Protein 7ZIL (pdb70)

Foldseek 3Di:
DFFDDFDDDDVFKDKDWDKWFWQQQCPDPVARQKADFDDDDPDLLRAEDDLSQFTFKTKDKAFAPDFDLGKWKFWWKKDKFFPDPCVQVPQPDQAAAPDVPHTHDTFFFKKKKKKKKFQFFFKKFWAACRQSHDYDPQADAAPPGDPCSNPHDRSRIDTPPDGSHYTPRTIDGDPVDQPLMDMDMDIDGDQGHAQDGDDDPPDMDTQADPVRTHRTHVVRIMMMMIHTFRHWGQGNVRTIITGGTMMIMMIMIGMINGDD/DFFDDFDDDVFKDKDKDKWAWQQQCPDPVDRQKADFDDDDPDLLPAEDDLSRFTFKTKDKDFAPFWPVLTKWKFWWKKDKFFPDPCVQVPQADQAAAPDVPHTHDTFFFKKKKKKKKFQFFFKKFWAACRQNHHYDPQADAAPPGDPCSNPHDPSRIDTPPDGSHYTPRTIDGDPVDQPGMDMDMDIDGDQHHAQDGDDDPPDMDTQADPVRTHRTHVSNIMMMMIHTFRGWTGGNVRTIITGGTMMIMMTMIGMINGD/DAWDDFDDDVFKDKDKDKWAWQQQCPDPVARQKADFDDDDPDLLAAEDDLRRFTFKTKDKAFAPDWDPDDDDPKTKWKFWWKKDKFFPPPCVQVPQADQAAAPDVPHTHDTFFFKKKKKKKKFQFFFKKFWAACRQSHHYDPQADAAPPGDPCSNPHDRVRIDTPPDGSHYGPRTIDGDPVDQPGMDMDMDIDGDQHGAFDGDDDPPDMDTQADPVRTHRTHPSNIMMMMIHTFRHWTAGNVRTIITGGTMMIMMTMIGMIMRD/DFDDFDDDVQKDKDKDKWFWQQQCPDPVARQKADFDDDDPDLLAAEDDLRRFTFKTKDKAFAPFWDPDDDDPKTKFKFWWKKDKFFPDPCVQVPQADQAAAPDVPHTGDTFFFKKKKKKKKFQFFFKKFWAACRQSHHYDPQADAAPPGDPCSNPHDRSRIDTPPDGSHYGPRTIDGDPVDQPGMDMDMDIDHDQGHAFDGDDDPPDMDTQADPVRTHRTHVSRIMMMMIHTFRHWGAGNVRTIMTGGTMMIMMTMIGMIMDD/DFDDFDDDVFKDKDKDKWWWAQQCPDPVARQKADFDDDDPDLLRAEDDLSQFTFKTKDKAFAPDADLGKWKFWWKKDKFFPDPCVQVPQPPQAAAPDVPHTHQTFFFKKKKKKKKFQFFFKKFWAACRQNHDYDPQADAAPPGDPCSNPHDRVRIDTPPDPSYYTPRTIDGDPVDQPGMDMDMDIDGDQGHAFDGDDDPPDMDTQADPVRTHRTHVVNIMMMMIHTFRGWTQGNVRTIITGGTMMIMMIMIGMINDD

Solvent-accessible surface area: 46350 Å² total; per-residue (Å²): 105,109,50,43,72,46,60,123,53,137,113,7,113,31,90,12,74,29,69,12,30,5,10,1,25,47,32,70,138,49,29,34,0,0,0,81,42,6,80,52,18,100,47,11,103,50,2,70,8,90,110,40,8,3,11,8,0,4,20,25,130,39,92,17,70,118,32,102,122,55,46,17,5,0,0,24,29,1,44,35,14,13,7,1,0,1,0,5,6,7,4,6,1,22,4,50,43,42,55,128,98,4,2,2,21,7,4,8,2,2,10,0,36,0,35,2,0,2,0,42,14,2,24,1,2,0,2,2,3,0,41,58,12,79,21,22,139,42,13,65,62,6,105,110,36,62,27,78,0,0,0,16,23,76,100,5,60,21,117,0,88,122,55,73,0,8,0,1,9,0,7,4,1,1,11,50,116,3,163,26,2,16,0,38,7,39,0,32,3,4,44,96,16,59,9,79,10,122,5,36,28,65,59,72,47,94,1,57,49,135,164,30,22,2,0,17,1,117,69,18,29,0,43,0,1,3,4,3,0,0,0,15,6,1,32,132,66,1,19,7,13,8,0,0,2,0,13,8,0,49,0,63,2,51,41,25,74,0,39,130,145,106,50,55,89,47,32,123,78,110,6,133,34,95,14,68,30,71,17,28,5,12,1,6,32,37,64,127,53,30,36,0,1,0,79,36,10,73,44,19,84,54,20,102,49,2,72,7,84,94,37,6,4,10,5,0,3,18,22,149,41,104,16,71,106,16,77,126,112,79,51,21,4,0,0,23,21,1,42,33,13,13,6,1,0,0,0,4,7,5,6,4,1,24,4,54,46,45,61,125,99,4,2,3,23,6,3,12,3,1,9,0,34,0,35,1,0,1,0,41,14,2,25,1,2,0,1,2,3,0,43,67,12,76,22,24,140,39,12,48,57,7,117,110,34,62,28,79,0,0,0,17,24,78,101,5,62,22,116,0,91,118,62,64,1,8,0,1,9,0,5,5,1,1,15,59,112,4,97,25,2,18,1,38,7,38,0,28,2,5,44,111,15,50,7,79,10,121,5,38,26,64,58,68,47,94,1,56,48,135,167,30,24,2,0,18,1,111,69,19,18,0,36,0,1,4,4,3,0,1,0,13,6,1,26,120,70,0,23,11,17,7,0,0,2,0,12,8,0,51,0,78,2,53,39,25,84,4,67,116,57,53,65,88,47,35,123,78,111,7,126,31,85,12,73,20,71,9,30,5,10,2,18,39,37,72,139,52,30,34,0,1,0,79,37,9,76,37,16,119,69,31,99,47,3,63,7,76,103,39,7,4,10,6,0,6,24,24,142,39,105,16,70,94,15,56,133,115,182,68,121,65,40,74,47,23,3,0,0,24,28,1,41,34,14,11,6,0,0,1,0,6,7,4,5,5,2,25,4,51,42,41,52,125,99,3,1,2,20,8,3,20,1,2,10,0,35,0,35,2,0,1,1,42,12,2,24,1,2,0,2,2,2,0,42,64,14,148,10,21,141,31,12,62,62,7,103,112,36,62,29,79,0,0,0,17,23,74,102,5,64,19,117,0,89,121,63,63,1,10,0,2,9,0,7,5,1,1,14,60,112,3,98,25,2,17,1,39,7,39,0,28,2,5,50,107,15,49,7,78,11,121,6,37,27,65,58,68,48,92,1,56,49,123,164,28,24,2,0,23,1,117,68,19,32,0,41,0,1,3,4,4,0,1,0,15,6,10,26,118,70,0,21,17,17,6,0,0,2,0,12,7,0,47,0,61,3,50,42,24,78,5,54,93,58,64,91,48,98,110,85,148,9,123,30,89,12,70,25,65,9,32,5,16,1,25,45,37,74,137,52,29,33,0,0,0,78,38,9,77,36,18,118,70,33,72,54,2,66,8,83,108,37,6,5,9,7,0,4,14,27,144,40,105,10,69,128,22,58,114,116,182,69,122,57,40,73,34,25,3,0,0,24,30,1,43,33,14,12,5,0,0,1,0,6,6,6,6,8,2,34,6,45,41,35,60,124,96,5,1,3,33,8,4,17,2,3,10,0,39,0,35,1,0,2,0,40,12,2,26,1,1,0,1,2,2,0,42,66,13,141,6,20,140,32,12,62,55,6,77,110,35,62,30,80,0,0,0,16,24,75,102,6,61,18,115,0,88,117,61,77,0,8,0,1,9,0,7,4,1,1,11,55,113,3,118,19,2,17,1,39,7,37,0,33,2,4,48,103,16,51,9,79,10,120,5,37,28,62,59,67,47,92,1,56,50,134,164,28,22,2,0,24,1,118,67,20,34,0,38,0,1,3,4,4,0,1,0,13,7,4,24,182,66,0,22,15,15,6,0,0,2,0,12,7,0,49,0,62,3,52,28,25,81,15,90,142,62,50,77,45,60,124,78,108,8,121,30,88,13,76,27,66,10,35,5,17,2,21,35,34,72,137,54,29,31,0,0,0,81,46,8,74,47,26,114,62,8,131,57,2,75,7,72,99,46,7,5,10,8,0,6,16,21,126,40,94,16,70,122,30,103,134,80,44,25,4,0,0,24,28,2,43,34,14,12,4,0,0,1,0,6,6,6,7,6,1,29,4,56,43,44,53,127,98,4,1,2,23,8,4,6,3,3,12,0,36,0,34,1,0,1,0,42,14,2,22,0,2,0,2,2,4,1,42,69,14,79,14,24,139,42,13,66,66,8,104,109,37,64,29,81,0,0,0,15,23,75,101,5,78,16,113,0,89,108,66,100,1,8,0,1,10,0,6,5,1,0,10,49,69,2,159,19,2,18,0,37,6,38,0,34,2,2,43,106,19,48,9,79,12,120,5,37,27,63,60,68,48,94,2,54,49,133,165,30,24,2,0,24,1,114,70,20,18,0,41,0,1,3,4,4,0,1,0,12,8,0,29,92,64,0,21,10,14,7,0,0,2,0,13,6,0,50,0,61,2,53,42,24,71,13,72

Sequence (1303 aa):
VEVLLEVKTGVDSITEVECFLLTPEMGDPDEHLRGFSKKSSIISSISDDTTFFEESDSSSPNRDMLPCYSVARRIIPPLPNLNNILMWEAVVTLKTEEVIGVTSLMNVHSNGQATHDDNGAGKKPVQGTSFHFFSVGGEALELQGVLFNYRTKKYPDGTIFPKNATVQQSQVMMNTEEHKAYLDKNNKAYPVECCWVPDPTRRNEENTRYFGTLLTGGGENVVPPPVLHITNTATTVLLDEFGVGPLCKGDNLYYLSAVDVCGMMFTNRSGSSQQWRGLSRYFKVQQLRKRRVKNVEVLEVKTGDSITEVECCFFLLTPEMGDPDEHLRGFSKKSSIISSISDTFESDSSSPNRDMLPCYSVARRIIPPLPNLNENILMWEAVTLKTEEVIIGVTSLMNVHSNGQQQQATHDDNGAGKPVQGTSFHFFSVGGEALELQGVLFNYRTKYPDGTIFPKNATVQQSQVMMNTEEHKAYLDKNKKAYPVECCWVPDPTRRNENTRYFGTLLTGGENVPPPVLHITNTATTVLLDEFGVGPLCKGDNLYYLSAVDVCGMMFTNRSGSQQWRGLSRYFKVQQLRKRRVKVEVLEVKTGDSIITEEVEECFFLTPEMGDPDEHLRGFSKKSSIISSISDTFEESDSSSPNRDDMMLPCYSVARIPLPNNLNEDLTCGNILMWEAVTLKTEEVIIGVTSLMNVHSNGQATHDDNGAGKKPVQQGTSFHFFSVGGEALELQGVLFNYRTKKYPDGTIFPKNATVQQSQVMMNTEEHKAYLDKNKKAYPVECWVPDPTRRNENTRYFGTLLTGGGENVPPVLHITNTATTVLLDEFGVGPLCKGDNLYLSAVDVCGMMFTNRSGSQQWRGLSRYFKVQQLRKRRVKEVLEVKKTGDSITEVEECFLLTPEMGDPDEEHLRGFSKSSIISSSISDTFEESDSSSPNRDDMMLPCYSVARIPLPNNLNEDLTCGNILMWEAVTLKTEEVIGVTSLMNVHSNGQATHDNGAGKPVQGTSFHFFSVGGEALELQGVLFNYRTKYPDGTIFPKNATVQQSQVMMNTEEHKAYLDKNKKAYPVECWVPDPTRRNENTRYFGTLLTGGGENVPPVLHITNTATTVLLDEFGVGPLCKGDNLYLSAVDVCGMMFTNRSGSQQWRGLSRYFKVQQLRKRRVKEVLEVKTGDSIITEVECCFLLTPEMGDPDEHLRGFSKKKSSISISDTFESDSSSPNRDMLPCYSVARIIPPLPNLNNILMWEAVTLKTEEVIGVTSLMMNVHSNGQATHDDNGAGKKPVQQGTSFHFFSVGGEALELQGVLFNYRTKKYPDDGTIFPKNATVQQSQVMMNTEHKAYLDKNKAYPVECWVPDPTRRNENTRYFGTLLTGGGENVVPPPVLHITNTATTVLLDEFGVGPLCKGDNLYYLSAVDVCGMFTNNRSGSSSQQWRGLSRYFKKVQQLRKRRVK

B-factor: mean 19.03, std 11.17, range [5.95, 83.1]

Secondary structure (P-SEA, 3-state):
ccccccccccccbbbbbbbbbbbccccccccccccccbbbbccccccccccccbbbbbbbbbbccccccbbbbbbcbbbbbbcccccccccccccccccccccccccccbbbbbcccccccbbbbbbbccccccccccccccccccccccccccccccccccccccccccccccccccccbbbbbccccccbbbbbbbbbccbbbbccccccccbbbcccbbbbbbbbccbbbbccccbbbbbbbbbbbbbbbbbbbbcc/cccccccccccbbbbbbbbbbcccccccccccccccbbbbccccccccccccbbbbbbbbcccccccccbbbbbbcbbbbbbcccccccccccccccccccccccccccbbbbbcccccccbbbbbbbccccccccccccccccccccccccccccccccccccccccccccccccccccbbbbbcccccccbbbbbbbbccbbbbccccccccbbbcccbbbbbbccccbbbbccccbbbbbbbbbbbbbbbbbbbcc/cccccccccccbbbbbbbbbbcccccccccccccccbbbbccccccccccccbbbbbbbbbbcccccccccccbbbbbbbcbbbbbbcccccccccccccccccccccccccccbbbbbcccccccbbbbbbbccccccccccccccccccccccccccccccccccccccccccccccccccccbbbbbcccccccbbbbbbbbccbbbbccccccccccccccbbbbbbbbccbbbbccccbbbbbbbbbbbbbbbbbbbcc/ccccccccccbbbbbbbbbbcccccccccccccccbbbbccccccccccccbbbbbbbbbbcccccccccccbbbbbbbcbbbbbbccccccccccccbbbccccccccccccbbbbbcccccccbbbbbbbccccccccccccccccccccccccccccccccccccccccccccccccccccbbbbbccccccbbbbbbbbbccbbbbccccccccbbbcccbbbbbbbbccbbbbccccbbbbbbbbbbbbbbbbbbbcc/cbbbbbccccbbbbbbbbbbccccccccccccccbbbbcccccccccccccbbbbbbbbbbccccccbbbbbbcbbbbbbcccccccccccccccccccccccccccbbbbbcccccccbbbbbbbccccccccccccccccccccccccccccccccccccccccccccccccccccbbbbbbbbbccbbbbbbbbbccbbbbccccccccbbbcccbbbbbbbbccbbbbccccbbbbbbbbbbbbbbbbbbbcc

Nearest PDB structures (foldseek):
  7zil-assembly1_CCC  TM=1.004E+00  e=6.915E-57  JC polyomavirus
  4mj0-assembly1_B  TM=9.898E-01  e=5.058E-48  Betapolyomavirus hominis
  8ah1-assembly2_III  TM=9.799E-01  e=2.225E-47  Betapolyomavirus hominis
  8ah0-assembly1_DDD  TM=9.646E-01  e=1.285E-47  Betapolyomavirus hominis
  3bwr-assembly1_B  TM=9.887E-01  e=7.888E-45  Betapolyomavirus macacae

Radius of gyration: 31.83 Å; Cα contacts (8 Å, |Δi|>4): 4465; chains: 5; bounding box: 87×85×82 Å

Structure (mmCIF, N/CA/C/O backbone):
data_7ZIL
#
_entry.id   7ZIL
#
_cell.length_a   150.098
_cell.length_b   96.023
_cell.length_c   128.058
_cell.angle_alpha   90.000
_cell.angle_beta   110.555
_cell.angle_gamma   90.000
#
_symmetry.space_group_name_H-M   'C 1 2 1'
#
loop_
_entity.id
_entity.type
_entity.pdbx_description
1 polymer 'Major capsid protein VP1'
2 branched 'N-acetyl-alpha-neuraminic acid-(2-3)-beta-D-galactopyranose-(1-4)-beta-D-glucopyranose'
3 non-polymer 1,2-ETHANEDIOL
4 non-polymer 'CHLORIDE ION'
5 non-polymer 'SODIUM ION'
6 non-polymer DI(HYDROXYETHYL)ETHER
7 water water
#
loop_
_atom_site.group_PDB
_atom_site.id
_atom_site.type_symbol
_atom_site.label_atom_id
_atom_site.label_alt_id
_atom_site.label_comp_id
_atom_site.label_asym_id
_atom_site.label_entity_id
_atom_site.label_seq_id
_atom_site.pdbx_PDB_ins_code
_atom_site.Cartn_x
_atom_site.Cartn_y
_atom_site.Cartn_z
_atom_site.occupancy
_atom_site.B_iso_or_equiv
_atom_site.auth_seq_id
_atom_site.auth_comp_id
_atom_site.auth_asym_id
_atom_site.auth_atom_id
_atom_site.pdbx_PDB_model_num
ATOM 1 N N . VAL A 1 7 ? 78.443 -2.540 35.173 1.000 56.220 24 VAL AAA N 1
ATOM 2 C CA . VAL A 1 7 ? 78.334 -1.291 35.996 1.000 51.093 24 VAL AAA CA 1
ATOM 3 C C . VAL A 1 7 ? 77.871 -1.657 37.409 1.000 46.161 24 VAL AAA C 1
ATOM 4 O O . VAL A 1 7 ? 76.758 -2.180 37.536 1.000 52.727 24 VAL AAA O 1
ATOM 6 N N . GLU A 1 8 ? 78.689 -1.364 38.424 1.000 36.712 25 GLU AAA N 1
ATOM 7 C CA . GLU A 1 8 ? 78.261 -1.311 39.843 1.000 33.220 25 GLU AAA CA 1
ATOM 8 C C . GLU A 1 8 ? 77.719 0.095 40.103 1.000 27.648 25 GLU AAA C 1
ATOM 9 O O . GLU A 1 8 ? 78.448 1.076 39.916 1.000 28.614 25 GLU AAA O 1
ATOM 15 N N . VAL A 1 9 ? 76.462 0.179 40.506 1.000 24.108 26 VAL AAA N 1
ATOM 16 C CA . VAL A 1 9 ? 75.788 1.466 40.794 1.000 20.734 26 VAL AAA CA 1
ATOM 17 C C . VAL A 1 9 ? 75.967 1.744 42.282 1.000 21.608 26 VAL AAA C 1
ATOM 18 O O . VAL A 1 9 ? 75.571 0.918 43.108 1.000 25.603 26 VAL AAA O 1
ATOM 22 N N A LEU A 1 10 ? 76.556 2.891 42.591 0.500 19.334 27 LEU AAA N 1
ATOM 23 N N B LEU A 1 10 ? 76.587 2.875 42.610 0.500 20.434 27 LEU AAA N 1
ATOM 24 C CA A LEU A 1 10 ? 76.857 3.301 43.985 0.500 20.655 27 LEU AAA CA 1
ATOM 25 C CA B LEU A 1 10 ? 76.846 3.281 44.018 0.500 22.503 27 LEU AAA CA 1
ATOM 26 C C A LEU A 1 10 ? 75.917 4.453 44.365 0.500 19.760 27 LEU AAA C 1
ATOM 27 C C B LEU A 1 10 ? 75.911 4.444 44.376 0.500 20.308 27 LEU AAA C 1
ATOM 28 O O A LEU A 1 10 ? 74.745 4.402 43.956 0.500 22.450 27 LEU AAA O 1
ATOM 29 O O B LEU A 1 10 ? 74.740 4.396 43.961 0.500 23.248 27 LEU AAA O 1
ATOM 38 N N . GLU A 1 11 ? 76.359 5.418 45.167 1.000 20.166 28 GLU AAA N 1
ATOM 39 C CA . GLU A 1 11 ? 75.433 6.391 45.785 1.000 18.815 28 GLU AAA CA 1
ATOM 40 C C . GLU A 1 11 ? 75.042 7.488 44.788 1.000 16.681 28 GLU AAA C 1
ATOM 41 O O . GLU A 1 11 ? 75.823 7.855 43.894 1.000 16.349 28 GLU AAA O 1
ATOM 47 N N . VAL A 1 12 ? 73.867 8.033 45.039 1.000 18.018 29 VAL AAA N 1
ATOM 48 C CA . VAL A 1 12 ? 73.374 9.301 44.463 1.000 17.089 29 VAL AAA CA 1
ATOM 49 C C . VAL A 1 12 ? 74.091 10.466 45.141 1.000 17.097 29 VAL AAA C 1
ATOM 50 O O . VAL A 1 12 ? 74.188 10.499 46.387 1.000 19.184 29 VAL AAA O 1
ATOM 54 N N . LYS A 1 13 ? 74.566 11.415 44.359 1.000 16.599 30 LYS AAA N 1
ATOM 55 C CA . LYS A 1 13 ? 75.084 12.688 44.895 1.000 16.828 30 LYS AAA CA 1
ATOM 56 C C . LYS A 1 13 ? 73.896 13.532 45.340 1.000 17.452 30 LYS AAA C 1
ATOM 57 O O . LYS A 1 13 ? 72.827 13.534 44.666 1.000 21.350 30 LYS AAA O 1
ATOM 63 N N . THR A 1 14 ? 74.090 14.312 46.395 1.000 18.379 31 THR AAA N 1
ATOM 64 C CA . THR A 1 14 ? 73.072 15.277 46.856 1.000 20.489 31 THR AAA CA 1
ATOM 65 C C . THR A 1 14 ? 73.630 16.701 46.860 1.000 21.297 31 THR AAA C 1
ATOM 66 O O . THR A 1 14 ? 74.810 16.904 46.542 1.000 24.558 31 THR AAA O 1
ATOM 70 N N . GLY A 1 15 ? 72.747 17.650 47.139 1.000 23.179 32 GLY AAA N 1
ATOM 71 C CA . GLY A 1 15 ? 73.069 19.082 47.164 1.000 28.419 32 GLY AAA CA 1
ATOM 72 C C . GLY A 1 15 ? 72.660 19.762 45.872 1.000 30.069 32 GLY AAA C 1
ATOM 73 O O . GLY A 1 15 ? 72.268 19.079 44.895 1.000 26.908 32 GLY AAA O 1
ATOM 74 N N . VAL A 1 16 ? 72.773 21.082 45.844 1.000 34.017 33 VAL AAA N 1
ATOM 75 C CA . VAL A 1 16 ? 72.146 21.938 44.788 1.000 34.173 33 VAL AAA CA 1
ATOM 76 C C . VAL A 1 16 ? 72.709 21.581 43.405 1.000 29.890 33 VAL AAA C 1
ATOM 77 O O . VAL A 1 16 ? 71.949 21.677 42.421 1.000 37.926 33 VAL AAA O 1
ATOM 81 N N . ASP A 1 17 ? 73.976 21.159 43.338 1.000 26.403 34 ASP AAA N 1
ATOM 82 C CA . ASP A 1 17 ? 74.733 20.989 42.072 1.000 25.669 34 ASP AAA CA 1
ATOM 83 C C . ASP A 1 17 ? 74.519 19.567 41.528 1.000 22.311 34 ASP AAA C 1
ATOM 84 O O . ASP A 1 17 ? 75.066 19.224 40.480 1.000 22.716 34 ASP AAA O 1
ATOM 89 N N . SER A 1 18 ? 73.759 18.754 42.237 1.000 19.302 35 SER AAA N 1
ATOM 90 C CA . SER A 1 18 ? 73.624 17.305 41.957 1.000 18.113 35 SER AAA CA 1
ATOM 91 C C . SER A 1 18 ? 72.507 17.026 40.948 1.000 15.973 35 SER AAA C 1
ATOM 92 O O . SER A 1 18 ? 72.382 15.861 40.580 1.000 15.157 35 SER AAA O 1
ATOM 95 N N . ILE A 1 19 ? 71.711 18.027 40.566 1.000 15.470 36 ILE AAA N 1
ATOM 96 C CA . ILE A 1 19 ? 70.497 17.823 39.727 1.000 15.712 36 ILE AAA CA 1
ATOM 97 C C . ILE A 1 19 ? 70.578 18.695 38.473 1.000 16.194 36 ILE AAA C 1
ATOM 98 O O . ILE A 1 19 ? 71.187 19.788 38.483 1.000 18.850 36 ILE AAA O 1
ATOM 103 N N . THR A 1 20 ? 69.956 18.217 37.398 1.000 15.033 37 THR AAA N 1
ATOM 104 C CA . THR A 1 20 ? 69.751 19.031 36.182 1.000 15.241 37 THR AAA CA 1
ATOM 105 C C . THR A 1 20 ? 68.423 18.612 35.559 1.000 15.855 37 THR AAA C 1
ATOM 106 O O . THR A 1 20 ? 67.885 17.567 35.909 1.000 16.305 37 THR AAA O 1
ATOM 110 N N . GLU A 1 21 ? 67.911 19.446 34.680 1.000 16.699 38 GLU AAA N 1
ATOM 111 C CA . GLU A 1 21 ? 66.612 19.223 34.010 1.000 16.805 38 GLU AAA CA 1
ATOM 112 C C . GLU A 1 21 ? 66.848 19.361 32.506 1.000 16.605 38 GLU AAA C 1
ATOM 113 O O . GLU A 1 21 ? 67.607 20.236 32.084 1.000 19.755 38 GLU AAA O 1
ATOM 119 N N . VAL A 1 22 ? 66.147 18.545 31.743 1.000 14.239 39 VAL AAA N 1
ATOM 120 C CA . VAL A 1 22 ? 66.044 18.697 30.276 1.000 14.025 39 VAL AAA CA 1
ATOM 121 C C . VAL A 1 22 ? 64.575 18.971 29.979 1.000 13.681 39 VAL AAA C 1
ATOM 122 O O . VAL A 1 22 ? 63.720 18.229 30.427 1.000 14.883 39 VAL AAA O 1
ATOM 126 N N . GLU A 1 23 ? 64.336 19.987 29.174 1.000 13.852 40 GLU AAA N 1
ATOM 127 C CA . GLU A 1 23 ? 62.980 20.328 28.714 1.000 13.649 40 GLU AAA CA 1
ATOM 128 C C . GLU A 1 23 ? 63.070 20.574 27.221 1.000 16.131 40 GLU AAA C 1
ATOM 129 O O . GLU A 1 23 ? 63.874 21.428 26.791 1.000 18.810 40 GLU AAA O 1
ATOM 135 N N . CYS A 1 24 ? 62.223 19.904 26.460 1.000 14.244 41 CYS AAA N 1
ATOM 136 C CA . CYS A 1 24 ? 62.233 20.105 25.009 1.000 15.286 41 CYS AAA CA 1
ATOM 137 C C . CYS A 1 24 ? 60.978 19.513 24.401 1.000 14.325 41 CYS AAA C 1
ATOM 138 O O . CYS A 1 24 ? 60.143 18.952 25.092 1.000 16.223 41 CYS AAA O 1
ATOM 141 N N . PHE A 1 25 ? 60.857 19.705 23.104 1.000 14.073 42 PHE AAA N 1
ATOM 142 C CA . PHE A 1 25 ? 59.800 19.032 22.344 1.000 13.691 42 PHE AAA CA 1
ATOM 143 C C . PHE A 1 25 ? 60.407 18.335 21.143 1.000 12.315 42 PHE AAA C 1
ATOM 144 O O . PHE A 1 25 ? 61.414 18.780 20.573 1.000 14.741 42 PHE AAA O 1
ATOM 152 N N A LEU A 1 26 ? 59.772 17.229 20.776 0.500 11.820 43 LEU AAA N 1
ATOM 153 N N B LEU A 1 26 ? 59.765 17.227 20.778 0.500 12.154 43 LEU AAA N 1
ATOM 154 C CA A LEU A 1 26 ? 60.117 16.478 19.553 0.500 11.580 43 LEU AAA CA 1
ATOM 155 C CA B LEU A 1 26 ? 60.085 16.464 19.553 0.500 12.165 43 LEU AAA CA 1
ATOM 156 C C A LEU A 1 26 ? 58.964 16.670 18.571 0.500 11.186 43 LEU AAA C 1
ATOM 157 C C B LEU A 1 26 ? 58.946 16.684 18.568 0.500 11.286 43 LEU AAA C 1
ATOM 158 O O A LEU A 1 26 ? 57.816 16.381 18.909 0.500 12.686 43 LEU AAA O 1
ATOM 159 O O B LEU A 1 26 ? 57.796 16.382 18.888 0.500 12.736 43 LEU AAA O 1
ATOM 168 N N . THR A 1 27 ? 59.281 17.166 17.389 1.000 11.872 44 THR AAA N 1
ATOM 169 C CA . THR A 1 27 ? 58.295 17.299 16.303 1.000 11.633 44 THR AAA CA 1
ATOM 170 C C . THR A 1 27 ? 58.019 15.931 15.713 1.000 11.080 44 THR AAA C 1
ATOM 171 O O . THR A 1 27 ? 58.895 15.076 15.670 1.000 12.609 44 THR AAA O 1
ATOM 175 N N . PRO A 1 28 ? 56.800 15.725 15.193 1.000 11.383 45 PRO AAA N 1
ATOM 176 C CA . PRO A 1 28 ? 56.476 14.474 14.536 1.000 11.278 45 PRO AAA CA 1
ATOM 177 C C . PRO A 1 28 ? 57.081 14.443 13.127 1.000 11.109 45 PRO AAA C 1
ATOM 178 O O . PRO A 1 28 ? 57.308 15.506 12.553 1.000 12.409 45 PRO AAA O 1
ATOM 182 N N . GLU A 1 29 ? 57.331 13.241 12.637 1.000 11.020 46 GLU AAA N 1
ATOM 183 C CA . GLU A 1 29 ? 57.936 13.035 11.300 1.000 11.457 46 GLU AAA CA 1
ATOM 184 C C . GLU A 1 29 ? 57.009 12.137 10.493 1.000 10.512 46 GLU AAA C 1
ATOM 185 O O . GLU A 1 29 ? 57.245 10.923 10.400 1.000 11.949 46 GLU AAA O 1
ATOM 191 N N . MET A 1 30 ? 55.940 12.726 9.966 1.000 10.178 47 MET AAA N 1
ATOM 192 C CA . MET A 1 30 ? 54.860 11.956 9.307 1.000 10.796 47 MET AAA CA 1
ATOM 193 C C . MET A 1 30 ? 55.084 11.790 7.806 1.000 11.143 47 MET AAA C 1
ATOM 194 O O . MET A 1 30 ? 54.354 10.984 7.222 1.000 12.230 47 MET AAA O 1
ATOM 199 N N . GLY A 1 31 ? 56.013 12.541 7.207 1.000 11.325 48 GLY AAA N 1
ATOM 200 C CA . GLY A 1 31 ? 56.329 12.417 5.771 1.000 11.701 48 GLY AAA CA 1
ATOM 201 C C . GLY A 1 31 ? 56.439 13.759 5.076 1.000 12.257 48 GLY AAA C 1
ATOM 202 O O . GLY A 1 31 ? 57.256 13.891 4.162 1.000 13.962 48 GLY AAA O 1
ATOM 203 N N . ASP A 1 32 ? 55.603 14.713 5.458 1.000 11.944 49 ASP AAA N 1
ATOM 204 C CA . ASP A 1 32 ? 55.720 16.127 5.019 1.000 11.907 49 ASP AAA CA 1
ATOM 205 C C . ASP A 1 32 ? 55.777 16.205 3.494 1.000 12.046 49 ASP AAA C 1
ATOM 206 O O . ASP A 1 32 ? 56.803 16.589 2.905 1.000 13.899 49 ASP AAA O 1
ATOM 211 N N . PRO A 1 33 ? 54.669 15.843 2.814 1.000 11.733 50 PRO AAA N 1
ATOM 212 C CA . PRO A 1 33 ? 54.711 15.650 1.364 1.000 11.999 50 PRO AAA CA 1
ATOM 213 C C . PRO A 1 33 ? 54.831 16.921 0.521 1.000 12.362 50 PRO AAA C 1
ATOM 214 O O . PRO A 1 33 ? 55.201 16.817 -0.645 1.000 15.452 50 PRO AAA O 1
ATOM 218 N N . ASP A 1 34 ? 54.526 18.070 1.085 1.000 11.957 51 ASP AAA N 1
ATOM 219 C CA . ASP A 1 34 ? 54.761 19.347 0.383 1.000 11.986 51 ASP AAA CA 1
ATOM 220 C C . ASP A 1 34 ? 55.026 20.436 1.414 1.000 11.701 51 ASP AAA C 1
ATOM 221 O O . ASP A 1 34 ? 54.981 20.152 2.634 1.000 12.415 51 ASP AAA O 1
ATOM 226 N N . GLU A 1 35 ? 55.260 21.654 0.955 1.000 12.151 52 GLU AAA N 1
ATOM 227 C CA . GLU A 1 35 ? 55.675 22.785 1.801 1.000 13.317 52 GLU AAA CA 1
ATOM 228 C C . GLU A 1 35 ? 54.523 23.274 2.679 1.000 12.702 52 GLU AAA C 1
ATOM 229 O O . GLU A 1 35 ? 54.751 24.192 3.471 1.000 13.591 52 GLU AAA O 1
ATOM 235 N N . HIS A 1 36 ? 53.316 22.749 2.506 1.000 10.999 53 HIS AAA N 1
ATOM 236 C CA . HIS A 1 36 ? 52.140 23.183 3.292 1.000 11.183 53 HIS AAA CA 1
ATOM 237 C C . HIS A 1 36 ? 51.683 22.105 4.268 1.000 10.857 53 HIS AAA C 1
ATOM 238 O O . HIS A 1 36 ? 50.709 22.351 4.991 1.000 11.775 53 HIS AAA O 1
ATOM 245 N N . LEU A 1 37 ? 52.334 20.948 4.286 1.000 10.614 54 LEU AAA N 1
ATOM 246 C CA . LEU A 1 37 ? 51.752 19.742 4.935 1.000 10.983 54 LEU AAA CA 1
ATOM 247 C C . LEU A 1 37 ? 52.705 19.149 5.989 1.000 10.880 54 LEU AAA C 1
ATOM 248 O O . LEU A 1 37 ? 52.618 17.949 6.278 1.000 10.975 54 LEU AAA O 1
ATOM 253 N N . ARG A 1 38 ? 53.490 19.997 6.638 1.000 10.983 55 ARG AAA N 1
ATOM 254 C CA . ARG A 1 38 ? 54.237 19.562 7.839 1.000 11.022 55 ARG AAA CA 1
ATOM 255 C C . ARG A 1 38 ? 53.271 18.975 8.867 1.000 10.162 55 ARG AAA C 1
ATOM 256 O O . ARG A 1 38 ? 52.254 19.599 9.162 1.000 11.059 55 ARG AAA O 1
ATOM 264 N N . GLY A 1 39 ? 53.585 17.784 9.367 1.000 10.375 56 GLY AAA N 1
ATOM 265 C CA . GLY A 1 39 ? 52.734 17.105 10.351 1.000 10.175 56 GLY AAA CA 1
ATOM 266 C C . GLY A 1 39 ? 51.795 16.093 9.732 1.000 9.485 56 GLY AAA C 1
ATOM 267 O O . GLY A 1 39 ? 51.106 15.394 10.475 1.000 10.335 56 GLY AAA O 1
ATOM 268 N N . PHE A 1 40 ? 51.720 16.051 8.412 1.000 9.820 57 PHE AAA N 1
ATOM 269 C CA . PHE A 1 40 ? 50.881 15.103 7.662 1.000 9.870 57 PHE AAA CA 1
ATOM 270 C C . PHE A 1 40 ? 51.778 14.185 6.828 1.000 9.709 57 PHE AAA C 1
ATOM 271 O O . PHE A 1 40 ? 52.899 14.581 6.447 1.000 10.288 57 PHE AAA O 1
ATOM 279 N N . SER A 1 41 ? 51.276 13.000 6.512 1.000 10.385 58 SER AAA N 1
ATOM 280 C CA . SER A 1 41 ? 51.871 12.167 5.456 1.000 10.435 58 SER AAA CA 1
ATOM 281 C C . SER A 1 41 ? 51.295 12.525 4.093 1.000 10.520 58 SER AAA C 1
ATOM 282 O O . SER A 1 41 ? 50.273 13.187 3.997 1.000 10.772 58 SER AAA O 1
ATOM 285 N N A LYS A 1 42 ? 51.939 12.000 3.060 0.500 10.822 59 LYS AAA N 1
ATOM 286 N N B LYS A 1 42 ? 51.933 11.988 3.060 0.500 10.762 59 LYS AAA N 1
ATOM 287 C CA A LYS A 1 42 ? 51.313 11.871 1.731 0.500 11.830 59 LYS AAA CA 1
ATOM 288 C CA B LYS A 1 42 ? 51.304 11.852 1.733 0.500 11.957 59 LYS AAA CA 1
ATOM 289 C C A LYS A 1 42 ? 50.017 11.071 1.873 0.500 10.996 59 LYS AAA C 1
ATOM 290 C C B LYS A 1 42 ? 50.001 11.065 1.885 0.500 11.017 59 LYS AAA C 1
ATOM 291 O O A LYS A 1 42 ? 49.943 10.169 2.730 0.500 11.593 59 LYS AAA O 1
ATOM 292 O O B LYS A 1 42 ? 49.915 10.168 2.747 0.500 11.620 59 LYS AAA O 1
ATOM 303 N N . SER A 1 43 ? 49.033 11.322 1.011 1.000 12.078 60 SER AAA N 1
ATOM 304 C CA A SER A 1 43 ? 47.847 10.442 0.953 0.500 13.041 60 SER AAA CA 1
ATOM 305 C CA B SER A 1 43 ? 47.850 10.447 0.838 0.500 13.125 60 SER AAA CA 1
ATOM 306 C C . SER A 1 43 ? 48.294 8.983 0.775 1.000 11.680 60 SER AAA C 1
ATOM 307 O O . SER A 1 43 ? 49.282 8.679 0.096 1.000 12.880 60 SER AAA O 1
ATOM 312 N N A ILE A 1 44 ? 47.526 8.085 1.351 0.500 11.515 61 ILE AAA N 1
ATOM 313 N N B ILE A 1 44 ? 47.573 8.090 1.440 0.500 12.354 61 ILE AAA N 1
ATOM 314 C CA A ILE A 1 44 ? 47.906 6.659 1.431 0.500 12.283 61 ILE AAA CA 1
ATOM 315 C CA B ILE A 1 44 ? 47.835 6.631 1.339 0.500 12.730 61 ILE AAA CA 1
ATOM 316 C C A ILE A 1 44 ? 47.307 5.933 0.235 0.500 12.204 61 ILE AAA C 1
ATOM 317 C C B ILE A 1 44 ? 47.393 6.153 -0.035 0.500 11.565 61 ILE AAA C 1
ATOM 318 O O A ILE A 1 44 ? 46.087 5.921 0.059 0.500 15.210 61 ILE AAA O 1
ATOM 319 O O B ILE A 1 44 ? 46.257 6.434 -0.466 0.500 12.954 61 ILE AAA O 1
ATOM 328 N N A SER A 1 45 ? 48.173 5.349 -0.569 0.500 11.925 62 SER AAA N 1
ATOM 329 N N B SER A 1 45 ? 48.273 5.411 -0.677 0.500 12.988 62 SER AAA N 1
ATOM 330 C CA A SER A 1 45 ? 47.795 4.573 -1.763 0.500 12.044 62 SER AAA CA 1
ATOM 331 C CA B SER A 1 45 ? 47.937 4.570 -1.840 0.500 13.246 62 SER AAA CA 1
ATOM 332 C C A SER A 1 45 ? 48.134 3.103 -1.527 0.500 12.667 62 SER AAA C 1
ATOM 333 C C B SER A 1 45 ? 48.003 3.109 -1.388 0.500 13.660 62 SER AAA C 1
ATOM 334 O O A SER A 1 45 ? 49.175 2.816 -0.891 0.500 13.252 62 SER AAA O 1
ATOM 335 O O B SER A 1 45 ? 48.643 2.821 -0.363 0.500 13.552 62 SER AAA O 1
ATOM 340 N N . ILE A 1 46 ? 47.320 2.220 -2.089 1.000 12.675 63 ILE AAA N 1
ATOM 341 C CA . ILE A 1 46 ? 47.308 0.780 -1.764 1.000 12.965 63 ILE AAA CA 1
ATOM 342 C C . ILE A 1 46 ? 47.874 0.030 -2.960 1.000 13.365 63 ILE AAA C 1
ATOM 343 O O . ILE A 1 46 ? 47.401 0.231 -4.107 1.000 15.928 63 ILE AAA O 1
ATOM 348 N N . SER A 1 47 ? 48.841 -0.833 -2.710 1.000 13.717 64 SER AAA N 1
ATOM 349 C CA . SER A 1 47 ? 49.401 -1.699 -3.766 1.000 14.797 64 SER AAA CA 1
ATOM 350 C C . SER A 1 47 ? 48.340 -2.726 -4.196 1.000 17.760 64 SER AAA C 1
ATOM 351 O O . SER A 1 47 ? 47.502 -3.147 -3.393 1.000 18.389 64 SER AAA O 1
ATOM 354 N N A ASP A 1 48 ? 48.474 -3.292 -5.391 0.500 18.360 65 ASP AAA N 1
ATOM 355 N N B ASP A 1 48 ? 48.395 -3.072 -5.477 0.500 22.532 65 ASP AAA N 1
ATOM 356 C CA A ASP A 1 48 ? 47.489 -4.315 -5.853 0.500 20.087 65 ASP AAA CA 1
ATOM 357 C CA B ASP A 1 48 ? 47.382 -3.929 -6.150 0.500 26.169 65 ASP AAA CA 1
ATOM 358 C C A ASP A 1 48 ? 47.959 -5.731 -5.471 0.500 21.068 65 ASP AAA C 1
ATOM 359 C C B ASP A 1 48 ? 47.638 -5.391 -5.801 0.500 29.417 65 ASP AAA C 1
ATOM 360 O O A ASP A 1 48 ? 47.163 -6.663 -5.699 0.500 27.682 65 ASP AAA O 1
ATOM 361 O O B ASP A 1 48 ? 46.699 -6.198 -5.917 0.500 34.936 65 ASP AAA O 1
ATOM 370 N N A THR A 1 49 ? 49.169 -5.907 -4.933 0.500 15.833 66 THR AAA N 1
ATOM 371 N N B THR A 1 49 ? 48.877 -5.708 -5.410 0.500 23.898 66 THR AAA N 1
ATOM 372 C CA A THR A 1 49 ? 49.661 -7.214 -4.402 0.500 15.936 66 THR AAA CA 1
ATOM 373 C CA B THR A 1 49 ? 49.317 -7.081 -5.055 0.500 24.632 66 THR AAA CA 1
ATOM 374 C C A THR A 1 49 ? 50.689 -6.984 -3.291 0.500 14.449 66 THR AAA C 1
ATOM 375 C C B THR A 1 49 ? 50.198 -6.974 -3.807 0.500 23.811 66 THR AAA C 1
ATOM 376 O O A THR A 1 49 ? 51.255 -5.908 -3.266 0.500 13.783 66 THR AAA O 1
ATOM 377 O O B THR A 1 49 ? 50.568 -5.836 -3.457 0.500 23.440 66 THR AAA O 1
ATOM 384 N N A PHE A 1 50 ? 50.985 -7.989 -2.456 0.500 15.157 67 PHE AAA N 1
ATOM 385 N N B PHE A 1 50 ? 50.601 -8.037 -3.077 0.500 26.782 67 PHE AAA N 1
ATOM 386 C CA A PHE A 1 50 ? 52.107 -7.914 -1.487 0.500 15.510 67 PHE AAA CA 1
ATOM 387 C CA B PHE A 1 50 ? 51.552 -7.878 -1.926 0.500 28.253 67 PHE AAA CA 1
ATOM 388 C C A PHE A 1 50 ? 53.429 -7.735 -2.238 0.500 15.920 67 PHE AAA C 1
ATOM 389 C C B PHE A 1 50 ? 52.985 -7.705 -2.425 0.500 28.859 67 PHE AAA C 1
ATOM 390 O O A PHE A 1 50 ? 54.260 -6.937 -1.775 0.500 14.565 67 PHE AAA O 1
ATOM 391 O O B PHE A 1 50 ? 53.834 -7.041 -1.809 0.500 37.207 67 PHE AAA O 1
ATOM 406 N N A GLU A 1 51 ? 53.570 -8.372 -3.414 0.500 16.986 68 GLU AAA N 1
ATOM 407 N N B GLU A 1 51 ? 53.234 -8.267 -3.593 0.500 27.930 68 GLU AAA N 1
ATOM 408 C CA A GLU A 1 51 ? 54.787 -8.278 -4.268 0.500 20.950 68 GLU AAA CA 1
ATOM 409 C CA B GLU A 1 51 ? 54.635 -8.278 -4.101 0.500 30.430 68 GLU AAA CA 1
ATOM 410 C C A GLU A 1 51 ? 55.040 -6.812 -4.625 0.500 21.337 68 GLU AAA C 1
ATOM 411 C C B GLU A 1 51 ? 54.986 -6.902 -4.688 0.500 26.072 68 GLU AAA C 1
ATOM 412 O O A GLU A 1 51 ? 56.218 -6.401 -4.654 0.500 22.029 68 GLU AAA O 1
ATOM 413 O O B GLU A 1 51 ? 56.182 -6.650 -4.920 0.500 31.641 68 GLU AAA O 1
ATOM 424 N N . SER A 1 52 ? 53.981 -6.048 -4.921 1.000 17.715 69 SER AAA N 1
ATOM 425 C CA . SER A 1 52 ? 54.133 -4.696 -5.515 1.000 18.302 69 SER AAA CA 1
ATOM 426 C C . SER A 1 52 ? 54.084 -3.579 -4.473 1.000 16.949 69 SER AAA C 1
ATOM 427 O O . SER A 1 52 ? 54.098 -2.423 -4.864 1.000 19.923 69 SER AAA O 1
ATOM 430 N N . ASP A 1 53 ? 54.050 -3.893 -3.180 1.000 16.149 70 ASP AAA N 1
ATOM 431 C CA . ASP A 1 53 ? 54.022 -2.852 -2.123 1.000 15.686 70 ASP AAA CA 1
ATOM 432 C C . ASP A 1 53 ? 55.332 -2.061 -2.196 1.000 14.433 70 ASP AAA C 1
ATOM 433 O O . ASP A 1 53 ? 56.392 -2.634 -2.027 1.000 16.128 70 ASP AAA O 1
ATOM 438 N N A SER A 1 54 ? 55.252 -0.756 -2.462 0.300 15.933 71 SER AAA N 1
ATOM 439 N N B SER A 1 54 ? 55.241 -0.746 -2.389 0.350 14.918 71 SER AAA N 1
ATOM 440 N N C SER A 1 54 ? 55.228 -0.770 -2.520 0.350 17.486 71 SER AAA N 1
ATOM 441 C CA A SER A 1 54 ? 56.434 0.121 -2.679 0.300 15.586 71 SER AAA CA 1
ATOM 442 C CA B SER A 1 54 ? 56.415 0.116 -2.674 0.350 14.618 71 SER AAA CA 1
ATOM 443 C CA C SER A 1 54 ? 56.365 0.159 -2.750 0.350 17.326 71 SER AAA CA 1
ATOM 444 C C A SER A 1 54 ? 56.122 1.525 -2.185 0.300 15.852 71 SER AAA C 1
ATOM 445 C C B SER A 1 54 ? 56.153 1.529 -2.180 0.350 15.610 71 SER AAA C 1
ATOM 446 C C C SER A 1 54 ? 55.987 1.523 -2.197 0.350 15.831 71 SER AAA C 1
ATOM 447 O O A SER A 1 54 ? 56.068 2.466 -2.977 0.300 16.289 71 SER AAA O 1
ATOM 448 O O B SER A 1 54 ? 56.188 2.479 -2.963 0.350 15.939 71 SER AAA O 1
ATOM 449 O O C SER A 1 54 ? 55.693 2.436 -2.970 0.350 15.857 71 SER AAA O 1
ATOM 456 N N . PRO A 1 55 ? 55.935 1.710 -0.859 1.000 14.254 72 PRO AAA N 1
ATOM 457 C CA . PRO A 1 55 ? 55.531 3.010 -0.327 1.000 14.178 72 PRO AAA CA 1
ATOM 458 C C . PRO A 1 55 ? 56.599 4.080 -0.553 1.000 14.365 72 PRO AAA C 1
ATOM 459 O O . PRO A 1 55 ? 57.788 3.858 -0.348 1.000 15.478 72 PRO AAA O 1
ATOM 463 N N . ASN A 1 56 ? 56.140 5.262 -0.939 1.000 14.365 73 ASN AAA N 1
ATOM 464 C CA . ASN A 1 56 ? 57.053 6.402 -1.064 1.000 14.373 73 ASN AAA CA 1
ATOM 465 C C . ASN A 1 56 ? 57.425 6.898 0.331 1.000 12.841 73 ASN AAA C 1
ATOM 466 O O . ASN A 1 56 ? 56.666 6.755 1.320 1.000 12.962 73 ASN AAA O 1
ATOM 471 N N . ARG A 1 57 ? 58.607 7.484 0.405 1.000 12.846 74 ARG AAA N 1
ATOM 472 C CA . ARG A 1 57 ? 59.144 7.961 1.687 1.000 12.733 74 ARG AAA CA 1
ATOM 473 C C . ARG A 1 57 ? 58.172 8.929 2.357 1.000 12.133 74 ARG AAA C 1
ATOM 474 O O . ARG A 1 57 ? 57.987 8.874 3.591 1.000 12.788 74 ARG AAA O 1
ATOM 482 N N . ASP A 1 58 ? 57.540 9.821 1.610 1.000 12.107 75 ASP AAA N 1
ATOM 483 C CA . ASP A 1 58 ? 56.669 10.847 2.225 1.000 12.004 75 ASP AAA CA 1
ATOM 484 C C . ASP A 1 58 ? 55.330 10.263 2.700 1.000 10.646 75 ASP AAA C 1
ATOM 485 O O . ASP A 1 58 ? 54.571 11.010 3.323 1.000 12.430 75 ASP AAA O 1
ATOM 490 N N . MET A 1 59 ? 55.078 8.973 2.470 1.000 10.791 76 MET AAA N 1
ATOM 491 C CA . MET A 1 59 ? 53.873 8.266 2.936 1.000 10.909 76 MET AAA CA 1
ATOM 492 C C . MET A 1 59 ? 54.144 7.513 4.252 1.000 10.962 76 MET AAA C 1
ATOM 493 O O . MET A 1 59 ? 53.195 6.920 4.776 1.000 12.375 76 MET AAA O 1
ATOM 498 N N . LEU A 1 60 ? 55.383 7.493 4.719 1.000 10.551 77 LEU AAA N 1
ATOM 499 C CA . LEU A 1 60 ? 55.777 6.650 5.870 1.000 10.388 77 LEU AAA CA 1
ATOM 500 C C . LEU A 1 60 ? 56.147 7.493 7.074 1.000 10.401 77 LEU AAA C 1
ATOM 501 O O . LEU A 1 60 ? 57.243 8.077 7.151 1.000 12.091 77 LEU AAA O 1
ATOM 506 N N . PRO A 1 61 ? 55.297 7.507 8.119 1.000 10.030 78 PRO AAA N 1
ATOM 507 C CA . PRO A 1 61 ? 55.724 8.085 9.391 1.000 9.975 78 PRO AAA CA 1
ATOM 508 C C . PRO A 1 61 ? 56.999 7.387 9.893 1.000 9.391 78 PRO AAA C 1
ATOM 509 O O . PRO A 1 61 ? 57.144 6.180 9.742 1.000 10.085 78 PRO AAA O 1
ATOM 513 N N . CYS A 1 62 ? 57.848 8.169 10.545 1.000 9.685 79 CYS AAA N 1
ATOM 514 C CA . CYS A 1 62 ? 59.116 7.703 11.130 1.000 9.814 79 CYS AAA CA 1
ATOM 515 C C . CYS A 1 62 ? 59.149 8.024 12.622 1.000 9.643 79 CYS AAA C 1
ATOM 516 O O . CYS A 1 62 ? 58.483 8.950 13.091 1.000 11.251 79 CYS AAA O 1
ATOM 519 N N . TYR A 1 63 ? 59.998 7.287 13.314 1.000 9.251 80 TYR AAA N 1
ATOM 520 C CA . TYR A 1 63 ? 60.317 7.613 14.714 1.000 9.317 80 TYR AAA CA 1
ATOM 521 C C . TYR A 1 63 ? 61.015 8.979 14.799 1.000 9.754 80 TYR AAA C 1
ATOM 522 O O . TYR A 1 63 ? 61.886 9.310 13.989 1.000 11.315 80 TYR AAA O 1
ATOM 531 N N . SER A 1 64 ? 60.657 9.736 15.843 1.000 9.759 81 SER AAA N 1
ATOM 532 C CA . SER A 1 64 ? 61.380 10.961 16.240 1.000 9.849 81 SER AAA CA 1
ATOM 533 C C . SER A 1 64 ? 62.433 10.623 17.302 1.000 10.041 81 SER AAA C 1
ATOM 534 O O . SER A 1 64 ? 62.160 9.786 18.184 1.000 10.562 81 SER AAA O 1
ATOM 537 N N . VAL A 1 65 ? 63.560 11.302 17.259 1.000 10.775 82 VAL AAA N 1
ATOM 538 C CA . VAL A 1 65 ? 64.619 11.119 18.275 1.000 10.830 82 VAL AAA CA 1
ATOM 539 C C . VAL A 1 65 ? 65.367 12.426 18.447 1.000 11.099 82 VAL AAA C 1
ATOM 540 O O . VAL A 1 65 ? 65.601 13.150 17.481 1.000 13.475 82 VAL AAA O 1
ATOM 544 N N . ALA A 1 66 ? 65.758 12.676 19.686 1.000 11.407 83 ALA AAA N 1
ATOM 545 C CA . ALA A 1 66 ? 66.701 13.748 20.036 1.000 12.886 83 ALA AAA CA 1
ATOM 546 C C . ALA A 1 66 ? 67.762 13.185 20.966 1.000 12.130 83 ALA AAA C 1
ATOM 547 O O . ALA A 1 66 ? 67.422 12.490 21.924 1.000 13.399 83 ALA AAA O 1
ATOM 549 N N A ARG A 1 67 ? 69.013 13.509 20.677 0.500 12.954 84 ARG AAA N 1
ATOM 550 N N B ARG A 1 67 ? 69.016 13.488 20.666 0.500 13.102 84 ARG AAA N 1
ATOM 551 C CA A ARG A 1 67 ? 70.155 13.286 21.587 0.500 13.223 84 ARG AAA CA 1
ATOM 552 C CA B ARG A 1 67 ? 70.187 13.213 21.528 0.500 13.462 84 ARG AAA CA 1
ATOM 553 C C A ARG A 1 67 ? 70.469 14.626 22.245 0.500 13.481 84 ARG AAA C 1
ATOM 554 C C B ARG A 1 67 ? 70.548 14.541 22.180 0.500 13.681 84 ARG AAA C 1
ATOM 555 O O A ARG A 1 67 ? 70.836 15.582 21.526 0.500 16.568 84 ARG AAA O 1
ATOM 556 O O B ARG A 1 67 ? 70.848 15.508 21.447 0.500 17.034 84 ARG AAA O 1
ATOM 571 N N A ILE A 1 68 ? 70.298 14.698 23.558 0.500 13.015 85 ILE AAA N 1
ATOM 572 N N B ILE A 1 68 ? 70.461 14.612 23.499 0.500 13.636 85 ILE AAA N 1
ATOM 573 C CA A ILE A 1 68 ? 70.420 15.959 24.341 0.500 13.654 85 ILE AAA CA 1
ATOM 574 C CA B ILE A 1 68 ? 70.643 15.889 24.238 0.500 14.702 85 ILE AAA CA 1
ATOM 575 C C A ILE A 1 68 ? 71.704 15.903 25.152 0.500 12.686 85 ILE AAA C 1
ATOM 576 C C B ILE A 1 68 ? 71.896 15.782 25.079 0.500 14.157 85 ILE AAA C 1
ATOM 577 O O A ILE A 1 68 ? 71.754 15.205 26.158 0.500 11.825 85 ILE AAA O 1
ATOM 578 O O B ILE A 1 68 ? 72.011 14.903 25.931 0.500 12.536 85 ILE AAA O 1
ATOM 587 N N A PRO A 1 69 ? 72.778 16.623 24.769 0.500 14.186 86 PRO AAA N 1
ATOM 588 N N B PRO A 1 69 ? 72.875 16.673 24.837 0.500 16.157 86 PRO AAA N 1
ATOM 589 C CA A PRO A 1 69 ? 73.932 16.742 25.655 0.500 15.004 86 PRO AAA CA 1
ATOM 590 C CA B PRO A 1 69 ? 74.080 16.673 25.650 0.500 16.573 86 PRO AAA CA 1
ATOM 591 C C A PRO A 1 69 ? 73.575 17.229 27.064 0.500 14.325 86 PRO AAA C 1
ATOM 592 C C B PRO A 1 69 ? 73.770 17.307 27.009 0.500 14.789 86 PRO AAA C 1
ATOM 593 O O A PRO A 1 69 ? 72.719 18.100 27.227 0.500 15.773 86 PRO AAA O 1
ATOM 594 O O B PRO A 1 69 ? 73.143 18.352 27.067 0.500 18.297 86 PRO AAA O 1
ATOM 601 N N . LEU A 1 70 ? 74.234 16.634 28.053 1.000 13.636 87 LEU AAA N 1
ATOM 602 C CA . LEU A 1 70 ? 74.096 17.049 29.455 1.000 13.910 87 LEU AAA CA 1
ATOM 603 C C . LEU A 1 70 ? 75.415 17.650 29.906 1.000 14.020 87 LEU AAA C 1
ATOM 604 O O . LEU A 1 70 ? 76.457 17.491 29.265 1.000 15.131 87 LEU AAA O 1
ATOM 609 N N . PRO A 1 71 ? 75.430 18.294 31.086 1.000 14.096 88 PRO AAA N 1
ATOM 610 C CA . PRO A 1 71 ? 76.683 18.856 31.585 1.000 14.378 88 PRO AAA CA 1
ATOM 611 C C . PRO A 1 71 ? 77.748 17.766 31.724 1.000 14.741 88 PRO AAA C 1
ATOM 612 O O . PRO A 1 71 ? 77.497 16.696 32.270 1.000 14.944 88 PRO AAA O 1
ATOM 616 N N . ASN A 1 72 ? 78.949 18.067 31.239 1.000 15.562 89 ASN AAA N 1
ATOM 617 C CA . ASN A 1 72 ? 80.080 17.117 31.319 1.000 16.920 89 ASN AAA CA 1
ATOM 618 C C . ASN A 1 72 ? 80.399 16.782 32.782 1.000 16.528 89 ASN AAA C 1
ATOM 619 O O . ASN A 1 72 ? 80.491 17.695 33.595 1.000 19.826 89 ASN AAA O 1
ATOM 624 N N . LEU A 1 73 ? 80.578 15.502 33.058 1.000 16.284 90 LEU AAA N 1
ATOM 625 C CA . LEU A 1 73 ? 80.816 15.091 34.461 1.000 17.302 90 LEU AAA CA 1
ATOM 626 C C . LEU A 1 73 ? 82.253 14.648 34.705 1.000 22.797 90 LEU AAA C 1
ATOM 627 O O . LEU A 1 73 ? 82.721 14.795 35.823 1.000 29.196 90 LEU AAA O 1
ATOM 632 N N . ASN A 1 74 ? 82.891 14.034 33.739 1.000 24.677 91 ASN AAA N 1
ATOM 633 C CA . ASN A 1 74 ? 84.237 13.520 34.086 1.000 27.572 91 ASN AAA CA 1
ATOM 634 C C . ASN A 1 74 ? 85.265 14.191 33.183 1.000 32.767 91 ASN AAA C 1
ATOM 635 O O . ASN A 1 74 ? 84.946 14.564 32.070 1.000 38.505 91 ASN AAA O 1
ATOM 640 N N . ASN A 1 81 ? 85.749 4.523 38.276 1.000 43.310 98 ASN AAA N 1
ATOM 641 C CA . ASN A 1 81 ? 84.949 5.249 39.295 1.000 34.607 98 ASN AAA CA 1
ATOM 642 C C . ASN A 1 81 ? 84.545 6.591 38.675 1.000 32.472 98 ASN AAA C 1
ATOM 643 O O . ASN A 1 81 ? 85.407 7.471 38.572 1.000 38.676 98 ASN AAA O 1
ATOM 648 N N . ILE A 1 82 ? 83.304 6.722 38.192 1.000 26.248 99 ILE AAA N 1
ATOM 649 C CA . ILE A 1 82 ? 82.850 7.961 37.485 1.000 23.258 99 ILE AAA CA 1
ATOM 650 C C . ILE A 1 82 ? 81.464 8.378 37.961 1.000 18.263 99 ILE AAA C 1
ATOM 651 O O . ILE A 1 82 ? 80.786 7.597 38.610 1.000 19.842 99 ILE AAA O 1
ATOM 656 N N . LEU A 1 83 ? 81.057 9.581 37.587 1.000 17.647 100 LEU AAA N 1
ATOM 657 C CA . LEU A 1 83 ? 79.665 10.042 37.783 1.000 16.886 100 LEU AAA CA 1
ATOM 658 C C . LEU A 1 83 ? 78.940 9.888 36.451 1.000 15.283 100 LEU AAA C 1
ATOM 659 O O . LEU A 1 83 ? 79.529 10.158 35.385 1.000 16.615 100 LEU AAA O 1
ATOM 664 N N . MET A 1 84 ? 77.670 9.565 36.547 1.000 15.462 101 MET AAA N 1
ATOM 665 C CA . MET A 1 84 ? 76.769 9.551 35.387 1.000 14.599 101 MET AAA CA 1
ATOM 666 C C . MET A 1 84 ? 75.479 10.250 35.777 1.000 14.425 101 MET AAA C 1
ATOM 667 O O . MET A 1 84 ? 75.015 10.121 36.922 1.000 15.152 101 MET AAA O 1
ATOM 672 N N . TRP A 1 85 ? 74.887 10.921 34.816 1.000 12.388 102 TRP AAA N 1
ATOM 673 C CA . TRP A 1 85 ? 73.534 11.464 34.999 1.000 11.825 102 TRP AAA CA 1
ATOM 674 C C . TRP A 1 85 ? 72.536 10.313 34.935 1.000 11.630 102 TRP AAA C 1
ATOM 675 O O . TRP A 1 85 ? 72.568 9.506 34.001 1.000 12.591 102 TRP AAA O 1
ATOM 686 N N . GLU A 1 86 ? 71.636 10.297 35.893 1.000 11.409 103 GLU AAA N 1
ATOM 687 C CA . GLU A 1 86 ? 70.591 9.277 36.031 1.000 11.570 103 GLU AAA CA 1
ATOM 688 C C . GLU A 1 86 ? 69.242 9.955 35.825 1.000 10.807 103 GLU AAA C 1
ATOM 689 O O . GLU A 1 86 ? 68.914 10.906 36.549 1.000 12.046 103 GLU AAA O 1
ATOM 695 N N . ALA A 1 87 ? 68.476 9.491 34.847 1.000 11.033 104 ALA AAA N 1
ATOM 696 C CA . ALA A 1 87 ? 67.140 10.049 34.593 1.000 10.786 104 ALA AAA CA 1
ATOM 697 C C . ALA A 1 87 ? 66.162 9.449 35.608 1.000 10.896 104 ALA AAA C 1
ATOM 698 O O . ALA A 1 87 ? 66.066 8.217 35.710 1.000 12.330 104 ALA AAA O 1
ATOM 700 N N A VAL A 1 88 ? 65.446 10.312 36.310 0.650 10.972 105 VAL AAA N 1
ATOM 701 N N B VAL A 1 88 ? 65.407 10.274 36.321 0.350 11.354 105 VAL AAA N 1
ATOM 702 C CA A VAL A 1 88 ? 64.627 9.897 37.482 0.650 11.404 105 VAL AAA CA 1
ATOM 703 C CA B VAL A 1 88 ? 64.578 9.738 37.439 0.350 11.928 105 VAL AAA CA 1
ATOM 704 C C A VAL A 1 88 ? 63.138 10.035 37.178 0.650 11.449 105 VAL AAA C 1
ATOM 705 C C B VAL A 1 88 ? 63.093 10.061 37.267 0.350 11.596 105 VAL AAA C 1
ATOM 706 O O A VAL A 1 88 ? 62.386 9.105 37.480 0.650 11.988 105 VAL AAA O 1
ATOM 707 O O B VAL A 1 88 ? 62.277 9.260 37.747 0.350 12.502 105 VAL AAA O 1
ATOM 714 N N . THR A 1 89 ? 62.729 11.168 36.624 1.000 11.617 106 THR AAA N 1
ATOM 715 C CA . THR A 1 89 ? 61.307 11.447 36.372 1.000 12.817 106 THR AAA CA 1
ATOM 716 C C . THR A 1 89 ? 61.104 12.039 34.995 1.000 11.938 106 THR AAA C 1
ATOM 717 O O . THR A 1 89 ? 62.004 12.698 34.478 1.000 12.891 106 THR AAA O 1
ATOM 721 N N . LEU A 1 90 ? 59.901 11.811 34.483 1.000 12.059 107 LEU AAA N 1
ATOM 722 C CA . LEU A 1 90 ? 59.456 12.338 33.174 1.000 12.367 107 LEU AAA CA 1
ATOM 723 C C . LEU A 1 90 ? 58.084 12.979 33.346 1.000 12.036 107 LEU AAA C 1
ATOM 724 O O . LEU A 1 90 ? 57.190 12.337 33.914 1.000 12.809 107 LEU AAA O 1
ATOM 729 N N . LYS A 1 91 ? 57.922 14.167 32.773 1.000 11.583 108 LYS AAA N 1
ATOM 730 C CA . LYS A 1 91 ? 56.587 14.703 32.474 1.000 11.744 108 LYS AAA CA 1
ATOM 731 C C . LYS A 1 91 ? 56.522 14.797 30.949 1.000 10.854 108 LYS AAA C 1
ATOM 732 O O . LYS A 1 91 ? 57.490 15.268 30.309 1.000 12.602 108 LYS AAA O 1
ATOM 738 N N . THR A 1 92 ? 55.413 14.373 30.375 1.000 10.704 109 THR AAA N 1
ATOM 739 C CA . THR A 1 92 ? 55.283 14.374 28.911 1.000 11.386 109 THR AAA CA 1
ATOM 740 C C . THR A 1 92 ? 53.835 14.671 28.555 1.000 13.125 109 THR AAA C 1
ATOM 741 O O . THR A 1 92 ? 52.928 14.343 29.302 1.000 15.799 109 THR AAA O 1
ATOM 745 N N A GLU A 1 93 ? 53.617 15.266 27.403 0.500 14.725 110 GLU AAA N 1
ATOM 746 N N B GLU A 1 93 ? 53.685 15.238 27.359 0.500 12.383 110 GLU AAA N 1
ATOM 747 C CA A GLU A 1 93 ? 52.275 15.189 26.813 0.500 16.062 110 GLU AAA CA 1
ATOM 748 C CA B GLU A 1 93 ? 52.415 15.817 26.870 0.500 12.125 110 GLU AAA CA 1
ATOM 749 C C A GLU A 1 93 ? 52.380 15.645 25.376 0.500 13.554 110 GLU AAA C 1
ATOM 750 C C B GLU A 1 93 ? 52.396 15.811 25.336 0.500 11.986 110 GLU AAA C 1
ATOM 751 O O A GLU A 1 93 ? 53.393 16.214 24.957 0.500 14.275 110 GLU AAA O 1
ATOM 752 O O B GLU A 1 93 ? 53.393 16.252 24.745 0.500 11.846 110 GLU AAA O 1
ATOM 763 N N . VAL A 1 94 ? 51.288 15.388 24.710 1.000 12.644 111 VAL AAA N 1
ATOM 764 C CA . VAL A 1 94 ? 51.104 15.667 23.277 1.000 10.975 111 VAL AAA CA 1
ATOM 765 C C . VAL A 1 94 ? 50.694 17.136 23.158 1.000 10.946 111 VAL AAA C 1
ATOM 766 O O . VAL A 1 94 ? 49.797 17.578 23.860 1.000 11.415 111 VAL AAA O 1
ATOM 770 N N . ILE A 1 95 ? 51.349 17.869 22.265 1.000 10.757 112 ILE AAA N 1
ATOM 771 C CA . ILE A 1 95 ? 51.185 19.331 22.105 1.000 10.978 112 ILE AAA CA 1
ATOM 772 C C . ILE A 1 95 ? 50.270 19.623 20.933 1.000 10.088 112 ILE AAA C 1
ATOM 773 O O . ILE A 1 95 ? 50.599 19.258 19.813 1.000 11.422 112 ILE AAA O 1
ATOM 778 N N . GLY A 1 96 ? 49.180 20.314 21.191 1.000 10.512 113 GLY AAA N 1
ATOM 779 C CA . GLY A 1 96 ? 48.268 20.740 20.116 1.000 10.307 113 GLY AAA CA 1
ATOM 780 C C . GLY A 1 96 ? 47.063 19.857 19.957 1.000 9.443 113 GLY AAA C 1
ATOM 781 O O . GLY A 1 96 ? 46.503 19.814 18.850 1.000 10.449 113 GLY AAA O 1
ATOM 782 N N . VAL A 1 97 ? 46.595 19.196 21.015 1.000 10.112 114 VAL AAA N 1
ATOM 783 C CA . VAL A 1 97 ? 45.482 18.235 20.857 1.000 10.712 114 VAL AAA CA 1
ATOM 784 C C . VAL A 1 97 ? 44.235 18.926 20.303 1.000 10.199 114 VAL AAA C 1
ATOM 785 O O . VAL A 1 97 ? 43.450 18.256 19.580 1.000 10.938 114 VAL AAA O 1
ATOM 789 N N . THR A 1 98 ? 44.022 20.200 20.602 1.000 9.872 115 THR AAA N 1
ATOM 790 C CA . THR A 1 98 ? 42.793 20.881 20.163 1.000 9.649 115 THR AAA CA 1
ATOM 791 C C . THR A 1 98 ? 42.790 21.186 18.669 1.000 9.843 115 THR AAA C 1
ATOM 792 O O . THR A 1 98 ? 41.707 21.465 18.142 1.000 11.086 115 THR AAA O 1
ATOM 796 N N . SER A 1 99 ? 43.924 21.091 17.996 1.000 9.980 116 SER AAA N 1
ATOM 797 C CA . SER A 1 99 ? 43.960 21.331 16.541 1.000 10.764 116 SER AAA CA 1
ATOM 798 C C . SER A 1 99 ? 43.075 20.319 15.832 1.000 10.828 116 SER AAA C 1
ATOM 799 O O . SER A 1 99 ? 42.568 20.625 14.721 1.000 12.130 116 SER AAA O 1
ATOM 802 N N . LEU A 1 100 ? 42.828 19.165 16.421 1.000 11.043 117 LEU AAA N 1
ATOM 803 C CA . LEU A 1 100 ? 41.958 18.132 15.825 1.000 11.986 117 LEU AAA CA 1
ATOM 804 C C . LEU A 1 100 ? 40.486 18.560 15.852 1.000 11.388 117 LEU AAA C 1
ATOM 805 O O . LEU A 1 100 ? 39.643 17.862 15.263 1.000 15.239 117 LEU AAA O 1
ATOM 810 N N . MET A 1 101 ? 40.166 19.707 16.425 1.000 11.357 118 MET AAA N 1
ATOM 811 C CA . MET A 1 101 ? 38.791 20.248 16.335 1.000 12.767 118 MET AAA CA 1
ATOM 812 C C . MET A 1 101 ? 38.571 21.057 15.051 1.000 13.570 118 MET AAA C 1
ATOM 813 O O . MET A 1 101 ? 37.432 21.502 14.825 1.000 14.112 118 MET AAA O 1
ATOM 818 N N . ASN A 1 102 ? 39.571 21.194 14.198 1.000 12.030 119 ASN AAA N 1
ATOM 819 C CA . ASN A 1 102 ? 39.360 21.839 12.879 1.000 12.294 119 ASN AAA CA 1
ATOM 820 C C . ASN A 1 102 ? 38.697 20.827 11.924 1.000 12.044 119 ASN AAA C 1
ATOM 821 O O . ASN A 1 102 ? 39.413 20.032 11.292 1.000 13.920 119 ASN AAA O 1
ATOM 826 N N . VAL A 1 103 ? 37.363 20.863 11.904 1.000 11.170 120 VAL AAA N 1
ATOM 827 C CA . VAL A 1 103 ? 36.480 20.012 11.072 1.000 12.028 120 VAL AAA CA 1
ATOM 828 C C . VAL A 1 103 ? 35.906 20.846 9.916 1.000 11.125 120 VAL AAA C 1
ATOM 829 O O . VAL A 1 103 ? 34.854 20.492 9.388 1.000 12.278 120 VAL AAA O 1
ATOM 833 N N . HIS A 1 104 ? 36.585 21.914 9.549 1.000 10.675 121 HIS AAA N 1
ATOM 834 C CA . HIS A 1 104 ? 36.082 22.865 8.521 1.000 11.064 121 HIS AAA CA 1
ATOM 835 C C . HIS A 1 104 ? 37.085 23.115 7.396 1.000 10.836 121 HIS AAA C 1
ATOM 836 O O . HIS A 1 104 ? 36.839 24.030 6.610 1.000 12.075 121 HIS AAA O 1
ATOM 843 N N . SER A 1 105 ? 38.149 22.329 7.308 1.000 11.243 122 SER AAA N 1
ATOM 844 C CA . SER A 1 105 ? 39.284 22.609 6.401 1.000 11.109 122 SER AAA CA 1
ATOM 845 C C . SER A 1 105 ? 39.462 21.438 5.430 1.000 10.501 122 SER AAA C 1
ATOM 846 O O . SER A 1 105 ? 40.240 20.538 5.677 1.000 11.125 122 SER AAA O 1
ATOM 849 N N . ASN A 1 106 ? 38.712 21.493 4.330 1.000 11.672 123 ASN AAA N 1
ATOM 850 C CA . ASN A 1 106 ? 38.728 20.469 3.253 1.000 12.654 123 ASN AAA CA 1
ATOM 851 C C . ASN A 1 106 ? 38.582 19.047 3.785 1.000 11.307 123 ASN AAA C 1
ATOM 852 O O . ASN A 1 106 ? 39.127 18.120 3.207 1.000 12.907 123 ASN AAA O 1
ATOM 857 N N . GLY A 1 107 ? 37.773 18.869 4.813 1.000 13.017 124 GLY AAA N 1
ATOM 858 C CA . GLY A 1 107 ? 37.386 17.539 5.279 1.000 13.186 124 GLY AAA CA 1
ATOM 859 C C . GLY A 1 107 ? 36.220 16.986 4.471 1.000 14.160 124 GLY AAA C 1
ATOM 860 O O . GLY A 1 107 ? 35.690 17.636 3.509 1.000 17.647 124 GLY AAA O 1
ATOM 861 N N . GLN A 1 108 ? 35.991 15.720 4.670 1.000 13.367 125 GLN AAA N 1
ATOM 862 C CA . GLN A 1 108 ? 34.866 14.972 4.076 1.000 13.560 125 GLN AAA CA 1
ATOM 863 C C . GLN A 1 108 ? 33.675 15.102 5.019 1.000 12.796 125 GLN AAA C 1
ATOM 864 O O . GLN A 1 108 ? 33.760 14.652 6.158 1.000 14.936 125 GLN AAA O 1
ATOM 870 N N . ALA A 1 109 ? 32.585 15.666 4.567 1.000 13.562 126 ALA AAA N 1
ATOM 871 C CA . ALA A 1 109 ? 31.373 15.786 5.376 1.000 13.760 126 ALA AAA CA 1
ATOM 872 C C . ALA A 1 109 ? 30.968 14.390 5.801 1.000 14.065 126 ALA AAA C 1
ATOM 873 O O . ALA A 1 109 ? 30.938 13.457 4.967 1.000 16.481 126 ALA AAA O 1
ATOM 875 N N . THR A 1 110 ? 30.596 14.244 7.072 1.000 14.402 127 THR AAA N 1
ATOM 876 C CA . THR A 1 110 ? 30.267 12.888 7.571 1.000 15.741 127 THR AAA CA 1
ATOM 877 C C . THR A 1 110 ? 28.871 12.460 7.131 1.000 16.141 127 THR AAA C 1
ATOM 878 O O . THR A 1 110 ? 28.613 11.245 7.113 1.000 19.708 127 THR AAA O 1
ATOM 882 N N . HIS A 1 111 ? 28.042 13.413 6.731 1.000 16.402 128 HIS AAA N 1
ATOM 883 C CA . HIS A 1 111 ? 26.744 13.178 6.056 1.000 17.099 128 HIS AAA CA 1
ATOM 884 C C . HIS A 1 111 ? 26.366 14.467 5.324 1.000 15.497 128 HIS AAA C 1
ATOM 885 O O . HIS A 1 111 ? 27.032 15.483 5.507 1.000 15.128 128 HIS AAA O 1
ATOM 892 N N A ASP A 1 112 ? 25.310 14.442 4.509 0.300 16.136 129 ASP AAA N 1
ATOM 893 N N B ASP A 1 112 ? 25.292 14.441 4.541 0.700 16.605 129 ASP AAA N 1
ATOM 894 C CA A ASP A 1 112 ? 24.902 15.629 3.708 0.300 16.252 129 ASP AAA CA 1
ATOM 895 C CA B ASP A 1 112 ? 24.932 15.633 3.734 0.700 16.657 129 ASP AAA CA 1
ATOM 896 C C A ASP A 1 112 ? 24.684 16.826 4.648 0.300 14.144 129 ASP AAA C 1
ATOM 897 C C B ASP A 1 112 ? 24.705 16.828 4.675 0.700 13.952 129 ASP AAA C 1
ATOM 898 O O A ASP A 1 112 ? 23.861 16.717 5.572 0.300 14.473 129 ASP AAA O 1
ATOM 899 O O B ASP A 1 112 ? 23.889 16.733 5.606 0.700 14.436 129 ASP AAA O 1
ATOM 908 N N . ASN A 1 113 ? 25.400 17.926 4.397 1.000 13.636 130 ASN AAA N 1
ATOM 909 C CA . ASN A 1 113 ? 25.311 19.210 5.132 1.000 13.481 130 ASN AAA CA 1
ATOM 910 C C . ASN A 1 113 ? 26.063 19.161 6.465 1.000 12.294 130 ASN AAA C 1
ATOM 911 O O . ASN A 1 113 ? 26.011 20.158 7.167 1.000 12.636 130 ASN AAA O 1
ATOM 916 N N . GLY A 1 114 ? 26.718 18.052 6.780 1.000 11.909 131 GLY AAA N 1
ATOM 917 C CA . GLY A 1 114 ? 27.385 17.902 8.076 1.000 11.541 131 GLY AAA CA 1
ATOM 918 C C . GLY A 1 114 ? 28.787 18.483 8.105 1.000 11.354 131 GLY AAA C 1
ATOM 919 O O . GLY A 1 114 ? 29.351 18.943 7.101 1.000 12.941 131 GLY AAA O 1
ATOM 920 N N . ALA A 1 115 ? 29.381 18.433 9.284 1.000 11.472 132 ALA AAA N 1
ATOM 921 C CA . ALA A 1 115 ? 30.758 18.887 9.516 1.000 11.204 132 ALA AAA CA 1
ATOM 922 C C . ALA A 1 115 ? 31.747 17.870 8.941 1.000 11.317 132 ALA AAA C 1
ATOM 923 O O . ALA A 1 115 ? 31.392 16.720 8.635 1.000 11.751 132 ALA AAA O 1
ATOM 925 N N . GLY A 1 116 ? 33.009 18.281 8.872 1.000 11.559 133 GLY AAA N 1
ATOM 926 C CA . GLY A 1 116 ? 34.054 17.403 8.352 1.000 12.096 133 GLY AAA CA 1
ATOM 927 C C . GLY A 1 116 ? 34.376 16.270 9.303 1.000 11.825 133 GLY AAA C 1
ATOM 928 O O . GLY A 1 116 ? 34.343 16.445 10.533 1.000 13.654 133 GLY AAA O 1
ATOM 929 N N A LYS A 1 117 ? 34.788 15.129 8.760 0.500 13.402 134 LYS AAA N 1
ATOM 930 N N B LYS A 1 117 ? 34.769 15.128 8.749 0.500 12.888 134 LYS AAA N 1
ATOM 931 C CA A LYS A 1 117 ? 35.204 13.953 9.561 0.500 14.404 134 LYS AAA CA 1
ATOM 932 C CA B LYS A 1 117 ? 35.234 13.982 9.557 0.500 13.265 134 LYS AAA CA 1
ATOM 933 C C A LYS A 1 117 ? 36.476 14.301 10.327 0.500 13.612 134 LYS AAA C 1
ATOM 934 C C B LYS A 1 117 ? 36.456 14.421 10.350 0.500 13.383 134 LYS AAA C 1
ATOM 935 O O A LYS A 1 117 ? 37.492 14.635 9.728 0.500 15.612 134 LYS AAA O 1
ATOM 936 O O B LYS A 1 117 ? 37.397 14.986 9.805 0.500 15.310 134 LYS AAA O 1
ATOM 947 N N . PRO A 1 118 ? 36.477 14.176 11.671 1.000 13.117 135 PRO AAA N 1
ATOM 948 C CA . PRO A 1 118 ? 37.679 14.422 12.455 1.000 13.654 135 PRO AAA CA 1
ATOM 949 C C . PRO A 1 118 ? 38.753 13.367 12.183 1.000 12.523 135 PRO AAA C 1
ATOM 950 O O . PRO A 1 118 ? 38.467 12.257 11.765 1.000 12.952 135 PRO AAA O 1
ATOM 954 N N . VAL A 1 119 ? 39.981 13.720 12.540 1.000 12.620 136 VAL AAA N 1
ATOM 955 C CA . VAL A 1 119 ? 41.100 12.758 12.550 1.000 11.988 136 VAL AAA CA 1
ATOM 956 C C . VAL A 1 119 ? 40.703 11.583 13.436 1.000 12.007 136 VAL AAA C 1
ATOM 957 O O . VAL A 1 119 ? 40.233 11.785 14.565 1.000 13.804 136 VAL AAA O 1
ATOM 961 N N . GLN A 1 120 ? 40.909 10.380 12.943 1.000 12.217 137 GLN AAA N 1
ATOM 962 C CA . GLN A 1 120 ? 40.513 9.172 13.659 1.000 12.975 137 GLN AAA CA 1
ATOM 963 C C . GLN A 1 120 ? 41.168 7.982 12.997 1.000 12.523 137 GLN AAA C 1
ATOM 964 O O . GLN A 1 120 ? 41.812 8.138 11.940 1.000 14.099 137 GLN AAA O 1
ATOM 970 N N . GLY A 1 121 ? 41.001 6.815 13.595 1.000 12.946 138 GLY AAA N 1
ATOM 971 C CA . GLY A 1 121 ? 41.580 5.591 13.056 1.000 14.199 138 GLY AAA CA 1
ATOM 972 C C . GLY A 1 121 ? 42.909 5.276 13.716 1.000 13.323 138 GLY AAA C 1
ATOM 973 O O . GLY A 1 121 ? 43.218 5.813 14.763 1.000 18.865 138 GLY AAA O 1
ATOM 974 N N . THR A 1 122 ? 43.676 4.404 13.094 1.000 12.415 139 THR AAA N 1
ATOM 975 C CA . THR A 1 122 ? 44.854 3.802 13.729 1.000 12.949 139 THR AAA CA 1
ATOM 976 C C . THR A 1 122 ? 45.726 4.907 14.314 1.000 12.091 139 THR AAA C 1
ATOM 977 O O . THR A 1 122 ? 46.091 5.838 13.595 1.000 12.512 139 THR AAA O 1
ATOM 981 N N . SER A 1 123 ? 46.135 4.717 15.576 1.000 11.820 140 SER AAA N 1
ATOM 982 C CA . SER A 1 123 ? 47.078 5.617 16.248 1.000 11.078 140 SER AAA CA 1
ATOM 983 C C . SER A 1 123 ? 48.232 4.827 16.849 1.000 10.472 140 SER AAA C 1
ATOM 984 O O . SER A 1 123 ? 48.079 3.664 17.228 1.000 11.801 140 SER AAA O 1
ATOM 987 N N . PHE A 1 124 ? 49.365 5.485 16.968 1.000 9.651 141 PHE AAA N 1
ATOM 988 C CA . PHE A 1 124 ? 50.506 4.937 17.738 1.000 9.491 141 PHE AAA CA 1
ATOM 989 C C . PHE A 1 124 ? 51.088 6.093 18.518 1.000 9.741 141 PHE AAA C 1
ATOM 990 O O . PHE A 1 124 ? 51.551 7.063 17.932 1.000 10.099 141 PHE AAA O 1
ATOM 998 N N . HIS A 1 125 ? 51.026 5.955 19.843 1.000 9.493 142 HIS AAA N 1
ATOM 999 C CA . HIS A 1 125 ? 51.580 6.945 20.782 1.000 9.943 142 HIS AAA CA 1
ATOM 1000 C C . HIS A 1 125 ? 52.655 6.241 21.592 1.000 9.959 142 HIS AAA C 1
ATOM 1001 O O . HIS A 1 125 ? 52.345 5.251 22.261 1.000 11.865 142 HIS AAA O 1
ATOM 1008 N N . PHE A 1 126 ? 53.849 6.754 21.511 1.000 9.320 143 PHE AAA N 1
ATOM 1009 C CA . PHE A 1 126 ? 55.053 6.079 22.012 1.000 9.175 143 PHE AAA CA 1
ATOM 1010 C C . PHE A 1 126 ? 56.016 7.146 22.493 1.000 8.914 143 PHE AAA C 1
ATOM 1011 O O . PHE A 1 126 ? 56.218 8.178 21.858 1.000 9.659 143 PHE AAA O 1
ATOM 1019 N N . PHE A 1 127 ? 56.676 6.852 23.617 1.000 9.259 144 PHE AAA N 1
ATOM 1020 C CA . PHE A 1 127 ? 57.801 7.687 24.063 1.000 9.677 144 PHE AAA CA 1
ATOM 1021 C C . PHE A 1 127 ? 58.785 6.835 24.852 1.000 9.601 144 PHE AAA C 1
ATOM 1022 O O . PHE A 1 127 ? 58.430 5.815 25.448 1.000 10.301 144 PHE AAA O 1
ATOM 1030 N N . SER A 1 128 ? 60.027 7.284 24.841 1.000 9.777 145 SER AAA N 1
ATOM 1031 C CA . SER A 1 128 ? 61.084 6.612 25.603 1.000 9.970 145 SER AAA CA 1
ATOM 1032 C C . SER A 1 128 ? 62.111 7.620 26.073 1.000 9.422 145 SER AAA C 1
ATOM 1033 O O . SER A 1 128 ? 62.325 8.665 25.440 1.000 9.938 145 SER AAA O 1
ATOM 1036 N N . VAL A 1 129 ? 62.727 7.266 27.192 1.000 9.867 146 VAL AAA N 1
ATOM 1037 C CA . VAL A 1 129 ? 63.838 8.029 27.795 1.000 9.272 146 VAL AAA CA 1
ATOM 1038 C C . VAL A 1 129 ? 64.959 7.048 28.084 1.000 9.449 146 VAL AAA C 1
ATOM 1039 O O . VAL A 1 129 ? 64.702 6.035 28.771 1.000 10.449 146 VAL AAA O 1
ATOM 1043 N N . GLY A 1 130 ? 66.145 7.292 27.560 1.000 9.870 147 GLY AAA N 1
ATOM 1044 C CA . GLY A 1 130 ? 67.248 6.376 27.819 1.000 10.328 147 GLY AAA CA 1
ATOM 1045 C C . GLY A 1 130 ? 68.588 7.056 27.895 1.000 10.538 147 GLY AAA C 1
ATOM 1046 O O . GLY A 1 130 ? 68.730 8.220 27.516 1.000 11.001 147 GLY AAA O 1
ATOM 1047 N N . GLY A 1 131 ? 69.559 6.279 28.377 1.000 10.459 148 GLY AAA N 1
ATOM 1048 C CA . GLY A 1 131 ? 70.945 6.737 28.488 1.000 11.517 148 GLY AAA CA 1
ATOM 1049 C C . GLY A 1 131 ? 71.793 6.411 27.285 1.000 11.570 148 GLY AAA C 1
ATOM 1050 O O . GLY A 1 131 ? 73.000 6.539 27.358 1.000 13.194 148 GLY AAA O 1
ATOM 1051 N N . GLU A 1 132 ? 71.136 5.973 26.215 1.000 12.033 149 GLU AAA N 1
ATOM 1052 C CA . GLU A 1 132 ? 71.757 5.567 24.956 1.000 12.141 149 GLU AAA CA 1
ATOM 1053 C C . GLU A 1 132 ? 70.604 5.442 23.963 1.000 11.894 149 GLU AAA C 1
ATOM 1054 O O . GLU A 1 132 ? 69.436 5.458 24.370 1.000 11.480 149 GLU AAA O 1
ATOM 1060 N N . ALA A 1 133 ? 70.928 5.285 22.696 1.000 12.094 150 ALA AAA N 1
ATOM 1061 C CA . ALA A 1 133 ? 69.889 5.198 21.655 1.000 11.899 150 ALA AAA CA 1
ATOM 1062 C C . ALA A 1 133 ? 68.941 4.037 21.953 1.000 10.625 150 ALA AAA C 1
ATOM 1063 O O . ALA A 1 133 ? 69.361 2.951 22.411 1.000 11.475 150 ALA AAA O 1
ATOM 1065 N N . LEU A 1 134 ? 67.686 4.245 21.627 1.000 10.678 151 LEU AAA N 1
ATOM 1066 C CA . LEU A 1 134 ? 66.672 3.176 21.655 1.000 10.243 151 LEU AAA CA 1
ATOM 1067 C C . LEU A 1 134 ? 67.119 2.057 20.721 1.000 9.859 151 LEU AAA C 1
ATOM 1068 O O . LEU A 1 134 ? 67.491 2.313 19.554 1.000 11.625 151 LEU AAA O 1
ATOM 1073 N N . GLU A 1 135 ? 67.063 0.836 21.195 1.000 10.357 152 GLU AAA N 1
ATOM 1074 C CA . GLU A 1 135 ? 67.406 -0.350 20.393 1.000 11.143 152 GLU AAA CA 1
ATOM 1075 C C . GLU A 1 135 ? 66.130 -0.871 19.744 1.000 10.164 152 GLU AAA C 1
ATOM 1076 O O . GLU A 1 135 ? 65.102 -1.030 20.414 1.000 11.217 152 GLU AAA O 1
ATOM 1082 N N . LEU A 1 136 ? 66.238 -1.092 18.430 1.000 10.307 153 LEU AAA N 1
ATOM 1083 C CA . LEU A 1 136 ? 65.064 -1.490 17.620 1.000 11.138 153 LEU AAA CA 1
ATOM 1084 C C . LEU A 1 136 ? 65.174 -2.919 17.100 1.000 10.262 153 LEU AAA C 1
ATOM 1085 O O . LEU A 1 136 ? 66.284 -3.367 16.836 1.000 11.683 153 LEU AAA O 1
ATOM 1090 N N . GLN A 1 137 ? 64.016 -3.553 16.941 1.000 10.209 154 GLN AAA N 1
ATOM 1091 C CA . GLN A 1 137 ? 63.914 -4.876 16.307 1.000 10.296 154 GLN AAA CA 1
ATOM 1092 C C . GLN A 1 137 ? 62.957 -4.658 15.131 1.000 9.675 154 GLN AAA C 1
ATOM 1093 O O . GLN A 1 137 ? 61.924 -4.032 15.303 1.000 10.485 154 GLN AAA O 1
ATOM 1099 N N . GLY A 1 138 ? 63.356 -5.157 13.966 1.000 9.727 155 GLY AAA N 1
ATOM 1100 C CA . GLY A 1 138 ? 62.487 -5.029 12.786 1.000 10.370 155 GLY AAA CA 1
ATOM 1101 C C . GLY A 1 138 ? 61.443 -6.120 12.698 1.000 10.425 155 GLY AAA C 1
ATOM 1102 O O . GLY A 1 138 ? 61.779 -7.273 12.930 1.000 11.159 155 GLY AAA O 1
ATOM 1103 N N . VAL A 1 139 ? 60.214 -5.724 12.381 1.000 10.085 156 VAL AAA N 1
ATOM 1104 C CA . VAL A 1 139 ? 59.124 -6.699 12.097 1.000 9.983 156 VAL AAA CA 1
ATOM 1105 C C . VAL A 1 139 ? 58.341 -6.111 10.918 1.000 9.754 156 VAL AAA C 1
ATOM 1106 O O . VAL A 1 139 ? 57.926 -4.968 10.983 1.000 10.467 156 VAL AAA O 1
ATOM 1110 N N . LEU A 1 140 ? 58.170 -6.929 9.890 1.000 10.017 157 LEU AAA N 1
ATOM 1111 C CA . LEU A 1 140 ? 57.499 -6.440 8.658 1.000 9.754 157 LEU AAA CA 1
ATOM 1112 C C . LEU A 1 140 ? 56.109 -7.057 8.498 1.000 9.641 157 LEU AAA C 1
ATOM 1113 O O . LEU A 1 140 ? 55.947 -8.242 8.703 1.000 10.912 157 LEU AAA O 1
ATOM 1118 N N . PHE A 1 141 ? 55.146 -6.223 8.134 1.000 9.864 158 PHE AAA N 1
ATOM 1119 C CA . PHE A 1 141 ? 53.798 -6.766 7.832 1.000 9.756 158 PHE AAA CA 1
ATOM 1120 C C . PHE A 1 141 ? 53.903 -7.678 6.607 1.000 9.988 158 PHE AAA C 1
ATOM 1121 O O . PHE A 1 141 ? 53.299 -8.726 6.591 1.000 11.220 158 PHE AAA O 1
ATOM 1129 N N . ASN A 1 142 ? 54.704 -7.229 5.649 1.000 9.967 159 ASN AAA N 1
ATOM 1130 C CA . ASN A 1 142 ? 54.887 -7.932 4.358 1.000 10.775 159 ASN AAA CA 1
ATOM 1131 C C . ASN A 1 142 ? 56.379 -7.841 4.029 1.000 10.620 159 ASN AAA C 1
ATOM 1132 O O . ASN A 1 142 ? 56.861 -6.753 3.763 1.000 11.204 159 ASN AAA O 1
ATOM 1137 N N . TYR A 1 143 ? 57.059 -8.983 4.012 1.000 9.814 160 TYR AAA N 1
ATOM 1138 C CA . TYR A 1 143 ? 58.530 -8.963 3.808 1.000 10.714 160 TYR AAA CA 1
ATOM 1139 C C . TYR A 1 143 ? 58.930 -8.526 2.391 1.000 12.175 160 TYR AAA C 1
ATOM 1140 O O . TYR A 1 143 ? 60.076 -8.186 2.207 1.000 12.699 160 TYR AAA O 1
ATOM 1149 N N . ARG A 1 144 ? 57.980 -8.553 1.467 1.000 11.825 161 ARG AAA N 1
ATOM 1150 C CA . ARG A 1 144 ? 58.273 -8.175 0.051 1.000 12.617 161 ARG AAA CA 1
ATOM 1151 C C . ARG A 1 144 ? 58.049 -6.673 -0.163 1.000 13.115 161 ARG AAA C 1
ATOM 1152 O O . ARG A 1 144 ? 58.265 -6.196 -1.275 1.000 15.752 161 ARG AAA O 1
ATOM 1160 N N . THR A 1 145 ? 57.648 -5.943 0.874 1.000 12.273 162 THR AAA N 1
ATOM 1161 C CA . THR A 1 145 ? 57.539 -4.476 0.737 1.000 12.973 162 THR AAA CA 1
ATOM 1162 C C . THR A 1 145 ? 58.874 -3.854 0.346 1.000 13.994 162 THR AAA C 1
ATOM 1163 O O . THR A 1 145 ? 59.892 -4.240 0.900 1.000 14.883 162 THR AAA O 1
ATOM 1167 N N A LYS A 1 146 ? 58.870 -3.013 -0.692 0.500 14.275 163 LYS AAA N 1
ATOM 1168 N N B LYS A 1 146 ? 58.869 -3.015 -0.693 0.500 13.923 163 LYS AAA N 1
ATOM 1169 C CA A LYS A 1 146 ? 60.110 -2.309 -1.099 0.500 14.615 163 LYS AAA CA 1
ATOM 1170 C CA B LYS A 1 146 ? 60.108 -2.310 -1.100 0.500 14.167 163 LYS AAA CA 1
ATOM 1171 C C A LYS A 1 146 ? 60.139 -0.950 -0.400 0.500 13.083 163 LYS AAA C 1
ATOM 1172 C C B LYS A 1 146 ? 60.133 -0.952 -0.395 0.500 13.138 163 LYS AAA C 1
ATOM 1173 O O A LYS A 1 146 ? 59.232 -0.151 -0.644 0.500 15.631 163 LYS AAA O 1
ATOM 1174 O O B LYS A 1 146 ? 59.252 -0.132 -0.664 0.500 14.494 163 LYS AAA O 1
ATOM 1179 N N . TYR A 1 147 ? 60.992 -0.819 0.617 1.000 13.373 164 TYR AAA N 1
ATOM 1180 C CA . TYR A 1 147 ? 61.090 0.453 1.358 1.000 13.562 164 TYR AAA CA 1
ATOM 1181 C C . TYR A 1 147 ? 61.912 1.444 0.549 1.000 13.594 164 TYR AAA C 1
ATOM 1182 O O . TYR A 1 147 ? 62.822 1.047 -0.180 1.000 14.912 164 TYR AAA O 1
ATOM 1191 N N . PRO A 1 148 ? 61.611 2.737 0.678 1.000 13.291 165 PRO AAA N 1
ATOM 1192 C CA . PRO A 1 148 ? 62.224 3.724 -0.192 1.000 14.415 165 PRO AAA CA 1
ATOM 1193 C C . PRO A 1 148 ? 63.575 4.286 0.227 1.000 15.602 165 PRO AAA C 1
ATOM 1194 O O . PRO A 1 148 ? 63.921 4.251 1.380 1.000 15.468 165 PRO AAA O 1
ATOM 1198 N N . ASP A 1 149 ? 64.302 4.768 -0.777 1.000 16.820 166 ASP AAA N 1
ATOM 1199 C CA . ASP A 1 149 ? 65.586 5.449 -0.516 1.000 17.707 166 ASP AAA CA 1
ATOM 1200 C C . ASP A 1 149 ? 65.361 6.581 0.486 1.000 16.320 166 ASP AAA C 1
ATOM 1201 O O . ASP A 1 149 ? 64.364 7.270 0.393 1.000 18.176 166 ASP AAA O 1
ATOM 1206 N N . GLY A 1 150 ? 66.313 6.746 1.389 1.000 17.528 167 GLY AAA N 1
ATOM 1207 C CA . GLY A 1 150 ? 66.206 7.805 2.399 1.000 17.505 167 GLY AAA CA 1
ATOM 1208 C C . GLY A 1 150 ? 65.679 7.270 3.723 1.000 17.376 167 GLY AAA C 1
ATOM 1209 O O . GLY A 1 150 ? 65.702 8.002 4.704 1.000 22.479 167 GLY AAA O 1
ATOM 1210 N N . THR A 1 151 ? 65.182 6.044 3.714 1.000 13.775 168 THR AAA N 1
ATOM 1211 C CA . THR A 1 151 ? 64.726 5.421 4.982 1.000 13.223 168 THR AAA CA 1
ATOM 1212 C C . THR A 1 151 ? 65.700 4.320 5.371 1.000 13.241 168 THR AAA C 1
ATOM 1213 O O . THR A 1 151 ? 66.388 3.798 4.496 1.000 15.231 168 THR AAA O 1
ATOM 1217 N N . ILE A 1 152 ? 65.726 4.003 6.665 1.000 12.738 169 ILE AAA N 1
ATOM 1218 C CA . ILE A 1 152 ? 66.558 2.888 7.185 1.000 12.412 169 ILE AAA CA 1
ATOM 1219 C C . ILE A 1 152 ? 65.564 1.799 7.577 1.000 12.054 169 ILE AAA C 1
ATOM 1220 O O . ILE A 1 152 ? 64.755 2.035 8.470 1.000 13.091 169 ILE AAA O 1
ATOM 1225 N N . PHE A 1 153 ? 65.665 0.660 6.934 1.000 13.246 170 PHE AAA N 1
ATOM 1226 C CA . PHE A 1 153 ? 64.646 -0.387 7.120 1.000 13.831 170 PHE AAA CA 1
ATOM 1227 C C . PHE A 1 153 ? 65.315 -1.751 7.212 1.000 13.096 170 PHE AAA C 1
ATOM 1228 O O . PHE A 1 153 ? 66.485 -1.893 6.921 1.000 14.112 170 PHE AAA O 1
ATOM 1236 N N . PRO A 1 154 ? 64.566 -2.773 7.644 1.000 12.712 171 PRO AAA N 1
ATOM 1237 C CA . PRO A 1 154 ? 65.116 -4.119 7.745 1.000 13.257 171 PRO AAA CA 1
ATOM 1238 C C . PRO A 1 154 ? 65.671 -4.618 6.404 1.000 14.260 171 PRO AAA C 1
ATOM 1239 O O . PRO A 1 154 ? 64.944 -4.652 5.451 1.000 15.923 171 PRO AAA O 1
ATOM 1243 N N . LYS A 1 155 ? 66.932 -5.003 6.441 1.000 14.425 172 LYS AAA N 1
ATOM 1244 C CA . LYS A 1 155 ? 67.612 -5.457 5.213 1.000 16.663 172 LYS AAA CA 1
ATOM 1245 C C . LYS A 1 155 ? 67.674 -6.981 5.175 1.000 15.452 172 LYS AAA C 1
ATOM 1246 O O . LYS A 1 155 ? 67.608 -7.615 6.211 1.000 16.410 172 LYS AAA O 1
ATOM 1250 N N . ASN A 1 156 ? 67.847 -7.518 3.960 1.000 16.873 173 ASN AAA N 1
ATOM 1251 C CA . ASN A 1 156 ? 67.890 -8.991 3.772 1.000 17.792 173 ASN AAA CA 1
ATOM 1252 C C . ASN A 1 156 ? 66.608 -9.614 4.339 1.000 15.862 173 ASN AAA C 1
ATOM 1253 O O . ASN A 1 156 ? 66.681 -10.650 4.973 1.000 17.342 173 ASN AAA O 1
ATOM 1258 N N . ALA A 1 157 ? 65.492 -8.957 4.064 1.000 14.736 174 ALA AAA N 1
ATOM 1259 C CA . ALA A 1 157 ? 64.206 -9.445 4.593 1.000 14.402 174 ALA AAA CA 1
ATOM 1260 C C . ALA A 1 157 ? 63.873 -10.819 4.024 1.000 13.802 174 ALA AAA C 1
ATOM 1261 O O . ALA A 1 157 ? 64.176 -11.052 2.846 1.000 16.360 174 ALA AAA O 1
ATOM 1263 N N . THR A 1 158 ? 63.315 -11.689 4.850 1.000 12.786 175 THR AAA N 1
ATOM 1264 C CA . THR A 1 158 ? 62.851 -13.020 4.420 1.000 12.386 175 THR AAA CA 1
ATOM 1265 C C . THR A 1 158 ? 61.430 -13.160 4.964 1.000 11.091 175 THR AAA C 1
ATOM 1266 O O . THR A 1 158 ? 60.965 -12.287 5.647 1.000 11.372 175 THR AAA O 1
ATOM 1270 N N . VAL A 1 159 ? 60.769 -14.246 4.622 1.000 11.375 176 VAL AAA N 1
ATOM 1271 C CA . VAL A 1 159 ? 59.369 -14.425 5.093 1.000 11.667 176 VAL AAA CA 1
ATOM 1272 C C . VAL A 1 159 ? 59.374 -14.485 6.632 1.000 10.857 176 VAL AAA C 1
ATOM 1273 O O . VAL A 1 159 ? 58.415 -14.054 7.240 1.000 11.733 176 VAL AAA O 1
ATOM 1277 N N A GLN A 1 160 ? 60.486 -14.936 7.220 0.700 11.446 177 GLN AAA N 1
ATOM 1278 N N B GLN A 1 160 ? 60.487 -14.928 7.226 0.300 11.457 177 GLN AAA N 1
ATOM 1279 C CA A GLN A 1 160 ? 60.586 -14.994 8.714 0.700 11.786 177 GLN AAA CA 1
ATOM 1280 C CA B GLN A 1 160 ? 60.596 -14.993 8.716 0.300 11.878 177 GLN AAA CA 1
ATOM 1281 C C A GLN A 1 160 ? 60.518 -13.571 9.293 0.700 10.978 177 GLN AAA C 1
ATOM 1282 C C B GLN A 1 160 ? 60.516 -13.571 9.292 0.300 11.136 177 GLN AAA C 1
ATOM 1283 O O A GLN A 1 160 ? 60.105 -13.423 10.446 0.700 11.059 177 GLN AAA O 1
ATOM 1284 O O B GLN A 1 160 ? 60.087 -13.423 10.448 0.300 11.196 177 GLN AAA O 1
ATOM 1295 N N . SER A 1 161 ? 60.909 -12.564 8.506 1.000 10.738 178 SER AAA N 1
ATOM 1296 C CA . SER A 1 161 ? 60.833 -11.143 8.966 1.000 10.346 178 SER AAA CA 1
ATOM 1297 C C . SER A 1 161 ? 59.387 -10.730 9.304 1.000 9.780 178 SER AAA C 1
ATOM 1298 O O . SER A 1 161 ? 59.222 -9.747 9.998 1.000 11.178 178 SER AAA O 1
ATOM 1301 N N . GLN A 1 162 ? 58.384 -11.459 8.804 1.000 10.220 179 GLN AAA N 1
ATOM 1302 C CA . GLN A 1 162 ? 56.953 -11.178 9.109 1.000 10.106 179 GLN AAA CA 1
ATOM 1303 C C . GLN A 1 162 ? 56.578 -11.576 10.551 1.000 10.554 179 GLN AAA C 1
ATOM 1304 O O . GLN A 1 162 ? 55.521 -11.174 10.988 1.000 11.141 179 GLN AAA O 1
ATOM 1310 N N . VAL A 1 163 ? 57.445 -12.340 11.210 1.000 10.059 180 VAL AAA N 1
ATOM 1311 C CA . VAL A 1 163 ? 57.165 -12.758 12.620 1.000 10.762 180 VAL AAA CA 1
ATOM 1312 C C . VAL A 1 163 ? 58.347 -12.395 13.527 1.000 11.449 180 VAL AAA C 1
ATOM 1313 O O . VAL A 1 163 ? 58.099 -11.937 14.628 1.000 11.872 180 VAL AAA O 1
ATOM 1317 N N A MET A 1 164 ? 59.547 -12.863 13.179 0.500 11.641 181 MET AAA N 1
ATOM 1318 N N B MET A 1 164 ? 59.547 -12.866 13.180 0.500 11.744 181 MET AAA N 1
ATOM 1319 C CA A MET A 1 164 ? 60.752 -12.539 13.988 0.500 11.894 181 MET AAA CA 1
ATOM 1320 C CA B MET A 1 164 ? 60.751 -12.538 13.988 0.500 12.283 181 MET AAA CA 1
ATOM 1321 C C A MET A 1 164 ? 62.026 -12.968 13.265 0.500 12.115 181 MET AAA C 1
ATOM 1322 C C B MET A 1 164 ? 62.026 -12.967 13.264 0.500 12.659 181 MET AAA C 1
ATOM 1323 O O A MET A 1 164 ? 62.246 -14.173 13.105 0.500 16.942 181 MET AAA O 1
ATOM 1324 O O B MET A 1 164 ? 62.261 -14.170 13.134 0.500 17.178 181 MET AAA O 1
ATOM 1333 N N . ASN A 1 165 ? 62.805 -11.994 12.804 1.000 11.615 182 ASN AAA N 1
ATOM 1334 C CA . ASN A 1 165 ? 64.095 -12.303 12.153 1.000 11.744 182 ASN AAA CA 1
ATOM 1335 C C . ASN A 1 165 ? 65.103 -11.520 12.999 1.000 11.570 182 ASN AAA C 1
ATOM 1336 O O . ASN A 1 165 ? 65.100 -10.307 12.935 1.000 11.630 182 ASN AAA O 1
ATOM 1341 N N . THR A 1 166 ? 65.936 -12.241 13.744 1.000 12.680 183 THR AAA N 1
ATOM 1342 C CA . THR A 1 166 ? 66.868 -11.585 14.713 1.000 13.833 183 THR AAA CA 1
ATOM 1343 C C . THR A 1 166 ? 67.965 -10.763 14.029 1.000 12.733 183 THR AAA C 1
ATOM 1344 O O . THR A 1 166 ? 68.690 -10.079 14.705 1.000 14.452 183 THR AAA O 1
ATOM 1348 N N A GLU A 1 167 ? 68.096 -10.893 12.708 0.500 12.673 184 GLU AAA N 1
ATOM 1349 N N B GLU A 1 167 ? 68.094 -10.895 12.711 0.500 13.333 184 GLU AAA N 1
ATOM 1350 C CA A GLU A 1 167 ? 69.092 -10.072 11.966 0.500 12.720 184 GLU AAA CA 1
ATOM 1351 C CA B GLU A 1 167 ? 69.084 -10.079 11.967 0.500 13.678 184 GLU AAA CA 1
ATOM 1352 C C A GLU A 1 167 ? 68.689 -8.597 11.998 0.500 12.349 184 GLU AAA C 1
ATOM 1353 C C B GLU A 1 167 ? 68.688 -8.605 12.005 0.500 12.812 184 GLU AAA C 1
ATOM 1354 O O A GLU A 1 167 ? 69.576 -7.746 11.968 0.500 14.067 184 GLU AAA O 1
ATOM 1355 O O B GLU A 1 167 ? 69.579 -7.760 11.948 0.500 14.081 184 GLU AAA O 1
ATOM 1366 N N . HIS A 1 168 ? 67.394 -8.312 12.147 1.000 12.067 185 HIS AAA N 1
ATOM 1367 C CA . HIS A 1 168 ? 66.929 -6.898 12.078 1.000 11.212 185 HIS AAA CA 1
ATOM 1368 C C . HIS A 1 168 ? 67.103 -6.151 13.400 1.000 11.096 185 HIS AAA C 1
ATOM 1369 O O . HIS A 1 168 ? 66.098 -5.879 14.055 1.000 11.617 185 HIS AAA O 1
ATOM 1376 N N . LYS A 1 169 ? 68.347 -5.829 13.707 1.000 11.930 186 LYS AAA N 1
ATOM 1377 C CA . LYS A 1 169 ? 68.669 -5.035 14.920 1.000 12.981 186 LYS AAA CA 1
ATOM 1378 C C . LYS A 1 169 ? 69.197 -3.681 14.460 1.000 13.281 186 LYS AAA C 1
ATOM 1379 O O . LYS A 1 169 ? 70.007 -3.641 13.542 1.000 15.949 186 LYS AAA O 1
ATOM 1385 N N . ALA A 1 170 ? 68.734 -2.615 15.090 1.000 12.475 187 ALA AAA N 1
ATOM 1386 C CA . ALA A 1 170 ? 69.215 -1.270 14.743 1.000 12.212 187 ALA AAA CA 1
ATOM 1387 C C . ALA A 1 170 ? 69.134 -0.348 15.965 1.000 11.865 187 ALA AAA C 1
ATOM 1388 O O . ALA A 1 170 ? 68.571 -0.751 16.981 1.000 13.536 187 ALA AAA O 1
ATOM 1390 N N . TYR A 1 171 ? 69.752 0.810 15.858 1.000 12.044 188 TYR AAA N 1
ATOM 1391 C CA . TYR A 1 171 ? 69.639 1.849 16.898 1.000 11.143 188 TYR AAA CA 1
ATOM 1392 C C . TYR A 1 171 ? 68.834 3.009 16.316 1.000 11.551 188 TYR AAA C 1
ATOM 1393 O O . TYR A 1 171 ? 69.041 3.344 15.138 1.000 13.186 188 TYR AAA O 1
ATOM 1402 N N . LEU A 1 172 ? 67.961 3.613 17.108 1.000 11.343 189 LEU AAA N 1
ATOM 1403 C CA . LEU A 1 172 ? 67.231 4.821 16.637 1.000 11.901 189 LEU AAA CA 1
ATOM 1404 C C . LEU A 1 172 ? 68.237 5.962 16.782 1.000 11.854 189 LEU AAA C 1
ATOM 1405 O O . LEU A 1 172 ? 68.266 6.615 17.830 1.000 12.744 189 LEU AAA O 1
ATOM 1410 N N . ASP A 1 173 ? 69.006 6.176 15.718 1.000 14.012 190 ASP AAA N 1
ATOM 1411 C CA . ASP A 1 173 ? 70.156 7.111 15.802 1.000 15.668 190 ASP AAA CA 1
ATOM 1412 C C . ASP A 1 173 ? 70.065 8.197 14.727 1.000 15.249 190 ASP AAA C 1
ATOM 1413 O O . ASP A 1 173 ? 71.051 8.874 14.493 1.000 17.857 190 ASP AAA O 1
ATOM 1418 N N . LYS A 1 174 ? 68.898 8.319 14.110 1.000 14.610 191 LYS AAA N 1
ATOM 1419 C CA . LYS A 1 174 ? 68.713 9.320 13.044 1.000 14.689 191 LYS AAA CA 1
ATOM 1420 C C . LYS A 1 174 ? 67.241 9.694 13.043 1.000 14.275 191 LYS AAA C 1
ATOM 1421 O O . LYS A 1 174 ? 66.401 8.822 13.065 1.000 13.638 191 LYS AAA O 1
ATOM 1427 N N A ASN A 1 175 ? 66.968 10.985 12.949 0.700 19.834 192 ASN AAA N 1
ATOM 1428 N N B ASN A 1 175 ? 66.965 10.993 12.984 0.300 19.834 192 ASN AAA N 1
ATOM 1429 C CA A ASN A 1 175 ? 65.567 11.465 12.961 0.700 20.760 192 ASN AAA CA 1
ATOM 1430 C CA B ASN A 1 175 ? 65.556 11.453 12.952 0.300 20.760 192 ASN AAA CA 1
ATOM 1431 C C A ASN A 1 175 ? 65.026 11.390 11.527 0.700 22.047 192 ASN AAA C 1
ATOM 1432 C C B ASN A 1 175 ? 65.027 11.349 11.523 0.300 22.047 192 ASN AAA C 1
ATOM 1433 O O A ASN A 1 175 ? 65.822 11.308 10.595 0.700 22.634 192 ASN AAA O 1
ATOM 1434 O O B ASN A 1 175 ? 65.837 11.292 10.587 0.300 22.634 192 ASN AAA O 1
ATOM 1443 N N . LYS A 1 176 ? 63.714 11.172 11.394 1.000 23.269 193 LYS AAA N 1
ATOM 1444 C CA . LYS A 1 176 ? 63.083 11.120 10.037 1.000 25.961 193 LYS AAA CA 1
ATOM 1445 C C . LYS A 1 176 ? 63.664 10.021 9.131 1.000 22.271 193 LYS AAA C 1
ATOM 1446 O O . LYS A 1 176 ? 63.719 10.227 7.936 1.000 34.317 193 LYS AAA O 1
ATOM 1450 N N . ALA A 1 177 ? 64.002 8.856 9.685 1.000 16.118 194 ALA AAA N 1
ATOM 1451 C CA . ALA A 1 177 ? 64.688 7.823 8.877 1.000 13.802 194 ALA AAA CA 1
ATOM 1452 C C . ALA A 1 177 ? 64.119 6.419 9.108 1.000 12.001 194 ALA AAA C 1
ATOM 1453 O O . ALA A 1 177 ? 64.088 5.638 8.169 1.000 12.375 194 ALA AAA O 1
ATOM 1455 N N . TYR A 1 178 ? 63.748 6.110 10.354 1.000 11.180 195 TYR AAA N 1
ATOM 1456 C CA . TYR A 1 178 ? 63.296 4.740 10.719 1.000 10.859 195 TYR AAA CA 1
ATOM 1457 C C . TYR A 1 178 ? 61.770 4.675 10.646 1.000 10.335 195 TYR AAA C 1
ATOM 1458 O O . TYR A 1 178 ? 61.105 5.273 11.488 1.000 10.751 195 TYR AAA O 1
ATOM 1467 N N . PRO A 1 179 ? 61.187 4.004 9.634 1.000 10.457 196 PRO AAA N 1
ATOM 1468 C CA . PRO A 1 179 ? 59.733 3.998 9.542 1.000 9.817 196 PRO AAA CA 1
ATOM 1469 C C . PRO A 1 179 ? 59.100 3.306 10.751 1.000 9.788 196 PRO AAA C 1
ATOM 1470 O O . PRO A 1 179 ? 59.546 2.240 11.176 1.000 11.128 196 PRO AAA O 1
ATOM 1474 N N . VAL A 1 180 ? 58.012 3.894 11.203 1.000 8.919 197 VAL AAA N 1
ATOM 1475 C CA . VAL A 1 180 ? 57.275 3.340 12.353 1.000 9.485 197 VAL AAA CA 1
ATOM 1476 C C . VAL A 1 180 ? 56.855 1.907 12.047 1.000 9.212 197 VAL AAA C 1
ATOM 1477 O O . VAL A 1 180 ? 56.966 1.044 12.907 1.000 9.959 197 VAL AAA O 1
ATOM 1481 N N . GLU A 1 181 ? 56.339 1.667 10.834 1.000 9.572 198 GLU AAA N 1
ATOM 1482 C CA . GLU A 1 181 ? 55.698 0.367 10.554 1.000 10.038 198 GLU AAA CA 1
ATOM 1483 C C . GLU A 1 181 ? 56.681 -0.797 10.508 1.000 9.851 198 GLU AAA C 1
ATOM 1484 O O . GLU A 1 181 ? 56.231 -1.941 10.513 1.000 11.391 198 GLU AAA O 1
ATOM 1490 N N A CYS A 1 182 ? 57.983 -0.486 10.415 0.500 9.641 199 CYS AAA N 1
ATOM 1491 N N B CYS A 1 182 ? 57.987 -0.570 10.418 0.500 10.314 199 CYS AAA N 1
ATOM 1492 C CA A CYS A 1 182 ? 59.071 -1.478 10.229 0.500 10.109 199 CYS AAA CA 1
ATOM 1493 C CA B CYS A 1 182 ? 58.882 -1.743 10.307 0.500 11.407 199 CYS AAA CA 1
ATOM 1494 C C A CYS A 1 182 ? 59.698 -1.929 11.550 0.500 9.562 199 CYS AAA C 1
ATOM 1495 C C B CYS A 1 182 ? 59.823 -1.877 11.510 0.500 10.262 199 CYS AAA C 1
ATOM 1496 O O A CYS A 1 182 ? 60.280 -3.032 11.594 0.500 9.962 199 CYS AAA O 1
ATOM 1497 O O B CYS A 1 182 ? 60.690 -2.775 11.467 0.500 9.506 199 CYS AAA O 1
ATOM 1502 N N . TRP A 1 183 ? 59.651 -1.067 12.556 1.000 9.730 200 TRP AAA N 1
ATOM 1503 C CA . TRP A 1 183 ? 60.531 -1.161 13.738 1.000 9.641 200 TRP AAA CA 1
ATOM 1504 C C . TRP A 1 183 ? 59.718 -1.028 15.004 1.000 10.317 200 TRP AAA C 1
ATOM 1505 O O . TRP A 1 183 ? 58.818 -0.181 15.067 1.000 10.478 200 TRP AAA O 1
ATOM 1516 N N . VAL A 1 184 ? 60.126 -1.801 16.013 1.000 9.709 201 VAL AAA N 1
ATOM 1517 C CA . VAL A 1 184 ? 59.638 -1.644 17.397 1.000 10.035 201 VAL AAA CA 1
ATOM 1518 C C . VAL A 1 184 ? 60.828 -1.611 18.323 1.000 10.117 201 VAL AAA C 1
ATOM 1519 O O . VAL A 1 184 ? 61.910 -2.110 18.018 1.000 10.278 201 VAL AAA O 1
ATOM 1523 N N . PRO A 1 185 ? 60.627 -1.085 19.547 1.000 10.251 202 PRO AAA N 1
ATOM 1524 C CA . PRO A 1 185 ? 61.621 -1.291 20.586 1.000 11.446 202 PRO AAA CA 1
ATOM 1525 C C . PRO A 1 185 ? 61.929 -2.785 20.731 1.000 10.238 202 PRO AAA C 1
ATOM 1526 O O . PRO A 1 185 ? 60.996 -3.621 20.782 1.000 11.857 202 PRO AAA O 1
ATOM 1530 N N . ASP A 1 186 ? 63.218 -3.096 20.811 1.000 10.941 203 ASP AAA N 1
ATOM 1531 C CA . ASP A 1 186 ? 63.663 -4.493 20.980 1.000 11.878 203 ASP AAA CA 1
ATOM 1532 C C . ASP A 1 186 ? 63.516 -4.868 22.453 1.000 12.041 203 ASP AAA C 1
ATOM 1533 O O . ASP A 1 186 ? 64.298 -4.403 23.292 1.000 11.749 203 ASP AAA O 1
ATOM 1538 N N . PRO A 1 187 ? 62.571 -5.758 22.809 1.000 12.249 204 PRO AAA N 1
ATOM 1539 C CA . PRO A 1 187 ? 62.402 -6.101 24.220 1.000 12.730 204 PRO AAA CA 1
ATOM 1540 C C . PRO A 1 187 ? 63.546 -6.958 24.772 1.000 12.667 204 PRO AAA C 1
ATOM 1541 O O . PRO A 1 187 ? 63.635 -7.108 25.978 1.000 14.346 204 PRO AAA O 1
ATOM 1545 N N . THR A 1 188 ? 64.375 -7.508 23.891 1.000 13.812 205 THR AAA N 1
ATOM 1546 C CA . THR A 1 188 ? 65.542 -8.324 24.283 1.000 14.889 205 THR AAA CA 1
ATOM 1547 C C . THR A 1 188 ? 66.717 -7.446 24.686 1.000 13.904 205 THR AAA C 1
ATOM 1548 O O . THR A 1 188 ? 67.699 -7.988 25.204 1.000 17.371 205 THR AAA O 1
ATOM 1552 N N . ARG A 1 189 ? 66.618 -6.152 24.413 1.000 12.301 206 ARG AAA N 1
ATOM 1553 C CA A ARG A 1 189 ? 67.690 -5.196 24.813 0.500 12.420 206 ARG AAA CA 1
ATOM 1554 C CA B ARG A 1 189 ? 67.692 -5.196 24.810 0.500 12.473 206 ARG AAA CA 1
ATOM 1555 C C . ARG A 1 189 ? 67.040 -4.046 25.650 1.000 11.920 206 ARG AAA C 1
ATOM 1556 O O . ARG A 1 189 ? 66.107 -4.268 26.486 1.000 12.451 206 ARG AAA O 1
ATOM 1571 N N . ASN A 1 190 ? 67.529 -2.822 25.432 1.000 11.657 207 ASN AAA N 1
ATOM 1572 C CA . ASN A 1 190 ? 66.930 -1.639 26.095 1.000 11.320 207 ASN AAA CA 1
ATOM 1573 C C . ASN A 1 190 ? 66.957 -1.693 27.631 1.000 11.875 207 ASN AAA C 1
ATOM 1574 O O . ASN A 1 190 ? 66.113 -1.062 28.235 1.000 12.499 207 ASN AAA O 1
ATOM 1579 N N A GLU A 1 191 ? 67.967 -2.326 28.227 0.500 12.754 208 GLU AAA N 1
ATOM 1580 N N B GLU A 1 191 ? 67.978 -2.291 28.240 0.500 12.767 208 GLU AAA N 1
ATOM 1581 C CA A GLU A 1 191 ? 68.136 -2.328 29.699 0.500 14.362 208 GLU AAA CA 1
ATOM 1582 C CA B GLU A 1 191 ? 68.064 -2.327 29.719 0.500 14.441 208 GLU AAA CA 1
ATOM 1583 C C A GLU A 1 191 ? 68.188 -0.883 30.206 0.500 13.102 208 GLU AAA C 1
ATOM 1584 C C B GLU A 1 191 ? 68.347 -0.923 30.269 0.500 13.825 208 GLU AAA C 1
ATOM 1585 O O A GLU A 1 191 ? 67.632 -0.595 31.287 0.500 14.031 208 GLU AAA O 1
ATOM 1586 O O B GLU A 1 191 ? 68.154 -0.713 31.476 0.500 15.702 208 GLU AAA O 1
ATOM 1597 N N . ASN A 1 192 ? 68.822 0.001 29.439 1.000 11.851 209 ASN AAA N 1
ATOM 1598 C CA . ASN A 1 192 ? 69.194 1.366 29.892 1.000 11.459 209 ASN AAA CA 1
ATOM 1599 C C . ASN A 1 192 ? 68.243 2.420 29.309 1.000 10.770 209 ASN AAA C 1
ATOM 1600 O O . ASN A 1 192 ? 68.607 3.594 29.246 1.000 11.696 209 ASN AAA O 1
ATOM 1605 N N . THR A 1 193 ? 67.034 1.985 28.940 1.000 11.067 210 THR AAA N 1
ATOM 1606 C CA . THR A 1 193 ? 65.948 2.849 28.435 1.000 10.280 210 THR AAA CA 1
ATOM 1607 C C . THR A 1 193 ? 64.657 2.463 29.155 1.000 9.980 210 THR AAA C 1
ATOM 1608 O O . THR A 1 193 ? 64.500 1.284 29.534 1.000 12.007 210 THR AAA O 1
ATOM 1612 N N . ARG A 1 194 ? 63.744 3.406 29.289 1.000 10.164 211 ARG AAA N 1
ATOM 1613 C CA . ARG A 1 194 ? 62.349 3.122 29.670 1.000 9.780 211 ARG AAA CA 1
ATOM 1614 C C . ARG A 1 194 ? 61.473 3.529 28.497 1.000 9.625 211 ARG AAA C 1
ATOM 1615 O O . ARG A 1 194 ? 61.537 4.687 28.092 1.000 10.317 211 ARG AAA O 1
ATOM 1623 N N . TYR A 1 195 ? 60.679 2.587 27.993 1.000 9.633 212 TYR AAA N 1
ATOM 1624 C CA . TYR A 1 195 ? 59.820 2.889 26.833 1.000 10.199 212 TYR AAA CA 1
ATOM 1625 C C . TYR A 1 195 ? 58.377 2.521 27.134 1.000 9.809 212 TYR AAA C 1
ATOM 1626 O O . TYR A 1 195 ? 58.107 1.587 27.883 1.000 10.041 212 TYR AAA O 1
ATOM 1635 N N . PHE A 1 196 ? 57.480 3.192 26.414 1.000 10.041 213 PHE AAA N 1
ATOM 1636 C CA . PHE A 1 196 ? 56.023 3.084 26.613 1.000 9.985 213 PHE AAA CA 1
ATOM 1637 C C . PHE A 1 196 ? 55.327 3.355 25.288 1.000 9.943 213 PHE AAA C 1
ATOM 1638 O O . PHE A 1 196 ? 55.572 4.409 24.707 1.000 11.270 213 PHE AAA O 1
ATOM 1646 N N . GLY A 1 197 ? 54.451 2.456 24.866 1.000 10.367 214 GLY AAA N 1
ATOM 1647 C CA . GLY A 1 197 ? 53.715 2.722 23.639 1.000 11.517 214 GLY AAA CA 1
ATOM 1648 C C . GLY A 1 197 ? 52.392 2.005 23.596 1.000 10.930 214 GLY AAA C 1
ATOM 1649 O O . GLY A 1 197 ? 5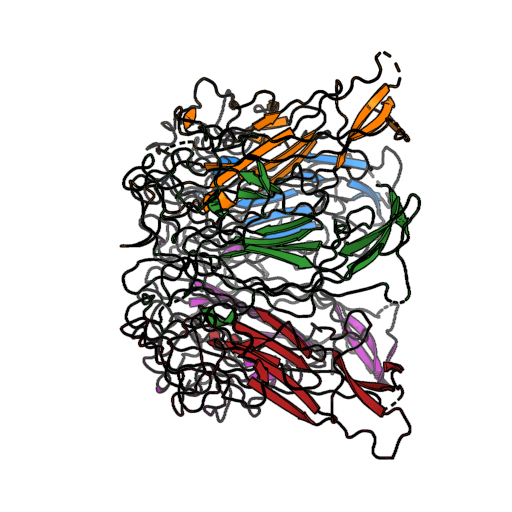2.215 0.970 24.226 1.000 11.375 214 GLY AAA O 1
ATOM 1650 N N . THR A 1 198 ? 51.470 2.557 22.828 1.000 10.599 215 THR AAA N 1
ATOM 1651 C CA . THR A 1 198 ? 50.160 1.950 22.591 1.000 11.117 215 THR AAA CA 1
ATOM 1652 C C . THR A 1 198 ? 49.794 2.105 21.117 1.000 10.538 215 THR AAA C 1
ATOM 1653 O O . THR A 1 198 ? 49.776 3.240 20.602 1.000 10.457 215 THR AAA O 1
ATOM 1657 N N . LEU A 1 199 ? 49.498 0.978 20.493 1.000 11.001 216 LEU AAA N 1
ATOM 1658 C CA A LEU A 1 199 ? 48.876 0.951 19.157 0.500 11.317 216 LEU AAA CA 1
ATOM 1659 C CA B LEU A 1 199 ? 48.897 0.895 19.148 0.500 11.412 216 LEU AAA CA 1
ATOM 1660 C C . LEU A 1 199 ? 47.387 0.715 19.355 1.000 12.054 216 LEU AAA C 1
ATOM 1661 O O . LEU A 1 199 ? 47.000 -0.276 19.983 1.000 13.723 216 LEU AAA O 1
ATOM 1670 N N . THR A 1 200 ? 46.588 1.624 18.841 1.000 13.660 217 THR AAA N 1
ATOM 1671 C CA . THR A 1 200 ? 45.139 1.417 18.801 1.000 16.231 217 THR AAA CA 1
ATOM 1672 C C . THR A 1 200 ? 44.757 1.347 17.314 1.000 16.186 217 THR AAA C 1
ATOM 1673 O O . THR A 1 200 ? 44.883 2.386 16.652 1.000 18.721 217 THR AAA O 1
ATOM 1677 N N A GLY A 1 201 ? 44.292 0.185 16.813 0.500 15.697 218 GLY AAA N 1
ATOM 1678 N N B GLY A 1 201 ? 44.318 0.176 16.832 0.500 14.668 218 GLY AAA N 1
ATOM 1679 C CA A GLY A 1 201 ? 44.054 -0.035 15.377 0.500 18.876 218 GLY AAA CA 1
ATOM 1680 C CA B GLY A 1 201 ? 43.959 -0.015 15.426 0.500 17.726 218 GLY AAA CA 1
ATOM 1681 C C A GLY A 1 201 ? 42.576 -0.067 14.984 0.500 19.108 218 GLY AAA C 1
ATOM 1682 C C B GLY A 1 201 ? 42.578 0.519 15.077 0.500 18.223 218 GLY AAA C 1
ATOM 1683 O O A GLY A 1 201 ? 41.762 -0.646 15.723 0.500 22.719 218 GLY AAA O 1
ATOM 1684 O O B GLY A 1 201 ? 41.928 1.195 15.945 0.500 20.158 218 GLY AAA O 1
ATOM 1685 N N . GLY A 1 202 ? 42.254 0.418 13.788 1.000 21.600 219 GLY AAA N 1
ATOM 1686 C CA . GLY A 1 202 ? 40.875 0.442 13.294 1.000 22.103 219 GLY AAA CA 1
ATOM 1687 C C . GLY A 1 202 ? 40.627 1.754 12.616 1.000 25.000 219 GLY AAA C 1
ATOM 1688 O O . GLY A 1 202 ? 41.117 2.738 13.137 1.000 28.896 219 GLY AAA O 1
ATOM 1689 N N . GLU A 1 203 ? 39.820 1.784 11.559 1.000 23.292 220 GLU AAA N 1
ATOM 1690 C CA . GLU A 1 203 ? 39.697 3.017 10.736 1.000 27.490 220 GLU AAA CA 1
ATOM 1691 C C . GLU A 1 203 ? 38.841 4.055 11.453 1.000 22.205 220 GLU AAA C 1
ATOM 1692 O O . GLU A 1 203 ? 38.905 5.231 11.051 1.000 28.082 220 GLU AAA O 1
ATOM 1698 N N . ASN A 1 204 ? 38.068 3.668 12.471 1.000 21.345 221 ASN AAA N 1
ATOM 1699 C CA . ASN A 1 204 ? 37.097 4.611 13.085 1.000 24.306 221 ASN AAA CA 1
ATOM 1700 C C . ASN A 1 204 ? 37.455 4.890 14.533 1.000 22.411 221 ASN AAA C 1
ATOM 1701 O O . ASN A 1 204 ? 36.653 5.548 15.199 1.000 27.177 221 ASN AAA O 1
ATOM 1706 N N A VAL A 1 205 ? 38.556 4.357 15.070 0.500 17.768 222 VAL AAA N 1
ATOM 1707 N N B VAL A 1 205 ? 38.620 4.401 14.982 0.500 17.084 222 VAL AAA N 1
ATOM 1708 C CA A VAL A 1 205 ? 38.797 4.493 16.547 0.500 17.084 222 VAL AAA CA 1
ATOM 1709 C CA B VAL A 1 205 ? 39.135 4.638 16.369 0.500 18.242 222 VAL AAA CA 1
ATOM 1710 C C A VAL A 1 205 ? 38.962 5.976 16.854 0.500 18.192 222 VAL AAA C 1
ATOM 1711 C C B VAL A 1 205 ? 39.101 6.135 16.624 0.500 17.497 222 VAL AAA C 1
ATOM 1712 O O A VAL A 1 205 ? 39.586 6.683 16.082 0.500 19.252 222 VAL AAA O 1
ATOM 1713 O O B VAL A 1 205 ? 39.800 6.895 15.962 0.500 18.326 222 VAL AAA O 1
ATOM 1720 N N A PRO A 1 206 ? 38.414 6.490 17.980 0.700 19.294 223 PRO AAA N 1
ATOM 1721 N N B PRO A 1 206 ? 38.325 6.590 17.635 0.300 17.073 223 PRO AAA N 1
ATOM 1722 C CA A PRO A 1 206 ? 38.454 7.921 18.277 0.700 20.789 223 PRO AAA CA 1
ATOM 1723 C CA B PRO A 1 206 ? 38.452 7.944 18.181 0.300 18.668 223 PRO AAA CA 1
ATOM 1724 C C A PRO A 1 206 ? 39.761 8.281 18.962 0.700 18.886 223 PRO AAA C 1
ATOM 1725 C C B PRO A 1 206 ? 39.798 8.218 18.851 0.300 19.055 223 PRO AAA C 1
ATOM 1726 O O A PRO A 1 206 ? 40.144 7.596 19.908 0.700 22.434 223 PRO AAA O 1
ATOM 1727 O O B PRO A 1 206 ? 40.259 7.397 19.638 0.300 21.110 223 PRO AAA O 1
ATOM 1734 N N . PRO A 1 207 ? 40.483 9.358 18.587 1.000 17.386 224 PRO AAA N 1
ATOM 1735 C CA . PRO A 1 207 ? 41.586 9.775 19.437 1.000 16.141 224 PRO AAA CA 1
ATOM 1736 C C . PRO A 1 207 ? 41.012 10.047 20.851 1.000 15.107 224 PRO AAA C 1
ATOM 1737 O O . PRO A 1 207 ? 39.948 10.649 21.009 1.000 15.423 224 PRO AAA O 1
ATOM 1741 N N . VAL A 1 208 ? 41.757 9.646 21.874 1.000 13.181 225 VAL AAA N 1
ATOM 1742 C CA . VAL A 1 208 ? 41.513 10.057 23.278 1.000 12.059 225 VAL AAA CA 1
ATOM 1743 C C . VAL A 1 208 ? 42.835 10.610 23.795 1.000 12.296 225 VAL AAA C 1
ATOM 1744 O O . VAL A 1 208 ? 43.763 9.830 24.038 1.000 14.675 225 VAL AAA O 1
ATOM 1748 N N . LEU A 1 209 ? 42.912 11.928 23.907 1.000 11.370 226 LEU AAA N 1
ATOM 1749 C CA . LEU A 1 209 ? 44.182 12.608 24.208 1.000 12.538 226 LEU AAA CA 1
ATOM 1750 C C . LEU A 1 209 ? 43.967 13.411 25.480 1.000 11.459 226 LEU AAA C 1
ATOM 1751 O O . LEU A 1 209 ? 43.175 14.366 25.491 1.000 13.146 226 LEU AAA O 1
ATOM 1756 N N . HIS A 1 210 ? 44.729 13.040 26.499 1.000 12.670 227 HIS AAA N 1
ATOM 1757 C CA . HIS A 1 210 ? 44.662 13.694 27.811 1.000 11.715 227 HIS AAA CA 1
ATOM 1758 C C . HIS A 1 210 ? 45.849 14.641 27.948 1.000 12.688 227 HIS AAA C 1
ATOM 1759 O O . HIS A 1 210 ? 46.976 14.271 27.577 1.000 15.623 227 HIS AAA O 1
ATOM 1766 N N . ILE A 1 211 ? 45.594 15.804 28.526 1.000 12.046 228 ILE AAA N 1
ATOM 1767 C CA . ILE A 1 211 ? 46.689 16.757 28.849 1.000 12.096 228 ILE AAA CA 1
ATOM 1768 C C . ILE A 1 211 ? 46.563 17.153 30.316 1.000 11.644 228 ILE AAA C 1
ATOM 1769 O O . ILE A 1 211 ? 45.443 17.294 30.821 1.000 12.625 228 ILE AAA O 1
ATOM 1774 N N . THR A 1 212 ? 47.701 17.324 30.966 1.000 11.104 229 THR AAA N 1
ATOM 1775 C CA . THR A 1 212 ? 47.752 17.841 32.341 1.000 11.472 229 THR AAA CA 1
ATOM 1776 C C . THR A 1 212 ? 49.206 18.101 32.688 1.000 12.773 229 THR AAA C 1
ATOM 1777 O O . THR A 1 212 ? 50.073 17.379 32.218 1.000 19.110 229 THR AAA O 1
ATOM 1781 N N . ASN A 1 213 ? 49.429 19.078 33.541 1.000 11.312 230 ASN AAA N 1
ATOM 1782 C CA . ASN A 1 213 ? 50.780 19.345 34.066 1.000 11.867 230 ASN AAA CA 1
ATOM 1783 C C . ASN A 1 213 ? 50.954 18.767 35.473 1.000 11.812 230 ASN AAA C 1
ATOM 1784 O O . ASN A 1 213 ? 51.916 19.155 36.131 1.000 13.962 230 ASN AAA O 1
ATOM 1789 N N . THR A 1 214 ? 50.111 17.823 35.871 1.000 11.536 231 THR AAA N 1
ATOM 1790 C CA . THR A 1 214 ? 50.122 17.287 37.241 1.000 11.959 231 THR AAA CA 1
ATOM 1791 C C . THR A 1 214 ? 50.614 15.848 37.302 1.000 13.102 231 THR AAA C 1
ATOM 1792 O O . THR A 1 214 ? 50.612 15.279 38.397 1.000 17.436 231 THR AAA O 1
ATOM 1796 N N . ALA A 1 215 ? 50.974 15.247 36.171 1.000 13.112 232 ALA AAA N 1
ATOM 1797 C CA . ALA A 1 215 ? 51.304 13.813 36.079 1.000 14.907 232 ALA AAA CA 1
ATOM 1798 C C . ALA A 1 215 ? 52.798 13.626 35.842 1.000 14.568 232 ALA AAA C 1
ATOM 1799 O O . ALA A 1 215 ? 53.361 14.242 34.933 1.000 16.715 232 ALA AAA O 1
ATOM 1801 N N . THR A 1 216 ? 53.405 12.752 36.628 1.000 14.583 233 THR AAA N 1
ATOM 1802 C CA . THR A 1 216 ? 54.836 12.428 36.536 1.000 15.060 233 THR AAA CA 1
ATOM 1803 C C . THR A 1 216 ? 54.986 10.910 36.408 1.000 16.144 233 THR AAA C 1
ATOM 1804 O O . THR A 1 216 ? 54.304 10.178 37.146 1.000 22.205 233 THR AAA O 1
ATOM 1808 N N . THR A 1 217 ? 55.891 10.463 35.551 1.000 14.091 234 THR AAA N 1
ATOM 1809 C CA . THR A 1 217 ? 56.306 9.058 35.440 1.000 15.389 234 THR AAA CA 1
ATOM 1810 C C . THR A 1 217 ? 57.672 8.905 36.101 1.000 13.794 234 THR AAA C 1
ATOM 1811 O O . THR A 1 217 ? 58.601 9.652 35.763 1.000 14.662 234 THR AAA O 1
ATOM 1815 N N . VAL A 1 218 ? 57.771 7.959 37.019 1.000 14.507 235 VAL AAA N 1
ATOM 1816 C CA . VAL A 1 218 ? 59.076 7.626 37.643 1.000 14.381 235 VAL AAA CA 1
ATOM 1817 C C . VAL A 1 218 ? 59.812 6.641 36.732 1.000 13.333 235 VAL AAA C 1
ATOM 1818 O O . VAL A 1 218 ? 59.198 5.667 36.285 1.000 16.110 235 VAL AAA O 1
ATOM 1822 N N . LEU A 1 219 ? 61.087 6.902 36.468 1.000 12.678 236 LEU AAA N 1
ATOM 1823 C CA . LEU A 1 219 ? 61.900 6.126 35.490 1.000 11.875 236 LEU AAA CA 1
ATOM 1824 C C . LEU A 1 219 ? 62.799 5.104 36.175 1.000 12.580 236 LEU AAA C 1
ATOM 1825 O O . LEU A 1 219 ? 63.546 4.400 35.508 1.000 13.086 236 LEU AAA O 1
ATOM 1830 N N . LEU A 1 220 ? 62.762 5.043 37.494 1.000 13.736 237 LEU AAA N 1
ATOM 1831 C CA . LEU A 1 220 ? 63.585 4.072 38.240 1.000 14.747 237 LEU AAA CA 1
ATOM 1832 C C . LEU A 1 220 ? 63.061 2.656 37.993 1.000 15.010 237 LEU AAA C 1
ATOM 1833 O O . LEU A 1 220 ? 61.837 2.439 37.951 1.000 17.107 237 LEU AAA O 1
ATOM 1838 N N . ASP A 1 221 ? 63.980 1.716 37.866 1.000 14.275 238 ASP AAA N 1
ATOM 1839 C CA . ASP A 1 221 ? 63.640 0.282 37.771 1.000 16.470 238 ASP AAA CA 1
ATOM 1840 C C . ASP A 1 221 ? 63.396 -0.280 39.180 1.000 17.628 238 ASP AAA C 1
ATOM 1841 O O . ASP A 1 221 ? 63.334 0.483 40.157 1.000 18.444 238 ASP AAA O 1
ATOM 1846 N N . GLU A 1 222 ? 63.231 -1.590 39.275 1.000 21.758 239 GLU AAA N 1
ATOM 1847 C CA . GLU A 1 222 ? 62.870 -2.254 40.544 1.000 23.911 239 GLU AAA CA 1
ATOM 1848 C C . GLU A 1 222 ? 64.044 -2.207 41.544 1.000 24.071 239 GLU AAA C 1
ATOM 1849 O O . GLU A 1 222 ? 63.830 -2.529 42.731 1.000 31.254 239 GLU AAA O 1
ATOM 1855 N N . PHE A 1 223 ? 65.240 -1.818 41.108 1.000 22.103 240 PHE AAA N 1
ATOM 1856 C CA . PHE A 1 223 ? 66.437 -1.658 41.971 1.000 23.103 240 PHE AAA CA 1
ATOM 1857 C C . PHE A 1 223 ? 66.625 -0.187 42.344 1.000 20.110 240 PHE AAA C 1
ATOM 1858 O O . PHE A 1 223 ? 67.627 0.135 42.997 1.000 23.711 240 PHE AAA O 1
ATOM 1866 N N . GLY A 1 224 ? 65.709 0.688 41.934 1.000 17.884 241 GLY AAA N 1
ATOM 1867 C CA . GLY A 1 224 ? 65.811 2.125 42.230 1.000 18.050 241 GLY AAA CA 1
ATOM 1868 C C . GLY A 1 224 ? 66.784 2.844 41.306 1.000 15.218 241 GLY AAA C 1
ATOM 1869 O O . GLY A 1 224 ? 67.231 3.939 41.660 1.000 17.334 241 GLY AAA O 1
ATOM 1870 N N . VAL A 1 225 ? 67.053 2.304 40.120 1.000 14.386 242 VAL AAA N 1
ATOM 1871 C CA . VAL A 1 225 ? 68.046 2.890 39.185 1.000 14.989 242 VAL AAA CA 1
ATOM 1872 C C . VAL A 1 225 ? 67.350 3.340 37.904 1.000 14.002 242 VAL AAA C 1
ATOM 1873 O O . VAL A 1 225 ? 66.627 2.542 37.270 1.000 13.849 242 VAL AAA O 1
ATOM 1877 N N . GLY A 1 226 ? 67.578 4.584 37.522 1.000 13.007 243 GLY AAA N 1
ATOM 1878 C CA . GLY A 1 226 ? 67.050 5.099 36.251 1.000 12.604 243 GLY AAA CA 1
ATOM 1879 C C . GLY A 1 226 ? 68.054 4.890 35.132 1.000 12.396 243 GLY AAA C 1
ATOM 1880 O O . GLY A 1 226 ? 69.189 4.452 35.336 1.000 13.441 243 GLY AAA O 1
ATOM 1881 N N . PRO A 1 227 ? 67.677 5.276 33.897 1.000 11.478 244 PRO AAA N 1
ATOM 1882 C CA . PRO A 1 227 ? 68.631 5.285 32.797 1.000 11.530 244 PRO AAA CA 1
ATOM 1883 C C . PRO A 1 227 ? 69.884 6.086 33.169 1.000 11.615 244 PRO AAA C 1
ATOM 1884 O O . PRO A 1 227 ? 69.755 7.170 33.749 1.000 12.394 244 PRO AAA O 1
ATOM 1888 N N . LEU A 1 228 ? 71.046 5.545 32.828 1.000 11.604 245 LEU AAA N 1
ATOM 1889 C CA . LEU A 1 228 ? 72.357 6.165 33.121 1.000 12.544 245 LEU AAA CA 1
ATOM 1890 C C . LEU A 1 228 ? 72.937 6.656 31.793 1.000 11.841 245 LEU AAA C 1
ATOM 1891 O O . LEU A 1 228 ? 73.073 5.880 30.844 1.000 12.207 245 LEU AAA O 1
ATOM 1896 N N . CYS A 1 229 ? 73.256 7.927 31.734 1.000 11.938 246 CYS AAA N 1
ATOM 1897 C CA . CYS A 1 229 ? 73.510 8.599 30.442 1.000 12.196 246 CYS AAA CA 1
ATOM 1898 C C . CYS A 1 229 ? 74.966 8.425 30.008 1.000 12.628 246 CYS AAA C 1
ATOM 1899 O O . CYS A 1 229 ? 75.862 9.146 30.475 1.000 14.310 246 CYS AAA O 1
ATOM 1902 N N . LYS A 1 230 ? 75.184 7.511 29.069 1.000 13.188 247 LYS AAA N 1
ATOM 1903 C CA . LYS A 1 230 ? 76.536 7.234 28.572 1.000 14.562 247 LYS AAA CA 1
ATOM 1904 C C . LYS A 1 230 ? 77.053 8.461 27.815 1.000 14.744 247 LYS AAA C 1
ATOM 1905 O O . LYS A 1 230 ? 76.347 9.039 26.995 1.000 16.086 247 LYS AAA O 1
ATOM 1911 N N . GLY A 1 231 ? 78.274 8.862 28.108 1.000 15.994 248 GLY AAA N 1
ATOM 1912 C CA . GLY A 1 231 ? 78.883 10.025 27.451 1.000 17.502 248 GLY AAA CA 1
ATOM 1913 C C . GLY A 1 231 ? 78.149 11.312 27.783 1.000 16.326 248 GLY AAA C 1
ATOM 1914 O O . GLY A 1 231 ? 78.329 12.291 27.079 1.000 18.631 248 GLY AAA O 1
ATOM 1915 N N . ASP A 1 232 ? 77.349 11.323 28.834 1.000 14.831 249 ASP AAA N 1
ATOM 1916 C CA . ASP A 1 232 ? 76.588 12.527 29.243 1.000 15.181 249 ASP AAA CA 1
ATOM 1917 C C . ASP A 1 232 ? 75.610 12.925 28.122 1.000 15.018 249 ASP AAA C 1
ATOM 1918 O O . ASP A 1 232 ? 75.431 14.119 27.885 1.000 16.607 249 ASP AAA O 1
ATOM 1923 N N . ASN A 1 233 ? 74.946 11.941 27.535 1.000 13.681 250 ASN AAA N 1
ATOM 1924 C CA . ASN A 1 233 ? 73.892 12.174 26.526 1.000 13.770 250 ASN AAA CA 1
ATOM 1925 C C . ASN A 1 233 ? 72.588 11.515 26.968 1.000 13.281 250 ASN AAA C 1
ATOM 1926 O O . ASN A 1 233 ? 72.612 10.352 27.371 1.000 13.594 250 ASN AAA O 1
ATOM 1931 N N . LEU A 1 234 ? 71.493 12.255 26.839 1.000 12.423 251 LEU AAA N 1
ATOM 1932 C CA . LEU A 1 234 ? 70.130 11.738 27.089 1.000 11.644 251 LEU AAA CA 1
ATOM 1933 C C . LEU A 1 234 ? 69.439 11.528 25.751 1.000 11.386 251 LEU AAA C 1
ATOM 1934 O O . LEU A 1 234 ? 69.476 12.406 24.899 1.000 13.146 251 LEU AAA O 1
ATOM 1939 N N A TYR A 1 235 ? 68.825 10.370 25.574 0.500 10.096 252 TYR AAA N 1
ATOM 1940 N N B TYR A 1 235 ? 68.761 10.396 25.604 0.500 10.801 252 TYR AAA N 1
ATOM 1941 C CA A TYR A 1 235 ? 68.065 10.082 24.343 0.500 9.962 252 TYR AAA CA 1
ATOM 1942 C CA B TYR A 1 235 ? 68.072 10.026 24.350 0.500 11.399 252 TYR AAA CA 1
ATOM 1943 C C A TYR A 1 235 ? 66.575 10.114 24.654 0.500 9.885 252 TYR AAA C 1
ATOM 1944 C C B TYR A 1 235 ? 66.564 10.023 24.582 0.500 10.567 252 TYR AAA C 1
ATOM 1945 O O A TYR A 1 235 ? 66.092 9.424 25.556 0.500 10.341 252 TYR AAA O 1
ATOM 1946 O O B TYR A 1 235 ? 66.059 9.197 25.357 0.500 9.709 252 TYR AAA O 1
ATOM 1963 N N . LEU A 1 236 ? 65.861 10.884 23.852 1.000 10.083 253 LEU AAA N 1
ATOM 1964 C CA . LEU A 1 236 ? 64.399 10.993 23.901 1.000 10.680 253 LEU AAA CA 1
ATOM 1965 C C . LEU A 1 236 ? 63.866 10.541 22.558 1.000 10.296 253 LEU AAA C 1
ATOM 1966 O O . LEU A 1 236 ? 64.386 10.978 21.526 1.000 11.707 253 LEU AAA O 1
ATOM 1971 N N . SER A 1 237 ? 62.873 9.670 22.570 1.000 9.254 254 SER AAA N 1
ATOM 1972 C CA . SER A 1 237 ? 62.281 9.181 21.320 1.000 9.422 254 SER AAA CA 1
ATOM 1973 C C . SER A 1 237 ? 60.767 9.256 21.426 1.000 9.048 254 SER AAA C 1
ATOM 1974 O O . SER A 1 237 ? 60.219 9.144 22.538 1.000 9.814 254 SER AAA O 1
ATOM 1977 N N . ALA A 1 238 ? 60.095 9.405 20.295 1.000 9.535 255 ALA AAA N 1
ATOM 1978 C CA . ALA A 1 238 ? 58.634 9.532 20.294 1.000 9.541 255 ALA AAA CA 1
ATOM 1979 C C . ALA A 1 238 ? 58.029 9.130 18.954 1.000 9.070 255 ALA AAA C 1
ATOM 1980 O O . ALA A 1 238 ? 58.669 9.306 17.899 1.000 10.609 255 ALA AAA O 1
ATOM 1982 N N . VAL A 1 239 ? 56.787 8.697 19.031 1.000 9.167 256 VAL AAA N 1
ATOM 1983 C CA . VAL A 1 239 ? 55.875 8.660 17.872 1.000 9.567 256 VAL AAA CA 1
ATOM 1984 C C . VAL A 1 239 ? 54.514 9.105 18.377 1.000 9.741 256 VAL AAA C 1
ATOM 1985 O O . VAL A 1 239 ? 54.050 8.552 19.378 1.000 10.414 256 VAL AAA O 1
ATOM 1989 N N . ASP A 1 240 ? 53.848 10.003 17.665 1.000 9.901 257 ASP AAA N 1
ATOM 1990 C CA . ASP A 1 240 ? 52.469 10.408 17.998 1.000 9.601 257 ASP AAA CA 1
ATOM 1991 C C . ASP A 1 240 ? 51.683 10.527 16.699 1.000 9.635 257 ASP AAA C 1
ATOM 1992 O O . ASP A 1 240 ? 51.307 11.628 16.308 1.000 10.828 257 ASP AAA O 1
ATOM 1997 N N . VAL A 1 241 ? 51.454 9.373 16.094 1.000 9.343 258 VAL AAA N 1
ATOM 1998 C CA . VAL A 1 241 ? 50.514 9.251 14.951 1.000 9.596 258 VAL AAA CA 1
ATOM 1999 C C . VAL A 1 241 ? 49.118 9.275 15.576 1.000 9.477 258 VAL AAA C 1
ATOM 2000 O O . VAL A 1 241 ? 48.752 8.325 16.294 1.000 10.725 258 VAL AAA O 1
ATOM 2004 N N . CYS A 1 242 ? 48.373 10.342 15.367 1.000 9.520 259 CYS AAA N 1
ATOM 2005 C CA . CYS A 1 242 ? 47.094 10.530 16.062 1.000 9.767 259 CYS AAA CA 1
ATOM 2006 C C . CYS A 1 242 ? 45.933 9.821 15.380 1.000 10.633 259 CYS AAA C 1
ATOM 2007 O O . CYS A 1 242 ? 44.896 9.598 16.018 1.000 11.730 259 CYS AAA O 1
ATOM 2010 N N . GLY A 1 243 ? 46.095 9.509 14.096 1.000 10.412 260 GLY AAA N 1
ATOM 2011 C CA . GLY A 1 243 ? 45.059 8.910 13.249 1.000 10.278 260 GLY AAA CA 1
ATOM 2012 C C . GLY A 1 243 ? 45.255 9.414 11.839 1.000 10.414 260 GLY AAA C 1
ATOM 2013 O O . GLY A 1 243 ? 46.335 9.908 11.506 1.000 10.735 260 GLY AAA O 1
ATOM 2014 N N . MET A 1 244 ? 44.190 9.298 11.070 1.000 10.575 261 MET AAA N 1
ATOM 2015 C CA A MET A 1 244 ? 44.209 9.767 9.677 0.700 10.359 261 MET AAA CA 1
ATOM 2016 C CA B MET A 1 244 ? 44.139 9.699 9.647 0.300 11.191 261 MET AAA CA 1
ATOM 2017 C C . MET A 1 244 ? 43.214 10.908 9.498 1.000 10.288 261 MET AAA C 1
ATOM 2018 O O . MET A 1 244 ? 42.117 10.880 10.074 1.000 10.954 261 MET AAA O 1
ATOM 2027 N N . PHE A 1 245 ? 43.628 11.857 8.690 1.000 10.554 262 PHE AAA N 1
ATOM 2028 C CA . PHE A 1 245 ? 42.764 12.937 8.181 1.000 10.607 262 PHE AAA CA 1
ATOM 2029 C C . PHE A 1 245 ? 42.220 12.494 6.826 1.000 9.606 262 PHE AAA C 1
ATOM 2030 O O . PHE A 1 245 ? 43.005 12.152 5.941 1.000 11.193 262 PHE AAA O 1
ATOM 2038 N N . THR A 1 246 ? 40.903 12.527 6.691 1.000 9.788 263 THR AAA N 1
ATOM 2039 C CA . THR A 1 246 ? 40.197 12.216 5.446 1.000 10.154 263 THR AAA CA 1
ATOM 2040 C C . THR A 1 246 ? 39.831 13.534 4.780 1.000 10.788 263 THR AAA C 1
ATOM 2041 O O . THR A 1 246 ? 39.081 14.308 5.356 1.000 12.491 263 THR AAA O 1
ATOM 2045 N N . ASN A 1 247 ? 40.318 13.780 3.575 1.000 11.201 264 ASN AAA N 1
ATOM 2046 C CA . ASN A 1 247 ? 39.937 15.028 2.906 1.000 12.373 264 ASN AAA CA 1
ATOM 2047 C C . ASN A 1 247 ? 38.652 14.816 2.091 1.000 11.833 264 ASN AAA C 1
ATOM 2048 O O . ASN A 1 247 ? 38.085 13.712 2.043 1.000 11.857 264 ASN AAA O 1
ATOM 2053 N N . ARG A 1 248 ? 38.191 15.903 1.483 1.000 12.188 265 ARG AAA N 1
ATOM 2054 C CA . ARG A 1 248 ? 36.914 15.937 0.737 1.000 12.041 265 ARG AAA CA 1
ATOM 2055 C C . ARG A 1 248 ? 36.856 14.822 -0.314 1.000 12.520 265 ARG AAA C 1
ATOM 2056 O O . ARG A 1 248 ? 35.769 14.326 -0.568 1.000 15.389 265 ARG AAA O 1
ATOM 2064 N N . SER A 1 249 ? 37.986 14.439 -0.892 1.000 12.580 266 SER AAA N 1
ATOM 2065 C CA . SER A 1 249 ? 38.037 13.405 -1.957 1.000 13.807 266 SER AAA CA 1
ATOM 2066 C C . SER A 1 249 ? 37.869 12.003 -1.393 1.000 12.857 266 SER AAA C 1
ATOM 2067 O O . SER A 1 249 ? 37.719 11.066 -2.177 1.000 15.936 266 SER AAA O 1
ATOM 2070 N N . GLY A 1 250 ? 38.087 11.847 -0.091 1.000 12.125 267 GLY AAA N 1
ATOM 2071 C CA . GLY A 1 250 ? 38.156 10.521 0.534 1.000 12.533 267 GLY AAA CA 1
ATOM 2072 C C . GLY A 1 250 ? 39.575 10.045 0.786 1.000 11.978 267 GLY AAA C 1
ATOM 2073 O O . GLY A 1 250 ? 39.768 9.068 1.516 1.000 12.915 267 GLY AAA O 1
ATOM 2074 N N A SER A 1 251 ? 40.579 10.706 0.225 0.350 11.938 268 SER AAA N 1
ATOM 2075 N N B SER A 1 251 ? 40.566 10.716 0.207 0.650 11.538 268 SER AAA N 1
ATOM 2076 C CA A SER A 1 251 ? 41.986 10.292 0.445 0.350 11.478 268 SER AAA CA 1
ATOM 2077 C CA B SER A 1 251 ? 42.000 10.408 0.446 0.650 11.143 268 SER AAA CA 1
ATOM 2078 C C A SER A 1 251 ? 42.375 10.591 1.895 0.350 11.059 268 SER AAA C 1
ATOM 2079 C C B SER A 1 251 ? 42.274 10.521 1.951 0.650 10.683 268 SER AAA C 1
ATOM 2080 O O A SER A 1 251 ? 41.956 11.624 2.471 0.350 11.309 268 SER AAA O 1
ATOM 2081 O O B SER A 1 251 ? 41.646 11.360 2.634 0.650 10.836 268 SER AAA O 1
ATOM 2086 N N . GLN A 1 252 ? 43.204 9.715 2.436 1.000 11.117 269 GLN AAA N 1
ATOM 2087 C CA . GLN A 1 252 ? 43.565 9.725 3.858 1.000 10.996 269 GLN AAA CA 1
ATOM 2088 C C . GLN A 1 252 ? 45.061 9.911 4.016 1.000 11.528 269 GLN AAA C 1
ATOM 2089 O O . GLN A 1 252 ? 45.853 9.339 3.267 1.000 13.791 269 GLN AAA O 1
ATOM 2095 N N . GLN A 1 253 ? 45.405 10.697 5.014 1.000 11.033 270 GLN AAA N 1
ATOM 2096 C CA . GLN A 1 253 ? 46.790 11.042 5.351 1.000 12.301 270 GLN AAA CA 1
ATOM 2097 C C . GLN A 1 253 ? 46.972 10.843 6.857 1.000 10.735 270 GLN AAA C 1
ATOM 2098 O O . GLN A 1 253 ? 46.105 11.276 7.619 1.000 11.041 270 GLN AAA O 1
ATOM 2104 N N . TRP A 1 254 ? 48.113 10.328 7.281 1.000 9.512 271 TRP AAA N 1
ATOM 2105 C CA . TRP A 1 254 ? 48.425 10.338 8.725 1.000 9.317 271 TRP AAA CA 1
ATOM 2106 C C . TRP A 1 254 ? 48.560 11.786 9.187 1.000 9.409 271 TRP AAA C 1
ATOM 2107 O O . TRP A 1 254 ? 49.115 12.624 8.473 1.000 10.893 271 TRP AAA O 1
ATOM 2118 N N . ARG A 1 255 ? 48.179 12.045 10.433 1.000 9.675 272 ARG AAA N 1
ATOM 2119 C CA . ARG A 1 255 ? 48.399 13.339 11.108 1.000 9.959 272 ARG AAA CA 1
ATOM 2120 C C . ARG A 1 255 ? 49.088 13.059 12.440 1.000 9.320 272 ARG AAA C 1
ATOM 2121 O O . ARG A 1 255 ? 48.579 12.235 13.213 1.000 10.551 272 ARG AAA O 1
ATOM 2129 N N . GLY A 1 256 ? 50.194 13.740 12.686 1.000 9.641 273 GLY AAA N 1
ATOM 2130 C CA . GLY A 1 256 ? 50.946 13.633 13.939 1.000 9.906 273 GLY AAA CA 1
ATOM 2131 C C . GLY A 1 256 ? 50.984 14.944 14.678 1.000 10.499 273 GLY AAA C 1
ATOM 2132 O O . GLY A 1 256 ? 50.725 16.007 14.095 1.000 11.059 273 GLY AAA O 1
ATOM 2133 N N . LEU A 1 257 ? 51.387 14.861 15.952 1.000 10.001 274 LEU AAA N 1
ATOM 2134 C CA . LEU A 1 257 ? 51.591 16.034 16.829 1.000 9.972 274 LEU AAA CA 1
ATOM 2135 C C . LEU A 1 257 ? 52.936 15.890 17.548 1.000 9.277 274 LEU AAA C 1
ATOM 2136 O O . LEU A 1 257 ? 53.447 14.769 17.703 1.000 10.664 274 LEU AAA O 1
ATOM 2141 N N . SER A 1 258 ? 53.470 17.021 17.948 1.000 9.559 275 SER AAA N 1
ATOM 2142 C CA . SER A 1 258 ? 54.705 17.086 18.760 1.000 9.596 275 SER AAA CA 1
ATOM 2143 C C . SER A 1 258 ? 54.474 16.567 20.182 1.000 9.867 275 SER AAA C 1
ATOM 2144 O O . SER A 1 258 ? 53.336 16.565 20.671 1.000 10.999 275 SER AAA O 1
ATOM 2147 N N . ARG A 1 259 ? 55.573 16.167 20.809 1.000 9.704 276 ARG AAA N 1
ATOM 2148 C CA . ARG A 1 259 ? 55.554 15.684 22.195 1.000 9.725 276 ARG AAA CA 1
ATOM 2149 C C . ARG A 1 259 ? 56.540 16.498 23.021 1.000 10.001 276 ARG AAA C 1
ATOM 2150 O O . ARG A 1 259 ? 57.698 16.622 22.673 1.000 11.104 276 ARG AAA O 1
ATOM 2158 N N . TYR A 1 260 ? 56.027 17.000 24.136 1.000 10.833 277 TYR AAA N 1
ATOM 2159 C CA . TYR A 1 260 ? 56.813 17.674 25.183 1.000 11.496 277 TYR AAA CA 1
ATOM 2160 C C . TYR A 1 260 ? 57.451 16.649 26.106 1.000 10.183 277 TYR AAA C 1
ATOM 2161 O O . TYR A 1 260 ? 56.773 15.698 26.503 1.000 10.412 277 TYR AAA O 1
ATOM 2170 N N . PHE A 1 261 ? 58.694 16.906 26.486 1.000 10.507 278 PHE AAA N 1
ATOM 2171 C CA . PHE A 1 261 ? 59.411 16.119 27.512 1.000 10.993 278 PHE AAA CA 1
ATOM 2172 C C . PHE A 1 261 ? 60.036 17.070 28.522 1.000 11.201 278 PHE AAA C 1
ATOM 2173 O O . PHE A 1 261 ? 60.683 18.037 28.147 1.000 12.312 278 PHE AAA O 1
ATOM 2181 N N . LYS A 1 262 ? 59.885 16.742 29.799 1.000 10.946 279 LYS AAA N 1
ATOM 2182 C CA . LYS A 1 262 ? 60.678 17.329 30.900 1.000 12.365 279 LYS AAA CA 1
ATOM 2183 C C . LYS A 1 262 ? 61.214 16.177 31.747 1.000 11.178 279 LYS AAA C 1
ATOM 2184 O O . LYS A 1 262 ? 60.418 15.395 32.281 1.000 12.586 279 LYS AAA O 1
ATOM 2190 N N . VAL A 1 263 ? 62.526 16.071 31.788 1.000 11.688 280 VAL AAA N 1
ATOM 2191 C CA . VAL A 1 263 ? 63.214 14.980 32.510 1.000 11.280 280 VAL AAA CA 1
ATOM 2192 C C . VAL A 1 263 ? 64.077 15.603 33.607 1.000 11.654 280 VAL AAA C 1
ATOM 2193 O O . VAL A 1 263 ? 64.830 16.531 33.353 1.000 12.546 280 VAL AAA O 1
ATOM 2197 N N . GLN A 1 264 ? 63.916 15.079 34.823 1.000 11.865 281 GLN AAA N 1
ATOM 2198 C CA A GLN A 1 264 ? 64.779 15.421 35.977 0.500 12.830 281 GLN AAA CA 1
ATOM 2199 C CA B GLN A 1 264 ? 64.785 15.432 35.969 0.500 13.009 281 GLN AAA CA 1
ATOM 2200 C C . GLN A 1 264 ? 65.875 14.358 36.085 1.000 11.701 281 GLN AAA C 1
ATOM 2201 O O . GLN A 1 264 ? 65.553 13.163 36.048 1.000 12.317 281 GLN AAA O 1
ATOM 2212 N N . LEU A 1 265 ? 67.116 14.798 36.202 1.000 12.301 282 LEU AAA N 1
ATOM 2213 C CA . LEU A 1 265 ? 68.273 13.902 36.343 1.000 12.438 282 LEU AAA CA 1
ATOM 2214 C C . LEU A 1 265 ? 69.066 14.260 37.587 1.000 12.773 282 LEU AAA C 1
ATOM 2215 O O . LEU A 1 265 ? 69.053 15.409 38.024 1.000 14.154 282 LEU AAA O 1
ATOM 2220 N N . ARG A 1 266 ? 69.764 13.260 38.079 1.000 12.299 283 ARG AAA N 1
ATOM 2221 C CA . ARG A 1 266 ? 70.639 13.429 39.257 1.000 12.757 283 ARG AAA CA 1
ATOM 2222 C C . ARG A 1 266 ? 71.965 12.730 39.001 1.000 12.499 283 ARG AAA C 1
ATOM 2223 O O . ARG A 1 266 ? 72.024 11.774 38.221 1.000 13.381 283 ARG AAA O 1
ATOM 2231 N N . LYS A 1 267 ? 73.014 13.173 39.666 1.000 13.096 284 LYS AAA N 1
ATOM 2232 C CA . LYS A 1 267 ? 74.334 12.534 39.531 1.000 13.570 284 LYS AAA CA 1
ATOM 2233 C C . LYS A 1 267 ? 74.369 11.259 40.362 1.000 13.323 284 LYS AAA C 1
ATOM 2234 O O . LYS A 1 267 ? 73.987 11.289 41.544 1.000 14.628 284 LYS AAA O 1
ATOM 2240 N N . ARG A 1 268 ? 74.891 10.211 39.745 1.000 13.833 285 ARG AAA N 1
ATOM 2241 C CA . ARG A 1 268 ? 75.018 8.882 40.384 1.000 14.410 285 ARG AAA CA 1
ATOM 2242 C C . ARG A 1 268 ? 76.454 8.384 40.176 1.000 14.668 285 ARG AAA C 1
ATOM 2243 O O . ARG A 1 268 ? 76.941 8.433 39.062 1.000 16.152 285 ARG AAA O 1
ATOM 2251 N N . ARG A 1 269 ? 77.112 7.941 41.258 1.000 15.602 286 ARG AAA N 1
ATOM 2252 C CA . ARG A 1 269 ? 78.465 7.362 41.133 1.000 17.118 286 ARG AAA CA 1
ATOM 2253 C C . ARG A 1 269 ? 78.319 5.911 40.684 1.000 16.831 286 ARG AAA C 1
ATOM 2254 O O . ARG A 1 269 ? 77.441 5.187 41.187 1.000 17.965 286 ARG AAA O 1
ATOM 2262 N N . VAL A 1 270 ? 79.182 5.515 39.764 1.000 18.136 287 VAL AAA N 1
ATOM 2263 C CA . VAL A 1 270 ? 79.241 4.112 39.301 1.000 20.166 287 VAL AAA CA 1
ATOM 2264 C C . VAL A 1 270 ? 80.698 3.659 39.268 1.000 23.148 287 VAL AAA C 1
ATOM 2265 O O . VAL A 1 270 ? 81.610 4.503 39.226 1.000 25.900 287 VAL AAA O 1
ATOM 2269 N N . LYS A 1 271 ? 80.879 2.350 39.260 1.000 25.142 288 LYS AAA N 1
ATOM 2270 C CA . LYS A 1 271 ? 82.171 1.705 38.948 1.000 29.790 288 LYS AAA CA 1
ATOM 2271 C C . LYS A 1 271 ? 81.967 0.893 37.669 1.000 34.525 288 LYS AAA C 1
ATOM 2272 O O . LYS A 1 271 ? 81.137 -0.036 37.700 1.000 39.528 288 LYS AAA O 1
ATOM 2275 N N . ASN A 1 272 ? 82.639 1.268 36.575 1.000 42.524 289 ASN AAA N 1
ATOM 2276 C CA . ASN A 1 272 ? 82.604 0.504 35.295 1.000 48.456 289 ASN AAA CA 1
ATOM 2277 C C . ASN A 1 272 ? 84.033 0.364 34.759 1.000 53.583 289 ASN AAA C 1
ATOM 2278 O O . ASN A 1 272 ? 84.945 0.292 35.576 1.000 56.770 289 ASN AAA O 1
ATOM 2283 N N . VAL B 1 7 ? 60.659 33.349 44.471 1.000 49.759 24 VAL BBB N 1
ATOM 2284 C CA . VAL B 1 7 ? 59.643 33.374 45.575 1.000 47.319 24 VAL BBB CA 1
ATOM 2285 C C . VAL B 1 7 ? 59.966 32.258 46.580 1.000 45.084 24 VAL BBB C 1
ATOM 2286 O O . VAL B 1 7 ? 59.952 31.091 46.163 1.000 53.985 24 VAL BBB O 1
ATOM 2290 N N . GLU B 1 8 ? 60.220 32.607 47.845 1.000 39.468 25 GLU BBB N 1
ATOM 2291 C CA . GLU B 1 8 ? 60.415 31.642 48.962 1.000 38.036 25 GLU BBB CA 1
ATOM 2292 C C . GLU B 1 8 ? 59.052 31.380 49.613 1.000 31.038 25 GLU BBB C 1
ATOM 2293 O O . GLU B 1 8 ? 58.429 32.342 50.048 1.000 31.454 25 GLU BBB O 1
ATOM 2299 N N . VAL B 1 9 ? 58.605 30.126 49.663 1.000 27.203 26 VAL BBB N 1
ATOM 2300 C CA . VAL B 1 9 ? 57.267 29.753 50.199 1.000 25.829 26 VAL BBB CA 1
ATOM 2301 C C . VAL B 1 9 ? 57.501 29.305 51.640 1.000 26.972 26 VAL BBB C 1
ATOM 2302 O O . VAL B 1 9 ? 58.263 28.350 51.850 1.000 29.167 26 VAL BBB O 1
ATOM 2306 N N . LEU B 1 10 ? 56.864 29.982 52.588 1.000 24.234 27 LEU BBB N 1
ATOM 2307 C CA . LEU B 1 10 ? 57.052 29.714 54.033 1.000 26.277 27 LEU BBB CA 1
ATOM 2308 C C . LEU B 1 10 ? 55.748 29.126 54.580 1.000 23.334 27 LEU BBB C 1
ATOM 2309 O O . LEU B 1 10 ? 55.120 28.347 53.859 1.000 25.993 27 LEU BBB O 1
ATOM 2314 N N . GLU B 1 11 ? 55.393 29.439 55.810 1.000 24.034 28 GLU BBB N 1
ATOM 2315 C CA . GLU B 1 11 ? 54.277 28.728 56.448 1.000 25.706 28 GLU BBB CA 1
ATOM 2316 C C . GLU B 1 11 ? 52.864 29.095 56.007 1.000 22.887 28 GLU BBB C 1
ATOM 2317 O O . GLU B 1 11 ? 52.622 30.220 55.596 1.000 21.789 28 GLU BBB O 1
ATOM 2323 N N . VAL B 1 12 ? 52.012 28.103 56.152 1.000 22.669 29 VAL BBB N 1
ATOM 2324 C CA . VAL B 1 12 ? 50.549 28.323 56.012 1.000 22.884 29 VAL BBB CA 1
ATOM 2325 C C . VAL B 1 12 ? 50.053 29.041 57.271 1.000 23.287 29 VAL BBB C 1
ATOM 2326 O O . VAL B 1 12 ? 50.392 28.616 58.424 1.000 25.106 29 VAL BBB O 1
ATOM 2330 N N . LYS B 1 13 ? 49.246 30.081 57.095 1.000 25.132 30 LYS BBB N 1
ATOM 2331 C CA . LYS B 1 13 ? 48.538 30.723 58.230 1.000 25.085 30 LYS BBB CA 1
ATOM 2332 C C . LYS B 1 13 ? 47.388 29.809 58.676 1.000 27.119 30 LYS BBB C 1
ATOM 2333 O O . LYS B 1 13 ? 46.723 29.197 57.811 1.000 31.983 30 LYS BBB O 1
ATOM 2336 N N . THR B 1 14 ? 47.112 29.754 59.975 1.000 25.279 31 THR BBB N 1
ATOM 2337 C CA . THR B 1 14 ? 45.973 28.982 60.524 1.000 27.956 31 THR BBB CA 1
ATOM 2338 C C . THR B 1 14 ? 45.022 29.949 61.229 1.000 31.949 31 THR BBB C 1
ATOM 2339 O O . THR B 1 14 ? 45.283 31.173 61.226 1.000 32.106 31 THR BBB O 1
ATOM 2343 N N . GLY B 1 15 ? 43.921 29.418 61.746 1.000 35.138 32 GLY BBB N 1
ATOM 2344 C CA . GLY B 1 15 ? 42.834 30.224 62.322 1.000 38.286 32 GLY BBB CA 1
ATOM 2345 C C . GLY B 1 15 ? 41.700 30.389 61.324 1.000 40.815 32 GLY BBB C 1
ATOM 2346 O O . GLY B 1 15 ? 41.928 30.222 60.105 1.000 42.195 32 GLY BBB O 1
ATOM 2347 N N . ASP B 1 17 ? 40.212 32.894 60.071 1.000 39.307 34 ASP BBB N 1
ATOM 2348 C CA . ASP B 1 17 ? 40.402 34.019 59.114 1.000 37.657 34 ASP BBB CA 1
ATOM 2349 C C . ASP B 1 17 ? 41.322 33.606 57.957 1.000 34.167 34 ASP BBB C 1
ATOM 2350 O O . ASP B 1 17 ? 41.455 34.388 57.004 1.000 37.265 34 ASP BBB O 1
ATOM 2352 N N . SER B 1 18 ? 41.933 32.425 58.030 1.000 27.406 35 SER BBB N 1
ATOM 2353 C CA . SER B 1 18 ? 43.063 32.026 57.159 1.000 25.832 35 SER BBB CA 1
ATOM 2354 C C . SER B 1 18 ? 42.541 31.344 55.896 1.000 23.819 35 SER BBB C 1
ATOM 2355 O O . SER B 1 18 ? 43.383 31.012 55.050 1.000 22.534 35 SER BBB O 1
ATOM 2358 N N . ILE B 1 19 ? 41.230 31.095 55.779 1.000 22.979 36 ILE BBB N 1
ATOM 2359 C CA . ILE B 1 19 ? 40.677 30.309 54.647 1.000 21.184 36 ILE BBB CA 1
ATOM 2360 C C . ILE B 1 19 ? 39.569 31.101 53.955 1.000 20.666 36 ILE BBB C 1
ATOM 2361 O O . ILE B 1 19 ? 38.895 31.922 54.582 1.000 25.124 36 ILE BBB O 1
ATOM 2366 N N . THR B 1 20 ? 39.437 30.884 52.656 1.000 20.323 37 THR BBB N 1
ATOM 2367 C CA . THR B 1 20 ? 38.313 31.429 51.869 1.000 21.121 37 THR BBB CA 1
ATOM 2368 C C . THR B 1 20 ? 37.923 30.416 50.790 1.000 19.844 37 THR BBB C 1
ATOM 2369 O O . THR B 1 20 ? 38.703 29.499 50.500 1.000 20.289 37 THR BBB O 1
ATOM 2373 N N . GLU B 1 21 ? 36.730 30.580 50.240 1.000 20.713 38 GLU BBB N 1
ATOM 2374 C CA . GLU B 1 21 ? 36.194 29.684 49.194 1.000 20.934 38 GLU BBB CA 1
ATOM 2375 C C . GLU B 1 21 ? 35.757 30.569 48.030 1.000 21.008 38 GLU BBB C 1
ATOM 2376 O O . GLU B 1 21 ? 35.212 31.667 48.263 1.000 24.071 38 GLU BBB O 1
ATOM 2382 N N . VAL B 1 22 ? 36.016 30.107 46.821 1.000 18.607 39 VAL BBB N 1
ATOM 2383 C CA . VAL B 1 22 ? 35.459 30.717 45.582 1.000 18.294 39 VAL BBB CA 1
ATOM 2384 C C . VAL B 1 22 ? 34.513 29.674 44.991 1.000 16.018 39 VAL BBB C 1
ATOM 2385 O O . VAL B 1 22 ? 34.910 28.514 44.824 1.000 18.342 39 VAL BBB O 1
ATOM 2389 N N . GLU B 1 23 ? 33.312 30.100 44.641 1.000 16.963 40 GLU BBB N 1
ATOM 2390 C CA . GLU B 1 23 ? 32.324 29.241 43.992 1.000 17.836 40 GLU BBB CA 1
ATOM 2391 C C . GLU B 1 23 ? 31.778 30.040 42.821 1.000 21.371 40 GLU BBB C 1
ATOM 2392 O O . GLU B 1 23 ? 31.315 31.172 43.030 1.000 25.677 40 GLU BBB O 1
ATOM 2398 N N . CYS B 1 24 ? 31.796 29.455 41.634 1.000 18.731 41 CYS BBB N 1
ATOM 2399 C CA A CYS B 1 24 ? 31.154 30.131 40.494 0.500 17.994 41 CYS BBB CA 1
ATOM 2400 C CA B CYS B 1 24 ? 31.595 30.156 40.324 0.500 20.350 41 CYS BBB CA 1
ATOM 2401 C C . CYS B 1 24 ? 30.949 29.150 39.355 1.000 16.873 41 CYS BBB C 1
ATOM 2402 O O . CYS B 1 24 ? 31.284 27.980 39.443 1.000 19.992 41 CYS BBB O 1
ATOM 2407 N N A PHE B 1 25 ? 30.295 29.637 38.332 0.500 16.297 42 PHE BBB N 1
ATOM 2408 N N B PHE B 1 25 ? 30.122 29.625 38.422 0.500 17.973 42 PHE BBB N 1
ATOM 2409 C CA A PHE B 1 25 ? 30.176 28.884 37.084 0.500 15.497 42 PHE BBB CA 1
ATOM 2410 C CA B PHE B 1 25 ? 29.807 28.959 37.131 0.500 16.926 42 PHE BBB CA 1
ATOM 2411 C C A PHE B 1 25 ? 30.779 29.748 35.994 0.500 15.699 42 PHE BBB C 1
ATOM 2412 C C B PHE B 1 25 ? 30.550 29.739 36.026 0.500 17.342 42 PHE BBB C 1
ATOM 2413 O O A PHE B 1 25 ? 30.766 31.001 36.028 0.500 17.165 42 PHE BBB O 1
ATOM 2414 O O B PHE B 1 25 ? 30.437 30.988 35.985 0.500 21.071 42 PHE BBB O 1
ATOM 2429 N N A LEU B 1 26 ? 31.324 29.027 35.040 0.500 14.675 43 LEU BBB N 1
ATOM 2430 N N B LEU B 1 26 ? 31.308 29.052 35.159 0.500 13.610 43 LEU BBB N 1
ATOM 2431 C CA A LEU B 1 26 ? 31.902 29.591 33.819 0.500 15.665 43 LEU BBB CA 1
ATOM 2432 C CA B LEU B 1 26 ? 31.830 29.637 33.891 0.500 13.707 43 LEU BBB CA 1
ATOM 2433 C C A LEU B 1 26 ? 30.994 29.153 32.674 0.500 13.462 43 LEU BBB C 1
ATOM 2434 C C B LEU B 1 26 ? 30.932 29.166 32.743 0.500 12.554 43 LEU BBB C 1
ATOM 2435 O O A LEU B 1 26 ? 30.868 27.952 32.457 0.500 14.083 43 LEU BBB O 1
ATOM 2436 O O B LEU B 1 26 ? 30.829 27.961 32.527 0.500 12.707 43 LEU BBB O 1
ATOM 2445 N N . THR B 1 27 ? 30.349 30.096 32.007 1.000 13.441 44 THR BBB N 1
ATOM 2446 C CA . THR B 1 27 ? 29.506 29.776 30.858 1.000 12.870 44 THR BBB CA 1
ATOM 2447 C C . THR B 1 27 ? 30.387 29.440 29.667 1.000 12.696 44 THR BBB C 1
ATOM 2448 O O . THR B 1 27 ? 31.505 29.948 29.519 1.000 13.954 44 THR BBB O 1
ATOM 2452 N N . PRO B 1 28 ? 29.878 28.577 28.773 1.000 12.112 45 PRO BBB N 1
ATOM 2453 C CA . PRO B 1 28 ? 30.631 28.210 27.590 1.000 11.565 45 PRO BBB CA 1
ATOM 2454 C C . PRO B 1 28 ? 30.569 29.321 26.543 1.000 12.099 45 PRO BBB C 1
ATOM 2455 O O . PRO B 1 28 ? 29.605 30.086 26.495 1.000 13.644 45 PRO BBB O 1
ATOM 2459 N N . GLU B 1 29 ? 31.573 29.334 25.683 1.000 12.136 46 GLU BBB N 1
ATOM 2460 C CA . GLU B 1 29 ? 31.673 30.312 24.577 1.000 11.954 46 GLU BBB CA 1
ATOM 2461 C C . GLU B 1 29 ? 31.792 29.551 23.262 1.000 11.215 46 GLU BBB C 1
ATOM 2462 O O . GLU B 1 29 ? 32.900 29.385 22.745 1.000 12.928 46 GLU BBB O 1
ATOM 2468 N N . MET B 1 30 ? 30.646 29.099 22.750 1.000 11.086 47 MET BBB N 1
ATOM 2469 C CA . MET B 1 30 ? 30.608 28.231 21.553 1.000 11.328 47 MET BBB CA 1
ATOM 2470 C C . MET B 1 30 ? 30.482 29.029 20.254 1.000 11.744 47 MET BBB C 1
ATOM 2471 O O . MET B 1 30 ? 30.659 28.412 19.196 1.000 12.817 47 MET BBB O 1
ATOM 2476 N N . GLY B 1 31 ? 30.126 30.308 20.330 1.000 11.941 48 GLY BBB N 1
ATOM 2477 C CA . GLY B 1 31 ? 30.010 31.159 19.135 1.000 13.031 48 GLY BBB CA 1
ATOM 2478 C C . GLY B 1 31 ? 28.757 32.007 19.143 1.000 12.738 48 GLY BBB C 1
ATOM 2479 O O . GLY B 1 31 ? 28.810 33.153 18.674 1.000 15.418 48 GLY BBB O 1
ATOM 2480 N N . ASP B 1 32 ? 27.652 31.481 19.658 1.000 13.249 49 ASP BBB N 1
ATOM 2481 C CA . ASP B 1 32 ? 26.404 32.251 19.924 1.000 14.747 49 ASP BBB CA 1
ATOM 2482 C C . ASP B 1 32 ? 25.961 33.010 18.674 1.000 15.378 49 ASP BBB C 1
ATOM 2483 O O . ASP B 1 32 ? 25.966 34.247 18.637 1.000 18.973 49 ASP BBB O 1
ATOM 2488 N N . PRO B 1 33 ? 25.572 32.278 17.616 1.000 15.028 50 PRO BBB N 1
ATOM 2489 C CA . PRO B 1 33 ? 25.348 32.904 16.310 1.000 16.644 50 PRO BBB CA 1
ATOM 2490 C C . PRO B 1 33 ? 24.123 33.817 16.199 1.000 18.921 50 PRO BBB C 1
ATOM 2491 O O . PRO B 1 33 ? 24.072 34.640 15.273 1.000 23.958 50 PRO BBB O 1
ATOM 2495 N N . ASP B 1 34 ? 23.184 33.693 17.117 1.000 16.428 51 ASP BBB N 1
ATOM 2496 C CA . ASP B 1 34 ? 22.106 34.695 17.204 1.000 17.207 51 ASP BBB CA 1
ATOM 2497 C C . ASP B 1 34 ? 21.566 34.738 18.631 1.000 15.773 51 ASP BBB C 1
ATOM 2498 O O . ASP B 1 34 ? 22.076 34.021 19.504 1.000 15.407 51 ASP BBB O 1
ATOM 2503 N N . GLU B 1 35 ? 20.544 35.563 18.833 1.000 16.052 52 GLU BBB N 1
ATOM 2504 C CA . GLU B 1 35 ? 20.019 35.878 20.179 1.000 16.878 52 GLU BBB CA 1
ATOM 2505 C C . GLU B 1 35 ? 19.279 34.690 20.785 1.000 14.997 52 GLU BBB C 1
ATOM 2506 O O . GLU B 1 35 ? 18.850 34.801 21.931 1.000 17.955 52 GLU BBB O 1
ATOM 2512 N N . HIS B 1 36 ? 19.109 33.599 20.058 1.000 13.428 53 HIS BBB N 1
ATOM 2513 C CA . HIS B 1 36 ? 18.378 32.420 20.562 1.000 13.852 53 HIS BBB CA 1
ATOM 2514 C C . HIS B 1 36 ? 19.338 31.250 20.810 1.000 12.730 53 HIS BBB C 1
ATOM 2515 O O . HIS B 1 36 ? 18.864 30.205 21.249 1.000 13.638 53 HIS BBB O 1
ATOM 2522 N N . LEU B 1 37 ? 20.636 31.410 20.521 1.000 12.583 54 LEU BBB N 1
ATOM 2523 C CA . LEU B 1 37 ? 21.524 30.242 20.362 1.000 12.923 54 LEU BBB CA 1
ATOM 2524 C C . LEU B 1 37 ? 22.753 30.326 21.262 1.000 12.225 54 LEU BBB C 1
ATOM 2525 O O . LEU B 1 37 ? 23.782 29.689 20.974 1.000 12.509 54 LEU BBB O 1
ATOM 2530 N N . ARG B 1 38 ? 22.580 30.918 22.439 1.000 12.394 55 ARG BBB N 1
ATOM 2531 C CA . ARG B 1 38 ? 23.606 30.814 23.485 1.000 12.494 55 ARG BBB CA 1
ATOM 2532 C C . ARG B 1 38 ? 23.904 29.338 23.762 1.000 11.220 55 ARG BBB C 1
ATOM 2533 O O . ARG B 1 38 ? 22.963 28.574 23.988 1.000 12.020 55 ARG BBB O 1
ATOM 2541 N N . GLY B 1 39 ? 25.185 28.990 23.818 1.000 11.309 56 GLY BBB N 1
ATOM 2542 C CA . GLY B 1 39 ? 25.611 27.605 24.046 1.000 11.293 56 GLY BBB CA 1
ATOM 2543 C C . GLY B 1 39 ? 25.829 26.795 22.794 1.000 10.607 56 GLY BBB C 1
ATOM 2544 O O . GLY B 1 39 ? 26.305 25.649 22.893 1.000 10.886 56 GLY BBB O 1
ATOM 2545 N N . PHE B 1 40 ? 25.492 27.355 21.640 1.000 10.485 57 PHE BBB N 1
ATOM 2546 C CA . PHE B 1 40 ? 25.683 26.692 20.333 1.000 10.388 57 PHE BBB CA 1
ATOM 2547 C C . PHE B 1 40 ? 26.647 27.511 19.489 1.000 10.193 57 PHE BBB C 1
ATOM 2548 O O . PHE B 1 40 ? 26.732 28.731 19.645 1.000 11.720 57 PHE BBB O 1
ATOM 2556 N N . SER B 1 41 ? 27.300 26.841 18.549 1.000 10.657 58 SER BBB N 1
ATOM 2557 C CA . SER B 1 41 ? 28.001 27.552 17.461 1.000 10.738 58 SER BBB CA 1
ATOM 2558 C C . SER B 1 41 ? 27.061 27.754 16.263 1.000 10.188 58 SER BBB C 1
ATOM 2559 O O . SER B 1 41 ? 25.997 27.143 16.153 1.000 11.633 58 SER BBB O 1
ATOM 2562 N N B LYS B 1 42 ? 27.508 28.584 15.322 0.380 11.117 59 LYS BBB N 1
ATOM 2563 N N C LYS B 1 42 ? 27.533 28.566 15.324 0.620 11.078 59 LYS BBB N 1
ATOM 2564 C CA B LYS B 1 42 ? 26.980 28.590 13.934 0.380 11.346 59 LYS BBB CA 1
ATOM 2565 C CA C LYS B 1 42 ? 27.012 28.552 13.943 0.620 11.038 59 LYS BBB CA 1
ATOM 2566 C C B LYS B 1 42 ? 27.146 27.182 13.353 0.380 11.199 59 LYS BBB C 1
ATOM 2567 C C C LYS B 1 42 ? 27.135 27.133 13.384 0.620 10.617 59 LYS BBB C 1
ATOM 2568 O O B LYS B 1 42 ? 28.104 26.499 13.711 0.380 11.522 59 LYS BBB O 1
ATOM 2569 O O C LYS B 1 42 ? 28.079 26.426 13.732 0.620 11.649 59 LYS BBB O 1
ATOM 2580 N N . SER B 1 43 ? 26.256 26.761 12.458 1.000 11.275 60 SER BBB N 1
ATOM 2581 C CA A SER B 1 43 ? 26.482 25.459 11.811 0.600 11.436 60 SER BBB CA 1
ATOM 2582 C CA B SER B 1 43 ? 26.433 25.491 11.721 0.400 12.802 60 SER BBB CA 1
ATOM 2583 C C . SER B 1 43 ? 27.797 25.480 11.021 1.000 11.557 60 SER BBB C 1
ATOM 2584 O O . SER B 1 43 ? 28.284 26.539 10.583 1.000 12.815 60 SER BBB O 1
ATOM 2589 N N A ILE B 1 44 ? 28.392 24.296 10.959 0.500 11.559 61 ILE BBB N 1
ATOM 2590 N N B ILE B 1 44 ? 28.384 24.305 10.888 0.500 11.101 61 ILE BBB N 1
ATOM 2591 C CA A ILE B 1 44 ? 29.724 24.074 10.359 0.500 12.159 61 ILE BBB CA 1
ATOM 2592 C CA B ILE B 1 44 ? 29.786 24.185 10.430 0.500 11.183 61 ILE BBB CA 1
ATOM 2593 C C A ILE B 1 44 ? 29.580 24.098 8.845 0.500 11.738 61 ILE BBB C 1
ATOM 2594 C C B ILE B 1 44 ? 29.817 23.994 8.911 0.500 11.786 61 ILE BBB C 1
ATOM 2595 O O A ILE B 1 44 ? 28.665 23.465 8.297 0.500 12.107 61 ILE BBB O 1
ATOM 2596 O O B ILE B 1 44 ? 29.166 23.078 8.394 0.500 12.717 61 ILE BBB O 1
ATOM 2605 N N A SER B 1 45 ? 30.479 24.826 8.209 0.500 11.286 62 SER BBB N 1
ATOM 2606 N N B SER B 1 45 ? 30.549 24.876 8.234 0.500 11.983 62 SER BBB N 1
ATOM 2607 C CA A SER B 1 45 ? 30.741 24.701 6.766 0.500 11.446 62 SER BBB CA 1
ATOM 2608 C CA B SER B 1 45 ? 30.791 24.858 6.772 0.500 13.162 62 SER BBB CA 1
ATOM 2609 C C A SER B 1 45 ? 32.196 24.255 6.600 0.500 11.043 62 SER BBB C 1
ATOM 2610 C C B SER B 1 45 ? 32.248 24.451 6.522 0.500 11.407 62 SER BBB C 1
ATOM 2611 O O A SER B 1 45 ? 33.005 24.368 7.545 0.500 11.944 62 SER BBB O 1
ATOM 2612 O O B SER B 1 45 ? 33.129 24.884 7.292 0.500 11.841 62 SER BBB O 1
ATOM 2617 N N . ILE B 1 46 ? 32.488 23.722 5.436 1.000 11.088 63 ILE BBB N 1
ATOM 2618 C CA . ILE B 1 46 ? 33.802 23.108 5.162 1.000 10.446 63 ILE BBB CA 1
ATOM 2619 C C . ILE B 1 46 ? 34.404 23.783 3.936 1.000 10.943 63 ILE BBB C 1
ATOM 2620 O O . ILE B 1 46 ? 33.726 23.835 2.868 1.000 12.183 63 ILE BBB O 1
ATOM 2625 N N . SER B 1 47 ? 35.634 24.264 4.030 1.000 10.699 64 SER BBB N 1
ATOM 2626 C CA . SER B 1 47 ? 36.315 24.817 2.843 1.000 10.749 64 SER BBB CA 1
ATOM 2627 C C . SER B 1 47 ? 36.654 23.705 1.844 1.000 11.396 64 SER BBB C 1
ATOM 2628 O O . SER B 1 47 ? 36.782 22.528 2.225 1.000 11.965 64 SER BBB O 1
ATOM 2631 N N . ASP B 1 48 ? 36.866 24.088 0.578 1.000 10.688 65 ASP BBB N 1
ATOM 2632 C CA . ASP B 1 48 ? 37.234 23.127 -0.501 1.000 11.407 65 ASP BBB CA 1
ATOM 2633 C C . ASP B 1 48 ? 38.742 22.962 -0.619 1.000 11.512 65 ASP BBB C 1
ATOM 2634 O O . ASP B 1 48 ? 39.174 22.088 -1.378 1.000 12.917 65 ASP BBB O 1
ATOM 2639 N N . THR B 1 49 ? 39.516 23.805 0.067 1.000 11.259 66 THR BBB N 1
ATOM 2640 C CA . THR B 1 49 ? 40.983 23.716 0.078 1.000 10.920 66 THR BBB CA 1
ATOM 2641 C C . THR B 1 49 ? 41.485 24.133 1.450 1.000 10.667 66 THR BBB C 1
ATOM 2642 O O . THR B 1 49 ? 40.784 24.862 2.152 1.000 10.830 66 THR BBB O 1
ATOM 2646 N N . PHE B 1 50 ? 42.707 23.768 1.783 1.000 10.428 67 PHE BBB N 1
ATOM 2647 C CA . PHE B 1 50 ? 43.307 24.328 3.012 1.000 10.799 67 PHE BBB CA 1
ATOM 2648 C C . PHE B 1 50 ? 43.497 25.837 2.872 1.000 11.183 67 PHE BBB C 1
ATOM 2649 O O . PHE B 1 50 ? 43.268 26.570 3.856 1.000 11.957 67 PHE BBB O 1
ATOM 2657 N N . GLU B 1 51 ? 43.868 26.331 1.691 1.000 11.449 68 GLU BBB N 1
ATOM 2658 C CA . GLU B 1 51 ? 44.174 27.777 1.561 1.000 12.575 68 GLU BBB CA 1
ATOM 2659 C C . GLU B 1 51 ? 42.916 28.629 1.719 1.000 12.902 68 GLU BBB C 1
ATOM 2660 O O . GLU B 1 51 ? 43.067 29.821 2.025 1.000 17.444 68 GLU BBB O 1
ATOM 2666 N N . SER B 1 52 ? 41.723 28.068 1.527 1.000 11.604 69 SER BBB N 1
ATOM 2667 C CA . SER B 1 52 ? 40.464 28.837 1.621 1.000 11.628 69 SER BBB CA 1
ATOM 2668 C C . SER B 1 52 ? 39.754 28.614 2.960 1.000 12.130 69 SER BBB C 1
ATOM 2669 O O . SER B 1 52 ? 38.640 29.079 3.097 1.000 13.965 69 SER BBB O 1
ATOM 2672 N N . ASP B 1 53 ? 40.373 27.934 3.925 1.000 11.665 70 ASP BBB N 1
ATOM 2673 C CA . ASP B 1 53 ? 39.749 27.759 5.252 1.000 11.872 70 ASP BBB CA 1
ATOM 2674 C C . ASP B 1 53 ? 39.640 29.128 5.929 1.000 11.912 70 ASP BBB C 1
ATOM 2675 O O . ASP B 1 53 ? 40.643 29.762 6.188 1.000 14.110 70 ASP BBB O 1
ATOM 2680 N N A SER B 1 54 ? 38.411 29.572 6.189 0.350 13.288 71 SER BBB N 1
ATOM 2681 N N B SER B 1 54 ? 38.417 29.544 6.240 0.350 12.399 71 SER BBB N 1
ATOM 2682 N N C SER B 1 54 ? 38.406 29.593 6.128 0.300 13.296 71 SER BBB N 1
ATOM 2683 C CA A SER B 1 54 ? 38.109 30.932 6.701 0.350 13.975 71 SER BBB CA 1
ATOM 2684 C CA B SER B 1 54 ? 38.141 30.916 6.722 0.350 12.694 71 SER BBB CA 1
ATOM 2685 C CA C SER B 1 54 ? 38.075 30.933 6.677 0.300 13.873 71 SER BBB CA 1
ATOM 2686 C C A SER B 1 54 ? 36.924 30.860 7.655 0.350 13.989 71 SER BBB C 1
ATOM 2687 C C B SER B 1 54 ? 36.957 30.911 7.679 0.350 13.149 71 SER BBB C 1
ATOM 2688 C C C SER B 1 54 ? 36.891 30.790 7.625 0.300 13.744 71 SER BBB C 1
ATOM 2689 O O A SER B 1 54 ? 35.842 31.347 7.331 0.350 15.068 71 SER BBB O 1
ATOM 2690 O O B SER B 1 54 ? 35.934 31.532 7.399 0.350 14.457 71 SER BBB O 1
ATOM 2691 O O C SER B 1 54 ? 35.765 31.125 7.259 0.300 13.704 71 SER BBB O 1
ATOM 2698 N N . PRO B 1 55 ? 37.082 30.232 8.843 1.000 12.880 72 PRO BBB N 1
ATOM 2699 C CA . PRO B 1 55 ? 35.952 30.048 9.750 1.000 13.123 72 PRO BBB CA 1
ATOM 2700 C C . PRO B 1 55 ? 35.433 31.388 10.271 1.000 12.530 72 PRO BBB C 1
ATOM 2701 O O . PRO B 1 55 ? 36.200 32.244 10.699 1.000 14.615 72 PRO BBB O 1
ATOM 2705 N N . ASN B 1 56 ? 34.120 31.518 10.285 1.000 13.331 73 ASN BBB N 1
ATOM 2706 C CA . ASN B 1 56 ? 33.472 32.695 10.892 1.000 14.768 73 ASN BBB CA 1
ATOM 2707 C C . ASN B 1 56 ? 33.658 32.649 12.405 1.000 12.738 73 ASN BBB C 1
ATOM 2708 O O . ASN B 1 56 ? 33.682 31.559 13.002 1.000 12.909 73 ASN BBB O 1
ATOM 2713 N N . ARG B 1 57 ? 33.692 33.817 13.016 1.000 13.138 74 ARG BBB N 1
ATOM 2714 C CA . ARG B 1 57 ? 33.891 33.930 14.476 1.000 13.181 74 ARG BBB CA 1
ATOM 2715 C C . ARG B 1 57 ? 32.830 33.123 15.233 1.000 11.936 74 ARG BBB C 1
ATOM 2716 O O . ARG B 1 57 ? 33.186 32.410 16.200 1.000 12.965 74 ARG BBB O 1
ATOM 2724 N N . ASP B 1 58 ? 31.576 33.183 14.801 1.000 12.201 75 ASP BBB N 1
ATOM 2725 C CA . ASP B 1 58 ? 30.482 32.517 15.532 1.000 12.596 75 ASP BBB CA 1
ATOM 2726 C C . ASP B 1 58 ? 30.489 31.004 15.307 1.000 12.038 75 ASP BBB C 1
ATOM 2727 O O . ASP B 1 58 ? 29.668 30.317 15.931 1.000 12.762 75 ASP BBB O 1
ATOM 2732 N N . MET B 1 59 ? 31.404 30.484 14.477 1.000 11.372 76 MET BBB N 1
ATOM 2733 C CA . MET B 1 59 ? 31.554 29.044 14.236 1.000 11.286 76 MET BBB CA 1
ATOM 2734 C C . MET B 1 59 ? 32.678 28.463 15.098 1.000 11.399 76 MET BBB C 1
ATOM 2735 O O . MET B 1 59 ? 32.870 27.241 15.045 1.000 12.783 76 MET BBB O 1
ATOM 2740 N N . LEU B 1 60 ? 33.384 29.297 15.865 1.000 10.986 77 LEU BBB N 1
ATOM 2741 C CA . LEU B 1 60 ? 34.584 28.862 16.602 1.000 11.265 77 LEU BBB CA 1
ATOM 2742 C C . LEU B 1 60 ? 34.373 28.904 18.109 1.000 10.754 77 LEU BBB C 1
ATOM 2743 O O . LEU B 1 60 ? 34.358 29.971 18.726 1.000 11.828 77 LEU BBB O 1
ATOM 2748 N N . PRO B 1 61 ? 34.300 27.738 18.766 1.000 10.488 78 PRO BBB N 1
ATOM 2749 C CA . PRO B 1 61 ? 34.338 27.735 20.224 1.000 10.204 78 PRO BBB CA 1
ATOM 2750 C C . PRO B 1 61 ? 35.641 28.374 20.700 1.000 10.246 78 PRO BBB C 1
ATOM 2751 O O . PRO B 1 61 ? 36.699 28.203 20.095 1.000 10.899 78 PRO BBB O 1
ATOM 2755 N N . CYS B 1 62 ? 35.534 29.068 21.825 1.000 10.599 79 CYS BBB N 1
ATOM 2756 C CA . CYS B 1 62 ? 36.673 29.740 22.463 1.000 10.709 79 CYS BBB CA 1
ATOM 2757 C C . CYS B 1 62 ? 36.834 29.264 23.904 1.000 10.612 79 CYS BBB C 1
ATOM 2758 O O . CYS B 1 62 ? 35.882 28.761 24.515 1.000 11.983 79 CYS BBB O 1
ATOM 2761 N N . TYR B 1 63 ? 38.026 29.441 24.449 1.000 10.275 80 TYR BBB N 1
ATOM 2762 C CA . TYR B 1 63 ? 38.266 29.214 25.882 1.000 10.488 80 TYR BBB CA 1
ATOM 2763 C C . TYR B 1 63 ? 37.423 30.188 26.710 1.000 10.551 80 TYR BBB C 1
ATOM 2764 O O . TYR B 1 63 ? 37.340 31.372 26.386 1.000 11.928 80 TYR BBB O 1
ATOM 2773 N N . SER B 1 64 ? 36.890 29.695 27.823 1.000 11.164 81 SER BBB N 1
ATOM 2774 C CA . SER B 1 64 ? 36.280 30.541 28.868 1.000 11.075 81 SER BBB CA 1
ATOM 2775 C C . SER B 1 64 ? 37.330 30.863 29.932 1.000 10.917 81 SER BBB C 1
ATOM 2776 O O . SER B 1 64 ? 38.139 29.992 30.281 1.000 11.865 81 SER BBB O 1
ATOM 2779 N N . VAL B 1 65 ? 37.242 32.069 30.484 1.000 12.149 82 VAL BBB N 1
ATOM 2780 C CA . VAL B 1 65 ? 38.125 32.472 31.598 1.000 12.420 82 VAL BBB CA 1
ATOM 2781 C C . VAL B 1 65 ? 37.354 33.413 32.503 1.000 12.186 82 VAL BBB C 1
ATOM 2782 O O . VAL B 1 65 ? 36.588 34.269 32.012 1.000 14.404 82 VAL BBB O 1
ATOM 2786 N N . ALA B 1 66 ? 37.618 33.282 33.794 1.000 12.791 83 ALA BBB N 1
ATOM 2787 C CA . ALA B 1 66 ? 37.187 34.266 34.799 1.000 14.115 83 ALA BBB CA 1
ATOM 2788 C C . ALA B 1 66 ? 38.389 34.580 35.688 1.000 14.312 83 ALA BBB C 1
ATOM 2789 O O . ALA B 1 66 ? 39.100 33.657 36.146 1.000 15.436 83 ALA BBB O 1
ATOM 2791 N N A ARG B 1 67 ? 38.621 35.869 35.904 0.500 15.218 84 ARG BBB N 1
ATOM 2792 N N B ARG B 1 67 ? 38.535 35.861 36.001 0.500 14.794 84 ARG BBB N 1
ATOM 2793 C CA A ARG B 1 67 ? 39.647 36.418 36.822 0.500 15.204 84 ARG BBB CA 1
ATOM 2794 C CA B ARG B 1 67 ? 39.427 36.387 37.060 0.500 15.162 84 ARG BBB CA 1
ATOM 2795 C C A ARG B 1 67 ? 38.903 36.909 38.060 0.500 14.883 84 ARG BBB C 1
ATOM 2796 C C B ARG B 1 67 ? 38.533 36.741 38.247 0.500 16.541 84 ARG BBB C 1
ATOM 2797 O O A ARG B 1 67 ? 38.142 37.879 37.943 0.500 15.897 84 ARG BBB O 1
ATOM 2798 O O B ARG B 1 67 ? 37.603 37.547 38.076 0.500 16.639 84 ARG BBB O 1
ATOM 2813 N N A ILE B 1 68 ? 39.071 36.206 39.176 0.500 14.702 85 ILE BBB N 1
ATOM 2814 N N B ILE B 1 68 ? 38.756 36.085 39.380 0.500 16.084 85 ILE BBB N 1
ATOM 2815 C CA A ILE B 1 68 ? 38.258 36.394 40.399 0.500 15.186 85 ILE BBB CA 1
ATOM 2816 C CA B ILE B 1 68 ? 37.930 36.250 40.599 0.500 17.665 85 ILE BBB CA 1
ATOM 2817 C C A ILE B 1 68 ? 39.097 37.134 41.429 0.500 14.849 85 ILE BBB C 1
ATOM 2818 C C B ILE B 1 68 ? 38.769 36.942 41.652 0.500 16.723 85 ILE BBB C 1
ATOM 2819 O O A ILE B 1 68 ? 40.113 36.619 41.899 0.500 14.136 85 ILE BBB O 1
ATOM 2820 O O B ILE B 1 68 ? 39.682 36.337 42.212 0.500 15.718 85 ILE BBB O 1
ATOM 2829 N N A PRO B 1 69 ? 38.715 38.374 41.804 0.500 17.373 86 PRO BBB N 1
ATOM 2830 N N B PRO B 1 69 ? 38.465 38.219 41.963 0.500 19.434 86 PRO BBB N 1
ATOM 2831 C CA A PRO B 1 69 ? 39.291 39.007 42.988 0.500 19.292 86 PRO BBB CA 1
ATOM 2832 C CA B PRO B 1 69 ? 39.250 38.946 42.951 0.500 21.016 86 PRO BBB CA 1
ATOM 2833 C C A PRO B 1 69 ? 38.985 38.208 44.267 0.500 19.071 86 PRO BBB C 1
ATOM 2834 C C B PRO B 1 69 ? 38.955 38.328 44.324 0.500 20.352 86 PRO BBB C 1
ATOM 2835 O O A PRO B 1 69 ? 37.876 37.668 44.423 0.500 21.334 86 PRO BBB O 1
ATOM 283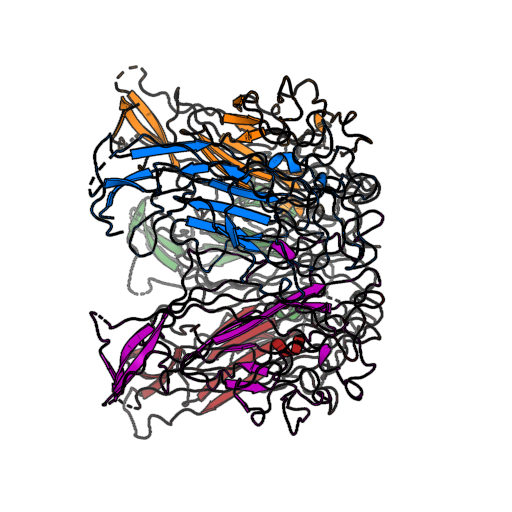6 O O B PRO B 1 69 ? 37.787 38.064 44.603 0.500 26.761 86 PRO BBB O 1
ATOM 2843 N N . LEU B 1 70 ? 40.027 38.108 45.102 1.000 19.652 87 LEU BBB N 1
ATOM 2844 C CA . LEU B 1 70 ? 39.969 37.489 46.448 1.000 19.476 87 LEU BBB CA 1
ATOM 2845 C C . LEU B 1 70 ? 40.091 38.592 47.485 1.000 20.116 87 LEU BBB C 1
ATOM 2846 O O . LEU B 1 70 ? 40.450 39.716 47.145 1.000 22.500 87 LEU BBB O 1
ATOM 2851 N N . PRO B 1 71 ? 39.847 38.297 48.785 1.000 22.829 88 PRO BBB N 1
ATOM 2852 C CA . PRO B 1 71 ? 39.987 39.310 49.817 1.000 24.906 88 PRO BBB CA 1
ATOM 2853 C C . PRO B 1 71 ? 41.403 39.908 49.795 1.000 24.703 88 PRO BBB C 1
ATOM 2854 O O . PRO B 1 71 ? 42.379 39.168 49.750 1.000 23.961 88 PRO BBB O 1
ATOM 2858 N N . ASN B 1 72 ? 41.494 41.235 49.820 1.000 26.024 89 ASN BBB N 1
ATOM 2859 C CA . ASN B 1 72 ? 42.787 41.939 49.666 1.000 27.293 89 ASN BBB CA 1
ATOM 2860 C C . ASN B 1 72 ? 43.683 41.578 50.852 1.000 26.261 89 ASN BBB C 1
ATOM 2861 O O . ASN B 1 72 ? 43.238 41.723 52.006 1.000 29.998 89 ASN BBB O 1
ATOM 2866 N N . LEU B 1 73 ? 44.923 41.187 50.584 1.000 25.114 90 LEU BBB N 1
ATOM 2867 C CA . LEU B 1 73 ? 45.923 40.864 51.631 1.000 25.085 90 LEU BBB CA 1
ATOM 2868 C C . LEU B 1 73 ? 46.984 41.978 51.673 1.000 30.327 90 LEU BBB C 1
ATOM 2869 O O . LEU B 1 73 ? 47.200 42.666 50.650 1.000 32.299 90 LEU BBB O 1
ATOM 2874 N N . ASN B 1 74 ? 47.676 42.106 52.803 1.000 34.138 91 ASN BBB N 1
ATOM 2875 C CA . ASN B 1 74 ? 48.847 43.024 52.888 1.000 35.991 91 ASN BBB CA 1
ATOM 2876 C C . ASN B 1 74 ? 48.482 44.503 52.729 1.000 41.023 91 ASN BBB C 1
ATOM 2877 O O . ASN B 1 74 ? 49.368 45.254 52.364 1.000 40.976 91 ASN BBB O 1
ATOM 2882 N N . GLU B 1 75 ? 47.245 44.885 53.023 1.000 39.786 92 GLU BBB N 1
ATOM 2883 C CA . GLU B 1 75 ? 46.813 46.291 52.797 1.000 49.632 92 GLU BBB CA 1
ATOM 2884 C C . GLU B 1 75 ? 47.258 46.748 51.403 1.000 49.719 92 GLU BBB C 1
ATOM 2885 O O . GLU B 1 75 ? 46.700 46.241 50.432 1.000 57.323 92 GLU BBB O 1
ATOM 2887 N N . ASN B 1 81 ? 57.899 40.360 52.395 1.000 48.461 98 ASN BBB N 1
ATOM 2888 C CA . ASN B 1 81 ? 57.403 39.303 53.307 1.000 41.318 98 ASN BBB CA 1
ATOM 2889 C C . ASN B 1 81 ? 55.887 39.490 53.332 1.000 39.376 98 ASN BBB C 1
ATOM 2890 O O . ASN B 1 81 ? 55.398 40.296 54.134 1.000 42.221 98 ASN BBB O 1
ATOM 2892 N N . ILE B 1 82 ? 55.172 38.783 52.454 1.000 35.757 99 ILE BBB N 1
ATOM 2893 C CA . ILE B 1 82 ? 53.716 39.044 52.320 1.000 29.867 99 ILE BBB CA 1
ATOM 2894 C C . ILE B 1 82 ? 52.905 37.757 52.402 1.000 24.916 99 ILE BBB C 1
ATOM 2895 O O . ILE B 1 82 ? 53.496 36.694 52.423 1.000 25.153 99 ILE BBB O 1
ATOM 2900 N N . LEU B 1 83 ? 51.595 37.920 52.495 1.000 25.106 100 LEU BBB N 1
ATOM 2901 C CA . LEU B 1 83 ? 50.685 36.756 52.399 1.000 22.255 100 LEU BBB CA 1
ATOM 2902 C C . LEU B 1 83 ? 50.140 36.677 50.970 1.000 20.955 100 LEU BBB C 1
ATOM 2903 O O . LEU B 1 83 ? 49.894 37.714 50.329 1.000 22.247 100 LEU BBB O 1
ATOM 2908 N N . MET B 1 84 ? 49.948 35.457 50.508 1.000 19.389 101 MET BBB N 1
ATOM 2909 C CA . MET B 1 84 ? 49.241 35.178 49.251 1.000 17.684 101 MET BBB CA 1
ATOM 2910 C C . MET B 1 84 ? 48.191 34.107 49.510 1.000 17.568 101 MET BBB C 1
ATOM 2911 O O . MET B 1 84 ? 48.432 33.173 50.309 1.000 18.900 101 MET BBB O 1
ATOM 2916 N N . TRP B 1 85 ? 47.088 34.185 48.780 1.000 16.447 102 TRP BBB N 1
ATOM 2917 C CA . TRP B 1 85 ? 46.104 33.094 48.736 1.000 15.936 102 TRP BBB CA 1
ATOM 2918 C C . TRP B 1 85 ? 46.676 31.940 47.921 1.000 14.904 102 TRP BBB C 1
ATOM 2919 O O . TRP B 1 85 ? 47.154 32.155 46.788 1.000 16.102 102 TRP BBB O 1
ATOM 2930 N N . GLU B 1 86 ? 46.565 30.750 48.480 1.000 14.775 103 GLU BBB N 1
ATOM 2931 C CA . GLU B 1 86 ? 47.047 29.489 47.899 1.000 14.725 103 GLU BBB CA 1
ATOM 2932 C C . GLU B 1 86 ? 45.836 28.614 47.611 1.000 13.896 103 GLU BBB C 1
ATOM 2933 O O . GLU B 1 86 ? 45.078 28.316 48.522 1.000 15.631 103 GLU BBB O 1
ATOM 2939 N N . ALA B 1 87 ? 45.636 28.248 46.353 1.000 13.678 104 ALA BB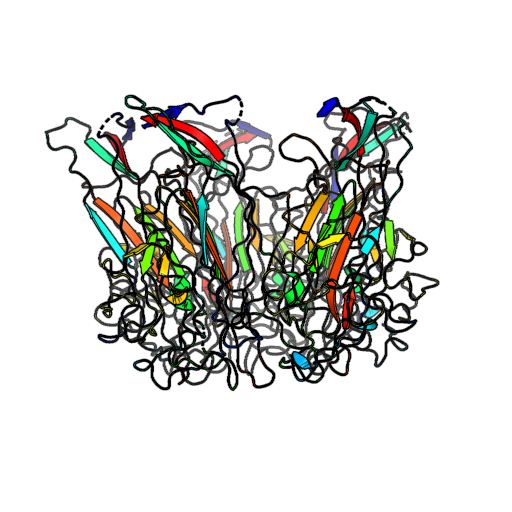B N 1
ATOM 2940 C CA . ALA B 1 87 ? 44.532 27.347 45.959 1.000 14.057 104 ALA BBB CA 1
ATOM 2941 C C . ALA B 1 87 ? 44.911 25.910 46.307 1.000 13.054 104 ALA BBB C 1
ATOM 2942 O O . ALA B 1 87 ? 45.976 25.425 45.875 1.000 14.762 104 ALA BBB O 1
ATOM 2944 N N . VAL B 1 88 ? 44.077 25.251 47.108 1.000 14.007 105 VAL BBB N 1
ATOM 2945 C CA . VAL B 1 88 ? 44.413 23.921 47.689 1.000 14.525 105 VAL BBB CA 1
ATOM 2946 C C . VAL B 1 88 ? 43.556 22.815 47.081 1.000 13.417 105 VAL BBB C 1
ATOM 2947 O O . VAL B 1 88 ? 44.092 21.727 46.836 1.000 14.975 105 VAL BBB O 1
ATOM 2951 N N . THR B 1 89 ? 42.255 23.039 46.927 1.000 14.486 106 THR BBB N 1
ATOM 2952 C CA . THR B 1 89 ? 41.344 21.991 46.426 1.000 14.878 106 THR BBB CA 1
ATOM 2953 C C . THR B 1 89 ? 40.373 22.580 45.408 1.000 13.904 106 THR BBB C 1
ATOM 2954 O O . THR B 1 89 ? 40.056 23.772 45.475 1.000 14.812 106 THR BBB O 1
ATOM 2958 N N . LEU B 1 90 ? 39.900 21.694 44.546 1.000 13.775 107 LEU BBB N 1
ATOM 2959 C CA . LEU B 1 90 ? 38.893 21.986 43.518 1.000 13.354 107 LEU BBB CA 1
ATOM 2960 C C . LEU B 1 90 ? 37.807 20.921 43.550 1.000 12.965 107 LEU BBB C 1
ATOM 2961 O O . LEU B 1 90 ? 38.133 19.726 43.498 1.000 13.873 107 LEU BBB O 1
ATOM 2966 N N . LYS B 1 91 ? 36.561 21.368 43.479 1.000 12.878 108 LYS BBB N 1
ATOM 2967 C CA . LYS B 1 91 ? 35.423 20.537 43.037 1.000 13.662 108 LYS BBB CA 1
ATOM 2968 C C . LYS B 1 91 ? 34.928 21.153 41.736 1.000 12.628 108 LYS BBB C 1
ATOM 2969 O O . LYS B 1 91 ? 34.795 22.382 41.658 1.000 14.044 108 LYS BBB O 1
ATOM 2975 N N . THR B 1 92 ? 34.622 20.325 40.759 1.000 12.807 109 THR BBB N 1
ATOM 2976 C CA . THR B 1 92 ? 34.154 20.831 39.462 1.000 13.567 109 THR BBB CA 1
ATOM 2977 C C . THR B 1 92 ? 33.228 19.819 38.820 1.000 14.591 109 THR BBB C 1
ATOM 2978 O O . THR B 1 92 ? 33.371 18.601 39.021 1.000 17.639 109 THR BBB O 1
ATOM 2982 N N A GLU B 1 93 ? 32.256 20.289 38.063 0.500 15.291 110 GLU BBB N 1
ATOM 2983 N N B GLU B 1 93 ? 32.352 20.373 37.978 0.500 14.994 110 GLU BBB N 1
ATOM 2984 C CA A GLU B 1 93 ? 31.584 19.387 37.107 0.500 15.670 110 GLU BBB CA 1
ATOM 2985 C CA B GLU B 1 93 ? 31.152 19.685 37.460 0.500 14.857 110 GLU BBB CA 1
ATOM 2986 C C A GLU B 1 93 ? 30.883 20.259 36.090 0.500 14.754 110 GLU BBB C 1
ATOM 2987 C C B GLU B 1 93 ? 30.687 20.343 36.153 0.500 13.820 110 GLU BBB C 1
ATOM 2988 O O A GLU B 1 93 ? 30.793 21.473 36.233 0.500 13.246 110 GLU BBB O 1
ATOM 2989 O O B GLU B 1 93 ? 30.561 21.573 36.146 0.500 13.144 110 GLU BBB O 1
ATOM 3000 N N . VAL B 1 94 ? 30.415 19.562 35.096 1.000 12.986 111 VAL BBB N 1
ATOM 3001 C CA . VAL B 1 94 ? 29.669 20.131 33.963 1.000 11.828 111 VAL BBB CA 1
ATOM 3002 C C . VAL B 1 94 ? 28.207 20.270 34.390 1.000 11.062 111 VAL BBB C 1
ATOM 3003 O O . VAL B 1 94 ? 27.634 19.327 34.931 1.000 11.557 111 VAL BBB O 1
ATOM 3007 N N A ILE B 1 95 ? 27.639 21.461 34.187 0.500 10.841 112 ILE BBB N 1
ATOM 3008 N N B ILE B 1 95 ? 27.603 21.409 34.087 0.500 11.230 112 ILE BBB N 1
ATOM 3009 C CA A ILE B 1 95 ? 26.257 21.801 34.619 0.500 11.217 112 ILE BBB CA 1
ATOM 3010 C CA B ILE B 1 95 ? 26.266 21.768 34.613 0.500 11.720 112 ILE BBB CA 1
ATOM 3011 C C A ILE B 1 95 ? 25.295 21.635 33.444 0.500 10.067 112 ILE BBB C 1
ATOM 3012 C C B ILE B 1 95 ? 25.234 21.723 33.488 0.500 10.354 112 ILE BBB C 1
ATOM 3013 O O A ILE B 1 95 ? 25.509 22.233 32.382 0.500 11.215 112 ILE BBB O 1
ATOM 3014 O O B ILE B 1 95 ? 25.347 22.481 32.509 0.500 11.433 112 ILE BBB O 1
ATOM 3023 N N . GLY B 1 96 ? 24.244 20.855 33.652 1.000 10.428 113 GLY BBB N 1
ATOM 3024 C CA . GLY B 1 96 ? 23.175 20.706 32.663 1.000 10.580 113 GLY BBB CA 1
ATOM 3025 C C . GLY B 1 96 ? 23.360 19.494 31.781 1.000 10.267 113 GLY BBB C 1
ATOM 3026 O O . GLY B 1 96 ? 22.827 19.478 30.656 1.000 10.796 113 GLY BBB O 1
ATOM 3027 N N . VAL B 1 97 ? 23.990 18.434 32.253 1.000 9.804 114 VAL BBB N 1
ATOM 3028 C CA . VAL B 1 97 ? 24.276 17.261 31.392 1.000 10.201 114 VAL BBB CA 1
ATOM 3029 C C . VAL B 1 97 ? 22.973 16.673 30.863 1.000 9.796 114 VAL BBB C 1
ATOM 3030 O O . VAL B 1 97 ? 22.986 16.109 29.750 1.000 10.749 114 VAL BBB O 1
ATOM 3034 N N . THR B 1 98 ? 21.901 16.710 31.631 1.000 9.956 115 THR BBB N 1
ATOM 3035 C CA . THR B 1 98 ? 20.649 16.065 31.209 1.000 9.620 115 THR BBB CA 1
ATOM 3036 C C . THR B 1 98 ? 19.983 16.807 30.043 1.000 10.028 115 THR BBB C 1
ATOM 3037 O O . THR B 1 98 ? 19.093 16.224 29.407 1.000 10.609 115 THR BBB O 1
ATOM 3041 N N . SER B 1 99 ? 20.369 18.040 29.770 1.000 9.688 116 SER BBB N 1
ATOM 3042 C CA . SER B 1 99 ? 19.764 18.778 28.636 1.000 10.159 116 SER BBB CA 1
ATOM 3043 C C . SER B 1 99 ? 20.024 18.039 27.329 1.000 10.901 116 SER BBB C 1
ATOM 3044 O O . SER B 1 99 ? 19.224 18.179 26.391 1.000 11.783 116 SER BBB O 1
ATOM 3047 N N . LEU B 1 100 ? 21.074 17.242 27.286 1.000 10.764 117 LEU BBB N 1
ATOM 3048 C CA . LEU B 1 100 ? 21.437 16.481 26.081 1.000 12.273 117 LEU BBB CA 1
ATOM 3049 C C . LEU B 1 100 ? 20.449 15.335 25.840 1.000 13.352 117 LEU BBB C 1
ATOM 3050 O O . LEU B 1 100 ? 20.541 14.689 24.776 1.000 17.921 117 LEU BBB O 1
ATOM 3055 N N . MET B 1 101 ? 19.485 15.115 26.716 1.000 11.996 118 MET BBB N 1
ATOM 3056 C CA . MET B 1 101 ? 18.416 14.126 26.491 1.000 13.794 118 MET BBB CA 1
ATOM 3057 C C . MET B 1 101 ? 17.262 14.725 25.671 1.000 14.410 118 MET BBB C 1
ATOM 3058 O O . MET B 1 101 ? 16.290 14.006 25.396 1.000 16.199 118 MET BBB O 1
ATOM 3063 N N . ASN B 1 102 ? 17.333 16.000 25.313 1.000 12.841 119 ASN BBB N 1
ATOM 3064 C CA . ASN B 1 102 ? 16.307 16.568 24.411 1.000 12.307 119 ASN BBB CA 1
ATOM 3065 C C . ASN B 1 102 ? 16.574 16.067 22.983 1.000 12.562 119 ASN BBB C 1
ATOM 3066 O O . ASN B 1 102 ? 17.416 16.638 22.297 1.000 14.286 119 ASN BBB O 1
ATOM 3071 N N . VAL B 1 103 ? 15.846 15.025 22.589 1.000 11.617 120 VAL BBB N 1
ATOM 3072 C CA . VAL B 1 103 ? 15.950 14.374 21.258 1.000 12.509 120 VAL BBB CA 1
ATOM 3073 C C . VAL B 1 103 ? 14.687 14.645 20.441 1.000 11.644 120 VAL BBB C 1
ATOM 3074 O O . VAL B 1 103 ? 14.416 13.910 19.463 1.000 12.978 120 VAL BBB O 1
ATOM 3078 N N . HIS B 1 104 ? 13.970 15.714 20.764 1.000 10.846 121 HIS BBB N 1
ATOM 3079 C CA . HIS B 1 104 ? 12.680 16.029 20.137 1.000 10.722 121 HIS BBB CA 1
ATOM 3080 C C . HIS B 1 104 ? 12.639 17.425 19.496 1.000 11.009 121 HIS BBB C 1
ATOM 3081 O O . HIS B 1 104 ? 11.587 17.761 18.954 1.000 12.596 121 HIS BBB O 1
ATOM 3088 N N . SER B 1 105 ? 13.707 18.203 19.543 1.000 11.528 122 SER BBB N 1
ATOM 3089 C CA . SER B 1 105 ? 13.689 19.620 19.098 1.000 11.549 122 SER BBB CA 1
ATOM 3090 C C . SER B 1 105 ? 14.255 19.764 17.671 1.000 11.904 122 SER BBB C 1
ATOM 3091 O O . SER B 1 105 ? 15.362 20.275 17.487 1.000 12.878 122 SER BBB O 1
ATOM 3094 N N . ASN B 1 106 ? 13.490 19.306 16.674 1.000 12.054 123 ASN BBB N 1
ATOM 3095 C CA . ASN B 1 106 ? 13.812 19.479 15.227 1.000 12.733 123 ASN BBB CA 1
ATOM 3096 C C . ASN B 1 106 ? 15.221 18.996 14.914 1.000 12.378 123 ASN BBB C 1
ATOM 3097 O O . ASN B 1 106 ? 15.926 19.601 14.101 1.000 12.283 123 ASN BBB O 1
ATOM 3102 N N . GLY B 1 107 ? 15.583 17.855 15.476 1.000 12.044 124 GLY BBB N 1
ATOM 3103 C CA . GLY B 1 107 ? 16.796 17.152 15.080 1.000 12.509 124 GLY BBB CA 1
ATOM 3104 C C . GLY B 1 107 ? 16.562 16.247 13.888 1.000 12.641 124 GLY BBB C 1
ATOM 3105 O O . GLY B 1 107 ? 15.516 16.320 13.197 1.000 14.341 124 GLY BBB O 1
ATOM 3106 N N A GLN B 1 108 ? 17.561 15.419 13.616 0.500 12.567 125 GLN BBB N 1
ATOM 3107 N N D GLN B 1 108 ? 17.552 15.413 13.617 0.500 12.359 125 GLN BBB N 1
ATOM 3108 C CA A GLN B 1 108 ? 17.579 14.481 12.463 0.080 13.099 125 GLN BBB CA 1
ATOM 3109 C CA B GLN B 1 108 ? 17.859 14.308 12.707 0.080 18.194 125 GLN BBB CA 1
ATOM 3110 C CA C GLN B 1 108 ? 17.543 14.563 12.496 0.330 12.978 125 GLN BBB CA 1
ATOM 3111 C CA D GLN B 1 108 ? 17.603 14.488 12.453 0.500 12.523 125 GLN BBB CA 1
ATOM 3112 C C A GLN B 1 108 ? 17.225 13.082 12.968 0.500 13.102 125 GLN BBB C 1
ATOM 3113 C C D GLN B 1 108 ? 17.227 13.092 12.962 0.500 12.933 125 GLN BBB C 1
ATOM 3114 O O A GLN B 1 108 ? 18.003 12.507 13.745 0.500 15.328 125 GLN BBB O 1
ATOM 3115 O O D GLN B 1 108 ? 17.978 12.549 13.783 0.500 15.054 125 GLN BBB O 1
ATOM 3136 N N . ALA B 1 109 ? 16.077 12.559 12.546 1.000 14.094 126 ALA BBB N 1
ATOM 3137 C CA . ALA B 1 109 ? 15.630 11.220 12.957 1.000 14.333 126 ALA BBB CA 1
ATOM 3138 C C . ALA B 1 109 ? 16.739 10.236 12.647 1.000 15.052 126 ALA BBB C 1
ATOM 3139 O O . ALA B 1 109 ? 17.285 10.267 11.530 1.000 18.723 126 ALA BBB O 1
ATOM 3141 N N . THR B 1 110 ? 17.030 9.335 13.569 1.000 16.915 127 THR BBB N 1
ATOM 3142 C CA . THR B 1 110 ? 18.139 8.389 13.325 1.000 19.839 127 THR BBB CA 1
ATOM 3143 C C . THR B 1 110 ? 17.718 7.334 12.295 1.000 19.152 127 THR BBB C 1
ATOM 3144 O O . THR B 1 110 ? 18.597 6.728 11.722 1.000 23.566 127 THR BBB O 1
ATOM 3148 N N . HIS B 1 111 ? 16.414 7.117 12.124 1.000 17.900 128 HIS BBB N 1
ATOM 3149 C CA . HIS B 1 111 ? 15.809 6.219 11.108 1.000 18.321 128 HIS BBB CA 1
ATOM 3150 C C . HIS B 1 111 ? 14.340 6.621 11.004 1.000 16.620 128 HIS BBB C 1
ATOM 3151 O O . HIS B 1 111 ? 13.859 7.421 11.823 1.000 16.323 128 HIS BBB O 1
ATOM 3158 N N A ASP B 1 112 ? 13.615 6.065 10.045 0.500 19.092 129 ASP BBB N 1
ATOM 3159 N N B ASP B 1 112 ? 13.615 6.070 10.038 0.500 19.342 129 ASP BBB N 1
ATOM 3160 C CA A ASP B 1 112 ? 12.202 6.453 9.832 0.500 18.765 129 ASP BBB CA 1
ATOM 3161 C CA B ASP B 1 112 ? 12.194 6.434 9.820 0.500 19.550 129 ASP BBB CA 1
ATOM 3162 C C A ASP B 1 112 ? 11.415 6.224 11.124 0.500 16.505 129 ASP BBB C 1
ATOM 3163 C C B ASP B 1 112 ? 11.413 6.222 11.119 0.500 17.010 129 ASP BBB C 1
ATOM 3164 O O A ASP B 1 112 ? 11.481 5.120 11.714 0.500 16.041 129 ASP BBB O 1
ATOM 3165 O O B ASP B 1 112 ? 11.482 5.121 11.715 0.500 16.286 129 ASP BBB O 1
ATOM 3174 N N . ASN B 1 113 ? 10.721 7.268 11.550 1.000 15.044 130 ASN BBB N 1
ATOM 3175 C CA . ASN B 1 113 ? 9.839 7.263 12.730 1.000 14.912 130 ASN BBB CA 1
ATOM 3176 C C . ASN B 1 113 ? 10.648 7.300 14.023 1.000 13.046 130 ASN BBB C 1
ATOM 3177 O O . ASN B 1 113 ? 10.017 7.302 15.073 1.000 13.788 130 ASN BBB O 1
ATOM 3182 N N . GLY B 1 114 ? 11.969 7.388 13.969 1.000 12.946 131 GLY BBB N 1
ATOM 3183 C CA . GLY B 1 114 ? 12.781 7.378 15.188 1.000 12.136 131 GLY BBB CA 1
ATOM 3184 C C . GLY B 1 114 ? 12.909 8.736 15.855 1.000 12.633 131 GLY BBB C 1
ATOM 3185 O O . GLY B 1 114 ? 12.511 9.779 15.320 1.000 13.667 131 GLY BBB O 1
ATOM 3186 N N . ALA B 1 115 ? 13.539 8.706 17.018 1.000 11.980 132 ALA BBB N 1
ATOM 3187 C CA . ALA B 1 115 ? 13.904 9.922 17.762 1.000 12.009 132 ALA BBB CA 1
ATOM 3188 C C . ALA B 1 115 ? 15.055 10.648 17.087 1.000 12.130 132 ALA BBB C 1
ATOM 3189 O O . ALA B 1 115 ? 15.739 10.101 16.211 1.000 12.754 132 ALA BBB O 1
ATOM 3191 N N . GLY B 1 116 ? 15.293 11.889 17.489 1.000 12.796 133 GLY BBB N 1
ATOM 3192 C CA . GLY B 1 116 ? 16.391 12.679 16.941 1.000 13.323 133 GLY BBB CA 1
ATOM 3193 C C . GLY B 1 116 ? 17.751 12.161 17.385 1.000 13.491 133 GLY BBB C 1
ATOM 3194 O O . GLY B 1 116 ? 17.894 11.714 18.533 1.000 14.478 133 GLY BBB O 1
ATOM 3195 N N . LYS B 1 117 ? 18.736 12.310 16.530 1.000 14.139 134 LYS BBB N 1
ATOM 3196 C CA . LYS B 1 117 ? 20.142 11.975 16.868 1.000 14.607 134 LYS BBB CA 1
ATOM 3197 C C . LYS B 1 117 ? 20.550 12.847 18.060 1.000 14.662 134 LYS BBB C 1
ATOM 3198 O O . LYS B 1 117 ? 20.421 14.073 18.029 1.000 16.147 134 LYS BBB O 1
ATOM 3202 N N . PRO B 1 118 ? 21.070 12.267 19.157 1.000 15.160 135 PRO BBB N 1
ATOM 3203 C CA . PRO B 1 118 ? 21.507 13.072 20.289 1.000 16.099 135 PRO BBB CA 1
ATOM 3204 C C . PRO B 1 118 ? 22.819 13.778 19.977 1.000 14.004 135 PRO BBB C 1
ATOM 3205 O O . PRO B 1 118 ? 23.554 13.380 19.057 1.000 14.431 135 PRO BBB O 1
ATOM 3209 N N . VAL B 1 119 ? 23.100 14.795 20.762 1.000 14.470 136 VAL BBB N 1
ATOM 3210 C CA . VAL B 1 119 ? 24.421 15.456 20.732 1.000 13.388 136 VAL BBB CA 1
ATOM 3211 C C . VAL B 1 119 ? 25.508 14.395 20.876 1.000 12.820 136 VAL BBB C 1
ATOM 3212 O O . VAL B 1 119 ? 25.441 13.537 21.778 1.000 14.986 136 VAL BBB O 1
ATOM 3216 N N . GLN B 1 120 ? 26.483 14.439 19.986 1.000 12.170 137 GLN BBB N 1
ATOM 3217 C CA . GLN B 1 120 ? 27.577 13.456 19.960 1.000 12.949 137 GLN BBB CA 1
ATOM 3218 C C . GLN B 1 120 ? 28.686 13.983 19.059 1.000 11.812 137 GLN BBB C 1
ATOM 3219 O O . GLN B 1 120 ? 28.501 15.016 18.391 1.000 13.336 137 GLN BBB O 1
ATOM 3225 N N . GLY B 1 121 ? 29.802 13.296 19.049 1.000 12.959 138 GLY BBB N 1
ATOM 3226 C CA . GLY B 1 121 ? 30.934 13.727 18.234 1.000 13.741 138 GLY BBB CA 1
ATOM 3227 C C . GLY B 1 121 ? 32.036 14.345 19.062 1.000 12.446 138 GLY BBB C 1
ATOM 3228 O O . GLY B 1 121 ? 32.042 14.229 20.272 1.000 14.968 138 GLY BBB O 1
ATOM 3229 N N . THR B 1 122 ? 32.989 14.950 18.405 1.000 11.565 139 THR BBB N 1
ATOM 3230 C CA . THR B 1 122 ? 34.219 15.431 19.039 1.000 11.288 139 THR BBB CA 1
ATOM 3231 C C . THR B 1 122 ? 33.876 16.269 20.264 1.000 11.501 139 THR BBB C 1
ATOM 3232 O O . THR B 1 122 ? 33.044 17.186 20.189 1.000 11.780 139 THR BBB O 1
ATOM 3236 N N . SER B 1 123 ? 34.604 16.000 21.346 1.000 11.288 140 SER BBB N 1
ATOM 3237 C CA . SER B 1 123 ? 34.441 16.762 22.593 1.000 10.783 140 SER BBB CA 1
ATOM 3238 C C . SER B 1 123 ? 35.799 17.224 23.100 1.000 10.846 140 SER BBB C 1
ATOM 3239 O O . SER B 1 123 ? 36.824 16.575 22.879 1.000 11.322 140 SER BBB O 1
ATOM 3242 N N . PHE B 1 124 ? 35.768 18.340 23.818 1.000 10.317 141 PHE BBB N 1
ATOM 3243 C CA . PHE B 1 124 ? 36.958 18.798 24.570 1.000 10.117 141 PHE BBB CA 1
ATOM 3244 C C . PHE B 1 124 ? 36.459 19.309 25.905 1.000 10.599 141 PHE BBB C 1
ATOM 3245 O O . PHE B 1 124 ? 35.648 20.230 25.943 1.000 10.725 141 PHE BBB O 1
ATOM 3253 N N . HIS B 1 125 ? 36.916 18.636 26.966 1.000 9.949 142 HIS BBB N 1
ATOM 3254 C CA . HIS B 1 125 ? 36.557 18.976 28.350 1.000 9.914 142 HIS BBB CA 1
ATOM 3255 C C . HIS B 1 125 ? 37.860 19.325 29.063 1.000 9.864 142 HIS BBB C 1
ATOM 3256 O O . HIS B 1 125 ? 38.755 18.483 29.147 1.000 12.251 142 HIS BBB O 1
ATOM 3263 N N . PHE B 1 126 ? 37.920 20.565 29.521 1.000 9.696 143 PHE BBB N 1
ATOM 3264 C CA . PHE B 1 126 ? 39.164 21.167 30.027 1.000 10.301 143 PHE BBB CA 1
ATOM 3265 C C . PHE B 1 126 ? 38.842 22.096 31.173 1.000 9.477 143 PHE BBB C 1
ATOM 3266 O O . PHE B 1 126 ? 37.855 22.845 31.101 1.000 10.414 143 PHE BBB O 1
ATOM 3274 N N . PHE B 1 127 ? 39.704 22.093 32.182 1.000 10.062 144 PHE BBB N 1
ATOM 3275 C CA . PHE B 1 127 ? 39.590 23.104 33.242 1.000 10.472 144 PHE BBB CA 1
ATOM 3276 C C . PHE B 1 127 ? 40.969 23.352 33.833 1.000 10.464 144 PHE BBB C 1
ATOM 3277 O O . PHE B 1 127 ? 41.858 22.494 33.809 1.000 11.020 144 PHE BBB O 1
ATOM 3285 N N . SER B 1 128 ? 41.126 24.559 34.360 1.000 10.667 145 SER BBB N 1
ATOM 3286 C CA . SER B 1 128 ? 42.387 24.924 35.027 1.000 11.146 145 SER BBB CA 1
ATOM 3287 C C . SER B 1 128 ? 42.093 25.906 36.154 1.000 11.062 145 SER BBB C 1
ATOM 3288 O O . SER B 1 128 ? 41.118 26.675 36.098 1.000 11.175 145 SER BBB O 1
ATOM 3291 N N . VAL B 1 129 ? 42.977 25.857 37.134 1.000 11.338 146 VAL BBB N 1
ATOM 3292 C CA . VAL B 1 129 ? 42.970 26.788 38.282 1.000 11.443 146 VAL BBB CA 1
ATOM 3293 C C . VAL B 1 129 ? 44.381 27.320 38.450 1.000 11.170 146 VAL BBB C 1
ATOM 3294 O O . VAL B 1 129 ? 45.315 26.500 38.546 1.000 12.451 146 VAL BBB O 1
ATOM 3298 N N . GLY B 1 130 ? 44.538 28.639 38.465 1.000 11.449 147 GLY BBB N 1
ATOM 3299 C CA . GLY B 1 130 ? 45.887 29.202 38.611 1.000 12.588 147 GLY BBB CA 1
ATOM 3300 C C . GLY B 1 130 ? 45.876 30.515 39.345 1.000 12.315 147 GLY BBB C 1
ATOM 3301 O O . GLY B 1 130 ? 44.824 31.143 39.525 1.000 12.486 147 GLY BBB O 1
ATOM 3302 N N . GLY B 1 131 ? 47.077 30.924 39.706 1.000 12.794 148 GLY BBB N 1
ATOM 3303 C CA . GLY B 1 131 ? 47.290 32.207 40.389 1.000 14.107 148 GLY BBB CA 1
ATOM 3304 C C . GLY B 1 131 ? 47.648 33.336 39.442 1.000 14.339 148 GLY BBB C 1
ATOM 3305 O O . GLY B 1 131 ? 48.072 34.399 39.895 1.000 15.849 148 GLY BBB O 1
ATOM 3306 N N . GLU B 1 132 ? 47.440 33.107 38.148 1.000 14.383 149 GLU BBB N 1
ATOM 3307 C CA . GLU B 1 132 ? 47.729 34.032 37.039 1.000 14.125 149 GLU BBB CA 1
ATOM 3308 C C . GLU B 1 132 ? 47.083 33.424 35.796 1.000 13.525 149 GLU BBB C 1
ATOM 3309 O O . GLU B 1 132 ? 46.656 32.251 35.827 1.000 13.391 149 GLU BBB O 1
ATOM 3315 N N . ALA B 1 133 ? 47.035 34.171 34.713 1.000 14.089 150 ALA BBB N 1
ATOM 3316 C CA . ALA B 1 133 ? 46.393 33.673 33.479 1.000 13.549 150 ALA BBB CA 1
ATOM 3317 C C . ALA B 1 133 ? 47.059 32.382 33.003 1.000 12.978 150 ALA BBB C 1
ATOM 3318 O O . ALA B 1 133 ? 48.286 32.221 33.072 1.000 12.844 150 ALA BBB O 1
ATOM 3320 N N . LEU B 1 134 ? 46.235 31.503 32.464 1.000 12.367 151 LEU BBB N 1
ATOM 3321 C CA . LEU B 1 134 ? 46.734 30.296 31.800 1.000 11.799 151 LEU BBB CA 1
ATOM 3322 C C . LEU B 1 134 ? 47.642 30.715 30.638 1.000 11.617 151 LEU BBB C 1
ATOM 3323 O O . LEU B 1 134 ? 47.287 31.619 29.847 1.000 12.786 151 LEU BBB O 1
ATOM 3328 N N . GLU B 1 135 ? 48.791 30.079 30.531 1.000 11.467 152 GLU BBB N 1
ATOM 3329 C CA . GLU B 1 135 ? 49.750 30.344 29.441 1.000 12.022 152 GLU BBB CA 1
ATOM 3330 C C . GLU B 1 135 ? 49.446 29.379 28.299 1.000 11.280 152 GLU BBB C 1
ATOM 3331 O O . GLU B 1 135 ? 49.325 28.164 28.531 1.000 12.194 152 GLU BBB O 1
ATOM 3337 N N . LEU B 1 136 ? 49.348 29.928 27.090 1.000 11.649 153 LEU BBB N 1
ATOM 3338 C CA . LEU B 1 136 ? 48.950 29.185 25.877 1.000 11.844 153 LEU BBB CA 1
ATOM 3339 C C . LEU B 1 136 ? 50.112 29.079 24.902 1.000 11.036 153 LEU BBB C 1
ATOM 3340 O O . LEU B 1 136 ? 50.946 29.991 24.789 1.000 12.807 153 LEU BBB O 1
ATOM 3345 N N . GLN B 1 137 ? 50.111 27.954 24.191 1.000 11.393 154 GLN BBB N 1
ATOM 3346 C CA . GLN B 1 137 ? 50.957 27.690 23.016 1.000 11.043 154 GLN BBB CA 1
ATOM 3347 C C . GLN B 1 137 ? 50.014 27.449 21.832 1.000 10.025 154 GLN BBB C 1
ATOM 3348 O O . GLN B 1 137 ? 49.064 26.663 21.944 1.000 11.399 154 GLN BBB O 1
ATOM 3354 N N . GLY B 1 138 ? 50.294 28.097 20.722 1.000 10.325 155 GLY BBB N 1
ATOM 3355 C CA . GLY B 1 138 ? 49.490 27.904 19.504 1.000 10.635 155 GLY BBB CA 1
ATOM 3356 C C . GLY B 1 138 ? 49.964 26.706 18.704 1.000 11.033 155 GLY BBB C 1
ATOM 3357 O O . GLY B 1 138 ? 51.159 26.551 18.522 1.000 11.822 155 GLY BBB O 1
ATOM 3358 N N . VAL B 1 139 ? 49.012 25.922 18.215 1.000 10.164 156 VAL BBB N 1
ATOM 3359 C CA . VAL B 1 139 ? 49.269 24.821 17.274 1.000 9.964 156 VAL BBB CA 1
ATOM 3360 C C . VAL B 1 139 ? 48.082 24.837 16.317 1.000 10.162 156 VAL BBB C 1
ATOM 3361 O O . VAL B 1 139 ? 46.943 24.845 16.756 1.000 11.028 156 VAL BBB O 1
ATOM 3365 N N . LEU B 1 140 ? 48.383 24.844 15.009 1.000 10.183 157 LEU BBB N 1
ATOM 3366 C CA . LEU B 1 140 ? 47.341 24.960 13.975 1.000 10.317 157 LEU BBB CA 1
ATOM 3367 C C . LEU B 1 140 ? 47.177 23.635 13.236 1.000 9.772 157 LEU BBB C 1
ATOM 3368 O O . LEU B 1 140 ? 48.166 23.018 12.825 1.000 10.654 157 LEU BBB O 1
ATOM 3373 N N . PHE B 1 141 ? 45.925 23.247 13.002 1.000 9.706 158 PHE BBB N 1
ATOM 3374 C CA . PHE B 1 141 ? 45.674 22.101 12.111 1.000 10.078 158 PHE BBB CA 1
ATOM 3375 C C . PHE B 1 141 ? 46.235 22.401 10.712 1.000 9.296 158 PHE BBB C 1
ATOM 3376 O O . PHE B 1 141 ? 46.880 21.543 10.096 1.000 9.862 158 PHE BBB O 1
ATOM 3384 N N . ASN B 1 142 ? 45.966 23.624 10.256 1.000 9.567 159 ASN BBB N 1
ATOM 3385 C CA . ASN B 1 142 ? 46.261 24.116 8.902 1.000 9.298 159 ASN BBB CA 1
ATOM 3386 C C . ASN B 1 142 ? 46.782 25.550 9.070 1.000 9.743 159 ASN BBB C 1
ATOM 3387 O O . ASN B 1 142 ? 45.997 26.428 9.472 1.000 10.388 159 ASN BBB O 1
ATOM 3392 N N . TYR B 1 143 ? 48.047 25.793 8.759 1.000 9.922 160 TYR BBB N 1
ATOM 3393 C CA . TYR B 1 143 ? 48.644 27.107 9.033 1.000 10.628 160 TYR BBB CA 1
ATOM 3394 C C . TYR B 1 143 ? 48.032 28.188 8.156 1.000 10.738 160 TYR BBB C 1
ATOM 3395 O O . TYR B 1 143 ? 48.229 29.352 8.475 1.000 11.965 160 TYR BBB O 1
ATOM 3404 N N . ARG B 1 144 ? 47.336 27.813 7.087 1.000 10.925 161 ARG BBB N 1
ATOM 3405 C CA . ARG B 1 144 ? 46.756 28.808 6.151 1.000 11.220 161 ARG BBB CA 1
ATOM 3406 C C . ARG B 1 144 ? 45.310 29.137 6.530 1.000 11.759 161 ARG BBB C 1
ATOM 3407 O O . ARG B 1 144 ? 44.693 29.971 5.862 1.000 13.562 161 ARG BBB O 1
ATOM 3415 N N . THR B 1 145 ? 44.784 28.577 7.619 1.000 11.180 162 THR BBB N 1
ATOM 3416 C CA . THR B 1 145 ? 43.467 29.012 8.113 1.000 10.859 162 THR BBB CA 1
ATOM 3417 C C . THR B 1 145 ? 43.483 30.526 8.363 1.000 12.109 162 THR BBB C 1
ATOM 3418 O O . THR B 1 145 ? 44.387 31.022 9.030 1.000 13.696 162 THR BBB O 1
ATOM 3422 N N . LYS B 1 146 ? 42.468 31.221 7.879 1.000 12.554 163 LYS BBB N 1
ATOM 3423 C CA . LYS B 1 146 ? 42.289 32.666 8.131 1.000 13.431 163 LYS BBB CA 1
ATOM 3424 C C . LYS B 1 146 ? 41.350 32.794 9.309 1.000 13.131 163 LYS BBB C 1
ATOM 3425 O O . LYS B 1 146 ? 40.169 32.512 9.155 1.000 14.589 163 LYS BBB O 1
ATOM 3428 N N . TYR B 1 147 ? 41.895 33.127 10.460 1.000 13.707 164 TYR BBB N 1
ATOM 3429 C CA . TYR B 1 147 ? 41.075 33.313 11.675 1.000 13.446 164 TYR BBB CA 1
ATOM 3430 C C . TYR B 1 147 ? 40.446 34.693 11.632 1.000 13.567 164 TYR BBB C 1
ATOM 3431 O O . TYR B 1 147 ? 41.017 35.658 11.107 1.000 14.689 164 TYR BBB O 1
ATOM 3440 N N . PRO B 1 148 ? 39.212 34.782 12.166 1.000 13.315 165 PRO BBB N 1
ATOM 3441 C CA . PRO B 1 148 ? 38.410 35.980 11.979 1.000 13.123 165 PRO BBB CA 1
ATOM 3442 C C . PRO B 1 148 ? 38.688 37.136 12.937 1.000 14.633 165 PRO BBB C 1
ATOM 3443 O O . PRO B 1 148 ? 39.166 36.950 14.056 1.000 14.691 165 PRO BBB O 1
ATOM 3447 N N . ASP B 1 149 ? 38.336 38.332 12.477 1.000 15.554 166 ASP BBB N 1
ATOM 3448 C CA . ASP B 1 149 ? 38.368 39.542 13.324 1.000 17.834 166 ASP BBB CA 1
ATOM 3449 C C . ASP B 1 149 ? 37.578 39.263 14.601 1.000 16.676 166 ASP BBB C 1
ATOM 3450 O O . ASP B 1 149 ? 36.507 38.664 14.532 1.000 17.618 166 ASP BBB O 1
ATOM 3455 N N . GLY B 1 150 ? 38.106 39.741 15.734 1.000 17.255 167 GLY BBB N 1
ATOM 3456 C CA . GLY B 1 150 ? 37.514 39.574 17.065 1.000 17.115 167 GLY BBB CA 1
ATOM 3457 C C . GLY B 1 150 ? 38.043 38.350 17.782 1.000 16.652 167 GLY BBB C 1
ATOM 3458 O O . GLY B 1 150 ? 37.723 38.187 18.969 1.000 20.595 167 GLY BBB O 1
ATOM 3459 N N . THR B 1 151 ? 38.820 37.512 17.125 1.000 14.281 168 THR BBB N 1
ATOM 3460 C CA . THR B 1 151 ? 39.535 36.411 17.799 1.000 13.457 168 THR BBB CA 1
ATOM 3461 C C . THR B 1 151 ? 41.006 36.783 17.947 1.000 12.917 168 THR BBB C 1
ATOM 3462 O O . THR B 1 151 ? 41.535 37.613 17.174 1.000 15.047 168 THR BBB O 1
ATOM 3466 N N . ILE B 1 152 ? 41.656 36.104 18.871 1.000 12.654 169 ILE BBB N 1
ATOM 3467 C CA . ILE B 1 152 ? 43.109 36.233 19.106 1.000 12.475 169 ILE BBB CA 1
ATOM 3468 C C . ILE B 1 152 ? 43.715 34.881 18.773 1.000 12.654 169 ILE BBB C 1
ATOM 3469 O O . ILE B 1 152 ? 43.340 33.872 19.375 1.000 13.009 169 ILE BBB O 1
ATOM 3474 N N . PHE B 1 153 ? 44.599 34.868 17.794 1.000 13.028 170 PHE BBB N 1
ATOM 3475 C CA . PHE B 1 153 ? 45.041 33.625 17.150 1.000 13.338 170 PHE BBB CA 1
ATOM 3476 C C . PHE B 1 153 ? 46.531 33.720 16.892 1.000 13.523 170 PHE BBB C 1
ATOM 3477 O O . PHE B 1 153 ? 47.116 34.802 16.916 1.000 14.239 170 PHE BBB O 1
ATOM 3485 N N . PRO B 1 154 ? 47.169 32.580 16.569 1.000 12.909 171 PRO BBB N 1
ATOM 3486 C CA . PRO B 1 154 ? 48.596 32.585 16.279 1.000 13.428 171 PRO BBB CA 1
ATOM 3487 C C . PRO B 1 154 ? 48.886 33.450 15.041 1.000 13.881 171 PRO BBB C 1
ATOM 3488 O O . PRO B 1 154 ? 48.293 33.253 13.979 1.000 15.976 171 PRO BBB O 1
ATOM 3492 N N . LYS B 1 155 ? 49.791 34.401 15.227 1.000 14.868 172 LYS BBB N 1
ATOM 3493 C CA . LYS B 1 155 ? 50.191 35.382 14.201 1.000 16.631 172 LYS BBB CA 1
ATOM 3494 C C . LYS B 1 155 ? 51.493 34.954 13.529 1.000 16.068 172 LYS BBB C 1
ATOM 3495 O O . LYS B 1 155 ? 52.300 34.247 14.140 1.000 16.136 172 LYS BBB O 1
ATOM 3501 N N . ASN B 1 156 ? 51.705 35.438 12.300 1.000 17.534 173 ASN BBB N 1
ATOM 3502 C CA . ASN B 1 156 ? 52.921 35.110 11.517 1.000 19.010 173 ASN BBB CA 1
ATOM 3503 C C . ASN B 1 156 ? 53.012 33.588 11.403 1.000 15.762 173 ASN BBB C 1
ATOM 3504 O O . ASN B 1 156 ? 54.102 33.026 11.526 1.000 17.092 173 ASN BBB O 1
ATOM 3509 N N . ALA B 1 157 ? 51.885 32.921 11.198 1.000 14.570 174 ALA BBB N 1
ATOM 3510 C CA . ALA B 1 157 ? 51.917 31.456 11.101 1.000 13.723 174 ALA BBB CA 1
ATOM 3511 C C . ALA B 1 157 ? 52.775 31.039 9.904 1.000 13.989 174 ALA BBB C 1
ATOM 3512 O O . ALA B 1 157 ? 52.772 31.708 8.821 1.000 16.886 174 ALA BBB O 1
ATOM 3514 N N . THR B 1 158 ? 53.444 29.915 10.060 1.000 12.486 175 THR BBB N 1
ATOM 3515 C CA . THR B 1 158 ? 54.238 29.258 9.009 1.000 12.028 175 THR BBB CA 1
ATOM 3516 C C . THR B 1 158 ? 53.826 27.800 8.980 1.000 11.033 175 THR BBB C 1
ATOM 3517 O O . THR B 1 158 ? 53.100 27.339 9.874 1.000 11.457 175 THR BBB O 1
ATOM 3521 N N . VAL B 1 159 ? 54.340 27.030 8.044 1.000 11.580 176 VAL BBB N 1
ATOM 3522 C CA . VAL B 1 159 ? 53.989 25.595 8.013 1.000 10.957 176 VAL BBB CA 1
ATOM 3523 C C . VAL B 1 159 ? 54.452 24.926 9.310 1.000 10.514 176 VAL BBB C 1
ATOM 3524 O O . VAL B 1 159 ? 53.822 23.975 9.746 1.000 11.341 176 VAL BBB O 1
ATOM 3528 N N A GLN B 1 160 ? 55.527 25.405 9.917 0.500 10.886 177 GLN BBB N 1
ATOM 3529 N N B GLN B 1 160 ? 55.539 25.417 9.897 0.500 11.346 177 GLN BBB N 1
ATOM 3530 C CA A GLN B 1 160 ? 55.995 24.778 11.179 0.500 11.449 177 GLN BBB CA 1
ATOM 3531 C CA B GLN B 1 160 ? 56.057 24.878 11.184 0.500 13.460 177 GLN BBB CA 1
ATOM 3532 C C A GLN B 1 160 ? 54.961 24.973 12.291 0.500 11.262 177 GLN BBB C 1
ATOM 3533 C C B GLN B 1 160 ? 54.998 25.004 12.288 0.500 11.730 177 GLN BBB C 1
ATOM 3534 O O A GLN B 1 160 ? 54.935 24.173 13.242 0.500 11.457 177 GLN BBB O 1
ATOM 3535 O O B GLN B 1 160 ? 55.009 24.200 13.237 0.500 11.975 177 GLN BBB O 1
ATOM 3546 N N . SER B 1 161 ? 54.073 25.947 12.168 1.000 10.796 178 SER BBB N 1
ATOM 3547 C CA . SER B 1 161 ? 52.976 26.147 13.139 1.000 10.599 178 SER BBB CA 1
ATOM 3548 C C . SER B 1 161 ? 52.048 24.936 13.205 1.000 10.341 178 SER BBB C 1
ATOM 3549 O O . SER B 1 161 ? 51.291 24.822 14.176 1.000 11.212 178 SER BBB O 1
ATOM 3552 N N . GLN B 1 162 ? 52.046 24.091 12.178 1.000 9.854 179 GLN BBB N 1
ATOM 3553 C CA . GLN B 1 162 ? 51.236 22.849 12.193 1.000 10.101 179 GLN BBB CA 1
ATOM 3554 C C . GLN B 1 162 ? 51.802 21.810 13.171 1.000 10.617 179 GLN BBB C 1
ATOM 3555 O O . GLN B 1 162 ? 51.088 20.830 13.438 1.000 11.046 179 GLN BBB O 1
ATOM 3561 N N . VAL B 1 163 ? 53.040 21.982 13.635 1.000 10.457 180 VAL BBB N 1
ATOM 3562 C CA . VAL B 1 163 ? 53.617 21.023 14.607 1.000 10.896 180 VAL BBB CA 1
ATOM 3563 C C . VAL B 1 163 ? 54.167 21.724 15.865 1.000 10.954 180 VAL BBB C 1
ATOM 3564 O O . VAL B 1 163 ? 53.899 21.267 16.964 1.000 11.530 180 VAL BBB O 1
ATOM 3568 N N A MET B 1 164 ? 54.948 22.776 15.718 0.800 11.970 181 MET BBB N 1
ATOM 3569 N N B MET B 1 164 ? 54.963 22.774 15.715 0.200 11.488 181 MET BBB N 1
ATOM 3570 C CA A MET B 1 164 ? 55.413 23.565 16.883 0.800 11.475 181 MET BBB CA 1
ATOM 3571 C CA B MET B 1 164 ? 55.455 23.552 16.879 0.200 11.820 181 MET BBB CA 1
ATOM 3572 C C A MET B 1 164 ? 56.168 24.788 16.368 0.800 12.265 181 MET BBB C 1
ATOM 3573 C C B MET B 1 164 ? 56.185 24.784 16.363 0.200 12.388 181 MET BBB C 1
ATOM 3574 O O A MET B 1 164 ? 57.233 24.640 15.766 0.800 17.097 181 MET BBB O 1
ATOM 3575 O O B MET B 1 164 ? 57.236 24.631 15.714 0.200 14.723 181 MET BBB O 1
ATOM 3584 N N . ASN B 1 165 ? 55.628 25.952 16.650 1.000 12.328 182 ASN BBB N 1
ATOM 3585 C CA . ASN B 1 165 ? 56.279 27.239 16.365 1.000 12.294 182 ASN BBB CA 1
ATOM 3586 C C . ASN B 1 165 ? 56.290 27.992 17.692 1.000 12.301 182 ASN BBB C 1
ATOM 3587 O O . ASN B 1 165 ? 55.230 28.403 18.152 1.000 12.952 182 ASN BBB O 1
ATOM 3592 N N . THR B 1 166 ? 57.468 28.140 18.278 1.000 13.373 183 THR BBB N 1
ATOM 3593 C CA . THR B 1 166 ? 57.601 28.751 19.615 1.000 13.560 183 THR BBB CA 1
ATOM 3594 C C . THR B 1 166 ? 57.255 30.237 19.632 1.000 13.212 183 THR BBB C 1
ATOM 3595 O O . THR B 1 166 ? 57.146 30.788 20.742 1.000 15.189 183 THR BBB O 1
ATOM 3599 N N A GLU B 1 167 ? 57.037 30.879 18.484 0.500 12.799 184 GLU BBB N 1
ATOM 3600 N N B GLU B 1 167 ? 57.038 30.883 18.484 0.500 13.228 184 GLU BBB N 1
ATOM 3601 C CA A GLU B 1 167 ? 56.569 32.283 18.480 0.500 13.462 184 GLU BBB CA 1
ATOM 3602 C CA B GLU B 1 167 ? 56.553 32.284 18.472 0.500 14.633 184 GLU BBB CA 1
ATOM 3603 C C A GLU B 1 167 ? 55.158 32.377 19.073 0.500 12.765 184 GLU BBB C 1
ATOM 3604 C C B GLU B 1 167 ? 55.159 32.372 19.096 0.500 13.075 184 GLU BBB C 1
ATOM 3605 O O A GLU B 1 167 ? 54.829 33.442 19.601 0.500 14.657 184 GLU BBB O 1
ATOM 3606 O O B GLU B 1 167 ? 54.844 33.422 19.661 0.500 15.075 184 GLU BBB O 1
ATOM 3617 N N . HIS B 1 168 ? 54.342 31.322 18.987 1.000 12.186 185 HIS BBB N 1
ATOM 3618 C CA . HIS B 1 168 ? 52.898 31.431 19.330 1.000 12.099 185 HIS BBB CA 1
ATOM 3619 C C . HIS B 1 168 ? 52.684 31.215 20.829 1.000 11.844 185 HIS BBB C 1
ATOM 3620 O O . HIS B 1 168 ? 52.172 30.167 21.257 1.000 13.070 185 HIS BBB O 1
ATOM 3627 N N . LYS B 1 169 ? 53.040 32.238 21.595 1.000 13.165 186 LYS BBB N 1
ATOM 3628 C CA . LYS B 1 169 ? 52.848 32.277 23.049 1.000 13.388 186 LYS BBB CA 1
ATOM 3629 C C . LYS B 1 169 ? 51.811 33.336 23.373 1.000 13.738 186 LYS BBB C 1
ATOM 3630 O O . LYS B 1 169 ? 51.902 34.450 22.841 1.000 17.468 186 LYS BBB O 1
ATOM 3636 N N . ALA B 1 170 ? 50.881 33.009 24.252 1.000 13.633 187 ALA BBB N 1
ATOM 3637 C CA . ALA B 1 170 ? 49.862 33.984 24.670 1.000 13.573 187 ALA BBB CA 1
ATOM 3638 C C . ALA B 1 170 ? 49.405 33.670 26.085 1.000 13.278 187 ALA BBB C 1
ATOM 3639 O O . ALA B 1 170 ? 49.736 32.600 26.634 1.000 14.836 187 ALA BBB O 1
ATOM 3641 N N . TYR B 1 171 ? 48.624 34.583 26.618 1.000 13.746 188 TYR BBB N 1
ATOM 3642 C CA . TYR B 1 171 ? 47.943 34.429 27.916 1.000 13.049 188 TYR BBB CA 1
ATOM 3643 C C . TYR B 1 171 ? 46.449 34.327 27.648 1.000 12.936 188 TYR BBB C 1
ATOM 3644 O O . TYR B 1 171 ? 45.923 35.115 26.846 1.000 14.299 188 TYR BBB O 1
ATOM 3653 N N . LEU B 1 172 ? 45.752 33.449 28.357 1.000 12.515 189 LEU BBB N 1
ATOM 3654 C CA . LEU B 1 172 ? 44.275 33.405 28.275 1.000 12.299 189 LEU BBB CA 1
ATOM 3655 C C . LEU B 1 172 ? 43.759 34.528 29.156 1.000 13.078 189 LEU BBB C 1
ATOM 3656 O O . LEU B 1 172 ? 43.504 34.324 30.360 1.000 13.620 189 LEU BBB O 1
ATOM 3661 N N . ASP B 1 173 ? 43.655 35.716 28.567 1.000 14.957 190 ASP BBB N 1
ATOM 3662 C CA . ASP B 1 173 ? 43.475 36.995 29.295 1.000 16.112 190 ASP BBB CA 1
ATOM 3663 C C . ASP B 1 173 ? 42.213 37.719 28.817 1.000 16.607 190 ASP BBB C 1
ATOM 3664 O O . ASP B 1 173 ? 42.019 38.883 29.194 1.000 19.215 190 ASP BBB O 1
ATOM 3669 N N . LYS B 1 174 ? 41.35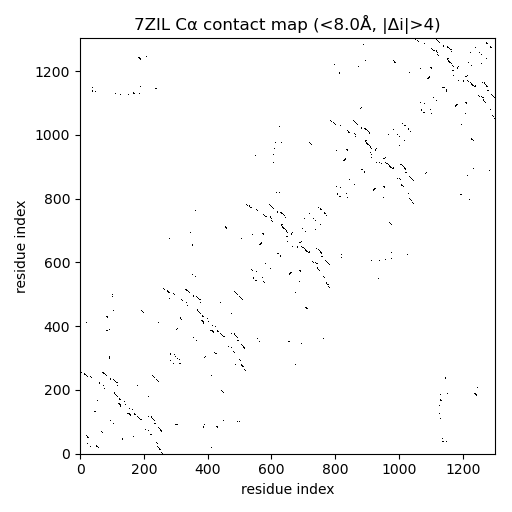6 37.040 28.057 1.000 15.265 191 LYS BBB N 1
ATOM 3670 C CA . LYS B 1 174 ? 40.137 37.625 27.482 1.000 15.794 191 LYS BBB CA 1
ATOM 3671 C C . LYS B 1 174 ? 39.159 36.495 27.209 1.000 15.383 191 LYS BBB C 1
ATOM 3672 O O . LYS B 1 174 ? 39.553 35.495 26.639 1.000 14.549 191 LYS BBB O 1
ATOM 3678 N N . ASN B 1 175 ? 37.918 36.688 27.611 1.000 18.629 192 ASN BBB N 1
ATOM 3679 C CA . ASN B 1 175 ? 36.853 35.699 27.377 1.000 19.944 192 ASN BBB CA 1
ATOM 3680 C C . ASN B 1 175 ? 36.383 35.848 25.921 1.000 22.179 192 ASN BBB C 1
ATOM 3681 O O . ASN B 1 175 ? 36.493 36.935 25.342 1.000 21.184 192 ASN BBB O 1
ATOM 3686 N N A LYS B 1 176 ? 35.932 34.746 25.335 0.500 20.874 193 LYS BBB N 1
ATOM 3687 N N B LYS B 1 176 ? 35.893 34.739 25.363 0.500 22.390 193 LYS BBB N 1
ATOM 3688 C CA A LYS B 1 176 ? 35.273 34.712 24.006 0.500 20.953 193 LYS BBB CA 1
ATOM 3689 C CA B LYS B 1 176 ? 35.293 34.600 24.008 0.500 24.319 193 LYS BBB CA 1
ATOM 3690 C C A LYS B 1 176 ? 36.224 35.253 22.923 0.500 18.576 193 LYS BBB C 1
ATOM 3691 C C B LYS B 1 176 ? 36.215 35.261 22.966 0.500 19.929 193 LYS BBB C 1
ATOM 3692 O O A LYS B 1 176 ? 35.782 35.899 21.977 0.500 20.824 193 LYS BBB O 1
ATOM 3693 O O B LYS B 1 176 ? 35.742 35.989 22.092 0.500 23.261 193 LYS BBB O 1
ATOM 3704 N N . ALA B 1 177 ? 37.501 34.945 23.040 1.000 15.181 194 ALA BBB N 1
ATOM 3705 C CA . ALA B 1 177 ? 38.531 35.520 22.158 1.000 14.339 194 ALA BBB CA 1
ATOM 3706 C C . ALA B 1 177 ? 39.498 34.460 21.613 1.000 12.567 194 ALA BBB C 1
ATOM 3707 O O . ALA B 1 177 ? 39.908 34.585 20.458 1.000 13.304 194 ALA BBB O 1
ATOM 3709 N N . TYR B 1 178 ? 39.920 33.494 22.418 1.000 11.762 195 TYR BBB N 1
ATOM 3710 C CA . TYR B 1 178 ? 40.986 32.542 22.059 1.000 11.341 195 TYR BBB CA 1
ATOM 3711 C C . TYR B 1 178 ? 40.332 31.276 21.547 1.000 11.138 195 TYR BBB C 1
ATOM 3712 O O . TYR B 1 178 ? 39.744 30.523 22.336 1.000 11.428 195 TYR BBB O 1
ATOM 3721 N N . PRO B 1 179 ? 40.372 30.982 20.229 1.000 11.125 196 PRO BBB N 1
ATOM 3722 C CA . PRO B 1 179 ? 39.659 29.807 19.744 1.000 10.730 196 PRO BBB CA 1
ATOM 3723 C C . PRO B 1 179 ? 40.290 28.537 20.316 1.000 10.507 196 PRO BBB C 1
ATOM 3724 O O . PRO B 1 179 ? 41.518 28.398 20.365 1.000 11.433 196 PRO BBB O 1
ATOM 3728 N N . VAL B 1 180 ? 39.423 27.587 20.664 1.000 9.814 197 VAL BBB N 1
ATOM 3729 C CA . VAL B 1 180 ? 39.894 26.299 21.209 1.000 10.201 197 VAL BBB CA 1
ATOM 3730 C C . VAL B 1 180 ? 40.851 25.629 20.225 1.000 9.859 197 VAL BBB C 1
ATOM 3731 O O . VAL B 1 180 ? 41.873 25.087 20.641 1.000 10.601 197 VAL BBB O 1
ATOM 3735 N N . GLU B 1 181 ? 40.513 25.667 18.933 1.000 10.033 198 GLU BBB N 1
ATOM 3736 C CA . GLU B 1 181 ? 41.243 24.817 17.961 1.000 10.170 198 GLU BBB CA 1
ATOM 3737 C C . GLU B 1 181 ? 42.674 25.287 17.703 1.000 10.343 198 GLU BBB C 1
ATOM 3738 O O . GLU B 1 181 ? 43.426 24.524 17.112 1.000 12.154 198 GLU BBB O 1
ATOM 3744 N N A CYS B 1 182 ? 43.067 26.497 18.078 0.500 10.454 199 CYS BBB N 1
ATOM 3745 N N B CYS B 1 182 ? 42.995 26.524 18.113 0.500 10.730 199 CYS BBB N 1
ATOM 3746 C CA A CYS B 1 182 ? 44.436 26.941 17.741 0.500 10.620 199 CYS BBB CA 1
ATOM 3747 C CA B CYS B 1 182 ? 44.278 27.234 17.863 0.500 10.767 199 CYS BBB CA 1
ATOM 3748 C C A CYS B 1 182 ? 45.275 27.187 18.999 0.500 10.064 199 CYS BBB C 1
ATOM 3749 C C B CYS B 1 182 ? 45.284 27.049 18.991 0.500 10.180 199 CYS BBB C 1
ATOM 3750 O O A CYS B 1 182 ? 46.414 27.648 18.818 0.500 10.370 199 CYS BBB O 1
ATOM 3751 O O B CYS B 1 182 ? 46.492 27.201 18.740 0.500 10.180 199 CYS BBB O 1
ATOM 3756 N N . TRP B 1 183 ? 44.786 26.858 20.204 1.000 10.278 200 TRP BBB N 1
ATOM 3757 C CA . TRP B 1 183 ? 45.580 27.070 21.428 1.000 10.380 200 TRP BBB CA 1
ATOM 3758 C C . TRP B 1 183 ? 45.462 25.874 22.351 1.000 9.806 200 TRP BBB C 1
ATOM 3759 O O . TRP B 1 183 ? 44.358 25.341 22.511 1.000 11.001 200 TRP BBB O 1
ATOM 3770 N N . VAL B 1 184 ? 46.578 25.584 23.007 1.000 10.278 201 VAL BBB N 1
ATOM 3771 C CA . VAL B 1 184 ? 46.579 24.614 24.132 1.000 10.370 201 VAL BBB CA 1
ATOM 3772 C C . VAL B 1 184 ? 47.355 25.225 25.280 1.000 11.288 201 VAL BBB C 1
ATOM 3773 O O . VAL B 1 184 ? 48.177 26.125 25.102 1.000 11.033 201 VAL BBB O 1
ATOM 3777 N N . PRO B 1 185 ? 47.181 24.692 26.508 1.000 10.907 202 PRO BBB N 1
ATOM 3778 C CA . PRO B 1 185 ? 48.093 25.043 27.583 1.000 11.694 202 PRO BBB CA 1
ATOM 3779 C C . PRO B 1 185 ? 49.543 24.800 27.163 1.000 11.449 202 PRO BBB C 1
ATOM 3780 O O . PRO B 1 185 ? 49.859 23.752 26.587 1.000 12.917 202 PRO BBB O 1
ATOM 3784 N N . ASP B 1 186 ? 50.395 25.764 27.480 1.000 12.273 203 ASP BBB N 1
ATOM 3785 C CA . ASP B 1 186 ? 51.836 25.669 27.189 1.000 12.707 203 ASP BBB CA 1
ATOM 3786 C C . ASP B 1 186 ? 52.501 24.811 28.255 1.000 12.875 203 ASP BBB C 1
ATOM 3787 O O . ASP B 1 186 ? 52.634 25.249 29.407 1.000 12.938 203 ASP BBB O 1
ATOM 3792 N N . PRO B 1 187 ? 52.959 23.584 27.939 1.000 13.423 204 PRO BBB N 1
ATOM 3793 C CA . PRO B 1 187 ? 53.569 22.739 28.979 1.000 13.844 204 PRO BBB CA 1
ATOM 3794 C C . PRO B 1 187 ? 54.953 23.222 29.436 1.000 14.378 204 PRO BBB C 1
ATOM 3795 O O . PRO B 1 187 ? 55.448 22.742 30.440 1.000 15.054 204 PRO BBB O 1
ATOM 3799 N N . THR B 1 188 ? 55.556 24.174 28.719 1.000 15.036 205 THR BBB N 1
ATOM 3800 C CA . THR B 1 188 ? 56.870 24.745 29.111 1.000 15.944 205 THR BBB CA 1
ATOM 3801 C C . THR B 1 188 ? 56.688 25.858 30.145 1.000 15.028 205 THR BBB C 1
ATOM 3802 O O . THR B 1 188 ? 57.701 26.340 30.697 1.000 18.610 205 THR BBB O 1
ATOM 3806 N N . ARG B 1 189 ? 55.447 26.275 30.357 1.000 14.067 206 ARG BBB N 1
ATOM 3807 C CA A ARG B 1 189 ? 55.139 27.321 31.375 0.500 14.623 206 ARG BBB CA 1
ATOM 3808 C CA B ARG B 1 189 ? 55.149 27.344 31.373 0.500 14.681 206 ARG BBB CA 1
ATOM 3809 C C . ARG B 1 189 ? 54.096 26.757 32.395 1.000 12.554 206 ARG BBB C 1
ATOM 3810 O O . ARG B 1 189 ? 54.096 25.550 32.785 1.000 13.810 206 ARG BBB O 1
ATOM 3825 N N . ASN B 1 190 ? 53.191 27.632 32.828 1.000 13.475 207 ASN BBB N 1
ATOM 3826 C CA . ASN B 1 190 ? 52.110 27.185 33.740 1.000 12.970 207 ASN BBB CA 1
ATOM 3827 C C . ASN B 1 190 ? 52.639 26.573 35.050 1.000 13.612 207 ASN BBB C 1
ATOM 3828 O O . ASN B 1 190 ? 51.942 25.727 35.605 1.000 14.483 207 ASN BBB O 1
ATOM 3833 N N . GLU B 1 191 ? 53.771 27.045 35.576 1.000 13.960 208 GLU BBB N 1
ATOM 3834 C CA . GLU B 1 191 ? 54.258 26.591 36.906 1.000 15.481 208 GLU BBB CA 1
ATOM 3835 C C . GLU B 1 191 ? 53.227 26.890 37.997 1.000 15.233 208 GLU BBB C 1
ATOM 3836 O O . GLU B 1 191 ? 53.185 26.179 39.015 1.000 18.786 208 GLU BBB O 1
ATOM 3838 N N . ASN B 1 192 ? 52.438 27.943 37.816 1.000 13.209 209 ASN BBB N 1
ATOM 3839 C CA . ASN B 1 192 ? 51.544 28.486 38.865 1.000 13.870 209 ASN BBB CA 1
ATOM 3840 C C . ASN B 1 192 ? 50.073 28.208 38.536 1.000 12.878 209 ASN BBB C 1
ATOM 3841 O O . ASN B 1 192 ? 49.184 28.899 39.051 1.000 13.854 209 ASN BBB O 1
ATOM 3846 N N . THR B 1 193 ? 49.835 27.210 37.682 1.000 12.552 210 THR BBB N 1
ATOM 3847 C CA . THR B 1 193 ? 48.492 26.754 37.286 1.000 11.862 210 THR BBB CA 1
ATOM 3848 C C . THR B 1 193 ? 48.460 25.227 37.344 1.000 11.130 210 THR BBB C 1
ATOM 3849 O O . THR B 1 193 ? 49.498 24.590 37.099 1.000 14.239 210 THR BBB O 1
ATOM 3853 N N . ARG B 1 194 ? 47.296 24.669 37.622 1.000 11.346 211 ARG BBB N 1
ATOM 3854 C CA . ARG B 1 194 ? 47.036 23.233 37.442 1.000 10.893 211 ARG BBB CA 1
ATOM 3855 C C . ARG B 1 194 ? 45.985 23.094 36.349 1.000 10.904 211 ARG BBB C 1
ATOM 3856 O O . ARG B 1 194 ? 44.922 23.709 36.464 1.000 11.783 211 ARG BBB O 1
ATOM 3864 N N . TYR B 1 195 ? 46.283 22.333 35.299 1.000 10.780 212 TYR BBB N 1
ATOM 3865 C CA . TYR B 1 195 ? 45.322 22.178 34.182 1.000 10.851 212 TYR BBB CA 1
ATOM 3866 C C . TYR B 1 195 ? 45.106 20.706 33.881 1.000 10.583 212 TYR BBB C 1
ATOM 3867 O O . TYR B 1 195 ? 45.982 19.878 34.072 1.000 11.346 212 TYR BBB O 1
ATOM 3876 N N . PHE B 1 196 ? 43.929 20.449 33.308 1.000 10.657 213 PHE BBB N 1
ATOM 3877 C CA . PHE B 1 196 ? 43.443 19.083 33.016 1.000 10.593 213 PHE BBB CA 1
ATOM 3878 C C . PHE B 1 196 ? 42.535 19.150 31.792 1.000 10.393 213 PHE BBB C 1
ATOM 3879 O O . PHE B 1 196 ? 41.600 19.945 31.790 1.000 11.559 213 PHE BBB O 1
ATOM 3887 N N . GLY B 1 197 ? 42.776 18.310 30.799 1.000 11.183 214 GLY BBB N 1
ATOM 3888 C CA . GLY B 1 197 ? 41.850 18.258 29.667 1.000 11.904 214 GLY BBB CA 1
ATOM 3889 C C . GLY B 1 197 ? 41.886 16.937 28.944 1.000 10.646 214 GLY BBB C 1
ATOM 3890 O O . GLY B 1 197 ? 42.873 16.237 28.979 1.000 11.730 214 GLY BBB O 1
ATOM 3891 N N . THR B 1 198 ? 40.780 16.687 28.237 1.000 11.001 215 THR BBB N 1
ATOM 3892 C CA . THR B 1 198 ? 40.644 15.493 27.399 1.000 10.943 215 THR BBB CA 1
ATOM 3893 C C . THR B 1 198 ? 39.956 15.867 26.101 1.000 10.670 215 THR BBB C 1
ATOM 3894 O O . THR B 1 198 ? 38.834 16.403 26.137 1.000 11.325 215 THR BBB O 1
ATOM 3898 N N A LEU B 1 199 ? 40.620 15.500 25.001 0.500 11.186 216 LEU BBB N 1
ATOM 3899 N N B LEU B 1 199 ? 40.599 15.513 24.990 0.500 10.996 216 LEU BBB N 1
ATOM 3900 C CA A LEU B 1 199 ? 40.007 15.610 23.662 0.500 11.667 216 LEU BBB CA 1
ATOM 3901 C CA B LEU B 1 199 ? 40.074 15.601 23.606 0.500 11.386 216 LEU BBB CA 1
ATOM 3902 C C A LEU B 1 199 ? 39.606 14.197 23.237 0.500 11.401 216 LEU BBB C 1
ATOM 3903 C C B LEU B 1 199 ? 39.634 14.197 23.196 0.500 11.309 216 LEU BBB C 1
ATOM 3904 O O A LEU B 1 199 ? 40.435 13.300 23.360 0.500 11.749 216 LEU BBB O 1
ATOM 3905 O O B LEU B 1 199 ? 40.512 13.333 23.120 0.500 11.064 216 LEU BBB O 1
ATOM 3914 N N . THR B 1 200 ? 38.342 14.009 22.903 1.000 11.986 217 THR BBB N 1
ATOM 3915 C CA . THR B 1 200 ? 37.833 12.733 22.375 1.000 13.262 217 THR BBB CA 1
ATOM 3916 C C . THR B 1 200 ? 37.322 13.019 20.969 1.000 12.478 217 THR BBB C 1
ATOM 3917 O O . THR B 1 200 ? 36.360 13.791 20.851 1.000 15.012 217 THR BBB O 1
ATOM 3921 N N . GLY B 1 201 ? 37.968 12.446 19.949 1.000 12.930 218 GLY BBB N 1
ATOM 3922 C CA . GLY B 1 201 ? 37.673 12.810 18.547 1.000 13.923 218 GLY BBB CA 1
ATOM 3923 C C . GLY B 1 201 ? 36.869 11.776 17.769 1.000 15.383 218 GLY BBB C 1
ATOM 3924 O O . GLY B 1 201 ? 37.155 10.600 17.814 1.000 18.084 218 GLY BBB O 1
ATOM 3925 N N . GLY B 1 202 ? 35.922 12.214 16.966 1.000 15.091 219 GLY BBB N 1
ATOM 3926 C CA . GLY B 1 202 ? 35.146 11.309 16.108 1.000 15.554 219 GLY BBB CA 1
ATOM 3927 C C . GLY B 1 202 ? 33.714 11.750 16.054 1.000 15.560 219 GLY BBB C 1
ATOM 3928 O O . GLY B 1 202 ? 33.198 12.116 17.104 1.000 17.707 219 GLY BBB O 1
ATOM 3929 N N . GLU B 1 203 ? 33.065 11.615 14.889 1.000 14.607 220 GLU BBB N 1
ATOM 3930 C CA . GLU B 1 203 ? 31.699 12.150 14.698 1.000 16.981 220 GLU BBB CA 1
ATOM 3931 C C . GLU B 1 203 ? 30.683 11.335 15.478 1.000 16.468 220 GLU BBB C 1
ATOM 3932 O O . GLU B 1 203 ? 29.584 11.873 15.699 1.000 20.068 220 GLU BBB O 1
ATOM 3938 N N . ASN B 1 204 ? 31.007 10.100 15.876 1.000 15.652 221 ASN BBB N 1
ATOM 3939 C CA . ASN B 1 204 ? 30.011 9.251 16.570 1.000 17.665 221 ASN BBB CA 1
ATOM 3940 C C . ASN B 1 204 ? 30.357 9.061 18.046 1.000 16.994 221 ASN BBB C 1
ATOM 3941 O O . ASN B 1 204 ? 29.714 8.249 18.698 1.000 20.318 221 ASN BBB O 1
ATOM 3946 N N . VAL B 1 205 ? 31.349 9.768 18.568 1.000 14.196 222 VAL BBB N 1
ATOM 3947 C CA . VAL B 1 205 ? 31.751 9.641 19.996 1.000 14.689 222 VAL BBB CA 1
ATOM 3948 C C . VAL B 1 205 ? 30.559 9.978 20.878 1.000 14.718 222 VAL BBB C 1
ATOM 3949 O O . VAL B 1 205 ? 29.983 11.049 20.754 1.000 14.733 222 VAL BBB O 1
ATOM 3953 N N A PRO B 1 206 ? 30.219 9.120 21.857 0.500 14.646 223 PRO BBB N 1
ATOM 3954 N N B PRO B 1 206 ? 30.118 9.065 21.772 0.500 16.673 223 PRO BBB N 1
ATOM 3955 C CA A PRO B 1 206 ? 29.109 9.407 22.753 0.500 14.573 223 PRO BBB CA 1
ATOM 3956 C CA B PRO B 1 206 ? 29.103 9.409 22.761 0.500 16.886 223 PRO BBB CA 1
ATOM 3957 C C A PRO B 1 206 ? 29.576 10.272 23.915 0.500 13.502 223 PRO BBB C 1
ATOM 3958 C C B PRO B 1 206 ? 29.615 10.314 23.875 0.500 14.554 223 PRO BBB C 1
ATOM 3959 O O A PRO B 1 206 ? 30.602 9.973 24.536 0.500 15.847 223 PRO BBB O 1
ATOM 3960 O O B PRO B 1 206 ? 30.697 10.081 24.426 0.500 16.857 223 PRO BBB O 1
ATOM 3967 N N . PRO B 1 207 ? 28.862 11.356 24.285 1.000 13.215 224 PRO BBB N 1
ATOM 3968 C CA . PRO B 1 207 ? 29.196 12.053 25.520 1.000 13.649 224 PRO BBB CA 1
ATOM 3969 C C . PRO B 1 207 ? 29.108 11.067 26.695 1.000 12.967 224 PRO BBB C 1
ATOM 3970 O O . PRO B 1 207 ? 28.164 10.298 26.795 1.000 14.707 224 PRO BBB O 1
ATOM 3974 N N . VAL B 1 208 ? 30.103 11.127 27.566 1.000 11.996 225 VAL BBB N 1
ATOM 3975 C CA . VAL B 1 208 ? 30.110 10.403 28.866 1.000 12.101 225 VAL BBB CA 1
ATOM 3976 C C . VAL B 1 208 ? 30.425 11.417 29.946 1.000 12.117 225 VAL BBB C 1
ATOM 3977 O O . VAL B 1 208 ? 31.574 11.860 30.058 1.000 14.425 225 VAL BBB O 1
ATOM 3981 N N . LEU B 1 209 ? 29.388 11.833 30.650 1.000 11.883 226 LEU BBB N 1
ATOM 3982 C CA . LEU B 1 209 ? 29.473 12.988 31.571 1.000 12.983 226 LEU BBB CA 1
ATOM 3983 C C . LEU B 1 209 ? 29.057 12.494 32.955 1.000 11.346 226 LEU BBB C 1
ATOM 3984 O O . LEU B 1 209 ? 27.899 12.096 33.148 1.000 13.075 226 LEU BBB O 1
ATOM 3989 N N . HIS B 1 210 ? 29.986 12.588 33.888 1.000 11.817 227 HIS BBB N 1
ATOM 3990 C CA . HIS B 1 210 ? 29.774 12.165 35.286 1.000 11.143 227 HIS BBB CA 1
ATOM 3991 C C . HIS B 1 210 ? 29.552 13.403 36.148 1.000 11.601 227 HIS BBB C 1
ATOM 3992 O O . HIS B 1 210 ? 30.282 14.399 36.005 1.000 15.049 227 HIS BBB O 1
ATOM 3999 N N . ILE B 1 211 ? 28.614 13.297 37.085 1.000 11.143 228 ILE BBB N 1
ATOM 4000 C CA . ILE B 1 211 ? 28.347 14.359 38.074 1.000 11.820 228 ILE BBB CA 1
ATOM 4001 C C . ILE B 1 211 ? 28.370 13.737 39.462 1.000 11.515 228 ILE BBB C 1
ATOM 4002 O O . ILE B 1 211 ? 27.896 12.602 39.641 1.000 12.288 228 ILE BBB O 1
ATOM 4007 N N . THR B 1 212 ? 28.950 14.462 40.400 1.000 11.296 229 THR BBB N 1
ATOM 4008 C CA . THR B 1 212 ? 28.905 14.067 41.814 1.000 11.175 229 THR BBB CA 1
ATOM 4009 C C . THR B 1 212 ? 29.420 15.247 42.626 1.000 12.736 229 THR BBB C 1
ATOM 4010 O O . THR B 1 212 ? 30.349 15.925 42.211 1.000 16.918 229 THR BBB O 1
ATOM 4014 N N . ASN B 1 213 ? 28.908 15.374 43.833 1.000 11.122 230 ASN BBB N 1
ATOM 4015 C CA . ASN B 1 213 ? 29.417 16.366 44.809 1.000 11.828 230 ASN BBB CA 1
ATOM 4016 C C . ASN B 1 213 ? 30.377 15.733 45.820 1.000 11.709 230 ASN BBB C 1
ATOM 4017 O O . ASN B 1 213 ? 30.673 16.376 46.825 1.000 13.494 230 ASN BBB O 1
ATOM 4022 N N . THR B 1 214 ? 30.901 14.560 45.518 1.000 11.462 231 THR BBB N 1
ATOM 4023 C CA . THR B 1 214 ? 31.736 13.796 46.468 1.000 12.294 231 THR BBB CA 1
ATOM 4024 C C . THR B 1 214 ? 33.204 13.739 46.048 1.000 13.625 231 THR BBB C 1
ATOM 4025 O O . THR B 1 214 ? 33.991 13.101 46.748 1.000 16.873 231 THR BBB O 1
ATOM 4029 N N . ALA B 1 215 ? 33.578 14.360 44.928 1.000 14.204 232 ALA BBB N 1
ATOM 4030 C CA . ALA B 1 215 ? 34.921 14.249 44.323 1.000 15.018 232 ALA BBB CA 1
ATOM 4031 C C . ALA B 1 215 ? 35.668 15.565 44.460 1.000 15.299 232 ALA BBB C 1
ATOM 4032 O O . ALA B 1 215 ? 35.157 16.622 44.068 1.000 16.615 232 ALA BBB O 1
ATOM 4034 N N . THR B 1 216 ? 36.884 15.486 44.957 1.000 16.047 233 THR BBB N 1
ATOM 4035 C CA . THR B 1 216 ? 37.754 16.655 45.156 1.000 15.952 233 THR BBB CA 1
ATOM 4036 C C . THR B 1 216 ? 39.103 16.379 44.487 1.000 17.120 233 THR BBB C 1
ATOM 4037 O O . THR B 1 216 ? 39.660 15.284 44.670 1.000 21.839 233 THR BBB O 1
ATOM 4041 N N . THR B 1 217 ? 39.612 17.368 43.774 1.000 15.797 234 THR BBB N 1
ATOM 4042 C CA . THR B 1 217 ? 40.980 17.361 43.214 1.000 17.378 234 THR BBB CA 1
ATOM 4043 C C . THR B 1 217 ? 41.881 18.213 44.105 1.000 15.483 234 THR BBB C 1
ATOM 4044 O O . THR B 1 217 ? 41.559 19.375 44.359 1.000 16.141 234 THR BBB O 1
ATOM 4048 N N . VAL B 1 218 ? 43.016 17.659 44.514 1.000 16.623 235 VAL BBB N 1
ATOM 4049 C CA . VAL B 1 218 ? 44.005 18.431 45.306 1.000 15.968 235 VAL BBB CA 1
ATOM 4050 C C . VAL B 1 218 ? 44.910 19.163 44.313 1.000 15.636 235 VAL BBB C 1
ATOM 4051 O O . VAL B 1 218 ? 45.370 18.534 43.364 1.000 18.042 235 VAL BBB O 1
ATOM 4055 N N . LEU B 1 219 ? 45.159 20.444 44.543 1.000 14.565 236 LEU BBB N 1
ATOM 4056 C CA . LEU B 1 219 ? 45.912 21.325 43.618 1.000 14.368 236 LEU BBB CA 1
ATOM 4057 C C . LEU B 1 219 ? 47.362 21.522 44.054 1.000 14.902 236 LEU BBB C 1
ATOM 4058 O O . LEU B 1 219 ? 48.092 22.239 43.368 1.000 15.744 236 LEU BBB O 1
ATOM 4063 N N . LEU B 1 220 ? 47.765 20.903 45.149 1.000 16.184 237 LEU BBB N 1
ATOM 4064 C CA . LEU B 1 220 ? 49.165 21.025 45.609 1.000 16.623 237 LEU BBB CA 1
ATOM 4065 C C . LEU B 1 220 ? 50.068 20.266 44.633 1.000 18.273 237 LEU BBB C 1
ATOM 4066 O O . LEU B 1 220 ? 49.707 19.172 44.177 1.000 19.858 237 LEU BBB O 1
ATOM 4071 N N . ASP B 1 221 ? 51.247 20.811 44.400 1.000 17.797 238 ASP BBB N 1
ATOM 4072 C CA . ASP B 1 221 ? 52.305 20.154 43.607 1.000 20.924 238 ASP BBB CA 1
ATOM 4073 C C . ASP B 1 221 ? 53.065 19.174 44.517 1.000 22.174 238 ASP BBB C 1
ATOM 4074 O O . ASP B 1 221 ? 52.663 18.976 45.691 1.000 22.690 238 ASP BBB O 1
ATOM 4079 N N . GLU B 1 222 ? 54.132 18.565 43.997 1.000 26.585 239 GLU BBB N 1
ATOM 4080 C CA . GLU B 1 222 ? 54.897 17.505 44.706 1.000 29.869 239 GLU BBB CA 1
ATOM 4081 C C . GLU B 1 222 ? 55.614 18.105 45.933 1.000 27.403 239 GLU BBB C 1
ATOM 4082 O O . GLU B 1 222 ? 56.111 17.328 46.765 1.000 35.499 239 GLU BBB O 1
ATOM 4088 N N . PHE B 1 223 ? 55.659 19.432 46.051 1.000 27.748 240 PHE BBB N 1
ATOM 4089 C CA . PHE B 1 223 ? 56.306 20.122 47.193 1.000 26.479 240 PHE BBB CA 1
ATOM 4090 C C . PHE B 1 223 ? 55.256 20.601 48.199 1.000 26.332 240 PHE BBB C 1
ATOM 4091 O O . PHE B 1 223 ? 55.627 21.260 49.178 1.000 28.898 240 PHE BBB O 1
ATOM 4099 N N . GLY B 1 224 ? 53.984 20.294 47.957 1.000 22.671 241 GLY BBB N 1
ATOM 4100 C CA . GLY B 1 224 ? 52.881 20.658 48.862 1.000 22.390 241 GLY BBB CA 1
ATOM 4101 C C . GLY B 1 224 ? 52.425 22.088 48.644 1.000 21.829 241 GLY BBB C 1
ATOM 4102 O O . GLY B 1 224 ? 51.798 22.645 49.546 1.000 21.724 241 GLY BBB O 1
ATOM 4103 N N . VAL B 1 225 ? 52.681 22.668 47.465 1.000 18.892 242 VAL BBB N 1
ATOM 4104 C CA . VAL B 1 225 ? 52.359 24.102 47.208 1.000 18.360 242 VAL BBB CA 1
ATOM 4105 C C . VAL B 1 225 ? 51.317 24.180 46.092 1.000 17.339 242 VAL BBB C 1
ATOM 4106 O O . VAL B 1 225 ? 51.497 23.574 45.026 1.000 17.107 242 VAL BBB O 1
ATOM 4110 N N . GLY B 1 226 ? 50.238 24.895 46.345 1.000 15.657 243 GLY BBB N 1
ATOM 4111 C CA . GLY B 1 226 ? 49.203 25.136 45.332 1.000 14.865 243 GLY BBB CA 1
ATOM 4112 C C . GLY B 1 226 ? 49.506 26.396 44.547 1.000 14.728 243 GLY BBB C 1
ATOM 4113 O O . GLY B 1 226 ? 50.420 27.148 44.865 1.000 16.149 243 GLY BBB O 1
ATOM 4114 N N . PRO B 1 227 ? 48.688 26.697 43.520 1.000 13.857 244 PRO BBB N 1
ATOM 4115 C CA . PRO B 1 227 ? 48.769 27.996 42.853 1.000 13.778 244 PRO BBB CA 1
ATOM 4116 C C . PRO B 1 227 ? 48.701 29.150 43.866 1.000 13.973 244 PRO BBB C 1
ATOM 4117 O O . PRO B 1 227 ? 47.873 29.117 44.777 1.000 15.075 244 PRO BBB O 1
ATOM 4121 N N . LEU B 1 228 ? 49.557 30.145 43.684 1.000 14.328 245 LEU BBB N 1
ATOM 4122 C CA . LEU B 1 228 ? 49.651 31.339 44.554 1.000 14.815 245 LEU BBB CA 1
ATOM 4123 C C . LEU B 1 228 ? 49.113 32.544 43.784 1.000 14.265 245 LEU BBB C 1
ATOM 4124 O O . LEU B 1 228 ? 49.579 32.816 42.659 1.000 14.773 245 LEU BBB O 1
ATOM 4129 N N . CYS B 1 229 ? 48.130 33.228 44.338 1.000 14.744 246 CYS BBB N 1
ATOM 4130 C CA . CYS B 1 229 ? 47.290 34.165 43.574 1.000 15.168 246 CYS BBB CA 1
ATOM 4131 C C . CYS B 1 229 ? 47.957 35.538 43.522 1.000 16.286 246 CYS BBB C 1
ATOM 4132 O O . CYS B 1 229 ? 47.871 36.319 44.472 1.000 18.581 246 CYS BBB O 1
ATOM 4135 N N . LYS B 1 230 ? 48.590 35.844 42.399 1.000 16.615 247 LYS BBB N 1
ATOM 4136 C CA . LYS B 1 230 ? 49.256 37.153 42.217 1.000 18.379 247 LYS BBB CA 1
ATOM 4137 C C . LYS B 1 230 ? 48.214 38.275 42.201 1.000 20.129 247 LYS BBB C 1
ATOM 4138 O O . LYS B 1 230 ? 47.173 38.147 41.556 1.000 19.921 247 LYS BBB O 1
ATOM 4144 N N . GLY B 1 231 ? 48.470 39.337 42.950 1.000 22.058 248 GLY BBB N 1
ATOM 4145 C CA . GLY B 1 231 ? 47.530 40.461 43.048 1.000 22.426 248 GLY BBB CA 1
ATOM 4146 C C . GLY B 1 231 ? 46.221 40.054 43.701 1.000 20.747 248 GLY BBB C 1
ATOM 4147 O O . GLY B 1 231 ? 45.242 40.792 43.517 1.000 23.237 248 GLY BBB O 1
ATOM 4148 N N . ASP B 1 232 ? 46.177 38.909 44.401 1.000 20.297 249 ASP BBB N 1
ATOM 4149 C CA . ASP B 1 232 ? 44.947 38.393 45.055 1.000 19.550 249 ASP BBB CA 1
ATOM 4150 C C . ASP B 1 232 ? 43.878 38.128 43.993 1.000 17.552 249 ASP BBB C 1
ATOM 4151 O O . ASP B 1 232 ? 42.693 38.416 44.236 1.000 20.373 249 ASP BBB O 1
ATOM 4156 N N . ASN B 1 233 ? 44.290 37.584 42.848 1.000 17.444 250 ASN BBB N 1
ATOM 4157 C CA . ASN B 1 233 ? 43.367 37.162 41.771 1.000 17.126 250 ASN BBB CA 1
ATOM 4158 C C . ASN B 1 233 ? 43.499 35.661 41.542 1.000 15.968 250 ASN BBB C 1
ATOM 4159 O O . ASN B 1 233 ? 44.636 35.155 41.435 1.000 16.534 250 ASN BBB O 1
ATOM 4164 N N . LEU B 1 234 ? 42.359 34.991 41.451 1.000 15.302 251 LEU BBB N 1
ATOM 4165 C CA . LEU B 1 234 ? 42.289 33.562 41.067 1.000 13.860 251 LEU BBB CA 1
ATOM 4166 C C . LEU B 1 234 ? 41.802 33.468 39.617 1.000 13.673 251 LEU BBB C 1
ATOM 4167 O O . LEU B 1 234 ? 40.807 34.110 39.264 1.000 15.623 251 LEU BBB O 1
ATOM 4172 N N A TYR B 1 235 ? 42.482 32.670 38.797 0.500 12.238 252 TYR BBB N 1
ATOM 4173 N N B TYR B 1 235 ? 42.458 32.633 38.815 0.500 12.981 252 TYR BBB N 1
ATOM 4174 C CA A TYR B 1 235 ? 42.113 32.483 37.376 0.500 11.783 252 TYR BBB CA 1
ATOM 4175 C CA B TYR B 1 235 ? 42.128 32.466 37.382 0.500 13.031 252 TYR BBB CA 1
ATOM 4176 C C A TYR B 1 235 ? 41.521 31.086 37.196 0.500 11.815 252 TYR BBB C 1
ATOM 4177 C C B TYR B 1 235 ? 41.530 31.076 37.176 0.500 12.449 252 TYR BBB C 1
ATOM 4178 O O A TYR B 1 235 ? 42.173 30.068 37.505 0.500 12.251 252 TYR BBB O 1
ATOM 4179 O O B TYR B 1 235 ? 42.185 30.050 37.461 0.500 12.809 252 TYR BBB O 1
ATOM 4196 N N . LEU B 1 236 ? 40.290 31.056 36.701 1.000 11.915 253 LEU BBB N 1
ATOM 4197 C CA . LEU B 1 236 ? 39.582 29.810 36.348 1.000 11.849 253 LEU BBB CA 1
ATOM 4198 C C . LEU B 1 236 ? 39.404 29.802 34.847 1.000 11.733 253 LEU BBB C 1
ATOM 4199 O O . LEU B 1 236 ? 38.938 30.809 34.298 1.000 13.138 253 LEU BBB O 1
ATOM 4204 N N . SER B 1 237 ? 39.718 28.678 34.218 1.000 10.914 254 SER BBB N 1
ATOM 4205 C CA . SER B 1 237 ? 39.569 28.556 32.754 1.000 10.867 254 SER BBB CA 1
ATOM 4206 C C . SER B 1 237 ? 38.863 27.245 32.453 1.000 10.754 254 SER BBB C 1
ATOM 4207 O O . SER B 1 237 ? 39.018 26.275 33.191 1.000 10.743 254 SER BBB O 1
ATOM 4210 N N . ALA B 1 238 ? 38.128 27.206 31.345 1.000 10.493 255 ALA BBB N 1
ATOM 4211 C CA . ALA B 1 238 ? 37.373 25.991 30.995 1.000 11.072 255 ALA BBB CA 1
ATOM 4212 C C . ALA B 1 238 ? 37.055 25.939 29.507 1.000 10.849 255 ALA BBB C 1
ATOM 4213 O O . ALA B 1 238 ? 36.922 26.976 28.848 1.000 11.275 255 ALA BBB O 1
ATOM 4215 N N . VAL B 1 239 ? 36.897 24.714 29.038 1.000 10.430 256 VAL BBB N 1
ATOM 4216 C CA . VAL B 1 239 ? 36.211 24.420 27.760 1.000 10.275 256 VAL BBB CA 1
ATOM 4217 C C . VAL B 1 239 ? 35.370 23.169 27.996 1.000 10.517 256 VAL BBB C 1
ATOM 4218 O O . VAL B 1 239 ? 35.895 22.188 28.525 1.000 11.059 256 VAL BBB O 1
ATOM 4222 N N . ASP B 1 240 ? 34.109 23.202 27.570 1.000 9.730 257 ASP BBB N 1
ATOM 4223 C CA . ASP B 1 240 ? 33.250 22.010 27.641 1.000 10.241 257 ASP BBB CA 1
ATOM 4224 C C . ASP B 1 240 ? 32.430 21.950 26.365 1.000 10.135 257 ASP BBB C 1
ATOM 4225 O O . ASP B 1 240 ? 31.214 22.130 26.391 1.000 11.286 257 ASP BBB O 1
ATOM 4230 N N . VAL B 1 241 ? 33.132 21.663 25.275 1.000 10.199 258 VAL BBB N 1
ATOM 4231 C CA . VAL B 1 241 ? 32.507 21.325 23.982 1.000 10.159 258 VAL BBB CA 1
ATOM 4232 C C . VAL B 1 241 ? 32.033 19.885 24.141 1.000 9.822 258 VAL BBB C 1
ATOM 4233 O O . VAL B 1 241 ? 32.869 18.999 24.248 1.000 11.025 258 VAL BBB O 1
ATOM 4237 N N . CYS B 1 242 ? 30.728 19.681 24.146 1.000 9.938 259 CYS BBB N 1
ATOM 4238 C CA . CYS B 1 242 ? 30.169 18.357 24.484 1.000 10.301 259 CYS BBB CA 1
ATOM 4239 C C . CYS B 1 242 ? 30.046 17.463 23.259 1.000 11.038 259 CYS BBB C 1
ATOM 4240 O O . CYS B 1 242 ? 29.941 16.237 23.422 1.000 12.073 259 CYS BBB O 1
ATOM 4243 N N . GLY B 1 243 ? 30.063 18.064 22.081 1.000 11.265 260 GLY BBB N 1
ATOM 4244 C CA . GLY B 1 243 ? 29.819 17.384 20.815 1.000 10.964 260 GLY BBB CA 1
ATOM 4245 C C . GLY B 1 243 ? 29.067 18.336 19.920 1.000 10.206 260 GLY BBB C 1
ATOM 4246 O O . GLY B 1 243 ? 29.109 19.552 20.121 1.000 10.425 260 GLY BBB O 1
ATOM 4247 N N A MET B 1 244 ? 28.390 17.777 18.926 0.500 10.251 261 MET BBB N 1
ATOM 4248 N N B MET B 1 244 ? 28.370 17.762 18.947 0.500 11.267 261 MET BBB N 1
ATOM 4249 C CA A MET B 1 244 ? 27.601 18.547 17.950 0.500 9.899 261 MET BBB CA 1
ATOM 4250 C CA B MET B 1 244 ? 27.602 18.497 17.927 0.500 12.178 261 MET BBB CA 1
ATOM 4251 C C A MET B 1 244 ? 26.142 18.123 18.017 0.500 9.709 261 MET BBB C 1
ATOM 4252 C C B MET B 1 244 ? 26.133 18.116 18.026 0.500 10.409 261 MET BBB C 1
ATOM 4253 O O A MET B 1 244 ? 25.856 16.930 18.189 0.500 10.988 261 MET BBB O 1
ATOM 4254 O O B MET B 1 244 ? 25.832 16.928 18.187 0.500 11.159 261 MET BBB O 1
ATOM 4263 N N . PHE B 1 245 ? 25.270 19.103 17.857 1.000 10.562 262 PHE BBB N 1
ATOM 4264 C CA . PHE B 1 245 ? 23.841 18.880 17.594 1.000 10.170 262 PHE BBB CA 1
ATOM 4265 C C . PHE B 1 245 ? 23.655 18.842 16.084 1.000 10.509 262 PHE BBB C 1
ATOM 4266 O O . PHE B 1 245 ? 24.134 19.752 15.364 1.000 11.133 262 PHE BBB O 1
ATOM 4274 N N . THR B 1 246 ? 22.925 17.830 15.620 1.000 10.325 263 THR BBB N 1
ATOM 4275 C CA . THR B 1 246 ? 22.555 17.700 14.191 1.000 10.351 263 THR BBB CA 1
ATOM 4276 C C . THR B 1 246 ? 21.114 18.137 13.996 1.000 10.125 263 THR BBB C 1
ATOM 4277 O O . THR B 1 246 ? 20.209 17.558 14.586 1.000 11.641 263 THR BBB O 1
ATOM 4281 N N . ASN B 1 247 ? 20.933 19.163 13.189 1.000 10.385 264 ASN BBB N 1
ATOM 4282 C CA . ASN B 1 247 ? 19.595 19.636 12.803 1.000 11.101 264 ASN BBB CA 1
ATOM 4283 C C . ASN B 1 247 ? 18.942 18.663 11.816 1.000 10.883 264 ASN BBB C 1
ATOM 4284 O O . ASN B 1 247 ? 19.634 17.868 11.177 1.000 11.317 264 ASN BBB O 1
ATOM 4289 N N . ARG B 1 248 ? 17.628 18.763 11.685 1.000 11.246 265 ARG BBB N 1
ATOM 4290 C CA . ARG B 1 248 ? 16.888 17.988 10.654 1.000 11.999 265 ARG BBB CA 1
ATOM 4291 C C . ARG B 1 248 ? 17.586 18.019 9.289 1.000 12.396 265 ARG BBB C 1
ATOM 4292 O O . ARG B 1 248 ? 17.687 16.961 8.642 1.000 13.465 265 ARG BBB O 1
ATOM 4300 N N . SER B 1 249 ? 18.067 19.182 8.878 1.000 12.022 266 SER BBB N 1
ATOM 4301 C CA . SER B 1 249 ? 18.723 19.377 7.573 1.000 12.233 266 SER BBB CA 1
ATOM 4302 C C . SER B 1 249 ? 20.021 18.588 7.436 1.000 12.552 266 SER BBB C 1
ATOM 4303 O O . SER B 1 249 ? 20.520 18.462 6.306 1.000 14.423 266 SER BBB O 1
ATOM 4306 N N . GLY B 1 250 ? 20.626 18.168 8.546 1.000 11.799 267 GLY BBB N 1
ATOM 4307 C CA . GLY B 1 250 ? 21.968 17.578 8.549 1.000 11.393 267 GLY BBB CA 1
ATOM 4308 C C . GLY B 1 250 ? 23.022 18.555 9.030 1.000 11.312 267 GLY BBB C 1
ATOM 4309 O O . GLY B 1 250 ? 24.142 18.115 9.345 1.000 12.183 267 GLY BBB O 1
ATOM 4310 N N . SER B 1 251 ? 22.741 19.851 9.055 1.000 11.225 268 SER BBB N 1
ATOM 4311 C CA . SER B 1 251 ? 23.747 20.827 9.516 1.000 10.809 268 SER BBB CA 1
ATOM 4312 C C . SER B 1 251 ? 24.063 20.551 10.991 1.000 10.638 268 SER BBB C 1
ATOM 4313 O O . SER B 1 251 ? 23.199 20.063 11.747 1.000 11.362 268 SER BBB O 1
ATOM 4316 N N . GLN B 1 252 ? 25.286 20.875 11.374 1.000 10.125 269 GLN BBB N 1
ATOM 4317 C CA . GLN B 1 252 ? 25.774 20.542 12.717 1.000 10.391 269 GLN BBB CA 1
ATOM 4318 C C . GLN B 1 252 ? 26.344 21.768 13.401 1.000 10.059 269 GLN BBB C 1
ATOM 4319 O O . GLN B 1 252 ? 27.047 22.558 12.784 1.000 11.401 269 GLN BBB O 1
ATOM 4325 N N . GLN B 1 253 ? 26.023 21.880 14.685 1.000 9.854 270 GLN BBB N 1
ATOM 4326 C CA . GLN B 1 253 ? 26.474 22.984 15.562 1.000 10.133 270 GLN BBB CA 1
ATOM 4327 C C . GLN B 1 253 ? 27.160 22.406 16.795 1.000 10.075 270 GLN BBB C 1
ATOM 4328 O O . GLN B 1 253 ? 26.628 21.483 17.413 1.000 10.809 270 GLN BBB O 1
ATOM 4334 N N . TRP B 1 254 ? 28.292 22.971 17.182 1.000 9.867 271 TRP BBB N 1
ATOM 4335 C CA . TRP B 1 254 ? 28.864 22.631 18.498 1.000 9.941 271 TRP BBB CA 1
ATOM 4336 C C . TRP B 1 254 ? 27.862 22.992 19.585 1.000 9.978 271 TRP BBB C 1
ATOM 4337 O O . TRP B 1 254 ? 27.215 24.047 19.487 1.000 10.630 271 TRP BBB O 1
ATOM 4348 N N . ARG B 1 255 ? 27.795 22.167 20.628 1.000 9.996 272 ARG BBB N 1
ATOM 4349 C CA . ARG B 1 255 ? 27.001 22.470 21.835 1.000 9.985 272 ARG BBB CA 1
ATOM 4350 C C . ARG B 1 255 ? 27.930 22.383 23.049 1.000 9.780 272 ARG BBB C 1
ATOM 4351 O O . ARG B 1 255 ? 28.629 21.368 23.206 1.000 11.143 272 ARG BBB O 1
ATOM 4359 N N . GLY B 1 256 ? 27.887 23.426 23.864 1.000 9.920 273 GLY BBB N 1
ATOM 4360 C CA . GLY B 1 256 ? 28.676 23.505 25.105 1.000 10.559 273 GLY BBB CA 1
ATOM 4361 C C . GLY B 1 256 ? 27.794 23.640 26.320 1.000 10.238 273 GLY BBB C 1
ATOM 4362 O O . GLY B 1 256 ? 26.616 23.976 26.207 1.000 11.309 273 GLY BBB O 1
ATOM 4363 N N . LEU B 1 257 ? 28.395 23.375 27.480 1.000 9.872 274 LEU BBB N 1
ATOM 4364 C CA . LEU B 1 257 ? 27.732 23.530 28.780 1.000 9.843 274 LEU BBB CA 1
ATOM 4365 C C . LEU B 1 257 ? 28.647 24.287 29.727 1.000 10.151 274 LEU BBB C 1
ATOM 4366 O O . LEU B 1 257 ? 29.873 24.301 29.555 1.000 10.901 274 LEU BBB O 1
ATOM 4371 N N . SER B 1 258 ? 28.024 24.910 30.723 1.000 10.204 275 SER BBB N 1
ATOM 4372 C CA . SER B 1 258 ? 28.754 25.603 31.803 1.000 10.256 275 SER BBB CA 1
ATOM 4373 C C . SER B 1 258 ? 29.519 24.633 32.700 1.000 10.212 275 SER BBB C 1
ATOM 4374 O O . SER B 1 258 ? 29.143 23.465 32.800 1.000 10.896 275 SER BBB O 1
ATOM 4377 N N . ARG B 1 259 ? 30.518 25.177 33.378 1.000 11.136 276 ARG BBB N 1
ATOM 4378 C CA . ARG B 1 259 ? 31.302 24.407 34.346 1.000 11.167 276 ARG BBB CA 1
ATOM 4379 C C . ARG B 1 259 ? 31.261 25.103 35.704 1.000 10.949 276 ARG BBB C 1
ATOM 4380 O O . ARG B 1 259 ? 31.536 26.297 35.797 1.000 12.662 276 ARG BBB O 1
ATOM 4388 N N . TYR B 1 260 ? 30.924 24.321 36.722 1.000 11.622 277 TYR BBB N 1
ATOM 4389 C CA . TYR B 1 260 ? 30.976 24.715 38.145 1.000 12.036 277 TYR BBB CA 1
ATOM 4390 C C . TYR B 1 260 ? 32.384 24.560 38.683 1.000 11.417 277 TYR BBB C 1
ATOM 4391 O O . TYR B 1 260 ? 33.020 23.555 38.404 1.000 12.420 277 TYR BBB O 1
ATOM 4400 N N . PHE B 1 261 ? 32.820 25.547 39.456 1.000 12.833 278 PHE BBB N 1
ATOM 4401 C CA . PHE B 1 261 ? 34.099 25.505 40.206 1.000 12.915 278 PHE BBB CA 1
ATOM 4402 C C . PHE B 1 261 ? 33.817 25.827 41.665 1.000 12.238 278 PHE BBB C 1
ATOM 4403 O O . PHE B 1 261 ? 33.173 26.838 41.923 1.000 13.760 278 PHE BBB O 1
ATOM 4411 N N . LYS B 1 262 ? 34.400 25.046 42.564 1.000 12.941 279 LYS BBB N 1
ATOM 4412 C CA . LYS B 1 262 ? 34.526 25.436 43.978 1.000 13.486 279 LYS BBB CA 1
ATOM 4413 C C . LYS B 1 262 ? 35.980 25.239 44.378 1.000 13.538 279 LYS BBB C 1
ATOM 4414 O O . LYS B 1 262 ? 36.475 24.101 44.290 1.000 14.315 279 LYS BBB O 1
ATOM 4420 N N . VAL B 1 263 ? 36.628 26.335 44.732 1.000 13.831 280 VAL BBB N 1
ATOM 4421 C CA . VAL B 1 263 ? 38.058 26.305 45.109 1.000 13.228 280 VAL BBB CA 1
ATOM 4422 C C . VAL B 1 263 ? 38.195 26.731 46.567 1.000 13.975 280 VAL BBB C 1
ATOM 4423 O O . VAL B 1 263 ? 37.674 27.783 46.941 1.000 15.086 280 VAL BBB O 1
ATOM 4427 N N A GLN B 1 264 ? 38.914 25.924 47.348 0.500 13.960 281 GLN BBB N 1
ATOM 4428 N N B GLN B 1 264 ? 38.910 25.916 47.342 0.500 14.031 281 GLN BBB N 1
ATOM 4429 C CA A GLN B 1 264 ? 39.276 26.262 48.743 0.500 14.507 281 GLN BBB CA 1
ATOM 4430 C CA B GLN B 1 264 ? 39.301 26.255 48.727 0.500 14.712 281 GLN BBB CA 1
ATOM 4431 C C A GLN B 1 264 ? 40.689 26.849 48.734 0.500 14.773 281 GLN BBB C 1
ATOM 4432 C C B GLN B 1 264 ? 40.693 26.880 48.681 0.500 14.797 281 GLN BBB C 1
ATOM 4433 O O A GLN B 1 264 ? 41.590 26.204 48.153 0.500 15.236 281 GLN BBB O 1
ATOM 4434 O O B GLN B 1 264 ? 41.579 26.305 48.014 0.500 14.839 281 GLN BBB O 1
ATOM 4445 N N . LEU B 1 265 ? 40.861 28.026 49.336 1.000 15.718 282 LEU BBB N 1
ATOM 4446 C CA . LEU B 1 265 ? 42.162 28.721 49.420 1.000 15.612 282 LEU BBB CA 1
ATOM 4447 C C . LEU B 1 265 ? 42.544 28.953 50.878 1.000 16.594 282 LEU BBB C 1
ATOM 4448 O O . LEU B 1 265 ? 41.690 29.071 51.760 1.000 17.997 282 LEU BBB O 1
ATOM 4453 N N . ARG B 1 266 ? 43.838 29.050 51.092 1.000 16.799 283 ARG BBB N 1
ATOM 4454 C CA . ARG B 1 266 ? 44.395 29.346 52.424 1.000 16.799 283 ARG BBB CA 1
ATOM 4455 C C . ARG B 1 266 ? 45.486 30.403 52.285 1.000 16.789 283 ARG BBB C 1
ATOM 4456 O O . ARG B 1 266 ? 46.095 30.504 51.227 1.000 18.339 283 ARG BBB O 1
ATOM 4464 N N . LYS B 1 267 ? 45.734 31.152 53.352 1.000 17.963 284 LYS BBB N 1
ATOM 4465 C CA . LYS B 1 267 ? 46.797 32.178 53.319 1.000 17.731 284 LYS BBB CA 1
ATOM 4466 C C . LYS B 1 267 ? 48.152 31.500 53.527 1.000 18.447 284 LYS BBB C 1
ATOM 4467 O O . LYS B 1 267 ? 48.295 30.696 54.464 1.000 20.389 284 LYS BBB O 1
ATOM 4473 N N . ARG B 1 268 ? 49.116 31.863 52.693 1.000 18.973 285 ARG BBB N 1
ATOM 4474 C CA . ARG B 1 268 ? 50.495 31.344 52.725 1.000 19.244 285 ARG BBB CA 1
ATOM 4475 C C . ARG B 1 268 ? 51.448 32.533 52.794 1.000 18.823 285 ARG BBB C 1
ATOM 4476 O O . ARG B 1 268 ? 51.294 33.460 52.007 1.000 20.373 285 ARG BBB O 1
ATOM 4484 N N . ARG B 1 269 ? 52.417 32.450 53.714 1.000 21.037 286 ARG BBB N 1
ATOM 4485 C CA . ARG B 1 269 ? 53.448 33.502 53.775 1.000 22.240 286 ARG BBB CA 1
ATOM 4486 C C . ARG B 1 269 ? 54.522 33.213 52.735 1.000 21.255 286 ARG BBB C 1
ATOM 4487 O O . ARG B 1 269 ? 54.910 32.065 52.578 1.000 21.397 286 ARG BBB O 1
ATOM 4495 N N . VAL B 1 270 ? 54.924 34.264 52.041 1.000 22.550 287 VAL BBB N 1
ATOM 4496 C CA . VAL B 1 270 ? 55.994 34.114 51.037 1.000 25.748 287 VAL BBB CA 1
ATOM 4497 C C . VAL B 1 270 ? 56.991 35.260 51.181 1.000 27.995 287 VAL BBB C 1
ATOM 4498 O O . VAL B 1 270 ? 56.660 36.265 51.794 1.000 30.596 287 VAL BBB O 1
ATOM 4502 N N . LYS B 1 271 ? 58.177 35.071 50.628 1.000 29.996 288 LYS BBB N 1
ATOM 4503 C CA . LYS B 1 271 ? 59.153 36.181 50.531 1.000 29.996 288 LYS BBB CA 1
ATOM 4504 C C . LYS B 1 271 ? 59.294 36.444 49.028 1.000 29.996 288 LYS BBB C 1
ATOM 4505 O O . LYS B 1 271 ? 59.863 35.588 48.343 1.000 29.996 288 LYS BBB O 1
ATOM 4507 N N . VAL C 1 7 ? 24.506 23.846 62.795 1.000 59.297 24 VAL CCC N 1
ATOM 4508 C CA . VAL C 1 7 ? 24.647 22.938 63.971 1.000 51.040 24 VAL CCC CA 1
ATOM 4509 C C . VAL C 1 7 ? 26.094 22.439 64.058 1.000 47.479 24 VAL CCC C 1
ATOM 4510 O O . VAL C 1 7 ? 26.713 22.232 62.996 1.000 51.496 24 VAL CCC O 1
ATOM 4512 N N . GLU C 1 8 ? 26.600 22.255 65.283 1.000 36.452 25 GLU CCC N 1
ATOM 4513 C CA . GLU C 1 8 ? 27.884 21.568 65.556 1.000 31.570 25 GLU CCC CA 1
ATOM 4514 C C . GLU C 1 8 ? 27.574 20.071 65.629 1.000 25.427 25 GLU CCC C 1
ATOM 4515 O O . GLU C 1 8 ? 26.656 19.680 66.370 1.000 26.803 25 GLU CCC O 1
ATOM 4517 N N . VAL C 1 9 ? 28.313 19.256 64.894 1.000 22.450 26 VAL CCC N 1
ATOM 4518 C CA . VAL C 1 9 ? 28.159 17.783 64.955 1.000 19.560 26 VAL CCC CA 1
ATOM 4519 C C . VAL C 1 9 ? 29.023 17.259 66.099 1.000 20.145 26 VAL CCC C 1
ATOM 4520 O O . VAL C 1 9 ? 30.229 17.567 66.121 1.000 23.105 26 VAL CCC O 1
ATOM 4524 N N . LEU C 1 10 ? 28.397 16.525 67.018 1.000 17.947 27 LEU CCC N 1
ATOM 4525 C CA . LEU C 1 10 ? 29.079 15.950 68.192 1.000 18.307 27 LEU CCC CA 1
ATOM 4526 C C . LEU C 1 10 ? 29.190 14.447 68.000 1.000 17.734 27 LEU CCC C 1
ATOM 4527 O O . LEU C 1 10 ? 29.407 14.009 66.878 1.000 19.737 27 LEU CCC O 1
ATOM 4532 N N . GLU C 1 11 ? 29.072 13.666 69.053 1.000 17.757 28 GLU CCC N 1
ATOM 4533 C CA . GLU C 1 11 ? 29.441 12.243 68.985 1.000 17.852 28 GLU CCC CA 1
ATOM 4534 C C . GLU C 1 11 ? 28.310 11.408 68.391 1.000 16.960 28 GLU CCC C 1
ATOM 4535 O O . GLU C 1 11 ? 27.133 11.788 68.451 1.000 16.231 28 GLU CCC O 1
ATOM 4541 N N . VAL C 1 12 ? 28.707 10.272 67.843 1.000 18.160 29 VAL CCC N 1
ATOM 4542 C CA . VAL C 1 12 ? 27.795 9.174 67.467 1.000 18.171 29 VAL CCC CA 1
ATOM 4543 C C . VAL C 1 12 ? 27.329 8.433 68.721 1.000 17.997 29 VAL CCC C 1
ATOM 4544 O O . VAL C 1 12 ? 28.155 8.116 69.614 1.000 19.823 29 VAL CCC O 1
ATOM 4548 N N . LYS C 1 13 ? 26.038 8.140 68.792 1.000 17.384 30 LYS CCC N 1
ATOM 4549 C CA . LYS C 1 13 ? 25.490 7.295 69.881 1.000 19.418 30 LYS CCC CA 1
ATOM 4550 C C . LYS C 1 13 ? 25.806 5.837 69.546 1.000 23.211 30 LYS CCC C 1
ATOM 4551 O O . LYS C 1 13 ? 25.786 5.504 68.360 1.000 30.575 30 LYS CCC O 1
ATOM 4554 N N . THR C 1 14 ? 26.077 5.005 70.544 1.000 23.648 31 THR CCC N 1
ATOM 4555 C CA . THR C 1 14 ? 26.366 3.566 70.340 1.000 25.906 31 THR CCC CA 1
ATOM 4556 C C . THR C 1 14 ? 25.321 2.743 71.100 1.000 30.454 31 THR CCC C 1
ATOM 4557 O O . THR C 1 14 ? 24.384 3.332 71.679 1.000 27.469 31 THR CCC O 1
ATOM 4561 N N . GLY C 1 15 ? 25.450 1.417 71.024 1.000 35.817 32 GLY CCC N 1
ATOM 4562 C CA . GLY C 1 15 ? 24.448 0.464 71.527 1.000 41.047 32 GLY CCC CA 1
ATOM 4563 C C . GLY C 1 15 ? 23.560 0.008 70.389 1.000 44.232 32 GLY CCC C 1
ATOM 4564 O O . GLY C 1 15 ? 23.514 0.715 69.381 1.000 39.347 32 GLY CCC O 1
ATOM 4565 N N . ASP C 1 17 ? 20.474 0.004 69.749 1.000 41.055 34 ASP CCC N 1
ATOM 4566 C CA . ASP C 1 17 ? 19.313 0.890 69.453 1.000 35.581 34 ASP CCC CA 1
ATOM 4567 C C . ASP C 1 17 ? 19.746 2.089 68.585 1.000 26.640 34 ASP CCC C 1
ATOM 4568 O O . ASP C 1 17 ? 18.892 2.861 68.118 1.000 30.343 34 ASP CCC O 1
ATOM 4570 N N . SER C 1 18 ? 21.040 2.237 68.370 1.000 22.105 35 SER CCC N 1
ATOM 4571 C CA . SER C 1 18 ? 21.672 3.449 67.810 1.000 20.555 35 SER CCC CA 1
ATOM 4572 C C . SER C 1 18 ? 21.768 3.391 66.286 1.000 16.441 35 SER CCC C 1
ATOM 4573 O O . SER C 1 18 ? 22.233 4.367 65.717 1.000 16.457 35 SER CCC O 1
ATOM 4576 N N A ILE C 1 19 ? 21.395 2.276 65.668 0.500 15.181 36 ILE CCC N 1
ATOM 4577 N N B ILE C 1 19 ? 21.361 2.270 65.668 0.500 16.094 36 ILE CCC N 1
ATOM 4578 C CA A ILE C 1 19 ? 21.504 2.138 64.198 0.500 14.499 36 ILE CCC CA 1
ATOM 4579 C CA B ILE C 1 19 ? 21.537 1.978 64.216 0.500 16.828 36 ILE CCC CA 1
ATOM 4580 C C A ILE C 1 19 ? 20.124 1.755 63.677 0.500 15.926 36 ILE CCC C 1
ATOM 4581 C C B ILE C 1 19 ? 20.189 1.579 63.620 0.500 15.902 36 ILE CCC C 1
ATOM 4582 O O A ILE C 1 19 ? 19.267 1.313 64.472 0.500 17.921 36 ILE CCC O 1
ATOM 4583 O O B ILE C 1 19 ? 19.477 0.769 64.248 0.500 16.102 36 ILE CCC O 1
ATOM 4592 N N . THR C 1 20 ? 19.899 2.028 62.400 1.000 14.852 37 THR CCC N 1
ATOM 4593 C CA . THR C 1 20 ? 18.706 1.582 61.670 1.000 15.326 37 THR CCC CA 1
ATOM 4594 C C . THR C 1 20 ? 19.093 1.455 60.202 1.000 14.352 37 THR CCC C 1
ATOM 4595 O O . THR C 1 20 ? 20.121 1.959 59.780 1.000 15.299 37 THR CCC O 1
ATOM 4599 N N A GLU C 1 21 ? 18.210 0.821 59.454 0.500 14.512 38 GLU CCC N 1
ATOM 4600 N N B GLU C 1 21 ? 18.284 0.716 59.458 0.500 14.897 38 GLU CCC N 1
ATOM 4601 C CA A GLU C 1 21 ? 18.406 0.505 58.032 0.500 15.194 38 GLU CCC CA 1
ATOM 4602 C CA B GLU C 1 21 ? 18.448 0.554 58.001 0.500 15.412 38 GLU CCC CA 1
ATOM 4603 C C A GLU C 1 21 ? 17.134 0.875 57.280 0.500 15.070 38 GLU CCC C 1
ATOM 4604 C C B GLU C 1 21 ? 17.148 0.910 57.297 0.500 15.144 38 GLU CCC C 1
ATOM 4605 O O A GLU C 1 21 ? 16.033 0.578 57.770 0.500 18.107 38 GLU CCC O 1
ATOM 4606 O O B GLU C 1 21 ? 16.060 0.615 57.818 0.500 18.592 38 GLU CCC O 1
ATOM 4617 N N . VAL C 1 22 ? 17.302 1.505 56.123 1.000 13.549 39 VAL CCC N 1
ATOM 4618 C CA . VAL C 1 22 ? 16.209 1.735 55.155 1.000 14.760 39 VAL CCC CA 1
ATOM 4619 C C . VAL C 1 22 ? 16.505 0.890 53.928 1.000 12.973 39 VAL CCC C 1
ATOM 4620 O O . VAL C 1 22 ? 17.613 0.928 53.417 1.000 14.589 39 VAL CCC O 1
ATOM 4624 N N A GLU C 1 23 ? 15.509 0.135 53.488 0.500 14.568 40 GLU CCC N 1
ATOM 4625 N N B GLU C 1 23 ? 15.508 0.134 53.484 0.500 14.686 40 GLU CCC N 1
ATOM 4626 C CA A GLU C 1 23 ? 15.576 -0.662 52.249 0.500 16.228 40 GLU CCC CA 1
ATOM 4627 C CA B GLU C 1 23 ? 15.589 -0.662 52.246 0.500 16.128 40 GLU CCC CA 1
ATOM 4628 C C A GLU C 1 23 ? 14.314 -0.269 51.480 0.500 18.947 40 GLU CCC C 1
ATOM 4629 C C B GLU C 1 23 ? 14.317 -0.329 51.463 0.500 19.010 40 GLU CCC C 1
ATOM 4630 O O A GLU C 1 23 ? 13.245 -0.300 52.076 0.500 24.858 40 GLU CCC O 1
ATOM 4631 O O B GLU C 1 23 ? 13.239 -0.548 52.010 0.500 25.571 40 GLU CCC O 1
ATOM 4642 N N . CYS C 1 24 ? 14.493 0.152 50.228 1.000 17.992 41 CYS CCC N 1
ATOM 4643 C CA . CYS C 1 24 ? 13.466 0.892 49.401 1.000 22.629 41 CYS CCC CA 1
ATOM 4644 C C . CYS C 1 24 ? 13.752 0.419 47.950 1.000 16.741 41 CYS CCC C 1
ATOM 4645 O O . CYS C 1 24 ? 14.915 0.168 47.567 1.000 17.584 41 CYS CCC O 1
ATOM 4648 N N . PHE C 1 25 ? 12.722 0.305 47.126 1.000 15.168 42 PHE CCC N 1
ATOM 4649 C CA A PHE C 1 25 ? 12.916 0.438 45.666 0.900 15.515 42 PHE CCC CA 1
ATOM 4650 C CA B PHE C 1 25 ? 12.778 0.33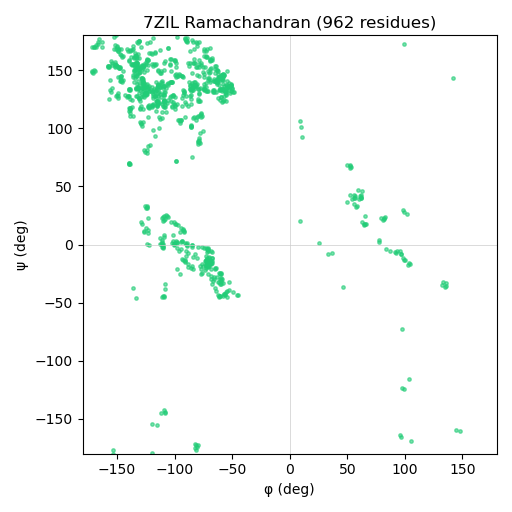3 45.636 0.100 12.538 42 PHE CCC CA 1
ATOM 4651 C C . PHE C 1 25 ? 12.165 1.681 45.212 1.000 15.826 42 PHE CCC C 1
ATOM 4652 O O . PHE C 1 25 ? 11.087 2.063 45.759 1.000 18.460 42 PHE CCC O 1
ATOM 4667 N N . LEU C 1 26 ? 12.803 2.381 44.289 1.000 12.783 43 LEU CCC N 1
ATOM 4668 C CA . LEU C 1 26 ? 12.187 3.552 43.636 1.000 12.546 43 LEU CCC CA 1
ATOM 4669 C C . LEU C 1 26 ? 11.855 3.137 42.209 1.000 11.199 43 LEU CCC C 1
ATOM 4670 O O . LEU C 1 26 ? 12.746 2.751 41.457 1.000 12.967 43 LEU CCC O 1
ATOM 4675 N N . THR C 1 27 ? 10.595 3.239 41.835 1.000 12.201 44 THR CCC N 1
ATOM 4676 C CA . THR C 1 27 ? 10.176 2.912 40.463 1.000 11.901 44 THR CCC CA 1
ATOM 4677 C C . THR C 1 27 ? 10.509 4.075 39.549 1.000 11.841 44 THR CCC C 1
ATOM 4678 O O . THR C 1 27 ? 10.507 5.237 39.937 1.000 13.107 44 THR CCC O 1
ATOM 4682 N N . PRO C 1 28 ? 10.740 3.782 38.256 1.000 11.570 45 PRO CCC N 1
ATOM 4683 C CA . PRO C 1 28 ? 11.060 4.837 37.311 1.000 11.062 45 PRO CCC CA 1
ATOM 4684 C C . PRO C 1 28 ? 9.800 5.577 36.883 1.000 11.370 45 PRO CCC C 1
ATOM 4685 O O . PRO C 1 28 ? 8.716 4.995 36.926 1.000 13.017 45 PRO CCC O 1
ATOM 4689 N N . GLU C 1 29 ? 10.007 6.796 36.402 1.000 11.380 46 GLU CCC N 1
ATOM 4690 C CA . GLU C 1 29 ? 8.896 7.651 35.924 1.000 12.588 46 GLU CCC CA 1
ATOM 4691 C C . GLU C 1 29 ? 9.207 8.099 34.500 1.000 11.172 46 GLU CCC C 1
ATOM 4692 O O . GLU C 1 29 ? 9.702 9.217 34.286 1.000 12.594 46 GLU CCC O 1
ATOM 4698 N N . MET C 1 30 ? 8.962 7.205 33.547 1.000 11.107 47 MET CCC N 1
ATOM 4699 C CA . MET C 1 30 ? 9.358 7.443 32.146 1.000 10.751 47 MET CCC CA 1
ATOM 4700 C C . MET C 1 30 ? 8.256 8.132 31.342 1.000 11.549 47 MET CCC C 1
ATOM 4701 O O . MET C 1 30 ? 8.564 8.566 30.220 1.000 12.702 47 MET CCC O 1
ATOM 4706 N N . GLY C 1 31 ? 7.033 8.176 31.844 1.000 12.436 48 GLY CCC N 1
ATOM 4707 C CA . GLY C 1 31 ? 5.926 8.895 31.187 1.000 12.533 48 GLY CCC CA 1
ATOM 4708 C C . GLY C 1 31 ? 4.635 8.097 31.176 1.000 12.662 48 GLY CCC C 1
ATOM 4709 O O . GLY C 1 31 ? 3.563 8.698 31.280 1.000 15.636 48 GLY CCC O 1
ATOM 4710 N N . ASP C 1 32 ? 4.735 6.773 31.078 1.000 12.946 49 ASP CCC N 1
ATOM 4711 C CA . ASP C 1 32 ? 3.601 5.836 31.286 1.000 14.602 49 ASP CCC CA 1
ATOM 4712 C C . ASP C 1 32 ? 2.412 6.241 30.426 1.000 15.936 49 ASP CCC C 1
ATOM 4713 O O . ASP C 1 32 ? 1.371 6.643 30.933 1.000 18.329 49 ASP CCC O 1
ATOM 4718 N N . PRO C 1 33 ? 2.529 6.126 29.090 1.000 14.889 50 PRO CCC N 1
ATOM 4719 C CA . PRO C 1 33 ? 1.530 6.699 28.175 1.000 16.320 50 PRO CCC CA 1
ATOM 4720 C C . PRO C 1 33 ? 0.176 5.996 28.141 1.000 18.918 50 PRO CCC C 1
ATOM 4721 O O . PRO C 1 33 ? -0.784 6.579 27.678 1.000 24.166 50 PRO CCC O 1
ATOM 4725 N N . ASP C 1 34 ? 0.121 4.768 28.624 1.000 16.478 51 ASP CCC N 1
ATOM 4726 C CA . ASP C 1 34 ? -1.180 4.089 28.794 1.000 16.823 51 ASP CCC CA 1
ATOM 4727 C C . ASP C 1 34 ? -1.071 3.047 29.898 1.000 14.918 51 ASP CCC C 1
ATOM 4728 O O . ASP C 1 34 ? 0.005 2.913 30.500 1.000 15.881 51 ASP CCC O 1
ATOM 4733 N N . GLU C 1 35 ? -2.187 2.359 30.148 1.000 15.633 52 GLU CCC N 1
ATOM 4734 C CA . GLU C 1 35 ? -2.358 1.416 31.276 1.000 16.447 52 GLU CCC CA 1
ATOM 4735 C C . GLU C 1 35 ? -1.483 0.175 31.109 1.000 14.704 52 GLU CCC C 1
ATOM 4736 O O . GLU C 1 35 ? -1.433 -0.616 32.036 1.000 17.565 52 GLU CCC O 1
ATOM 4742 N N . HIS C 1 36 ? -0.810 0.013 29.973 1.000 13.899 53 HIS CCC N 1
ATOM 4743 C CA . HIS C 1 36 ? 0.029 -1.174 29.700 1.000 14.165 53 HIS CCC CA 1
ATOM 4744 C C . HIS C 1 36 ? 1.517 -0.835 29.699 1.000 12.738 53 HIS CCC C 1
ATOM 4745 O O . HIS C 1 36 ? 2.303 -1.772 29.489 1.000 14.023 53 HIS CCC O 1
ATOM 4752 N N . LEU C 1 37 ? 1.870 0.431 29.869 1.000 12.454 54 LEU CCC N 1
ATOM 4753 C CA . LEU C 1 37 ? 3.221 0.903 29.471 1.000 12.973 54 LEU CCC CA 1
ATOM 4754 C C . LEU C 1 37 ? 3.977 1.564 30.622 1.000 11.986 54 LEU CCC C 1
ATOM 4755 O O . LEU C 1 37 ? 4.882 2.357 30.383 1.000 12.573 54 LEU CCC O 1
ATOM 4760 N N . ARG C 1 38 ? 3.714 1.100 31.843 1.000 12.646 55 ARG CCC N 1
ATOM 4761 C CA . ARG C 1 38 ? 4.561 1.483 32.986 1.000 12.357 55 ARG CCC CA 1
ATOM 4762 C C . ARG C 1 38 ? 6.023 1.142 32.682 1.000 10.572 55 ARG CCC C 1
ATOM 4763 O O . ARG C 1 38 ? 6.308 0.017 32.272 1.000 11.278 55 ARG CCC O 1
ATOM 4771 N N . GLY C 1 39 ? 6.925 2.095 32.898 1.000 10.925 56 GLY CCC N 1
ATOM 4772 C CA . GLY C 1 39 ? 8.352 1.926 32.621 1.000 10.330 56 GLY CCC CA 1
ATOM 4773 C C . GLY C 1 39 ? 8.785 2.402 31.250 1.000 9.864 56 GLY CCC C 1
ATOM 4774 O O . GLY C 1 39 ? 9.981 2.417 30.999 1.000 10.551 56 GLY CCC O 1
ATOM 4775 N N . PHE C 1 40 ? 7.837 2.804 30.411 1.000 10.364 57 PHE CCC N 1
ATOM 4776 C CA . PHE C 1 40 ? 8.113 3.319 29.063 1.000 10.038 57 PHE CCC CA 1
ATOM 4777 C C . PHE C 1 40 ? 7.593 4.745 28.964 1.000 10.180 57 PHE CCC C 1
ATOM 4778 O O . PHE C 1 40 ? 6.627 5.124 29.651 1.000 11.438 57 PHE CCC O 1
ATOM 4786 N N . SER C 1 41 ? 8.172 5.512 28.059 1.000 10.359 58 SER CCC N 1
ATOM 4787 C CA . SER C 1 41 ? 7.601 6.804 27.635 1.000 10.970 58 SER CCC CA 1
ATOM 4788 C C . SER C 1 41 ? 6.665 6.609 26.439 1.000 10.688 58 SER CCC C 1
ATOM 4789 O O . SER C 1 41 ? 6.672 5.556 25.783 1.000 11.551 58 SER CCC O 1
ATOM 4792 N N A LYS C 1 42 ? 5.882 7.639 26.136 0.500 11.030 59 LYS CCC N 1
ATOM 4793 N N B LYS C 1 42 ? 5.910 7.652 26.133 0.500 10.475 59 LYS CCC N 1
ATOM 4794 C CA A LYS C 1 42 ? 5.247 7.763 24.811 0.500 12.265 59 LYS CCC CA 1
ATOM 4795 C CA B LYS C 1 42 ? 5.296 7.801 24.806 0.500 11.070 59 LYS CCC CA 1
ATOM 4796 C C A LYS C 1 42 ? 6.348 7.728 23.749 0.500 11.654 59 LYS CCC C 1
ATOM 4797 C C B LYS C 1 42 ? 6.393 7.697 23.743 0.500 10.867 59 LYS CCC C 1
ATOM 4798 O O A LYS C 1 42 ? 7.460 8.203 24.014 0.500 12.541 59 LYS CCC O 1
ATOM 4799 O O B LYS C 1 42 ? 7.548 8.082 23.989 0.500 10.907 59 LYS CCC O 1
ATOM 4810 N N . SER C 1 43 ? 6.049 7.240 22.554 1.000 11.736 60 SER CCC N 1
ATOM 4811 C CA A SER C 1 43 ? 7.041 7.295 21.464 0.500 11.967 60 SER CCC CA 1
ATOM 4812 C CA B SER C 1 43 ? 7.004 7.298 21.433 0.500 12.704 60 SER CCC CA 1
ATOM 4813 C C . SER C 1 43 ? 7.419 8.756 21.202 1.000 11.199 60 SER CCC C 1
ATOM 4814 O O . SER C 1 43 ? 6.611 9.678 21.392 1.000 13.170 60 SER CCC O 1
ATOM 4819 N N A ILE C 1 44 ? 8.674 8.947 20.833 0.500 11.975 61 ILE CCC N 1
ATOM 4820 N N B ILE C 1 44 ? 8.678 8.943 20.870 0.500 12.083 61 ILE CCC N 1
ATOM 4821 C CA A ILE C 1 44 ? 9.247 10.294 20.593 0.500 12.438 61 ILE CCC CA 1
ATOM 4822 C CA B ILE C 1 44 ? 9.273 10.295 20.782 0.500 12.794 61 ILE CCC CA 1
ATOM 4823 C C A ILE C 1 44 ? 8.703 10.843 19.277 0.500 11.712 61 ILE CCC C 1
ATOM 4824 C C B ILE C 1 44 ? 9.003 10.864 19.392 0.500 12.823 61 ILE CCC C 1
ATOM 4825 O O A ILE C 1 44 ? 8.696 10.129 18.257 0.500 11.778 61 ILE CCC O 1
ATOM 4826 O O B ILE C 1 44 ? 9.402 10.271 18.377 0.500 14.489 61 ILE CCC O 1
ATOM 4835 N N A SER C 1 45 ? 8.299 12.104 19.331 0.500 12.238 62 SER CCC N 1
ATOM 4836 N N B SER C 1 45 ? 8.340 12.009 19.358 0.500 12.265 62 SER CCC N 1
ATOM 4837 C CA A SER C 1 45 ? 7.919 12.928 18.164 0.500 12.762 62 SER CCC CA 1
ATOM 4838 C CA B SER C 1 45 ? 8.115 12.754 18.103 0.500 12.641 62 SER CCC CA 1
ATOM 4839 C C A SER C 1 45 ? 8.875 14.112 18.087 0.500 11.857 62 SER CCC C 1
ATOM 4840 C C B SER C 1 45 ? 9.088 13.927 18.062 0.500 12.144 62 SER CCC C 1
ATOM 4841 O O A SER C 1 45 ? 9.156 14.705 19.136 0.500 12.636 62 SER CCC O 1
ATOM 4842 O O B SER C 1 45 ? 9.681 14.267 19.084 0.500 13.038 62 SER CCC O 1
ATOM 4847 N N . ILE C 1 46 ? 9.285 14.466 16.874 1.000 12.296 63 ILE CCC N 1
ATOM 4848 C CA . ILE C 1 46 ? 10.242 15.564 16.632 1.000 12.441 63 ILE CCC CA 1
ATOM 4849 C C . ILE C 1 46 ? 9.466 16.790 16.150 1.000 12.309 63 ILE CCC C 1
ATOM 4850 O O . ILE C 1 46 ? 8.625 16.655 15.227 1.000 14.389 63 ILE CCC O 1
ATOM 4855 N N . SER C 1 47 ? 9.716 17.948 16.735 1.000 12.425 64 SER CCC N 1
ATOM 4856 C CA . SER C 1 47 ? 9.085 19.204 16.285 1.000 12.649 64 SER CCC CA 1
ATOM 4857 C C . SER C 1 47 ? 9.519 19.548 14.851 1.000 14.062 64 SER CCC C 1
ATOM 4858 O O . SER C 1 47 ? 10.620 19.191 14.433 1.000 14.065 64 SER CCC O 1
ATOM 4861 N N . ASP C 1 48 ? 8.650 20.278 14.177 1.000 15.218 65 ASP CCC N 1
ATOM 4862 C CA . ASP C 1 48 ? 8.860 20.660 12.767 1.000 17.042 65 ASP CCC CA 1
ATOM 4863 C C . ASP C 1 48 ? 9.884 21.788 12.653 1.000 16.291 65 ASP CCC C 1
ATOM 4864 O O . ASP C 1 48 ? 10.445 21.961 11.563 1.000 17.649 65 ASP CCC O 1
ATOM 4869 N N . THR C 1 49 ? 10.045 22.573 13.716 1.000 15.062 66 THR CCC N 1
ATOM 4870 C CA . THR C 1 49 ? 11.007 23.693 13.770 1.000 14.431 66 THR CCC CA 1
ATOM 4871 C C . THR C 1 49 ? 11.647 23.676 15.152 1.000 13.146 66 THR CCC C 1
ATOM 4872 O O . THR C 1 49 ? 11.058 23.120 16.105 1.000 13.504 66 THR CCC O 1
ATOM 4876 N N . PHE C 1 50 ? 12.811 24.276 15.280 1.000 12.870 67 PHE CCC N 1
ATOM 4877 C CA . PHE C 1 50 ? 13.472 24.322 16.602 1.000 13.220 67 PHE CCC CA 1
ATOM 4878 C C . PHE C 1 50 ? 12.605 25.084 17.589 1.000 12.978 67 PHE CCC C 1
ATOM 4879 O O . PHE C 1 50 ? 12.431 24.637 18.716 1.000 13.670 67 PHE CCC O 1
ATOM 4887 N N A GLU C 1 51 ? 12.056 26.221 17.158 0.500 13.820 68 GLU CCC N 1
ATOM 4888 N N B GLU C 1 51 ? 12.050 26.222 17.193 0.500 13.654 68 GLU CCC N 1
ATOM 4889 C CA A GLU C 1 51 ? 11.284 27.156 18.007 0.500 15.733 68 GLU CCC CA 1
ATOM 4890 C CA B GLU C 1 51 ? 11.338 27.110 18.138 0.500 14.870 68 GLU CCC CA 1
ATOM 4891 C C A GLU C 1 51 ? 10.021 26.479 18.542 0.500 14.994 68 GLU CCC C 1
ATOM 4892 C C B GLU C 1 51 ? 9.999 26.490 18.551 0.500 14.778 68 GLU CCC C 1
ATOM 4893 O O A GLU C 1 51 ? 9.546 26.902 19.602 0.500 16.744 68 GLU CCC O 1
ATOM 4894 O O B GLU C 1 51 ? 9.454 26.947 19.563 0.500 16.594 68 GLU CCC O 1
ATOM 4905 N N . SER C 1 52 ? 9.488 25.484 17.832 1.000 13.323 69 SER CCC N 1
ATOM 4906 C CA . SER C 1 52 ? 8.155 24.897 18.140 1.000 14.020 69 SER CCC CA 1
ATOM 4907 C C . SER C 1 52 ? 8.251 23.623 18.991 1.000 13.915 69 SER CCC C 1
ATOM 4908 O O . SER C 1 52 ? 7.248 22.958 19.182 1.000 15.457 69 SER CCC O 1
ATOM 4911 N N . ASP C 1 53 ? 9.434 23.305 19.499 1.000 13.525 70 ASP CCC N 1
ATOM 4912 C CA . ASP C 1 53 ? 9.588 22.136 20.389 1.000 12.362 70 ASP CCC CA 1
ATOM 4913 C C . ASP C 1 53 ? 8.525 22.202 21.489 1.000 12.496 70 ASP CCC C 1
ATOM 4914 O O . ASP C 1 53 ? 8.422 23.234 22.198 1.000 13.141 70 ASP CCC O 1
ATOM 4919 N N A SER C 1 54 ? 7.723 21.143 21.640 0.300 14.289 71 SER CCC N 1
ATOM 4920 N N B SER C 1 54 ? 7.784 21.110 21.650 0.400 12.201 71 SER CCC N 1
ATOM 4921 N N C SER C 1 54 ? 7.715 21.145 21.596 0.300 13.865 71 SER CCC N 1
ATOM 4922 C CA A SER C 1 54 ? 6.581 21.125 22.593 0.300 14.957 71 SER CCC CA 1
ATOM 4923 C CA B SER C 1 54 ? 6.595 21.074 22.531 0.400 11.983 71 SER CCC CA 1
ATOM 4924 C CA C SER C 1 54 ? 6.544 21.077 22.508 0.300 14.278 71 SER CCC CA 1
ATOM 4925 C C A SER C 1 54 ? 6.276 19.699 23.036 0.300 14.033 71 SER CCC C 1
ATOM 4926 C C B SER C 1 54 ? 6.324 19.638 22.944 0.400 12.841 71 SER CCC C 1
ATOM 4927 C C C SER C 1 54 ? 6.324 19.631 22.934 0.300 14.054 71 SER CCC C 1
ATOM 4928 O O A SER C 1 54 ? 5.194 19.179 22.759 0.300 15.836 71 SER CCC O 1
ATOM 4929 O O B SER C 1 54 ? 5.360 19.019 22.490 0.400 14.468 71 SER CCC O 1
ATOM 4930 O O C SER C 1 54 ? 5.372 18.993 22.482 0.300 15.176 71 SER CCC O 1
ATOM 4937 N N . PRO C 1 55 ? 7.196 19.054 23.790 1.000 12.409 72 PRO CCC N 1
ATOM 4938 C CA . PRO C 1 55 ? 7.035 17.661 24.175 1.000 12.546 72 PRO CCC CA 1
ATOM 4939 C C . PRO C 1 55 ? 5.787 17.445 25.026 1.000 12.667 72 PRO CCC C 1
ATOM 4940 O O . PRO C 1 55 ? 5.533 18.216 25.965 1.000 14.154 72 PRO CCC O 1
ATOM 4944 N N . ASN C 1 56 ? 5.092 16.354 24.751 1.000 13.446 73 ASN CCC N 1
ATOM 4945 C CA . ASN C 1 56 ? 3.960 15.919 25.596 1.000 14.628 73 ASN CCC CA 1
ATOM 4946 C C . ASN C 1 56 ? 4.479 15.388 26.938 1.000 12.291 73 ASN CCC C 1
ATOM 4947 O O . ASN C 1 56 ? 5.581 14.850 27.023 1.000 12.636 73 ASN CCC O 1
ATOM 4952 N N . ARG C 1 57 ? 3.665 15.561 27.962 1.000 12.425 74 ARG CCC N 1
ATOM 4953 C CA . ARG C 1 57 ? 4.058 15.139 29.324 1.000 11.875 74 ARG CCC CA 1
ATOM 4954 C C . ARG C 1 57 ? 4.490 13.667 29.341 1.000 11.746 74 ARG CCC C 1
ATOM 4955 O O . ARG C 1 57 ? 5.511 13.325 29.960 1.000 12.888 74 ARG CCC O 1
ATOM 4963 N N A ASP C 1 58 ? 3.722 12.788 28.709 0.500 11.888 75 ASP CCC N 1
ATOM 4964 N N B ASP C 1 58 ? 3.766 12.803 28.639 0.500 13.573 75 ASP CCC N 1
ATOM 4965 C CA A ASP C 1 58 ? 3.980 11.328 28.785 0.500 11.467 75 ASP CCC CA 1
ATOM 4966 C CA B ASP C 1 58 ? 4.020 11.339 28.643 0.500 14.346 75 ASP CCC CA 1
ATOM 4967 C C A ASP C 1 58 ? 5.144 10.920 27.887 0.500 11.049 75 ASP CCC C 1
ATOM 4968 C C B ASP C 1 58 ? 5.298 10.984 27.883 0.500 12.986 75 ASP CCC C 1
ATOM 4969 O O A ASP C 1 58 ? 5.461 9.725 27.864 0.500 11.143 75 ASP CCC O 1
ATOM 4970 O O B ASP C 1 58 ? 5.771 9.851 28.039 0.500 12.633 75 ASP CCC O 1
ATOM 4979 N N A MET C 1 59 ? 5.810 11.887 27.264 0.500 10.699 76 MET CCC N 1
ATOM 4980 N N B MET C 1 59 ? 5.875 11.917 27.134 0.500 11.499 76 MET CCC N 1
ATOM 4981 C CA A MET C 1 59 ? 7.048 11.679 26.478 0.500 10.293 76 MET CCC CA 1
ATOM 4982 C CA B MET C 1 59 ? 7.146 11.682 26.415 0.500 12.125 76 MET CCC CA 1
ATOM 4983 C C A MET C 1 59 ? 8.311 11.994 27.288 0.500 10.836 76 MET CCC C 1
ATOM 4984 C C B MET C 1 59 ? 8.358 12.158 27.220 0.500 11.128 76 MET CCC C 1
ATOM 4985 O O A MET C 1 59 ? 9.415 11.658 26.829 0.500 10.617 76 MET CCC O 1
ATOM 4986 O O B MET C 1 59 ? 9.480 12.130 26.685 0.500 11.154 76 MET CCC O 1
ATOM 4995 N N . LEU C 1 60 ? 8.138 12.631 28.443 1.000 10.925 77 LEU CCC N 1
ATOM 4996 C CA . LEU C 1 60 ? 9.259 13.176 29.272 1.000 11.009 77 LEU CCC CA 1
ATOM 4997 C C . LEU C 1 60 ? 9.515 12.325 30.505 1.000 10.796 77 LEU CCC C 1
ATOM 4998 O O . LEU C 1 60 ? 8.777 12.388 31.493 1.000 11.507 77 LEU CCC O 1
ATOM 5003 N N . PRO C 1 61 ? 10.648 11.607 30.545 1.000 10.135 78 PRO CCC N 1
ATOM 5004 C CA . PRO C 1 61 ? 11.069 11.011 31.812 1.000 9.849 78 PRO CCC CA 1
ATOM 5005 C C . PRO C 1 61 ? 11.231 12.117 32.860 1.000 9.585 78 PRO CCC C 1
ATOM 5006 O O . PRO C 1 61 ? 11.705 13.211 32.557 1.000 9.922 78 PRO CCC O 1
ATOM 5010 N N . CYS C 1 62 ? 10.920 11.758 34.101 1.000 9.862 79 CYS CCC N 1
ATOM 5011 C CA . CYS C 1 62 ? 11.045 12.631 35.278 1.000 10.296 79 CYS CCC CA 1
ATOM 5012 C C . CYS C 1 62 ? 11.925 11.980 36.340 1.000 10.051 79 CYS CCC C 1
ATOM 5013 O O . CYS C 1 62 ? 12.092 10.772 36.370 1.000 11.446 79 CYS CCC O 1
ATOM 5016 N N . TYR C 1 63 ? 12.464 12.805 37.212 1.000 9.980 80 TYR CCC N 1
ATOM 5017 C CA . TYR C 1 63 ? 13.165 12.318 38.416 1.000 9.999 80 TYR CCC CA 1
ATOM 5018 C C . TYR C 1 63 ? 12.191 11.568 39.327 1.000 9.883 80 TYR CCC C 1
ATOM 5019 O O . TYR C 1 63 ? 11.030 11.967 39.485 1.000 11.254 80 TYR CCC O 1
ATOM 5028 N N . SER C 1 64 ? 12.669 10.467 39.902 1.000 9.706 81 SER CCC N 1
ATOM 5029 C CA . SER C 1 64 ? 11.975 9.755 40.990 1.000 10.046 81 SER CCC CA 1
ATOM 5030 C C . SER C 1 64 ? 12.468 10.255 42.344 1.000 9.762 81 SER CCC C 1
ATOM 5031 O O . SER C 1 64 ? 13.671 10.539 42.498 1.000 10.249 81 SER CCC O 1
ATOM 5034 N N . VAL C 1 65 ? 11.556 10.311 43.301 1.000 10.443 82 VAL CCC N 1
ATOM 5035 C CA . VAL C 1 65 ? 11.907 10.667 44.685 1.000 10.480 82 VAL CCC CA 1
ATOM 5036 C C . VAL C 1 65 ? 11.004 9.914 45.640 1.000 10.909 82 VAL CCC C 1
ATOM 5037 O O . VAL C 1 65 ? 9.798 9.734 45.376 1.000 13.059 82 VAL CCC O 1
ATOM 5041 N N . ALA C 1 66 ? 11.603 9.475 46.748 1.000 11.312 83 ALA CCC N 1
ATOM 5042 C CA . ALA C 1 66 ? 10.872 8.932 47.914 1.000 12.038 83 ALA CCC CA 1
ATOM 5043 C C . ALA C 1 66 ? 11.395 9.605 49.169 1.000 11.749 83 ALA CCC C 1
ATOM 5044 O O . ALA C 1 66 ? 12.615 9.740 49.318 1.000 13.531 83 ALA CCC O 1
ATOM 5046 N N . ARG C 1 67 ? 10.477 9.971 50.035 1.000 11.736 84 ARG CCC N 1
ATOM 5047 C CA . ARG C 1 67 ? 10.816 10.440 51.378 1.000 12.125 84 ARG CCC CA 1
ATOM 5048 C C . ARG C 1 67 ? 10.421 9.366 52.371 1.000 11.930 84 ARG CCC C 1
ATOM 5049 O O . ARG C 1 67 ? 9.251 8.990 52.411 1.000 13.102 84 ARG CCC O 1
ATOM 5057 N N . ILE C 1 68 ? 11.405 8.850 53.087 1.000 13.136 85 ILE CCC N 1
ATOM 5058 C CA . ILE C 1 68 ? 11.228 7.673 53.952 1.000 14.028 85 ILE CCC CA 1
ATOM 5059 C C . ILE C 1 68 ? 11.245 8.151 55.397 1.000 13.181 85 ILE CCC C 1
ATOM 5060 O O . ILE C 1 68 ? 12.256 8.687 55.854 1.000 13.275 85 ILE CCC O 1
ATOM 5065 N N . PRO C 1 69 ? 10.176 7.895 56.184 1.000 14.573 86 PRO CCC N 1
ATOM 5066 C CA . PRO C 1 69 ? 10.210 8.234 57.593 1.000 14.604 86 PRO CCC CA 1
ATOM 5067 C C . PRO C 1 69 ? 11.093 7.262 58.376 1.000 14.915 86 PRO CCC C 1
ATOM 5068 O O . PRO C 1 69 ? 11.084 6.067 58.131 1.000 18.057 86 PRO CCC O 1
ATOM 5072 N N . LEU C 1 70 ? 11.865 7.825 59.289 1.000 14.723 87 LEU CCC N 1
ATOM 5073 C CA . LEU C 1 70 ? 12.803 7.060 60.126 1.000 14.296 87 LEU CCC CA 1
ATOM 5074 C C . LEU C 1 70 ? 12.215 6.968 61.520 1.000 14.217 87 LEU CCC C 1
ATOM 5075 O O . LEU C 1 70 ? 11.281 7.691 61.853 1.000 15.736 87 LEU CCC O 1
ATOM 5080 N N . PRO C 1 71 ? 12.787 6.125 62.403 1.000 15.310 88 PRO CCC N 1
ATOM 5081 C CA . PRO C 1 71 ? 12.285 6.037 63.758 1.000 15.620 88 PRO CCC CA 1
ATOM 5082 C C . PRO C 1 71 ? 12.363 7.421 64.403 1.000 15.102 88 PRO CCC C 1
ATOM 5083 O O . PRO C 1 71 ? 13.382 8.118 64.292 1.000 15.262 88 PRO CCC O 1
ATOM 5087 N N A ASN C 1 72 ? 11.296 7.798 65.105 0.500 17.144 89 ASN CCC N 1
ATOM 5088 N N B ASN C 1 72 ? 11.281 7.810 65.069 0.500 16.676 89 ASN CCC N 1
ATOM 5089 C CA A ASN C 1 72 ? 11.145 9.164 65.653 0.500 17.421 89 ASN CCC CA 1
ATOM 5090 C CA B ASN C 1 72 ? 11.166 9.166 65.642 0.500 16.389 89 ASN CCC CA 1
ATOM 5091 C C A ASN C 1 72 ? 12.182 9.398 66.755 0.500 15.668 89 ASN CCC C 1
ATOM 5092 C C B ASN C 1 72 ? 12.251 9.355 66.703 0.500 14.528 89 ASN CCC C 1
ATOM 5093 O O A ASN C 1 72 ? 12.248 8.582 67.714 0.500 18.389 89 ASN CCC O 1
ATOM 5094 O O B ASN C 1 72 ? 12.445 8.447 67.562 0.500 17.957 89 ASN CCC O 1
ATOM 5103 N N . LEU C 1 73 ? 12.911 10.507 66.659 1.000 14.983 90 LEU CCC N 1
ATOM 5104 C CA . LEU C 1 73 ? 13.906 10.916 67.662 1.000 15.304 90 LEU CCC CA 1
ATOM 5105 C C . LEU C 1 73 ? 13.389 12.100 68.474 1.000 16.886 90 LEU CCC C 1
ATOM 5106 O O . LEU C 1 73 ? 12.412 12.757 68.066 1.000 17.892 90 LEU CCC O 1
ATOM 5111 N N . ASN C 1 74 ? 14.014 12.336 69.620 1.000 15.597 91 ASN CCC N 1
ATOM 5112 C CA . ASN C 1 74 ? 13.783 13.578 70.407 1.000 17.292 91 ASN CCC CA 1
ATOM 5113 C C . ASN C 1 74 ? 12.314 13.627 70.853 1.000 18.731 91 ASN CCC C 1
ATOM 5114 O O . ASN C 1 74 ? 11.699 14.683 70.761 1.000 22.118 91 ASN CCC O 1
ATOM 5119 N N . GLU C 1 75 ? 11.781 12.518 71.366 1.000 17.657 92 GLU CCC N 1
ATOM 5120 C CA . GLU C 1 75 ? 10.374 12.467 71.841 1.000 19.668 92 GLU CCC CA 1
ATOM 5121 C C . GLU C 1 75 ? 10.221 13.280 73.128 1.000 20.968 92 GLU CCC C 1
ATOM 5122 O O . GLU C 1 75 ? 9.120 13.744 73.376 1.000 26.129 92 GLU CCC O 1
ATOM 5128 N N . ASP C 1 76 ? 11.294 13.457 73.891 1.000 21.995 93 ASP CCC N 1
ATOM 5129 C CA . ASP C 1 76 ? 11.263 14.230 75.146 1.000 23.521 93 ASP CCC CA 1
ATOM 5130 C C . ASP C 1 76 ? 12.012 15.533 74.928 1.000 23.426 93 ASP CCC C 1
ATOM 5131 O O . ASP C 1 76 ? 12.948 15.586 74.106 1.000 26.990 93 ASP CCC O 1
ATOM 5136 N N . LEU C 1 77 ? 11.583 16.548 75.652 1.000 22.697 94 LEU CCC N 1
ATOM 5137 C CA . LEU C 1 77 ? 12.247 17.859 75.650 1.000 23.434 94 LEU CCC CA 1
ATOM 5138 C C . LEU C 1 77 ? 13.751 17.640 75.849 1.000 23.437 94 LEU CCC C 1
ATOM 5139 O O . LEU C 1 77 ? 14.147 16.878 76.742 1.000 28.567 94 LEU CCC O 1
ATOM 5144 N N . THR C 1 78 ? 14.561 18.262 75.005 1.000 26.787 95 THR CCC N 1
ATOM 5145 C CA . THR C 1 78 ? 16.036 18.244 75.128 1.000 27.406 95 THR CCC CA 1
ATOM 5146 C C . THR C 1 78 ? 16.522 19.678 75.165 1.000 27.803 95 THR CCC C 1
ATOM 5147 O O . THR C 1 78 ? 15.837 20.588 74.653 1.000 26.858 95 THR CCC O 1
ATOM 5151 N N . CYS C 1 79 ? 17.694 19.833 75.738 1.000 29.317 96 CYS CCC N 1
ATOM 5152 C CA . CYS C 1 79 ? 18.266 21.137 76.089 1.000 24.771 96 CYS CCC CA 1
ATOM 5153 C C . CYS C 1 79 ? 19.584 21.375 75.332 1.000 23.163 96 CYS CCC C 1
ATOM 5154 O O . CYS C 1 79 ? 20.613 20.778 75.712 1.000 30.975 96 CYS CCC O 1
ATOM 5157 N N . GLY C 1 80 ? 19.527 22.123 74.233 1.000 26.106 97 GLY CCC N 1
ATOM 5158 C CA . GLY C 1 80 ? 20.719 22.598 73.504 1.000 27.988 97 GLY CCC CA 1
ATOM 5159 C C . GLY C 1 80 ? 21.224 21.604 72.477 1.000 27.795 97 GLY CCC C 1
ATOM 5160 O O . GLY C 1 80 ? 22.167 21.931 71.750 1.000 28.622 97 GLY CCC O 1
ATOM 5161 N N . ASN C 1 81 ? 20.635 20.420 72.430 1.000 22.321 98 ASN CCC N 1
ATOM 5162 C CA . ASN C 1 81 ? 21.123 19.311 71.576 1.000 21.234 98 ASN CCC CA 1
ATOM 5163 C C . ASN C 1 81 ? 19.919 18.502 71.133 1.000 22.316 98 ASN CCC C 1
ATOM 5164 O O . ASN C 1 81 ? 18.913 18.414 71.868 1.000 24.724 98 ASN CCC O 1
ATOM 5169 N N . ILE C 1 82 ? 20.054 17.882 69.987 1.000 19.442 99 ILE CCC N 1
ATOM 5170 C CA . ILE C 1 82 ? 19.107 16.844 69.551 1.000 19.805 99 ILE CCC CA 1
ATOM 5171 C C . ILE C 1 82 ? 19.923 15.709 68.949 1.000 16.418 99 ILE CCC C 1
ATOM 5172 O O . ILE C 1 82 ? 21.116 15.880 68.638 1.000 17.686 99 ILE CCC O 1
ATOM 5177 N N . LEU C 1 83 ? 19.250 14.608 68.746 1.000 15.312 100 LEU CCC N 1
ATOM 5178 C CA . LEU C 1 83 ? 19.770 13.529 67.891 1.000 14.773 100 LEU CCC CA 1
ATOM 5179 C C . LEU C 1 83 ? 19.197 13.656 66.479 1.000 14.189 100 LEU CCC C 1
ATOM 5180 O O . LEU C 1 83 ? 18.034 14.033 66.311 1.000 14.978 100 LEU CCC O 1
ATOM 5185 N N . MET C 1 84 ? 20.016 13.277 65.509 1.000 13.267 101 MET CCC N 1
ATOM 5186 C CA . MET C 1 84 ? 19.603 13.157 64.106 1.000 12.857 101 MET CCC CA 1
ATOM 5187 C C . MET C 1 84 ? 20.135 11.846 63.567 1.000 12.965 101 MET CCC C 1
ATOM 5188 O O . MET C 1 84 ? 21.249 11.437 63.907 1.000 14.449 101 MET CCC O 1
ATOM 5193 N N . TRP C 1 85 ? 19.346 11.218 62.714 1.000 11.696 102 TRP CCC N 1
ATOM 5194 C CA . TRP C 1 85 ? 19.860 10.078 61.949 1.000 11.641 102 TRP CCC CA 1
ATOM 5195 C C . TRP C 1 85 ? 20.854 10.573 60.903 1.000 11.496 102 TRP CCC C 1
ATOM 5196 O O . TRP C 1 85 ? 20.541 11.512 60.157 1.000 13.057 102 TRP CCC O 1
ATOM 5207 N N . GLU C 1 86 ? 21.984 9.907 60.856 1.000 11.362 103 GLU CCC N 1
ATOM 5208 C CA . GLU C 1 86 ? 23.090 10.202 59.930 1.000 11.162 103 GLU CCC CA 1
ATOM 5209 C C . GLU C 1 86 ? 23.229 9.027 58.968 1.000 11.407 103 GLU CCC C 1
ATOM 5210 O O . GLU C 1 86 ? 23.389 7.892 59.410 1.000 12.259 103 GLU CCC O 1
ATOM 5216 N N . ALA C 1 87 ? 23.112 9.299 57.668 1.000 10.978 104 ALA CCC N 1
ATOM 5217 C CA . ALA C 1 87 ? 23.240 8.257 56.637 1.000 11.304 104 ALA CCC CA 1
ATOM 5218 C C . ALA C 1 87 ? 24.727 7.987 56.427 1.000 11.554 104 ALA CCC C 1
ATOM 5219 O O . ALA C 1 87 ? 25.475 8.923 56.085 1.000 12.836 104 ALA CCC O 1
ATOM 5221 N N . VAL C 1 88 ? 25.144 6.737 56.588 1.000 11.178 105 VAL CCC N 1
ATOM 5222 C CA . VAL C 1 88 ? 26.587 6.376 56.578 1.000 11.896 105 VAL CCC CA 1
ATOM 5223 C C . VAL C 1 88 ? 26.981 5.604 55.318 1.000 11.888 105 VAL CCC C 1
ATOM 5224 O O . VAL C 1 88 ? 28.066 5.850 54.800 1.000 12.730 105 VAL CCC O 1
ATOM 5228 N N . THR C 1 89 ? 26.172 4.645 54.926 1.000 11.778 106 THR CCC N 1
ATOM 5229 C CA . THR C 1 89 ? 26.506 3.781 53.780 1.000 12.688 106 THR CCC CA 1
ATOM 5230 C C . THR C 1 89 ? 25.288 3.568 52.894 1.000 12.291 106 THR CCC C 1
ATOM 5231 O O . THR C 1 89 ? 24.146 3.632 53.364 1.000 12.849 106 THR CCC O 1
ATOM 5235 N N . LEU C 1 90 ? 25.585 3.267 51.639 1.000 11.830 107 LEU CCC N 1
ATOM 5236 C CA . LEU C 1 90 ? 24.580 2.968 50.598 1.000 11.649 107 LEU CCC CA 1
ATOM 5237 C C . LEU C 1 90 ? 25.000 1.714 49.843 1.000 11.570 107 LEU CCC C 1
ATOM 5238 O O . LEU C 1 90 ? 26.150 1.642 49.381 1.000 12.425 107 LEU CCC O 1
ATOM 5243 N N . LYS C 1 91 ? 24.039 0.818 49.640 1.000 11.078 108 LYS CCC N 1
ATOM 5244 C CA . LYS C 1 91 ? 24.120 -0.192 48.583 1.000 11.354 108 LYS CCC CA 1
ATOM 5245 C C . LYS C 1 91 ? 23.006 0.133 47.590 1.000 10.772 108 LYS CCC C 1
ATOM 5246 O O . LYS C 1 91 ? 21.886 0.439 48.017 1.000 12.391 108 LYS CCC O 1
ATOM 5252 N N . THR C 1 92 ? 23.309 0.072 46.306 1.000 11.228 109 THR CCC N 1
ATOM 5253 C CA . THR C 1 92 ? 22.307 0.399 45.275 1.000 11.228 109 THR CCC CA 1
ATOM 5254 C C . THR C 1 92 ? 22.582 -0.400 44.011 1.000 12.375 109 THR CCC C 1
ATOM 5255 O O . THR C 1 92 ? 23.736 -0.685 43.694 1.000 15.554 109 THR CCC O 1
ATOM 5259 N N A GLU C 1 93 ? 21.555 -0.733 43.255 0.500 12.067 110 GLU CCC N 1
ATOM 5260 N N B GLU C 1 93 ? 21.487 -0.624 43.277 0.500 13.638 110 GLU CCC N 1
ATOM 5261 C CA A GLU C 1 93 ? 21.759 -1.180 41.860 0.500 11.159 110 GLU CCC CA 1
ATOM 5262 C CA B GLU C 1 93 ? 21.364 -1.626 42.193 0.500 15.086 110 GLU CCC CA 1
ATOM 5263 C C A GLU C 1 93 ? 20.388 -1.102 41.213 0.500 11.891 110 GLU CCC C 1
ATOM 5264 C C B GLU C 1 93 ? 20.225 -1.231 41.244 0.500 12.886 110 GLU CCC C 1
ATOM 5265 O O A GLU C 1 93 ? 19.353 -0.926 41.889 0.500 12.233 110 GLU CCC O 1
ATOM 5266 O O B GLU C 1 93 ? 19.110 -0.959 41.756 0.500 12.070 110 GLU CCC O 1
ATOM 5277 N N . VAL C 1 94 ? 20.432 -1.253 39.919 1.000 11.951 111 VAL CCC N 1
ATOM 5278 C CA . VAL C 1 94 ? 19.272 -1.238 39.011 1.000 10.886 111 VAL CCC CA 1
ATOM 5279 C C . VAL C 1 94 ? 18.625 -2.621 39.077 1.000 10.585 111 VAL CCC C 1
ATOM 5280 O O . VAL C 1 94 ? 19.328 -3.616 38.997 1.000 11.665 111 VAL CCC O 1
ATOM 5284 N N A ILE C 1 95 ? 17.298 -2.646 39.266 0.500 10.430 112 ILE CCC N 1
ATOM 5285 N N B ILE C 1 95 ? 17.300 -2.654 39.140 0.500 11.007 112 ILE CCC N 1
ATOM 5286 C CA A ILE C 1 95 ? 16.480 -3.889 39.403 0.500 10.133 112 ILE CCC CA 1
ATOM 5287 C CA B ILE C 1 95 ? 16.552 -3.912 39.382 0.500 11.046 112 ILE CCC CA 1
ATOM 5288 C C A ILE C 1 95 ? 15.895 -4.270 38.040 0.500 9.435 112 ILE CCC C 1
ATOM 5289 C C B ILE C 1 95 ? 15.808 -4.317 38.109 0.500 10.491 112 ILE CCC C 1
ATOM 5290 O O A ILE C 1 95 ? 15.158 -3.472 37.446 0.500 10.251 112 ILE CCC O 1
ATOM 5291 O O B ILE C 1 95 ? 14.942 -3.572 37.625 0.500 10.701 112 ILE CCC O 1
ATOM 5300 N N . GLY C 1 96 ? 16.136 -5.507 37.617 1.000 9.941 113 GLY CCC N 1
ATOM 5301 C CA . GLY C 1 96 ? 15.521 -6.024 36.388 1.000 10.488 113 GLY CCC CA 1
ATOM 5302 C C . GLY C 1 96 ? 16.392 -5.853 35.153 1.000 9.620 113 GLY CCC C 1
ATOM 5303 O O . GLY C 1 96 ? 15.862 -5.815 34.036 1.000 10.478 113 GLY CCC O 1
ATOM 5304 N N . VAL C 1 97 ? 17.705 -5.813 35.308 1.000 9.280 114 VAL CCC N 1
ATOM 5305 C CA . VAL C 1 97 ? 18.584 -5.582 34.141 1.000 10.020 114 VAL CCC CA 1
ATOM 5306 C C . VAL C 1 97 ? 18.366 -6.649 33.077 1.000 9.730 114 VAL CCC C 1
ATOM 5307 O O . VAL C 1 97 ? 18.516 -6.340 31.866 1.000 10.462 114 VAL CCC O 1
ATOM 5311 N N . THR C 1 98 ? 18.054 -7.876 33.449 1.000 9.351 115 THR CCC N 1
ATOM 5312 C CA . THR C 1 98 ? 17.928 -8.948 32.460 1.000 9.693 115 THR CCC CA 1
ATOM 5313 C C . THR C 1 98 ? 16.660 -8.798 31.623 1.000 9.348 115 THR CCC C 1
ATOM 5314 O O . THR C 1 98 ? 16.578 -9.450 30.570 1.000 10.475 115 THR CCC O 1
ATOM 5318 N N . SER C 1 99 ? 15.693 -7.975 32.014 1.000 9.475 116 SER CCC N 1
ATOM 5319 C CA . SER C 1 99 ? 14.481 -7.764 31.197 1.000 10.467 116 SER CCC CA 1
ATOM 5320 C C . SER C 1 99 ? 14.871 -7.214 29.833 1.000 11.001 116 SER CCC C 1
ATOM 5321 O O . SER C 1 99 ? 14.119 -7.447 28.875 1.000 11.549 116 SER CCC O 1
ATOM 5324 N N . LEU C 1 100 ? 16.025 -6.555 29.733 1.000 10.559 117 LEU CCC N 1
ATOM 5325 C CA . LEU C 1 100 ? 16.474 -5.969 28.455 1.000 12.317 117 LEU CCC CA 1
ATOM 5326 C C . LEU C 1 100 ? 16.923 -7.073 27.495 1.000 12.420 117 LEU CCC C 1
ATOM 5327 O O . LEU C 1 100 ? 17.186 -6.760 26.327 1.000 16.434 117 LEU CCC O 1
ATOM 5332 N N . MET C 1 101 ? 16.915 -8.328 27.913 1.000 11.346 118 MET CCC N 1
ATOM 5333 C CA . MET C 1 101 ? 17.177 -9.467 26.998 1.000 12.867 118 MET CCC CA 1
ATOM 5334 C C . MET C 1 101 ? 15.925 -9.915 26.250 1.000 12.730 118 MET CCC C 1
ATOM 5335 O O . MET C 1 101 ? 16.021 -10.830 25.419 1.000 14.496 118 MET CCC O 1
ATOM 5340 N N . ASN C 1 102 ? 14.782 -9.285 26.488 1.000 11.622 119 ASN CCC N 1
ATOM 5341 C CA . ASN C 1 102 ? 13.574 -9.587 25.682 1.000 11.565 119 ASN CCC CA 1
ATOM 5342 C C . ASN C 1 102 ? 13.709 -8.878 24.327 1.000 11.678 119 ASN CCC C 1
ATOM 5343 O O . ASN C 1 102 ? 13.449 -7.686 24.253 1.000 13.873 119 ASN CCC O 1
ATOM 5348 N N . VAL C 1 103 ? 14.198 -9.622 23.336 1.000 12.049 120 VAL CCC N 1
ATOM 5349 C CA . VAL C 1 103 ? 14.430 -9.136 21.950 1.000 12.367 120 VAL CCC CA 1
ATOM 5350 C C . VAL C 1 103 ? 13.395 -9.749 21.006 1.000 11.317 120 VAL CCC C 1
ATOM 5351 O O . VAL C 1 103 ? 13.642 -9.801 19.794 1.000 12.512 120 VAL CCC O 1
ATOM 5355 N N . HIS C 1 104 ? 12.255 -10.192 21.518 1.000 11.293 121 HIS CCC N 1
ATOM 5356 C CA . HIS C 1 104 ? 11.244 -10.928 20.731 1.000 11.365 121 HIS CCC CA 1
ATOM 5357 C C . HIS C 1 104 ? 9.871 -10.249 20.747 1.000 11.030 121 HIS CCC C 1
ATOM 5358 O O . HIS C 1 104 ? 8.944 -10.803 20.144 1.000 13.133 121 HIS CCC O 1
ATOM 5365 N N . SER C 1 105 ? 9.699 -9.118 21.438 1.000 11.801 122 SER CCC N 1
ATOM 5366 C CA . SER C 1 105 ? 8.370 -8.487 21.665 1.000 12.462 122 SER CCC CA 1
ATOM 5367 C C . SER C 1 105 ? 8.115 -7.330 20.681 1.000 12.586 122 SER CCC C 1
ATOM 5368 O O . SER C 1 105 ? 8.132 -6.167 21.054 1.000 13.670 122 SER CCC O 1
ATOM 5371 N N . ASN C 1 106 ? 7.882 -7.687 19.417 1.000 12.930 123 ASN CCC N 1
ATOM 5372 C CA . ASN C 1 106 ? 7.481 -6.755 18.341 1.000 13.523 123 ASN CCC CA 1
ATOM 5373 C C . ASN C 1 106 ? 8.449 -5.570 18.214 1.000 12.557 123 ASN CCC C 1
ATOM 5374 O O . ASN C 1 106 ? 8.016 -4.436 17.974 1.000 13.749 123 ASN CCC O 1
ATOM 5379 N N . GLY C 1 107 ? 9.733 -5.833 18.368 1.000 13.231 124 GLY CCC N 1
ATOM 5380 C CA . GLY C 1 107 ? 10.775 -4.855 18.067 1.000 12.362 124 GLY CCC CA 1
ATOM 5381 C C . GLY C 1 107 ? 11.108 -4.798 16.591 1.000 13.931 124 GLY CCC C 1
ATOM 5382 O O . GLY C 1 107 ? 10.453 -5.435 15.750 1.000 17.107 124 GLY CCC O 1
ATOM 5383 N N . GLN C 1 108 ? 12.091 -3.984 16.289 1.000 13.738 125 GLN CCC N 1
ATOM 5384 C CA . GLN C 1 108 ? 12.619 -3.803 14.921 1.000 14.423 125 GLN CCC CA 1
ATOM 5385 C C . GLN C 1 108 ? 13.803 -4.750 14.740 1.000 14.281 125 GLN CCC C 1
ATOM 5386 O O . GLN C 1 108 ? 14.789 -4.616 15.449 1.000 17.621 125 GLN CCC O 1
ATOM 5392 N N . ALA C 1 109 ? 13.706 -5.657 13.786 1.000 15.257 126 ALA CCC N 1
ATOM 5393 C CA . ALA C 1 109 ? 14.772 -6.628 13.522 1.000 16.373 126 ALA CCC CA 1
ATOM 5394 C C . ALA C 1 109 ? 16.036 -5.850 13.198 1.000 17.571 126 ALA CCC C 1
ATOM 5395 O O . ALA C 1 109 ? 15.979 -4.885 12.420 1.000 20.739 126 ALA CCC O 1
ATOM 5397 N N . THR C 1 110 ? 17.167 -6.334 13.675 1.000 18.144 127 THR CCC N 1
ATOM 5398 C CA . THR C 1 110 ? 18.476 -5.688 13.427 1.000 19.908 127 THR CCC CA 1
ATOM 5399 C C . THR C 1 110 ? 18.862 -5.815 11.960 1.000 19.660 127 THR CCC C 1
ATOM 5400 O O . THR C 1 110 ? 19.594 -4.941 11.467 1.000 24.027 127 THR CCC O 1
ATOM 5404 N N . HIS C 1 111 ? 18.365 -6.856 11.301 1.000 19.258 128 HIS CCC N 1
ATOM 5405 C CA . HIS C 1 111 ? 18.574 -7.158 9.868 1.000 19.152 128 HIS CCC CA 1
ATOM 5406 C C . HIS C 1 111 ? 17.531 -8.200 9.491 1.000 17.626 128 HIS CCC C 1
ATOM 5407 O O . HIS C 1 111 ? 16.849 -8.713 10.377 1.000 17.192 128 HIS CCC O 1
ATOM 5414 N N A ASP C 1 112 ? 17.395 -8.512 8.211 0.500 19.076 129 ASP CCC N 1
ATOM 5415 N N B ASP C 1 112 ? 17.433 -8.540 8.211 0.500 18.844 129 ASP CCC N 1
ATOM 5416 C CA A ASP C 1 112 ? 16.353 -9.472 7.777 0.500 18.723 129 ASP CCC CA 1
ATOM 5417 C CA B ASP C 1 112 ? 16.435 -9.529 7.726 0.500 19.689 129 ASP CCC CA 1
ATOM 5418 C C A ASP C 1 112 ? 16.528 -10.782 8.559 0.500 15.952 129 ASP CCC C 1
ATOM 5419 C C B ASP C 1 112 ? 16.546 -10.815 8.560 0.500 15.989 129 ASP CCC C 1
ATOM 5420 O O A ASP C 1 112 ? 17.655 -11.335 8.626 0.500 16.865 129 ASP CCC O 1
ATOM 5421 O O B ASP C 1 112 ? 17.653 -11.404 8.651 0.500 16.115 129 ASP CCC O 1
ATOM 5430 N N . ASN C 1 113 ? 15.430 -11.229 9.152 1.000 15.447 130 ASN CCC N 1
ATOM 5431 C CA . ASN C 1 113 ? 15.309 -12.496 9.903 1.000 14.478 130 ASN CCC CA 1
ATOM 5432 C C . ASN C 1 113 ? 16.014 -12.418 11.254 1.000 13.262 130 ASN CCC C 1
ATOM 5433 O O . ASN C 1 113 ? 16.009 -13.414 11.956 1.000 12.796 130 ASN CCC O 1
ATOM 5438 N N . GLY C 1 114 ? 16.611 -11.292 11.614 1.000 12.770 131 GLY CCC N 1
ATOM 5439 C CA . GLY C 1 114 ? 17.328 -11.180 12.891 1.000 12.170 131 GLY CCC CA 1
ATOM 5440 C C . GLY C 1 114 ? 16.434 -10.973 14.098 1.000 12.223 131 GLY CCC C 1
ATOM 5441 O O . GLY C 1 114 ? 15.225 -10.781 13.991 1.000 13.362 131 GLY CCC O 1
ATOM 5442 N N . ALA C 1 115 ? 17.072 -10.983 15.263 1.000 11.633 132 ALA CCC N 1
ATOM 5443 C CA . ALA C 1 115 ? 16.379 -10.678 16.522 1.000 12.244 132 ALA CCC CA 1
ATOM 5444 C C . ALA C 1 115 ? 16.051 -9.179 16.571 1.000 12.423 132 ALA CCC C 1
ATOM 5445 O O . ALA C 1 115 ? 16.580 -8.366 15.815 1.000 13.194 132 ALA CCC O 1
ATOM 5447 N N . GLY C 1 116 ? 15.223 -8.798 17.516 1.000 12.828 133 GLY CCC N 1
ATOM 5448 C CA . GLY C 1 116 ? 14.894 -7.387 17.705 1.000 13.267 133 GLY CCC CA 1
ATOM 5449 C C . GLY C 1 116 ? 16.076 -6.596 18.231 1.000 12.615 133 GLY CCC C 1
ATOM 5450 O O . GLY C 1 116 ? 16.861 -7.095 19.050 1.000 14.620 133 GLY CCC O 1
ATOM 5451 N N B LYS C 1 117 ? 16.186 -5.342 17.804 0.380 13.267 134 LYS CCC N 1
ATOM 5452 N N C LYS C 1 117 ? 16.169 -5.338 17.836 0.620 14.410 134 LYS CCC N 1
ATOM 5453 C CA B LYS C 1 117 ? 17.131 -4.383 18.429 0.380 15.307 134 LYS CCC CA 1
ATOM 5454 C CA C LYS C 1 117 ? 17.179 -4.400 18.386 0.620 16.086 134 LYS CCC CA 1
ATOM 5455 C C B LYS C 1 117 ? 16.887 -4.402 19.932 0.380 15.694 134 LYS CCC C 1
ATOM 5456 C C C LYS C 1 117 ? 16.939 -4.229 19.887 0.620 15.789 134 LYS CCC C 1
ATOM 5457 O O B LYS C 1 117 ? 15.745 -4.441 20.379 0.380 14.028 134 LYS CCC O 1
ATOM 5458 O O C LYS C 1 117 ? 15.859 -3.837 20.290 0.620 16.718 134 LYS CCC O 1
ATOM 5463 N N . PRO C 1 118 ? 17.943 -4.460 20.768 1.000 17.007 135 PRO CCC N 1
ATOM 5464 C CA . PRO C 1 118 ? 17.732 -4.314 22.205 1.000 17.965 135 PRO CCC CA 1
ATOM 5465 C C . PRO C 1 118 ? 17.667 -2.836 22.555 1.000 15.655 135 PRO CCC C 1
ATOM 5466 O O . PRO C 1 118 ? 18.049 -1.959 21.756 1.000 16.220 135 PRO CCC O 1
ATOM 5470 N N . VAL C 1 119 ? 17.181 -2.602 23.752 1.000 15.457 136 VAL CCC N 1
ATOM 5471 C CA . VAL C 1 119 ? 17.175 -1.256 24.353 1.000 14.507 136 VAL CCC CA 1
ATOM 5472 C C . VAL C 1 119 ? 18.615 -0.760 24.319 1.000 13.802 136 VAL CCC C 1
ATOM 5473 O O . VAL C 1 119 ? 19.548 -1.481 24.736 1.000 16.386 136 VAL CCC O 1
ATOM 5477 N N A GLN C 1 120 ? 18.787 0.465 23.834 0.500 12.994 137 GLN CCC N 1
ATOM 5478 N N B GLN C 1 120 ? 18.804 0.454 23.816 0.500 13.141 137 GLN CCC N 1
ATOM 5479 C CA A GLN C 1 120 ? 20.115 1.070 23.639 0.500 13.610 137 GLN CCC CA 1
ATOM 5480 C CA B GLN C 1 120 ? 20.139 1.060 23.672 0.500 13.799 137 GLN CCC CA 1
ATOM 5481 C C A GLN C 1 120 ? 19.951 2.567 23.412 0.500 13.796 137 GLN CCC C 1
ATOM 5482 C C B GLN C 1 120 ? 19.963 2.547 23.384 0.500 13.712 137 GLN CCC C 1
ATOM 5483 O O A GLN C 1 120 ? 18.804 3.039 23.242 0.500 14.749 137 GLN CCC O 1
ATOM 5484 O O B GLN C 1 120 ? 18.815 2.992 23.158 0.500 14.712 137 GLN CCC O 1
ATOM 5495 N N . GLY C 1 121 ? 21.065 3.278 23.390 1.000 15.428 138 GLY CCC N 1
ATOM 5496 C CA . GLY C 1 121 ? 21.033 4.713 23.165 1.000 16.352 138 GLY CCC CA 1
ATOM 5497 C C . GLY C 1 121 ? 21.150 5.461 24.466 1.000 14.281 138 GLY CCC C 1
ATOM 5498 O O . GLY C 1 121 ? 21.516 4.900 25.491 1.000 17.749 138 GLY CCC O 1
ATOM 5499 N N . THR C 1 122 ? 20.862 6.728 24.418 1.000 13.257 139 THR CCC N 1
ATOM 5500 C CA . THR C 1 122 ? 21.142 7.667 25.510 1.000 12.525 139 THR CCC CA 1
ATOM 5501 C C . THR C 1 122 ? 20.610 7.089 26.819 1.000 11.722 139 THR CCC C 1
ATOM 5502 O O . THR C 1 122 ? 19.434 6.703 26.895 1.000 12.823 139 THR CCC O 1
ATOM 5506 N N . SER C 1 123 ? 21.457 7.161 27.835 1.000 12.330 140 SER CCC N 1
ATOM 5507 C CA . SER C 1 123 ? 21.097 6.732 29.188 1.000 11.543 140 SER CCC CA 1
ATOM 5508 C C . SER C 1 123 ? 21.464 7.799 30.210 1.000 10.493 140 SER CCC C 1
ATOM 5509 O O . SER C 1 123 ? 22.398 8.570 30.013 1.000 11.530 140 SER CCC O 1
ATOM 5512 N N . PHE C 1 124 ? 20.716 7.804 31.301 1.000 10.009 141 PHE CCC N 1
ATOM 5513 C CA . PHE C 1 124 ? 21.055 8.621 32.486 1.000 10.549 141 PHE CCC CA 1
ATOM 5514 C C . PHE C 1 124 ? 20.789 7.770 33.713 1.000 9.914 141 PHE CCC C 1
ATOM 5515 O O . PHE C 1 124 ? 19.633 7.332 33.890 1.000 10.125 141 PHE CCC O 1
ATOM 5523 N N . HIS C 1 125 ? 21.848 7.491 34.462 1.000 9.649 142 HIS CCC N 1
ATOM 5524 C CA . HIS C 1 125 ? 21.752 6.697 35.696 1.000 10.049 142 HIS CCC CA 1
ATOM 5525 C C . HIS C 1 125 ? 22.244 7.590 36.827 1.000 9.999 142 HIS CCC C 1
ATOM 5526 O O . HIS C 1 125 ? 23.382 8.045 36.793 1.000 11.541 142 HIS CCC O 1
ATOM 5533 N N . PHE C 1 126 ? 21.358 7.820 37.767 1.000 9.649 143 PHE CCC N 1
ATOM 5534 C CA . PHE C 1 126 ? 21.534 8.852 38.799 1.000 9.612 143 PHE CCC CA 1
ATOM 5535 C C . PHE C 1 126 ? 20.922 8.364 40.092 1.000 9.259 143 PHE CCC C 1
ATOM 5536 O O . PHE C 1 126 ? 19.825 7.799 40.080 1.000 9.791 143 PHE CCC O 1
ATOM 5544 N N . PHE C 1 127 ? 21.607 8.643 41.200 1.000 9.522 144 PHE CCC N 1
ATOM 5545 C CA . PHE C 1 127 ? 21.003 8.394 42.518 1.000 10.364 144 PHE CCC CA 1
ATOM 5546 C C . PHE C 1 127 ? 21.567 9.385 43.508 1.000 9.583 144 PHE CCC C 1
ATOM 5547 O O . PHE C 1 127 ? 22.703 9.842 43.378 1.000 9.999 144 PHE CCC O 1
ATOM 5555 N N . SER C 1 128 ? 20.752 9.644 44.529 1.000 9.712 145 SER CCC N 1
ATOM 5556 C CA . SER C 1 128 ? 21.182 10.514 45.628 1.000 10.312 145 SER CCC CA 1
ATOM 5557 C C . SER C 1 128 ? 20.532 10.078 46.934 1.000 9.588 145 SER CCC C 1
ATOM 5558 O O . SER C 1 128 ? 19.428 9.512 46.945 1.000 9.880 145 SER CCC O 1
ATOM 5561 N N . VAL C 1 129 ? 21.255 10.373 48.006 1.000 9.451 146 VAL CCC N 1
ATOM 5562 C CA . VAL C 1 129 ? 20.783 10.135 49.392 1.000 9.670 146 VAL CCC CA 1
ATOM 5563 C C . VAL C 1 129 ? 20.995 11.441 50.141 1.000 9.783 146 VAL CCC C 1
ATOM 5564 O O . VAL C 1 129 ? 22.133 11.925 50.172 1.000 10.401 146 VAL CCC O 1
ATOM 5568 N N . GLY C 1 130 ? 19.962 11.949 50.785 1.000 9.675 147 GLY CCC N 1
ATOM 5569 C CA . GLY C 1 130 ? 20.115 13.193 51.536 1.000 10.564 147 GLY CCC CA 1
ATOM 5570 C C . GLY C 1 130 ? 19.206 13.265 52.734 1.000 10.193 147 GLY CCC C 1
ATOM 5571 O O . GLY C 1 130 ? 18.228 12.490 52.857 1.000 11.138 147 GLY CCC O 1
ATOM 5572 N N . GLY C 1 131 ? 19.496 14.247 53.566 1.000 10.199 148 GLY CCC N 1
ATOM 5573 C CA . GLY C 1 131 ? 18.685 14.511 54.756 1.000 11.617 148 GLY CCC CA 1
ATOM 5574 C C . GLY C 1 131 ? 17.599 15.534 54.529 1.000 11.722 148 GLY CCC C 1
ATOM 5575 O O . GLY C 1 131 ? 17.012 16.007 55.516 1.000 12.396 148 GLY CCC O 1
ATOM 5576 N N . GLU C 1 132 ? 17.347 15.855 53.264 1.000 11.583 149 GLU CCC N 1
ATOM 5577 C CA . GLU C 1 132 ? 16.404 16.880 52.810 1.000 12.144 149 GLU CCC CA 1
ATOM 5578 C C . GLU C 1 132 ? 16.277 16.702 51.297 1.000 11.383 149 GLU CCC C 1
ATOM 5579 O O . GLU C 1 132 ? 17.077 15.942 50.717 1.000 11.609 149 GLU CCC O 1
ATOM 5585 N N . ALA C 1 133 ? 15.327 17.378 50.672 1.000 11.275 150 ALA CCC N 1
ATOM 5586 C CA . ALA C 1 133 ? 15.136 17.221 49.220 1.000 11.622 150 ALA CCC CA 1
ATOM 5587 C C . ALA C 1 133 ? 16.412 17.593 48.464 1.000 10.404 150 ALA CCC C 1
ATOM 5588 O O . ALA C 1 133 ? 17.127 18.561 48.799 1.000 11.193 150 ALA CCC O 1
ATOM 5590 N N . LEU C 1 134 ? 16.619 16.865 47.372 1.000 10.728 151 LEU CCC N 1
ATOM 5591 C CA . LEU C 1 134 ? 17.678 17.203 46.406 1.000 10.759 151 LEU CCC CA 1
ATOM 5592 C C . LEU C 1 134 ? 17.397 18.609 45.849 1.000 9.967 151 LEU CCC C 1
ATOM 5593 O O . LEU C 1 134 ? 16.263 18.902 45.455 1.000 11.851 151 LEU CCC O 1
ATOM 5598 N N . GLU C 1 135 ? 18.422 19.441 45.822 1.000 10.520 152 GLU CCC N 1
ATOM 5599 C CA . GLU C 1 135 ? 18.321 20.798 45.260 1.000 11.478 152 GLU CCC CA 1
ATOM 5600 C C . GLU C 1 135 ? 18.709 20.745 43.782 1.000 10.725 152 GLU CCC C 1
ATOM 5601 O O . GLU C 1 135 ? 19.751 20.169 43.438 1.000 11.417 152 GLU CCC O 1
ATOM 5607 N N . LEU C 1 136 ? 17.871 21.364 42.957 1.000 10.807 153 LEU CCC N 1
ATOM 5608 C CA . LEU C 1 136 ? 18.006 21.316 41.485 1.000 10.878 153 LEU CCC CA 1
ATOM 5609 C C . LEU C 1 136 ? 18.327 22.699 40.929 1.000 10.628 153 LEU CCC C 1
ATOM 5610 O O . LEU C 1 136 ? 17.863 23.714 41.451 1.000 12.080 153 LEU CCC O 1
ATOM 5615 N N . GLN C 1 137 ? 19.051 22.663 39.821 1.000 10.617 154 GLN CCC N 1
ATOM 5616 C CA . GLN C 1 137 ? 19.341 23.810 38.954 1.000 10.591 154 GLN CCC CA 1
ATOM 5617 C C . GLN C 1 137 ? 18.797 23.465 37.560 1.000 10.462 154 GLN CCC C 1
ATOM 5618 O O . GLN C 1 137 ? 19.071 22.363 37.049 1.000 11.254 154 GLN CCC O 1
ATOM 5624 N N . GLY C 1 138 ? 18.067 24.383 36.961 1.000 10.396 155 GLY CCC N 1
ATOM 5625 C CA . GLY C 1 138 ? 17.536 24.163 35.613 1.000 10.962 155 GLY CCC CA 1
ATOM 5626 C C . GLY C 1 138 ? 18.529 24.563 34.541 1.000 10.893 155 GLY CCC C 1
ATOM 5627 O O . GLY C 1 138 ? 19.164 25.607 34.649 1.000 11.238 155 GLY CCC O 1
ATOM 5628 N N . VAL C 1 139 ? 18.628 23.720 33.517 1.000 10.859 156 VAL CCC N 1
ATOM 5629 C CA . VAL C 1 139 ? 19.387 24.027 32.289 1.000 10.625 156 VAL CCC CA 1
ATOM 5630 C C . VAL C 1 139 ? 18.562 23.468 31.140 1.000 10.683 156 VAL CCC C 1
ATOM 5631 O O . VAL C 1 139 ? 18.186 22.292 31.180 1.000 10.957 156 VAL CCC O 1
ATOM 5635 N N . LEU C 1 140 ? 18.285 24.307 30.151 1.000 10.596 157 LEU CCC N 1
ATOM 5636 C CA . LEU C 1 140 ? 17.440 23.922 29.010 1.000 11.020 157 LEU CCC CA 1
ATOM 5637 C C . LEU C 1 140 ? 18.279 23.710 27.765 1.000 9.801 157 LEU CCC C 1
ATOM 5638 O O . LEU C 1 140 ? 19.145 24.521 27.436 1.000 11.099 157 LEU CCC O 1
ATOM 5643 N N . PHE C 1 141 ? 17.969 22.646 27.041 1.000 9.854 158 PHE CCC N 1
ATOM 5644 C CA . PHE C 1 141 ? 18.594 22.459 25.722 1.000 9.941 158 PHE CCC CA 1
ATOM 5645 C C . PHE C 1 141 ? 18.228 23.618 24.804 1.000 10.099 158 PHE CCC C 1
ATOM 5646 O O . PHE C 1 141 ? 19.075 24.142 24.075 1.000 10.670 158 PHE CCC O 1
ATOM 5654 N N . ASN C 1 142 ? 16.950 23.969 24.857 1.000 10.138 159 ASN CCC N 1
ATOM 5655 C CA . ASN C 1 142 ? 16.303 24.945 23.956 1.000 10.088 159 ASN CCC CA 1
ATOM 5656 C C . ASN C 1 142 ? 15.364 25.795 24.819 1.000 10.704 159 ASN CCC C 1
ATOM 5657 O O . ASN C 1 142 ? 14.368 25.263 25.323 1.000 10.864 159 ASN CCC O 1
ATOM 5662 N N . TYR C 1 143 ? 15.676 27.063 25.017 1.000 10.899 160 TYR CCC N 1
ATOM 5663 C CA . TYR C 1 143 ? 14.884 27.865 25.974 1.000 11.359 160 TYR CCC CA 1
ATOM 5664 C C . TYR C 1 143 ? 13.471 28.102 25.437 1.000 11.078 160 TYR CCC C 1
ATOM 5665 O O . TYR C 1 143 ? 12.598 28.509 26.224 1.000 12.675 160 TYR CCC O 1
ATOM 5674 N N . ARG C 1 144 ? 13.249 27.901 24.136 1.000 11.446 161 ARG CCC N 1
ATOM 5675 C CA . ARG C 1 144 ? 11.926 28.099 23.508 1.000 12.220 161 ARG CCC CA 1
ATOM 5676 C C . ARG C 1 144 ? 11.079 26.831 23.554 1.000 12.365 161 ARG CCC C 1
ATOM 5677 O O . ARG C 1 144 ? 9.920 26.860 23.104 1.000 14.320 161 ARG CCC O 1
ATOM 5685 N N . THR C 1 145 ? 11.578 25.754 24.137 1.000 12.325 162 THR CCC N 1
ATOM 5686 C CA . THR C 1 145 ? 10.744 24.562 24.334 1.000 11.867 162 THR CCC CA 1
ATOM 5687 C C . THR C 1 145 ? 9.526 24.926 25.193 1.000 12.351 162 THR CCC C 1
ATOM 5688 O O . THR C 1 145 ? 9.684 25.583 26.249 1.000 13.852 162 THR CCC O 1
ATOM 5692 N N A LYS C 1 146 ? 8.330 24.519 24.767 0.500 12.404 163 LYS CCC N 1
ATOM 5693 N N B LYS C 1 146 ? 8.340 24.490 24.776 0.500 12.373 163 LYS CCC N 1
ATOM 5694 C CA A LYS C 1 146 ? 7.114 24.604 25.609 0.500 12.794 163 LYS CCC CA 1
ATOM 5695 C CA B LYS C 1 146 ? 7.099 24.584 25.579 0.500 12.859 163 LYS CCC CA 1
ATOM 5696 C C A LYS C 1 146 ? 7.003 23.314 26.416 0.500 12.820 163 LYS CCC C 1
ATOM 5697 C C B LYS C 1 146 ? 6.987 23.310 26.415 0.500 12.846 163 LYS CCC C 1
ATOM 5698 O O A LYS C 1 146 ? 6.768 22.249 25.833 0.500 13.862 163 LYS CCC O 1
ATOM 5699 O O B LYS C 1 146 ? 6.758 22.237 25.843 0.500 13.857 163 LYS CCC O 1
ATOM 5710 N N . TYR C 1 147 ? 7.169 23.416 27.728 1.000 12.844 164 TYR CCC N 1
ATOM 5711 C CA . TYR C 1 147 ? 7.019 22.255 28.617 1.000 12.607 164 TYR CCC CA 1
ATOM 5712 C C . TYR C 1 147 ? 5.568 22.151 29.017 1.000 12.891 164 TYR CCC C 1
ATOM 5713 O O . TYR C 1 147 ? 4.846 23.143 29.102 1.000 14.136 164 TYR CCC O 1
ATOM 5722 N N . PRO C 1 148 ? 5.091 20.915 29.221 1.000 12.175 165 PRO CCC N 1
ATOM 5723 C CA . PRO C 1 148 ? 3.661 20.665 29.323 1.000 12.909 165 PRO CCC CA 1
ATOM 5724 C C . PRO C 1 148 ? 3.080 20.789 30.729 1.000 12.838 165 PRO CCC C 1
ATOM 5725 O O . PRO C 1 148 ? 3.752 20.615 31.741 1.000 12.894 165 PRO CCC O 1
ATOM 5729 N N . ASP C 1 149 ? 1.787 21.051 30.748 1.000 13.152 166 ASP CCC N 1
ATOM 5730 C CA . ASP C 1 149 ? 0.999 21.019 31.990 1.000 13.794 166 ASP CCC CA 1
ATOM 5731 C C . ASP C 1 149 ? 1.228 19.691 32.701 1.000 13.204 166 ASP CCC C 1
ATOM 5732 O O . ASP C 1 149 ? 1.264 18.626 32.073 1.000 14.662 166 ASP CCC O 1
ATOM 5737 N N . GLY C 1 150 ? 1.404 19.770 34.009 1.000 14.107 167 GLY CCC N 1
ATOM 5738 C CA . GLY C 1 150 ? 1.650 18.591 34.854 1.000 15.052 167 GLY CCC CA 1
ATOM 5739 C C . GLY C 1 150 ? 3.119 18.419 35.191 1.000 14.586 167 GLY CCC C 1
ATOM 5740 O O . GLY C 1 150 ? 3.447 17.629 36.065 1.000 19.063 167 GLY CCC O 1
ATOM 5741 N N . THR C 1 151 ? 4.000 19.133 34.515 1.000 12.878 168 THR CCC N 1
ATOM 5742 C CA . THR C 1 151 ? 5.434 19.126 34.820 1.000 13.044 168 THR CCC CA 1
ATOM 5743 C C . THR C 1 151 ? 5.800 20.413 35.552 1.000 12.270 168 THR CCC C 1
ATOM 5744 O O . THR C 1 151 ? 5.131 21.438 35.393 1.000 13.878 168 THR CCC O 1
ATOM 5748 N N . ILE C 1 152 ? 6.886 20.320 36.306 1.000 11.872 169 ILE CCC N 1
ATOM 5749 C CA . ILE C 1 152 ? 7.497 21.481 36.987 1.000 11.407 169 ILE CCC CA 1
ATOM 5750 C C . ILE C 1 152 ? 8.819 21.725 36.265 1.000 11.757 169 ILE CCC C 1
ATOM 5751 O O . ILE C 1 152 ? 9.707 20.876 36.291 1.000 12.646 169 ILE CCC O 1
ATOM 5756 N N . PHE C 1 153 ? 8.886 22.858 35.598 1.000 12.725 170 PHE CCC N 1
ATOM 5757 C CA . PHE C 1 153 ? 9.970 23.185 34.664 1.000 12.930 170 PHE CCC CA 1
ATOM 5758 C C . PHE C 1 153 ? 10.503 24.577 34.961 1.000 12.378 170 PHE CCC C 1
ATOM 5759 O O . PHE C 1 153 ? 9.836 25.403 35.587 1.000 14.607 170 PHE CCC O 1
ATOM 5767 N N . PRO C 1 154 ? 11.700 24.891 34.430 1.000 12.420 171 PRO CCC N 1
ATOM 5768 C CA . PRO C 1 154 ? 12.251 26.232 34.556 1.000 13.449 171 PRO CCC CA 1
ATOM 5769 C C . PRO C 1 154 ? 11.321 27.295 33.954 1.000 14.857 171 PRO CCC C 1
ATOM 5770 O O . PRO C 1 154 ? 10.952 27.183 32.783 1.000 16.441 171 PRO CCC O 1
ATOM 5774 N N . LYS C 1 155 ? 10.948 28.270 34.770 1.000 15.849 172 LYS CCC N 1
ATOM 5775 C CA . LYS C 1 155 ? 9.965 29.313 34.413 1.000 18.431 172 LYS CCC CA 1
ATOM 5776 C C . LYS C 1 155 ? 10.707 30.587 34.011 1.000 16.673 172 LYS CCC C 1
ATOM 5777 O O . LYS C 1 155 ? 11.846 30.779 34.415 1.000 16.934 172 LYS CCC O 1
ATOM 5781 N N . ASN C 1 156 ? 10.046 31.448 33.244 1.000 18.823 173 ASN CCC N 1
ATOM 5782 C CA . ASN C 1 156 ? 10.654 32.723 32.806 1.000 20.058 173 ASN CCC CA 1
ATOM 5783 C C . ASN C 1 156 ? 11.950 32.402 32.061 1.000 16.752 173 ASN CCC C 1
ATOM 5784 O O . ASN C 1 156 ? 12.954 33.107 32.244 1.000 18.002 173 ASN CCC O 1
ATOM 5789 N N . ALA C 1 157 ? 11.932 31.365 31.225 1.000 15.104 174 ALA CCC N 1
ATOM 5790 C CA . ALA C 1 157 ? 13.143 30.960 30.499 1.000 14.660 174 ALA CCC CA 1
ATOM 5791 C C . ALA C 1 157 ? 13.595 32.088 29.579 1.000 13.796 174 ALA CCC C 1
ATOM 5792 O O . ALA C 1 157 ? 12.756 32.785 28.956 1.000 16.336 174 ALA CCC O 1
ATOM 5794 N N . THR C 1 158 ? 14.907 32.241 29.476 1.000 12.612 175 THR CCC N 1
ATOM 5795 C CA . THR C 1 158 ? 15.536 33.192 28.561 1.000 13.309 175 THR CCC CA 1
ATOM 5796 C C . THR C 1 158 ? 16.623 32.452 27.793 1.000 12.412 175 THR CCC C 1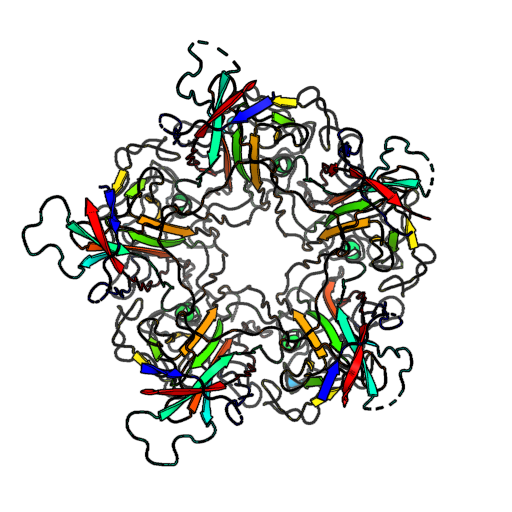
ATOM 5797 O O . THR C 1 158 ? 16.930 31.305 28.110 1.000 12.317 175 THR CCC O 1
ATOM 5801 N N . VAL C 1 159 ? 17.256 33.097 26.831 1.000 12.373 176 VAL CCC N 1
ATOM 5802 C CA . VAL C 1 159 ? 18.339 32.400 26.100 1.000 12.033 176 VAL CCC CA 1
ATOM 5803 C C . VAL C 1 159 ? 19.448 31.996 27.077 1.000 12.362 176 VAL CCC C 1
ATOM 5804 O O . VAL C 1 159 ? 20.105 30.992 26.855 1.000 12.709 176 VAL CCC O 1
ATOM 5808 N N A GLN C 1 160 ? 19.645 32.758 28.148 0.500 12.228 177 GLN CCC N 1
ATOM 5809 N N B GLN C 1 160 ? 19.622 32.754 28.151 0.500 12.883 177 GLN CCC N 1
ATOM 5810 C CA A GLN C 1 160 ? 20.714 32.403 29.119 0.500 12.620 177 GLN CCC CA 1
ATOM 5811 C CA B GLN C 1 160 ? 20.672 32.442 29.162 0.500 14.452 177 GLN CCC CA 1
ATOM 5812 C C A GLN C 1 160 ? 20.384 31.069 29.787 0.500 11.828 177 GLN CCC C 1
ATOM 5813 C C B GLN C 1 160 ? 20.377 31.081 29.805 0.500 12.559 177 GLN CCC C 1
ATOM 5814 O O A GLN C 1 160 ? 21.310 30.411 30.280 0.500 12.141 177 GLN CCC O 1
ATOM 5815 O O B GLN C 1 160 ? 21.316 30.435 30.273 0.500 12.301 177 GLN CCC O 1
ATOM 5826 N N . SER C 1 161 ? 19.113 30.685 29.823 1.000 12.138 178 SER CCC N 1
ATOM 5827 C CA . SER C 1 161 ? 18.702 29.376 30.388 1.000 11.304 178 SER CCC CA 1
ATOM 5828 C C . SER C 1 161 ? 19.383 28.205 29.684 1.000 10.780 178 SER CCC C 1
ATOM 5829 O O . SER C 1 161 ? 19.429 27.104 30.257 1.000 11.291 178 SER CCC O 1
ATOM 5832 N N . GLN C 1 162 ? 19.831 28.398 28.443 1.000 11.330 179 GLN CCC N 1
ATOM 5833 C CA . GLN C 1 162 ? 20.530 27.341 27.673 1.000 10.522 179 GLN CCC CA 1
ATOM 5834 C C . GLN C 1 162 ? 21.930 27.077 28.217 1.000 10.849 179 GLN CCC C 1
ATOM 5835 O O . GLN C 1 162 ? 22.506 26.040 27.843 1.000 11.765 179 GLN CCC O 1
ATOM 5841 N N . VAL C 1 163 ? 22.480 27.964 29.067 1.000 11.249 180 VAL CCC N 1
ATOM 5842 C CA . VAL C 1 163 ? 23.826 27.753 29.651 1.000 12.175 180 VAL CCC CA 1
ATOM 5843 C C . VAL C 1 163 ? 23.811 27.888 31.176 1.000 12.188 180 VAL CCC C 1
ATOM 5844 O O . VAL C 1 163 ? 24.375 27.012 31.837 1.000 12.549 180 VAL CCC O 1
ATOM 5848 N N A MET C 1 164 ? 23.241 28.949 31.742 0.500 12.225 181 MET CCC N 1
ATOM 5849 N N B MET C 1 164 ? 23.256 28.973 31.705 0.500 12.378 181 MET CCC N 1
ATOM 5850 C CA A MET C 1 164 ? 23.101 29.055 33.212 0.500 12.325 181 MET CCC CA 1
ATOM 5851 C CA B MET C 1 164 ? 23.136 29.177 33.161 0.500 12.567 181 MET CCC CA 1
ATOM 5852 C C A MET C 1 164 ? 22.321 30.314 33.574 0.500 12.788 181 MET CCC C 1
ATOM 5853 C C B MET C 1 164 ? 22.230 30.375 33.411 0.500 12.683 181 MET CCC C 1
ATOM 5854 O O A MET C 1 164 ? 22.872 31.426 33.481 0.500 14.823 181 MET CCC O 1
ATOM 5855 O O B MET C 1 164 ? 22.551 31.504 32.984 0.500 14.370 181 MET CCC O 1
ATOM 5864 N N . ASN C 1 165 ? 21.093 30.092 34.026 1.000 12.657 182 ASN CCC N 1
ATOM 5865 C CA . ASN C 1 165 ? 20.191 31.134 34.538 1.000 12.391 182 ASN CCC CA 1
ATOM 5866 C C . ASN C 1 165 ? 19.924 30.755 35.991 1.000 12.620 182 ASN CCC C 1
ATOM 5867 O O . ASN C 1 165 ? 19.220 29.775 36.243 1.000 13.109 182 ASN CCC O 1
ATOM 5872 N N . THR C 1 166 ? 20.501 31.522 36.911 1.000 13.728 183 THR CCC N 1
ATOM 5873 C CA . THR C 1 166 ? 20.432 31.214 38.355 1.000 14.199 183 THR CCC CA 1
ATOM 5874 C C . THR C 1 166 ? 19.027 31.392 38.919 1.000 14.023 183 THR CCC C 1
ATOM 5875 O O . THR C 1 166 ? 18.847 30.991 40.075 1.000 16.570 183 THR CCC O 1
ATOM 5879 N N A GLU C 1 167 ? 18.062 31.897 38.143 0.500 13.699 184 GLU CCC N 1
ATOM 5880 N N B GLU C 1 167 ? 18.062 31.891 38.146 0.500 14.075 184 GLU CCC N 1
ATOM 5881 C CA A GLU C 1 167 ? 16.646 31.930 38.596 0.500 14.502 184 GLU CCC CA 1
ATOM 5882 C CA B GLU C 1 167 ? 16.654 31.916 38.616 0.500 15.204 184 GLU CCC CA 1
ATOM 5883 C C A GLU C 1 167 ? 16.111 30.502 38.754 0.500 13.404 184 GLU CCC C 1
ATOM 5884 C C B GLU C 1 167 ? 16.119 30.491 38.771 0.500 13.533 184 GLU CCC C 1
ATOM 5885 O O A GLU C 1 167 ? 15.188 30.301 39.553 0.500 14.633 184 GLU CCC O 1
ATOM 5886 O O B GLU C 1 167 ? 15.200 30.285 39.572 0.500 14.741 184 GLU CCC O 1
ATOM 5897 N N . HIS C 1 168 ? 16.631 29.536 38.003 1.000 12.194 185 HIS CCC N 1
ATOM 5898 C CA . HIS C 1 168 ? 16.010 28.200 37.915 1.000 11.878 185 HIS CCC CA 1
ATOM 5899 C C . HIS C 1 168 ? 16.498 27.289 39.038 1.000 11.983 185 HIS CCC C 1
ATOM 5900 O O . HIS C 1 168 ? 17.290 26.360 38.808 1.000 12.702 185 HIS CCC O 1
ATOM 5907 N N . LYS C 1 169 ? 16.006 27.572 40.236 1.000 12.565 186 LYS CCC N 1
ATOM 5908 C CA . LYS C 1 169 ? 16.282 26.802 41.469 1.000 13.057 186 LYS CCC CA 1
ATOM 5909 C C . LYS C 1 169 ? 15.006 26.087 41.869 1.000 13.407 186 LYS CCC C 1
ATOM 5910 O O . LYS C 1 169 ? 13.913 26.711 41.877 1.000 16.539 186 LYS CCC O 1
ATOM 5916 N N . ALA C 1 170 ? 15.134 24.815 42.220 1.000 12.291 187 ALA CCC N 1
ATOM 5917 C CA . ALA C 1 170 ? 13.984 24.021 42.677 1.000 12.909 187 ALA CCC CA 1
ATOM 5918 C C . ALA C 1 170 ? 14.434 22.946 43.665 1.000 11.541 187 ALA CCC C 1
ATOM 5919 O O . ALA C 1 170 ? 15.632 22.712 43.829 1.000 13.212 187 ALA CCC O 1
ATOM 5921 N N . TYR C 1 171 ? 13.448 22.327 44.274 1.000 12.530 188 TYR CCC N 1
ATOM 5922 C CA . TYR C 1 171 ? 13.626 21.155 45.144 1.000 12.538 188 TYR CCC CA 1
ATOM 5923 C C . TYR C 1 171 ? 12.964 19.966 44.485 1.000 11.954 188 TYR CCC C 1
ATOM 5924 O O . TYR C 1 171 ? 11.846 20.115 43.987 1.000 13.128 188 TYR CCC O 1
ATOM 5933 N N . LEU C 1 172 ? 13.625 18.814 44.522 1.000 11.904 189 LEU CCC N 1
ATOM 5934 C CA . LEU C 1 172 ? 12.978 17.580 44.016 1.000 11.741 189 LEU CCC CA 1
ATOM 5935 C C . LEU C 1 172 ? 12.040 17.078 45.101 1.000 11.336 189 LEU CCC C 1
ATOM 5936 O O . LEU C 1 172 ? 12.411 16.252 45.965 1.000 11.957 189 LEU CCC O 1
ATOM 5941 N N . ASP C 1 173 ? 10.823 17.589 45.052 1.000 12.804 190 ASP CCC N 1
ATOM 5942 C CA . ASP C 1 173 ? 9.860 17.419 46.171 1.000 13.567 190 ASP CCC CA 1
ATOM 5943 C C . ASP C 1 173 ? 8.520 16.901 45.645 1.000 12.496 190 ASP CCC C 1
ATOM 5944 O O . ASP C 1 173 ? 7.525 16.990 46.377 1.000 13.823 190 ASP CCC O 1
ATOM 5949 N N . LYS C 1 174 ? 8.524 16.334 44.453 1.000 12.707 191 LYS CCC N 1
ATOM 5950 C CA . LYS C 1 174 ? 7.309 15.758 43.861 1.000 13.378 191 LYS CCC CA 1
ATOM 5951 C C . LYS C 1 174 ? 7.752 14.701 42.864 1.000 13.036 191 LYS CCC C 1
ATOM 5952 O O . LYS C 1 174 ? 8.646 14.962 42.066 1.000 13.299 191 LYS CCC O 1
ATOM 5958 N N . ASN C 1 175 ? 7.150 13.543 42.952 1.000 15.889 192 ASN CCC N 1
ATOM 5959 C CA . ASN C 1 175 ? 7.462 12.437 42.042 1.000 17.215 192 ASN CCC CA 1
ATOM 5960 C C . ASN C 1 175 ? 6.737 12.716 40.719 1.000 18.276 192 ASN CCC C 1
ATOM 5961 O O . ASN C 1 175 ? 5.693 13.389 40.696 1.000 19.102 192 ASN CCC O 1
ATOM 5966 N N A LYS C 1 176 ? 7.297 12.235 39.625 0.500 17.863 193 LYS CCC N 1
ATOM 5967 N N B LYS C 1 176 ? 7.312 12.200 39.644 0.500 18.234 193 LYS CCC N 1
ATOM 5968 C CA A LYS C 1 176 ? 6.645 12.258 38.291 0.500 17.831 193 LYS CCC CA 1
ATOM 5969 C CA B LYS C 1 176 ? 6.781 12.233 38.254 0.500 19.679 193 LYS CCC CA 1
ATOM 5970 C C A LYS C 1 176 ? 6.323 13.703 37.873 0.500 16.757 193 LYS CCC C 1
ATOM 5971 C C B LYS C 1 176 ? 6.342 13.668 37.898 0.500 17.639 193 LYS CCC C 1
ATOM 5972 O O A LYS C 1 176 ? 5.282 13.953 37.259 0.500 19.744 193 LYS CCC O 1
ATOM 5973 O O B LYS C 1 176 ? 5.265 13.866 37.328 0.500 21.626 193 LYS CCC O 1
ATOM 5980 N N . ALA C 1 177 ? 7.212 14.638 38.156 1.000 13.231 194 ALA CCC N 1
ATOM 5981 C CA . ALA C 1 177 ? 6.926 16.060 37.920 1.000 12.117 194 ALA CCC CA 1
ATOM 5982 C C . ALA C 1 177 ? 8.104 16.814 37.308 1.000 11.744 194 ALA CCC C 1
ATOM 5983 O O . ALA C 1 177 ? 7.864 17.721 36.502 1.000 12.073 194 ALA CCC O 1
ATOM 5985 N N . TYR C 1 178 ? 9.330 16.544 37.739 1.000 10.762 195 TYR CCC N 1
ATOM 5986 C CA . TYR C 1 178 ? 10.511 17.329 37.335 1.000 10.570 195 TYR CCC CA 1
ATOM 5987 C C . TYR C 1 178 ? 11.159 16.613 36.159 1.000 10.396 195 TYR CCC C 1
ATOM 5988 O O . TYR C 1 178 ? 11.746 15.533 36.330 1.000 10.167 195 TYR CCC O 1
ATOM 5997 N N . PRO C 1 179 ? 11.048 17.121 34.901 1.000 10.225 196 PRO CCC N 1
ATOM 5998 C CA . PRO C 1 179 ? 11.610 16.382 33.776 1.000 10.062 196 PRO CCC CA 1
ATOM 5999 C C . PRO C 1 179 ? 13.125 16.258 33.891 1.000 9.941 196 PRO CCC C 1
ATOM 6000 O O . PRO C 1 179 ? 13.808 17.242 34.204 1.000 11.014 196 PRO CCC O 1
ATOM 6004 N N . VAL C 1 180 ? 13.610 15.065 33.572 1.000 9.104 197 VAL CCC N 1
ATOM 6005 C CA . VAL C 1 180 ? 15.063 14.816 33.603 1.000 10.235 197 VAL CCC CA 1
ATOM 6006 C C . VAL C 1 180 ? 15.783 15.858 32.739 1.000 9.620 197 VAL CCC C 1
ATOM 6007 O O . VAL C 1 180 ? 16.813 16.386 33.145 1.000 10.375 197 VAL CCC O 1
ATOM 6011 N N . GLU C 1 181 ? 15.270 16.124 31.535 1.000 9.380 198 GLU CCC N 1
ATOM 6012 C CA . GLU C 1 181 ? 16.023 16.953 30.567 1.000 9.593 198 GLU CCC CA 1
ATOM 6013 C C . GLU C 1 181 ? 16.144 18.421 30.984 1.000 9.872 198 GLU CCC C 1
ATOM 6014 O O . GLU C 1 181 ? 16.944 19.126 30.369 1.000 11.359 198 GLU CCC O 1
ATOM 6020 N N . CYS C 1 182 ? 15.357 18.865 31.969 1.000 10.225 199 CYS CCC N 1
ATOM 6021 C CA . CYS C 1 182 ? 15.241 20.273 32.421 1.000 12.162 199 CYS CCC CA 1
ATOM 6022 C C . CYS C 1 182 ? 16.157 20.565 33.616 1.000 10.312 199 CYS CCC C 1
ATOM 6023 O O . CYS C 1 182 ? 16.389 21.759 33.888 1.000 11.599 199 CYS CCC O 1
ATOM 6026 N N . TRP C 1 183 ? 16.512 19.549 34.397 1.000 10.104 200 TRP CCC N 1
ATOM 6027 C CA . TRP C 1 183 ? 17.030 19.766 35.762 1.000 10.170 200 TRP CCC CA 1
ATOM 6028 C C . TRP C 1 183 ? 18.232 18.889 36.026 1.000 10.070 200 TRP CCC C 1
ATOM 6029 O O . TRP C 1 183 ? 18.259 17.735 35.599 1.000 10.367 200 TRP CCC O 1
ATOM 6040 N N . VAL C 1 184 ? 19.177 19.430 36.785 1.000 10.212 201 VAL CCC N 1
ATOM 6041 C CA . VAL C 1 184 ? 20.325 18.668 37.320 1.000 10.888 201 VAL CCC CA 1
ATOM 6042 C C . VAL C 1 184 ? 20.455 19.019 38.796 1.000 10.154 201 VAL CCC C 1
ATOM 6043 O O . VAL C 1 184 ? 19.995 20.061 39.255 1.000 10.317 201 VAL CCC O 1
ATOM 6047 N N . PRO C 1 185 ? 21.191 18.195 39.561 1.000 10.601 202 PRO CCC N 1
ATOM 6048 C CA . PRO C 1 185 ? 21.596 18.618 40.892 1.000 11.328 202 PRO CCC CA 1
ATOM 6049 C C . PRO C 1 185 ? 22.322 19.963 40.849 1.000 11.712 202 PRO CCC C 1
ATOM 6050 O O . PRO C 1 185 ? 23.169 20.182 40.000 1.000 13.057 202 PRO CCC O 1
ATOM 6054 N N . ASP C 1 186 ? 21.987 20.826 41.800 1.000 11.762 203 ASP CCC N 1
ATOM 6055 C CA . ASP C 1 186 ? 22.626 22.152 41.937 1.000 12.707 203 ASP CCC CA 1
ATOM 6056 C C . ASP C 1 186 ? 23.922 21.988 42.713 1.000 12.267 203 ASP CCC C 1
ATOM 6057 O O . ASP C 1 186 ? 23.880 21.754 43.918 1.000 12.825 203 ASP CCC O 1
ATOM 6062 N N . PRO C 1 187 ? 25.097 22.134 42.071 1.000 13.949 204 PRO CCC N 1
ATOM 6063 C CA . PRO C 1 187 ? 26.362 21.945 42.780 1.000 14.665 204 PRO CCC CA 1
ATOM 6064 C C . PRO C 1 187 ? 26.646 23.060 43.792 1.000 14.131 204 PRO CCC C 1
ATOM 6065 O O . PRO C 1 187 ? 27.542 22.876 44.615 1.000 16.315 204 PRO CCC O 1
ATOM 6069 N N . THR C 1 188 ? 25.953 24.192 43.688 1.000 14.678 205 THR CCC N 1
ATOM 6070 C CA . THR C 1 188 ? 26.118 25.294 44.665 1.000 15.226 205 THR CCC CA 1
ATOM 6071 C C . THR C 1 188 ? 25.371 25.040 45.980 1.000 15.491 205 THR CCC C 1
ATOM 6072 O O . THR C 1 188 ? 25.579 25.814 46.940 1.000 17.663 205 THR CCC O 1
ATOM 6076 N N A ARG C 1 189 ? 24.544 24.002 46.026 0.500 12.886 206 ARG CCC N 1
ATOM 6077 N N B ARG C 1 189 ? 24.543 23.998 45.996 0.500 13.386 206 ARG CCC N 1
ATOM 6078 C CA A ARG C 1 189 ? 23.753 23.636 47.220 0.500 13.117 206 ARG CCC CA 1
ATOM 6079 C CA B ARG C 1 189 ? 23.783 23.629 47.214 0.500 14.644 206 ARG CCC CA 1
ATOM 6080 C C A ARG C 1 189 ? 24.052 22.169 47.529 0.500 12.612 206 ARG CCC C 1
ATOM 6081 C C B ARG C 1 189 ? 24.068 22.149 47.516 0.500 13.031 206 ARG CCC C 1
ATOM 6082 O O A ARG C 1 189 ? 25.207 21.760 47.346 0.500 12.849 206 ARG CCC O 1
ATOM 6083 O O B ARG C 1 189 ? 25.213 21.740 47.350 0.500 12.899 206 ARG CCC O 1
ATOM 6098 N N . ASN C 1 190 ? 23.077 21.421 48.025 1.000 12.533 207 ASN CCC N 1
ATOM 6099 C CA . ASN C 1 190 ? 23.248 19.991 48.304 1.000 11.691 207 ASN CCC CA 1
ATOM 6100 C C . ASN C 1 190 ? 24.368 19.682 49.302 1.000 12.151 207 ASN CCC C 1
ATOM 6101 O O . ASN C 1 190 ? 24.914 18.578 49.226 1.000 13.215 207 ASN CCC O 1
ATOM 6106 N N . GLU C 1 191 ? 24.610 20.548 50.283 1.000 13.267 208 GLU CCC N 1
ATOM 6107 C CA . GLU C 1 191 ? 25.582 20.247 51.373 1.000 14.573 208 GLU CCC CA 1
ATOM 6108 C C . GLU C 1 191 ? 25.164 18.992 52.143 1.000 13.294 208 GLU CCC C 1
ATOM 6109 O O . GLU C 1 191 ? 26.040 18.324 52.704 1.000 16.673 208 GLU CCC O 1
ATOM 6111 N N . ASN C 1 192 ? 23.870 18.708 52.195 1.000 11.522 209 ASN CCC N 1
ATOM 6112 C CA . ASN C 1 192 ? 23.318 17.652 53.071 1.000 11.762 209 ASN CCC CA 1
ATOM 6113 C C . ASN C 1 192 ? 22.809 16.461 52.255 1.000 10.962 209 ASN CCC C 1
ATOM 6114 O O . ASN C 1 192 ? 21.971 15.695 52.736 1.000 11.841 209 ASN CCC O 1
ATOM 6119 N N . THR C 1 193 ? 23.295 16.338 51.014 1.000 11.367 210 THR CCC N 1
ATOM 6120 C CA . THR C 1 193 ? 22.984 15.235 50.090 1.000 10.872 210 THR CCC CA 1
ATOM 6121 C C . THR C 1 193 ? 24.283 14.739 49.464 1.000 10.633 210 THR CCC C 1
ATOM 6122 O O . THR C 1 193 ? 25.228 15.533 49.295 1.000 12.799 210 THR CCC O 1
ATOM 6126 N N . ARG C 1 194 ? 24.325 13.462 49.119 1.000 10.154 211 ARG CCC N 1
ATOM 6127 C CA . ARG C 1 194 ? 25.407 12.896 48.294 1.000 10.759 211 ARG CCC CA 1
ATOM 6128 C C . ARG C 1 194 ? 24.742 12.437 47.002 1.000 9.899 211 ARG CCC C 1
ATOM 6129 O O . ARG C 1 194 ? 23.787 11.657 47.082 1.000 10.796 211 ARG CCC O 1
ATOM 6137 N N . TYR C 1 195 ? 25.217 12.929 45.858 1.000 9.875 212 TYR CCC N 1
ATOM 6138 C CA . TYR C 1 195 ? 24.611 12.561 44.555 1.000 10.357 212 TYR CCC CA 1
ATOM 6139 C C . TYR C 1 195 ? 25.674 12.051 43.605 1.000 10.101 212 TYR CCC C 1
ATOM 6140 O O . TYR C 1 195 ? 26.833 12.443 43.675 1.000 10.662 212 TYR CCC O 1
ATOM 6149 N N . PHE C 1 196 ? 25.207 11.220 42.687 1.000 10.641 213 PHE CCC N 1
ATOM 6150 C CA . PHE C 1 196 ? 26.071 10.538 41.707 1.000 10.006 213 PHE CCC CA 1
ATOM 6151 C C . PHE C 1 196 ? 25.277 10.328 40.425 1.000 9.901 213 PHE CCC C 1
ATOM 6152 O O . PHE C 1 196 ? 24.183 9.752 40.501 1.000 11.188 213 PHE CCC O 1
ATOM 6160 N N . GLY C 1 197 ? 25.814 10.697 39.270 1.000 10.657 214 GLY CCC N 1
ATOM 6161 C CA . GLY C 1 197 ? 25.125 10.404 38.003 1.000 11.120 214 GLY CCC CA 1
ATOM 6162 C C . GLY C 1 197 ? 26.057 10.309 36.839 1.000 10.651 214 GLY CCC C 1
ATOM 6163 O O . GLY C 1 197 ? 27.132 10.927 36.854 1.000 11.320 214 GLY CCC O 1
ATOM 6164 N N . THR C 1 198 ? 25.607 9.586 35.818 1.000 10.493 215 THR CCC N 1
ATOM 6165 C CA . THR C 1 198 ? 26.320 9.487 34.536 1.000 11.265 215 THR CCC CA 1
ATOM 6166 C C . THR C 1 198 ? 25.325 9.598 33.392 1.000 10.654 215 THR CCC C 1
ATOM 6167 O O . THR C 1 198 ? 24.374 8.807 33.331 1.000 10.843 215 THR CCC O 1
ATOM 6171 N N . LEU C 1 199 ? 25.590 10.563 32.514 1.000 11.172 216 LEU CCC N 1
ATOM 6172 C CA A LEU C 1 199 ? 24.909 10.635 31.204 0.500 11.862 216 LEU CCC CA 1
ATOM 6173 C CA B LEU C 1 199 ? 24.923 10.695 31.198 0.500 12.101 216 LEU CCC CA 1
ATOM 6174 C C . LEU C 1 199 ? 25.815 9.986 30.174 1.000 12.017 216 LEU CCC C 1
ATOM 6175 O O . LEU C 1 199 ? 26.978 10.383 30.050 1.000 13.541 216 LEU CCC O 1
ATOM 6184 N N . THR C 1 200 ? 25.260 9.031 29.441 1.000 12.759 217 THR CCC N 1
ATOM 6185 C CA . THR C 1 200 ? 25.945 8.444 28.287 1.000 14.133 217 THR CCC CA 1
ATOM 6186 C C . THR C 1 200 ? 25.066 8.708 27.062 1.000 14.602 217 THR CCC C 1
ATOM 6187 O O . THR C 1 200 ? 23.981 8.120 27.007 1.000 17.155 217 THR CCC O 1
ATOM 6191 N N A GLY C 1 201 ? 25.538 9.515 26.098 0.500 14.299 218 GLY CCC N 1
ATOM 6192 N N B GLY C 1 201 ? 25.475 9.622 26.174 0.500 14.952 218 GLY CCC N 1
ATOM 6193 C CA A GLY C 1 201 ? 24.707 10.032 24.990 0.500 15.752 218 GLY CCC CA 1
ATOM 6194 C CA B GLY C 1 201 ? 24.664 10.014 25.007 0.500 17.157 218 GLY CCC CA 1
ATOM 6195 C C A GLY C 1 201 ? 25.045 9.410 23.639 0.500 15.639 218 GLY CCC C 1
ATOM 6196 C C B GLY C 1 201 ? 24.927 9.084 23.839 0.500 19.305 218 GLY CCC C 1
ATOM 6197 O O A GLY C 1 201 ? 26.205 9.269 23.297 0.500 15.836 218 GLY CCC O 1
ATOM 6198 O O B GLY C 1 201 ? 25.865 8.290 23.940 0.500 27.269 218 GLY CCC O 1
ATOM 6199 N N . GLY C 1 202 ? 24.044 9.091 22.842 1.000 17.634 219 GLY CCC N 1
ATOM 6200 C CA . GLY C 1 202 ? 24.290 8.474 21.535 1.000 18.710 219 GLY CCC CA 1
ATOM 6201 C C . GLY C 1 202 ? 23.270 7.413 21.240 1.000 20.884 219 GLY CCC C 1
ATOM 6202 O O . GLY C 1 202 ? 23.023 6.629 22.124 1.000 22.347 219 GLY CCC O 1
ATOM 6203 N N . GLU C 1 203 ? 22.783 7.313 20.001 1.000 19.434 220 GLU CCC N 1
ATOM 6204 C CA . GLU C 1 203 ? 21.640 6.406 19.695 1.000 22.387 220 GLU CCC CA 1
ATOM 6205 C C . GLU C 1 203 ? 22.086 4.946 19.740 1.000 21.303 220 GLU CCC C 1
ATOM 6206 O O . GLU C 1 203 ? 21.202 4.055 19.860 1.000 26.348 220 GLU CCC O 1
ATOM 6212 N N . ASN C 1 204 ? 23.387 4.665 19.660 1.000 19.634 221 ASN CCC N 1
ATOM 6213 C CA . ASN C 1 204 ? 23.858 3.254 19.599 1.000 21.389 221 ASN CCC CA 1
ATOM 6214 C C . ASN C 1 204 ? 24.560 2.841 20.886 1.000 19.623 221 ASN CCC C 1
ATOM 6215 O O . ASN C 1 204 ? 25.087 1.730 20.925 1.000 23.158 221 ASN CCC O 1
ATOM 6220 N N . VAL C 1 205 ? 24.562 3.686 21.917 1.000 17.742 222 VAL CCC N 1
ATOM 6221 C CA . VAL C 1 205 ? 25.247 3.375 23.204 1.000 18.055 222 VAL CCC CA 1
ATOM 6222 C C . VAL C 1 205 ? 24.675 2.079 23.754 1.000 17.192 222 VAL CCC C 1
ATOM 6223 O O . VAL C 1 205 ? 23.483 1.985 23.971 1.000 16.949 222 VAL CCC O 1
ATOM 6227 N N . PRO C 1 206 ? 25.515 1.088 24.094 1.000 18.523 223 PRO CCC N 1
ATOM 6228 C CA . PRO C 1 206 ? 25.026 -0.135 24.726 1.000 18.557 223 PRO CCC CA 1
ATOM 6229 C C . PRO C 1 206 ? 24.823 0.030 26.223 1.000 17.607 223 PRO CCC C 1
ATOM 6230 O O . PRO C 1 206 ? 25.675 0.600 26.892 1.000 20.563 223 PRO CCC O 1
ATOM 6234 N N . PRO C 1 207 ? 23.703 -0.420 26.812 1.000 15.915 224 PRO CCC N 1
ATOM 6235 C CA . PRO C 1 207 ? 23.633 -0.450 28.261 1.000 15.094 224 PRO CCC CA 1
ATOM 6236 C C . PRO C 1 207 ? 24.788 -1.319 28.820 1.000 14.031 224 PRO CCC C 1
ATOM 6237 O O . PRO C 1 207 ? 25.086 -2.395 28.332 1.000 15.923 224 PRO CCC O 1
ATOM 6241 N N . VAL C 1 208 ? 25.414 -0.847 29.897 1.000 12.652 225 VAL CCC N 1
ATOM 6242 C CA . VAL C 1 208 ? 26.371 -1.656 30.684 1.000 12.852 225 VAL CCC CA 1
ATOM 6243 C C . VAL C 1 208 ? 25.937 -1.537 32.140 1.000 12.670 225 VAL CCC C 1
ATOM 6244 O O . VAL C 1 208 ? 26.104 -0.461 32.736 1.000 14.881 225 VAL CCC O 1
ATOM 6248 N N . LEU C 1 209 ? 25.304 -2.582 32.627 1.000 11.875 226 LEU CCC N 1
ATOM 6249 C CA . LEU C 1 209 ? 24.643 -2.557 33.942 1.000 12.744 226 LEU CCC CA 1
ATOM 6250 C C . LEU C 1 209 ? 25.247 -3.656 34.802 1.000 11.396 226 LEU CCC C 1
ATOM 6251 O O . LEU C 1 209 ? 25.133 -4.849 34.495 1.000 13.533 226 LEU CCC O 1
ATOM 6256 N N . HIS C 1 210 ? 25.825 -3.249 35.915 1.000 11.620 227 HIS CCC N 1
ATOM 6257 C CA . HIS C 1 210 ? 26.450 -4.174 36.878 1.000 11.422 227 HIS CCC CA 1
ATOM 6258 C C . HIS C 1 210 ? 25.538 -4.356 38.086 1.000 11.386 227 HIS CCC C 1
ATOM 6259 O O . HIS C 1 210 ? 24.992 -3.372 38.598 1.000 13.899 227 HIS CCC O 1
ATOM 6266 N N . ILE C 1 211 ? 25.455 -5.582 38.574 1.000 10.888 228 ILE CCC N 1
ATOM 6267 C CA . ILE C 1 211 ? 24.710 -5.900 39.815 1.000 11.151 228 ILE CCC CA 1
ATOM 6268 C C . ILE C 1 211 ? 25.654 -6.685 40.725 1.000 11.193 228 ILE CCC C 1
ATOM 6269 O O . ILE C 1 211 ? 26.433 -7.517 40.279 1.000 12.059 228 ILE CCC O 1
ATOM 6274 N N . THR C 1 212 ? 25.564 -6.398 42.013 1.000 11.549 229 THR CCC N 1
ATOM 6275 C CA . THR C 1 212 ? 26.268 -7.160 43.059 1.000 10.614 229 THR CCC CA 1
ATOM 6276 C C . THR C 1 212 ? 25.756 -6.690 44.404 1.000 11.146 229 THR CCC C 1
ATOM 6277 O O . THR C 1 212 ? 25.506 -5.502 44.572 1.000 15.686 229 THR CCC O 1
ATOM 6281 N N . ASN C 1 213 ? 25.731 -7.615 45.344 1.000 10.601 230 ASN CCC N 1
ATOM 6282 C CA . ASN C 1 213 ? 25.390 -7.283 46.752 1.000 10.635 230 ASN CCC CA 1
ATOM 6283 C C . ASN C 1 213 ? 26.653 -7.090 47.591 1.000 10.828 230 ASN CCC C 1
ATOM 6284 O O . ASN C 1 213 ? 26.536 -7.085 48.828 1.000 12.662 230 ASN CCC O 1
ATOM 6289 N N . THR C 1 214 ? 27.813 -6.900 46.976 1.000 10.638 231 THR CCC N 1
ATOM 6290 C CA . THR C 1 214 ? 29.100 -6.830 47.693 1.000 11.901 231 THR CCC CA 1
ATOM 6291 C C . THR C 1 214 ? 29.719 -5.440 47.680 1.000 12.994 231 THR CCC C 1
ATOM 6292 O O . THR C 1 214 ? 30.809 -5.297 48.240 1.000 15.865 231 THR CCC O 1
ATOM 6296 N N . ALA C 1 215 ? 29.050 -4.457 47.097 1.000 12.475 232 ALA CCC N 1
ATOM 6297 C CA . ALA C 1 215 ? 29.602 -3.106 46.878 1.000 13.194 232 ALA CCC CA 1
ATOM 6298 C C . ALA C 1 215 ? 28.875 -2.099 47.763 1.000 13.475 232 ALA CCC C 1
ATOM 6299 O O . ALA C 1 215 ? 27.645 -2.017 47.716 1.000 14.570 232 ALA CCC O 1
ATOM 6301 N N . THR C 1 216 ? 29.632 -1.334 48.523 1.000 14.507 233 THR CCC N 1
ATOM 6302 C CA . THR C 1 216 ? 29.085 -0.314 49.432 1.000 14.657 233 THR CCC CA 1
ATOM 6303 C C . THR C 1 216 ? 29.719 1.031 49.099 1.000 15.891 233 THR CCC C 1
ATOM 6304 O O . THR C 1 216 ? 30.938 1.083 48.941 1.000 19.952 233 THR CCC O 1
ATOM 6308 N N . THR C 1 217 ? 28.899 2.080 49.050 1.000 14.096 234 THR CCC N 1
ATOM 6309 C CA . THR C 1 217 ? 29.348 3.474 48.942 1.000 15.397 234 THR CCC CA 1
ATOM 6310 C C . THR C 1 217 ? 29.251 4.117 50.325 1.000 14.175 234 THR CCC C 1
ATOM 6311 O O . THR C 1 217 ? 28.177 4.076 50.949 1.000 14.691 234 THR CCC O 1
ATOM 6315 N N . VAL C 1 218 ? 30.339 4.717 50.752 1.000 14.289 235 VAL CCC N 1
ATOM 6316 C CA . VAL C 1 218 ? 30.382 5.467 52.026 1.000 14.346 235 VAL CCC CA 1
ATOM 6317 C C . VAL C 1 218 ? 29.882 6.882 51.748 1.000 13.454 235 VAL CCC C 1
ATOM 6318 O O . VAL C 1 218 ? 30.337 7.510 50.787 1.000 16.376 235 VAL CCC O 1
ATOM 6322 N N . LEU C 1 219 ? 28.980 7.375 52.594 1.000 12.338 236 LEU CCC N 1
ATOM 6323 C CA . LEU C 1 219 ? 28.291 8.664 52.394 1.000 12.154 236 LEU CCC CA 1
ATOM 6324 C C . LEU C 1 219 ? 28.886 9.765 53.266 1.000 12.533 236 LEU CCC C 1
ATOM 6325 O O . LEU C 1 219 ? 28.403 10.894 53.206 1.000 13.196 236 LEU CCC O 1
ATOM 6330 N N . LEU C 1 220 ? 29.917 9.452 54.036 1.000 13.575 237 LEU CCC N 1
ATOM 6331 C CA . LEU C 1 220 ? 30.567 10.462 54.894 1.000 14.149 237 LEU CCC CA 1
ATOM 6332 C C . LEU C 1 220 ? 31.339 11.449 54.023 1.000 15.399 237 LEU CCC C 1
ATOM 6333 O O . LEU C 1 220 ? 31.977 11.028 53.041 1.000 18.100 237 LEU CCC O 1
ATOM 6338 N N . ASP C 1 221 ? 31.304 12.708 54.407 1.000 15.386 238 ASP CCC N 1
ATOM 6339 C CA . ASP C 1 221 ? 32.128 13.757 53.771 1.000 17.747 238 ASP CCC CA 1
ATOM 6340 C C . ASP C 1 221 ? 33.553 13.703 54.335 1.000 20.034 238 ASP CCC C 1
ATOM 6341 O O . ASP C 1 221 ? 33.896 12.764 55.084 1.000 20.200 238 ASP CCC O 1
ATOM 6346 N N . GLU C 1 222 ? 34.385 14.662 53.937 1.000 23.627 239 GLU CCC N 1
ATOM 6347 C CA . GLU C 1 222 ? 35.822 14.669 54.314 1.000 26.666 239 GLU CCC CA 1
ATOM 6348 C C . GLU C 1 222 ? 35.978 14.917 55.817 1.000 26.164 239 GLU CCC C 1
ATOM 6349 O O . GLU C 1 222 ? 37.109 14.720 56.308 1.000 33.093 239 GLU CCC O 1
ATOM 6355 N N . PHE C 1 223 ? 34.910 15.320 56.517 1.000 23.353 240 PHE CCC N 1
ATOM 6356 C CA . PHE C 1 223 ? 34.914 15.565 57.980 1.000 24.650 240 PHE CCC CA 1
ATOM 6357 C C . PHE C 1 223 ? 34.352 14.352 58.726 1.000 23.045 240 PHE CCC C 1
ATOM 6358 O O . PHE C 1 223 ? 34.245 14.386 59.974 1.000 25.816 240 PHE CCC O 1
ATOM 6366 N N . GLY C 1 224 ? 33.996 13.297 57.997 1.000 20.410 241 GLY CCC N 1
ATOM 6367 C CA . GLY C 1 224 ? 33.441 12.076 58.610 1.000 18.939 241 GLY CCC CA 1
ATOM 6368 C C . GLY C 1 224 ? 31.957 12.197 58.905 1.000 17.392 241 GLY CCC C 1
ATOM 6369 O O . GLY C 1 224 ? 31.465 11.414 59.719 1.000 17.978 241 GLY CCC O 1
ATOM 6370 N N . VAL C 1 225 ? 31.241 13.104 58.228 1.000 15.655 242 VAL CCC N 1
ATOM 6371 C CA . VAL C 1 225 ? 29.810 13.350 58.532 1.000 15.586 242 VAL CCC CA 1
ATOM 6372 C C . VAL C 1 225 ? 28.965 12.986 57.311 1.000 13.936 242 VAL CCC C 1
ATOM 6373 O O . VAL C 1 225 ? 29.242 13.476 56.198 1.000 14.965 242 VAL CCC O 1
ATOM 6377 N N . GLY C 1 226 ? 27.954 12.161 57.521 1.000 13.346 243 GLY CCC N 1
ATOM 6378 C CA . GLY C 1 226 ? 26.999 11.807 56.469 1.000 12.323 243 GLY CCC CA 1
ATOM 6379 C C . GLY C 1 226 ? 25.836 12.778 56.452 1.000 12.086 243 GLY CCC C 1
ATOM 6380 O O . GLY C 1 226 ? 25.701 13.654 57.318 1.000 13.570 243 GLY CCC O 1
ATOM 6381 N N . PRO C 1 227 ? 24.927 12.632 55.470 1.000 12.036 244 PRO CCC N 1
ATOM 6382 C CA . PRO C 1 227 ? 23.675 13.388 55.489 1.000 12.386 244 PRO CCC CA 1
ATOM 6383 C C . PRO C 1 227 ? 22.961 13.238 56.834 1.000 11.696 244 PRO CCC C 1
ATOM 6384 O O . PRO C 1 227 ? 22.865 12.138 57.340 1.000 12.273 244 PRO CCC O 1
ATOM 6388 N N . LEU C 1 228 ? 22.438 14.358 57.319 1.000 11.628 245 LEU CCC N 1
ATOM 6389 C CA . LEU C 1 228 ? 21.729 14.416 58.609 1.000 11.920 245 LEU CCC CA 1
ATOM 6390 C C . LEU C 1 228 ? 20.246 14.648 58.340 1.000 11.293 245 LEU CCC C 1
ATOM 6391 O O . LEU C 1 228 ? 19.886 15.610 57.631 1.000 11.938 245 LEU CCC O 1
ATOM 6396 N N . CYS C 1 229 ? 19.407 13.749 58.827 1.000 11.959 246 CYS CCC N 1
ATOM 6397 C CA . CYS C 1 229 ? 18.008 13.643 58.355 1.000 12.480 246 CYS CCC CA 1
ATOM 6398 C C . CYS C 1 229 ? 17.100 14.603 59.115 1.000 12.420 246 CYS CCC C 1
ATOM 6399 O O . CYS C 1 229 ? 16.647 14.321 60.244 1.000 13.717 246 CYS CCC O 1
ATOM 6402 N N . LYS C 1 230 ? 16.780 15.719 58.488 1.000 12.149 247 LYS CCC N 1
ATOM 6403 C CA . LYS C 1 230 ? 15.916 16.734 59.118 1.000 13.473 247 LYS CCC CA 1
ATOM 6404 C C . LYS C 1 230 ? 14.517 16.164 59.324 1.000 14.331 247 LYS CCC C 1
ATOM 6405 O O . LYS C 1 230 ? 13.928 15.561 58.407 1.000 15.402 247 LYS CCC O 1
ATOM 6411 N N . GLY C 1 231 ? 13.982 16.328 60.523 1.000 15.399 248 GLY CCC N 1
ATOM 6412 C CA . GLY C 1 231 ? 12.625 15.840 60.808 1.000 15.794 248 GLY CCC CA 1
ATOM 6413 C C . GLY C 1 231 ? 12.535 14.316 60.757 1.000 14.304 248 GLY CCC C 1
ATOM 6414 O O . GLY C 1 231 ? 11.413 13.796 60.646 1.000 16.718 248 GLY CCC O 1
ATOM 6415 N N . ASP C 1 232 ? 13.661 13.610 60.840 1.000 14.283 249 ASP CCC N 1
ATOM 6416 C CA . ASP C 1 232 ? 13.671 12.117 60.822 1.000 13.731 249 ASP CCC CA 1
ATOM 6417 C C . ASP C 1 232 ? 13.077 11.631 59.502 1.000 12.862 249 ASP CCC C 1
ATOM 6418 O O . ASP C 1 232 ? 12.401 10.601 59.496 1.000 15.341 249 ASP CCC O 1
ATOM 6423 N N . ASN C 1 233 ? 13.446 12.301 58.406 1.000 13.196 250 ASN CCC N 1
ATOM 6424 C CA . ASN C 1 233 ? 13.090 11.867 57.046 1.000 12.846 250 ASN CCC CA 1
ATOM 6425 C C . ASN C 1 233 ? 14.355 11.694 56.208 1.000 11.638 250 ASN CCC C 1
ATOM 6426 O O . ASN C 1 233 ? 15.239 12.557 56.254 1.000 13.454 250 ASN CCC O 1
ATOM 6431 N N . LEU C 1 234 ? 14.378 10.621 55.420 1.000 12.354 251 LEU CCC N 1
ATOM 6432 C CA . LEU C 1 234 ? 15.460 10.325 54.473 1.000 11.228 251 LEU CCC CA 1
ATOM 6433 C C . LEU C 1 234 ? 14.955 10.525 53.047 1.000 11.130 251 LEU CCC C 1
ATOM 6434 O O . LEU C 1 234 ? 13.894 9.993 52.722 1.000 12.525 251 LEU CCC O 1
ATOM 6439 N N . TYR C 1 235 ? 15.682 11.291 52.241 1.000 10.688 252 TYR CCC N 1
ATOM 6440 C CA . TYR C 1 235 ? 15.307 11.508 50.827 1.000 10.106 252 TYR CCC CA 1
ATOM 6441 C C . TYR C 1 235 ? 16.190 10.668 49.911 1.000 10.114 252 TYR CCC C 1
ATOM 6442 O O . TYR C 1 235 ? 17.407 10.807 49.922 1.000 10.675 252 TYR CCC O 1
ATOM 6451 N N . LEU C 1 236 ? 15.525 9.850 49.110 1.000 10.046 253 LEU CCC N 1
ATOM 6452 C CA . LEU C 1 236 ? 16.155 9.025 48.060 1.000 10.222 253 LEU CCC CA 1
ATOM 6453 C C . LEU C 1 236 ? 15.658 9.506 46.706 1.000 10.193 253 LEU CCC C 1
ATOM 6454 O O . LEU C 1 236 ? 14.465 9.676 46.546 1.000 11.238 253 LEU CCC O 1
ATOM 6459 N N . SER C 1 237 ? 16.571 9.745 45.779 1.000 9.577 254 SER CCC N 1
ATOM 6460 C CA . SER C 1 237 ? 16.204 10.215 44.431 1.000 9.688 254 SER CCC CA 1
ATOM 6461 C C . SER C 1 237 ? 16.926 9.356 43.415 1.000 9.143 254 SER CCC C 1
ATOM 6462 O O . SER C 1 237 ? 18.044 8.890 43.663 1.000 9.812 254 SER CCC O 1
ATOM 6465 N N . ALA C 1 238 ? 16.317 9.206 42.239 1.000 9.346 255 ALA CCC N 1
ATOM 6466 C CA . ALA C 1 238 ? 16.901 8.350 41.189 1.000 9.777 255 ALA CCC CA 1
ATOM 6467 C C . ALA C 1 238 ? 16.389 8.732 39.808 1.000 9.614 255 ALA CCC C 1
ATOM 6468 O O . ALA C 1 238 ? 15.261 9.212 39.644 1.000 10.051 255 ALA CCC O 1
ATOM 6470 N N . VAL C 1 239 ? 17.246 8.437 38.836 1.000 9.493 256 VAL CCC N 1
ATOM 6471 C CA . VAL C 1 239 ? 16.843 8.319 37.418 1.000 9.520 256 VAL CCC CA 1
ATOM 6472 C C . VAL C 1 239 ? 17.586 7.126 36.849 1.000 9.396 256 VAL CCC C 1
ATOM 6473 O O . VAL C 1 239 ? 18.793 7.060 37.007 1.000 10.435 256 VAL CCC O 1
ATOM 6477 N N . ASP C 1 240 ? 16.878 6.257 36.136 1.000 9.354 257 ASP CCC N 1
ATOM 6478 C CA . ASP C 1 240 ? 17.529 5.127 35.438 1.000 9.720 257 ASP CCC CA 1
ATOM 6479 C C . ASP C 1 240 ? 16.858 4.970 34.076 1.000 9.709 257 ASP CCC C 1
ATOM 6480 O O . ASP C 1 240 ? 16.154 3.980 33.825 1.000 10.946 257 ASP CCC O 1
ATOM 6485 N N . VAL C 1 241 ? 17.115 5.954 33.223 1.000 9.646 258 VAL CCC N 1
ATOM 6486 C CA . VAL C 1 241 ? 16.765 5.880 31.794 1.000 9.322 258 VAL CCC CA 1
ATOM 6487 C C . VAL C 1 241 ? 17.812 4.968 31.165 1.000 9.146 258 VAL CCC C 1
ATOM 6488 O O . VAL C 1 241 ? 18.978 5.336 31.123 1.000 10.464 258 VAL CCC O 1
ATOM 6492 N N . CYS C 1 242 ? 17.404 3.782 30.752 1.000 9.585 259 CYS CCC N 1
ATOM 6493 C CA . CYS C 1 242 ? 18.354 2.759 30.295 1.000 10.817 259 CYS CCC CA 1
ATOM 6494 C C . CYS C 1 242 ? 18.712 2.920 28.821 1.000 10.622 259 CYS CCC C 1
ATOM 6495 O O . CYS C 1 242 ? 19.727 2.374 28.424 1.000 12.507 259 CYS CCC O 1
ATOM 6498 N N . GLY C 1 243 ? 17.880 3.625 28.074 1.000 10.288 260 GLY CCC N 1
ATOM 6499 C CA . GLY C 1 243 ? 18.002 3.779 26.624 1.000 10.283 260 GLY CCC CA 1
ATOM 6500 C C . GLY C 1 243 ? 16.620 3.821 26.047 1.000 10.446 260 GLY CCC C 1
ATOM 6501 O O . GLY C 1 243 ? 15.653 4.116 26.750 1.000 10.959 260 GLY CCC O 1
ATOM 6502 N N A MET C 1 244 ? 16.517 3.605 24.738 0.700 10.599 261 MET CCC N 1
ATOM 6503 N N B MET C 1 244 ? 16.541 3.416 24.789 0.300 11.630 261 MET CCC N 1
ATOM 6504 C CA A MET C 1 244 ? 15.214 3.526 24.043 0.700 10.993 261 MET CCC CA 1
ATOM 6505 C CA B MET C 1 244 ? 15.320 3.483 23.971 0.300 12.299 261 MET CCC CA 1
ATOM 6506 C C A MET C 1 244 ? 14.964 2.120 23.511 0.700 10.301 261 MET CCC C 1
ATOM 6507 C C B MET C 1 244 ? 14.975 2.091 23.468 0.300 10.896 261 MET CCC C 1
ATOM 6508 O O A MET C 1 244 ? 15.893 1.455 23.068 0.700 11.701 261 MET CCC O 1
ATOM 6509 O O B MET C 1 244 ? 15.880 1.373 23.035 0.300 11.633 261 MET CCC O 1
ATOM 6518 N N . PHE C 1 245 ? 13.701 1.742 23.554 1.000 10.659 262 PHE CCC N 1
ATOM 6519 C CA . PHE C 1 245 ? 13.155 0.577 22.854 1.000 10.351 262 PHE CCC CA 1
ATOM 6520 C C . PHE C 1 245 ? 12.670 1.044 21.481 1.000 10.733 262 PHE CCC C 1
ATOM 6521 O O . PHE C 1 245 ? 11.932 2.040 21.396 1.000 11.725 262 PHE CCC O 1
ATOM 6529 N N . THR C 1 246 ? 13.076 0.312 20.444 1.000 10.667 263 THR CCC N 1
ATOM 6530 C CA . THR C 1 246 ? 12.623 0.583 19.072 1.000 10.385 263 THR CCC CA 1
ATOM 6531 C C . THR C 1 246 ? 11.547 -0.431 18.691 1.000 10.701 263 THR CCC C 1
ATOM 6532 O O . THR C 1 246 ? 11.799 -1.632 18.660 1.000 12.533 263 THR CCC O 1
ATOM 6536 N N . ASN C 1 247 ? 10.368 0.074 18.405 1.000 11.012 264 ASN CCC N 1
ATOM 6537 C CA . ASN C 1 247 ? 9.258 -0.746 17.901 1.000 11.520 264 ASN CCC CA 1
ATOM 6538 C C . ASN C 1 247 ? 9.508 -1.173 16.454 1.000 10.904 264 ASN CCC C 1
ATOM 6539 O O . ASN C 1 247 ? 10.279 -0.516 15.748 1.000 12.194 264 ASN CCC O 1
ATOM 6544 N N . ARG C 1 248 ? 8.795 -2.210 16.016 1.000 12.478 265 ARG CCC N 1
ATOM 6545 C CA . ARG C 1 248 ? 8.839 -2.656 14.590 1.000 12.802 265 ARG CCC CA 1
ATOM 6546 C C . ARG C 1 248 ? 8.723 -1.451 13.641 1.000 12.988 265 ARG CCC C 1
ATOM 6547 O O . ARG C 1 248 ? 9.467 -1.407 12.643 1.000 14.915 265 ARG CCC O 1
ATOM 6555 N N . SER C 1 249 ? 7.822 -0.517 13.922 1.000 12.754 266 SER CCC N 1
ATOM 6556 C CA . SER C 1 249 ? 7.554 0.649 13.042 1.000 13.625 266 SER CCC CA 1
ATOM 6557 C C . SER C 1 249 ? 8.751 1.586 12.935 1.000 12.849 266 SER CCC C 1
ATOM 6558 O O . SER C 1 249 ? 8.737 2.469 12.060 1.000 15.702 266 SER CCC O 1
ATOM 6561 N N . GLY C 1 250 ? 9.673 1.513 13.893 1.000 12.354 267 GLY CCC N 1
ATOM 6562 C CA . GLY C 1 250 ? 10.780 2.474 14.011 1.000 12.567 267 GLY CCC CA 1
ATOM 6563 C C . GLY C 1 250 ? 10.556 3.465 15.132 1.000 11.849 267 GLY CCC C 1
ATOM 6564 O O . GLY C 1 250 ? 11.531 4.132 15.527 1.000 12.378 267 GLY CCC O 1
ATOM 6565 N N . SER C 1 251 ? 9.337 3.610 15.641 1.000 12.317 268 SER CCC N 1
ATOM 6566 C CA . SER C 1 251 ? 9.111 4.551 16.756 1.000 11.607 268 SER CCC CA 1
ATOM 6567 C C . SER C 1 251 ? 9.911 4.103 17.990 1.000 11.522 268 SER CCC C 1
ATOM 6568 O O . SER C 1 251 ? 10.179 2.912 18.164 1.000 11.804 268 SER CCC O 1
ATOM 6571 N N . GLN C 1 252 ? 10.313 5.070 18.796 1.000 11.038 269 GLN CCC N 1
ATOM 6572 C CA . GLN C 1 252 ? 11.222 4.805 19.923 1.000 11.459 269 GLN CCC CA 1
ATOM 6573 C C . GLN C 1 252 ? 10.627 5.360 21.202 1.000 10.983 269 GLN CCC C 1
ATOM 6574 O O . GLN C 1 252 ? 10.095 6.488 21.216 1.000 12.099 269 GLN CCC O 1
ATOM 6580 N N . GLN C 1 253 ? 10.772 4.577 22.271 1.000 9.956 270 GLN CCC N 1
ATOM 6581 C CA . GLN C 1 253 ? 10.262 4.929 23.617 1.000 10.025 270 GLN CCC CA 1
ATOM 6582 C C . GLN C 1 253 ? 11.414 4.804 24.610 1.000 9.904 270 GLN CCC C 1
ATOM 6583 O O . GLN C 1 253 ? 12.107 3.803 24.587 1.000 10.859 270 GLN CCC O 1
ATOM 6589 N N . TRP C 1 254 ? 11.538 5.756 25.511 1.000 9.933 271 TRP CCC N 1
ATOM 6590 C CA . TRP C 1 254 ? 12.462 5.572 26.645 1.000 9.696 271 TRP CCC CA 1
ATOM 6591 C C . TRP C 1 254 ? 12.000 4.360 27.458 1.000 9.398 271 TRP CCC C 1
ATOM 6592 O O . TRP C 1 254 ? 10.789 4.169 27.648 1.000 10.338 271 TRP CCC O 1
ATOM 6603 N N . ARG C 1 255 ? 12.959 3.608 27.983 1.000 9.685 272 ARG CCC N 1
ATOM 6604 C CA . ARG C 1 255 ? 12.694 2.501 28.911 1.000 9.904 272 ARG CCC CA 1
ATOM 6605 C C . ARG C 1 255 ? 13.534 2.712 30.166 1.000 9.554 272 ARG CCC C 1
ATOM 6606 O O . ARG C 1 255 ? 14.749 2.921 30.053 1.000 10.275 272 ARG CCC O 1
ATOM 6614 N N . GLY C 1 256 ? 12.864 2.680 31.311 1.000 9.414 273 GLY CCC N 1
ATOM 6615 C CA . GLY C 1 256 ? 13.504 2.815 32.620 1.000 10.162 273 GLY CCC CA 1
ATOM 6616 C C . GLY C 1 256 ? 13.327 1.570 33.457 1.000 10.122 273 GLY CCC C 1
ATOM 6617 O O . GLY C 1 256 ? 12.459 0.738 33.188 1.000 11.030 273 GLY CCC O 1
ATOM 6618 N N . LEU C 1 257 ? 14.134 1.497 34.516 1.000 9.627 274 LEU CCC N 1
ATOM 6619 C CA . LEU C 1 257 ? 14.068 0.391 35.503 1.000 10.420 274 LEU CCC CA 1
ATOM 6620 C C . LEU C 1 257 ? 14.093 1.001 36.897 1.000 9.935 274 LEU CCC C 1
ATOM 6621 O O . LEU C 1 257 ? 14.593 2.134 37.073 1.000 10.209 274 LEU CCC O 1
ATOM 6626 N N . SER C 1 258 ? 13.583 0.246 37.851 1.000 9.880 275 SER CCC N 1
ATOM 6627 C CA . SER C 1 258 ? 13.615 0.604 39.276 1.000 10.043 275 SER CCC CA 1
ATOM 6628 C C . SER C 1 258 ? 15.043 0.554 39.828 1.000 9.685 275 SER CCC C 1
ATOM 6629 O O . SER C 1 258 ? 15.932 -0.149 39.316 1.000 10.857 275 SER CCC O 1
ATOM 6632 N N . ARG C 1 259 ? 15.229 1.262 40.940 1.000 10.125 276 ARG CCC N 1
ATOM 6633 C CA . ARG C 1 259 ? 16.508 1.259 41.657 1.000 10.335 276 ARG CCC CA 1
ATOM 6634 C C . ARG C 1 259 ? 16.294 0.856 43.112 1.000 10.786 276 ARG CCC C 1
ATOM 6635 O O . ARG C 1 259 ? 15.443 1.422 43.787 1.000 11.222 276 ARG CCC O 1
ATOM 6643 N N . TYR C 1 260 ? 17.136 -0.078 43.520 1.000 10.541 277 TYR CCC N 1
ATOM 6644 C CA . TYR C 1 260 ? 17.150 -0.533 44.924 1.000 11.543 277 TYR CCC CA 1
ATOM 6645 C C . TYR C 1 260 ? 18.075 0.361 45.734 1.000 10.888 277 TYR CCC C 1
ATOM 6646 O O . TYR C 1 260 ? 19.139 0.733 45.266 1.000 10.830 277 TYR CCC O 1
ATOM 6655 N N . PHE C 1 261 ? 17.622 0.674 46.946 1.000 10.962 278 PHE CCC N 1
ATOM 6656 C CA . PHE C 1 261 ? 18.477 1.416 47.898 1.000 11.078 278 PHE CCC CA 1
ATOM 6657 C C . PHE C 1 261 ? 18.487 0.717 49.258 1.000 11.628 278 PHE CCC C 1
ATOM 6658 O O . PHE C 1 261 ? 17.442 0.323 49.732 1.000 12.299 278 PHE CCC O 1
ATOM 6666 N N . LYS C 1 262 ? 19.686 0.552 49.797 1.000 10.851 279 LYS CCC N 1
ATOM 6667 C CA . LYS C 1 262 ? 19.816 0.103 51.209 1.000 11.280 279 LYS CCC CA 1
ATOM 6668 C C . LYS C 1 262 ? 20.741 1.122 51.888 1.000 11.401 279 LYS CCC C 1
ATOM 6669 O O . LYS C 1 262 ? 21.875 1.270 51.481 1.000 12.425 279 LYS CCC O 1
ATOM 6675 N N . VAL C 1 263 ? 20.179 1.829 52.870 1.000 10.999 280 VAL CCC N 1
ATOM 6676 C CA . VAL C 1 263 ? 20.959 2.870 53.596 1.000 11.178 280 VAL CCC CA 1
ATOM 6677 C C . VAL C 1 263 ? 21.059 2.503 55.078 1.000 11.894 280 VAL CCC C 1
ATOM 6678 O O . VAL C 1 263 ? 20.042 2.195 55.674 1.000 13.052 280 VAL CCC O 1
ATOM 6682 N N . GLN C 1 264 ? 22.292 2.474 55.562 1.000 11.354 281 GLN CCC N 1
ATOM 6683 C CA A GLN C 1 264 ? 22.531 2.294 57.024 0.500 12.086 281 GLN CCC CA 1
ATOM 6684 C CA B GLN C 1 264 ? 22.575 2.297 57.038 0.500 11.946 281 GLN CCC CA 1
ATOM 6685 C C . GLN C 1 264 ? 22.696 3.707 57.648 1.000 11.515 281 GLN CCC C 1
ATOM 6686 O O . GLN C 1 264 ? 23.432 4.622 57.157 1.000 12.259 281 GLN CCC O 1
ATOM 6697 N N . LEU C 1 265 ? 22.016 3.881 58.786 1.000 11.749 282 LEU CCC N 1
ATOM 6698 C CA . LEU C 1 265 ? 22.033 5.162 59.501 1.000 11.707 282 LEU CCC CA 1
ATOM 6699 C C . LEU C 1 265 ? 22.380 4.925 60.968 1.000 12.067 282 LEU CCC C 1
ATOM 6700 O O . LEU C 1 265 ? 22.107 3.835 61.521 1.000 14.017 282 LEU CCC O 1
ATOM 6705 N N . ARG C 1 266 ? 22.956 5.964 61.554 1.000 12.351 283 ARG CCC N 1
ATOM 6706 C CA . ARG C 1 266 ? 23.334 5.916 62.990 1.000 12.667 283 ARG CCC CA 1
ATOM 6707 C C . ARG C 1 266 ? 22.851 7.216 63.621 1.000 12.462 283 ARG CCC C 1
ATOM 6708 O O . ARG C 1 266 ? 22.723 8.223 62.956 1.000 13.596 283 ARG CCC O 1
ATOM 6716 N N . LYS C 1 267 ? 22.609 7.155 64.930 1.000 13.617 284 LYS CCC N 1
ATOM 6717 C CA . LYS C 1 267 ? 22.182 8.367 65.665 1.000 13.212 284 LYS CCC CA 1
ATOM 6718 C C . LYS C 1 267 ? 23.397 9.250 65.950 1.000 13.631 284 LYS CCC C 1
ATOM 6719 O O . LYS C 1 267 ? 24.379 8.739 66.479 1.000 15.844 284 LYS CCC O 1
ATOM 6725 N N . ARG C 1 268 ? 23.284 10.529 65.625 1.000 13.699 285 ARG CCC N 1
ATOM 6726 C CA . ARG C 1 268 ? 24.374 11.499 65.825 1.000 14.257 285 ARG CCC CA 1
ATOM 6727 C C . ARG C 1 268 ? 23.829 12.660 66.658 1.000 14.425 285 ARG CCC C 1
ATOM 6728 O O . ARG C 1 268 ? 22.759 13.168 66.355 1.000 14.815 285 ARG CCC O 1
ATOM 6736 N N . ARG C 1 269 ? 24.570 13.015 67.711 1.000 14.970 286 ARG CCC N 1
ATOM 6737 C CA . ARG C 1 269 ? 24.164 14.192 68.507 1.000 15.602 286 ARG CCC CA 1
ATOM 6738 C C . ARG C 1 269 ? 24.652 15.458 67.814 1.000 15.723 286 ARG CCC C 1
ATOM 6739 O O . ARG C 1 269 ? 25.772 15.489 67.336 1.000 17.676 286 ARG CCC O 1
ATOM 6747 N N . VAL C 1 270 ? 23.777 16.445 67.780 1.000 16.044 287 VAL CCC N 1
ATOM 6748 C CA . VAL C 1 270 ? 24.132 17.743 67.164 1.000 18.450 287 VAL CCC CA 1
ATOM 6749 C C . VAL C 1 270 ? 23.772 18.867 68.139 1.000 19.931 287 VAL CCC C 1
ATOM 6750 O O . VAL C 1 270 ? 22.817 18.727 68.908 1.000 22.942 287 VAL CCC O 1
ATOM 6754 N N . LYS C 1 271 ? 24.552 19.923 68.076 1.000 29.996 288 LYS CCC N 1
ATOM 6755 C CA . LYS C 1 271 ? 24.290 21.096 68.932 1.000 29.996 288 LYS CCC CA 1
ATOM 6756 C C . LYS C 1 271 ? 23.553 22.100 68.069 1.000 29.996 288 LYS CCC C 1
ATOM 6757 O O . LYS C 1 271 ? 24.035 22.372 66.968 1.000 29.996 288 LYS CCC O 1
ATOM 6759 N N . GLU D 1 8 ? 24.667 -16.254 65.853 1.000 40.289 25 GLU DDD N 1
ATOM 6760 C CA . GLU D 1 8 ? 25.889 -15.479 66.175 1.000 31.688 25 GLU DDD CA 1
ATOM 6761 C C . GLU D 1 8 ? 27.079 -16.275 65.628 1.000 24.914 25 GLU DDD C 1
ATOM 6762 O O . GLU D 1 8 ? 27.182 -17.474 65.892 1.000 24.669 25 GLU DDD O 1
ATOM 6764 N N . VAL D 1 9 ? 27.946 -15.639 64.866 1.000 21.031 26 VAL DDD N 1
ATOM 6765 C CA . VAL D 1 9 ? 29.138 -16.313 64.292 1.000 18.539 26 VAL DDD CA 1
ATOM 6766 C C . VAL D 1 9 ? 30.261 -16.239 65.331 1.000 18.550 26 VAL DDD C 1
ATOM 6767 O O . VAL D 1 9 ? 30.562 -15.132 65.809 1.000 23.629 26 VAL DDD O 1
ATOM 6771 N N . LEU D 1 10 ? 30.857 -17.383 65.656 1.000 16.257 27 LEU DDD N 1
ATOM 6772 C CA . LEU D 1 10 ? 31.965 -17.457 66.619 1.000 18.365 27 LEU DDD CA 1
ATOM 6773 C C . LEU D 1 10 ? 33.248 -17.780 65.862 1.000 17.873 27 LEU DDD C 1
ATOM 6774 O O . LEU D 1 10 ? 33.402 -17.279 64.741 1.000 18.702 27 LEU DDD O 1
ATOM 6779 N N . GLU D 1 11 ? 34.138 -18.590 66.414 1.000 16.507 28 GLU DDD N 1
ATOM 6780 C CA . GLU D 1 11 ? 35.489 -18.734 65.848 1.000 16.781 28 GLU DDD CA 1
ATOM 6781 C C . GLU D 1 11 ? 35.506 -19.744 64.706 1.000 15.433 28 GLU DDD C 1
ATOM 6782 O O . GLU D 1 11 ? 34.678 -20.660 64.640 1.000 15.323 28 GLU DDD O 1
ATOM 6788 N N . VAL D 1 12 ? 36.505 -19.573 63.856 1.000 15.847 29 VAL DDD N 1
ATOM 6789 C CA . VAL D 1 12 ? 36.920 -20.545 62.827 1.000 16.760 29 VAL DDD CA 1
ATOM 6790 C C . VAL D 1 12 ? 37.645 -21.702 63.518 1.000 16.018 29 VAL DDD C 1
ATOM 6791 O O . VAL D 1 12 ? 38.510 -21.472 64.391 1.000 18.010 29 VAL DDD O 1
ATOM 6795 N N A LYS D 1 13 ? 37.297 -22.935 63.161 0.500 16.965 30 LYS DDD N 1
ATOM 6796 N N B LYS D 1 13 ? 37.257 -22.918 63.163 0.500 16.989 30 LYS DDD N 1
ATOM 6797 C CA A LYS D 1 13 ? 37.980 -24.163 63.646 0.500 18.223 30 LYS DDD CA 1
ATOM 6798 C CA B LYS D 1 13 ? 38.007 -24.146 63.503 0.500 18.226 30 LYS DDD CA 1
ATOM 6799 C C A LYS D 1 13 ? 39.205 -24.407 62.777 0.500 19.621 30 LYS DDD C 1
ATOM 6800 C C B LYS D 1 13 ? 39.333 -24.114 62.774 0.500 20.263 30 LYS DDD C 1
ATOM 6801 O O A LYS D 1 13 ? 39.044 -24.375 61.553 0.500 18.563 30 LYS DDD O 1
ATOM 6802 O O B LYS D 1 13 ? 39.388 -23.581 61.632 0.500 20.292 30 LYS DDD O 1
ATOM 6813 N N . THR D 1 14 ? 40.267 -24.672 63.350 1.000 19.939 31 THR DDD N 1
ATOM 6814 C CA . THR D 1 14 ? 41.571 -24.865 62.684 1.000 22.626 31 THR DDD CA 1
ATOM 6815 C C . THR D 1 14 ? 41.967 -26.335 62.729 1.000 24.321 31 THR DDD C 1
ATOM 6816 O O . THR D 1 14 ? 41.248 -27.138 63.276 1.000 26.924 31 THR DDD O 1
ATOM 6820 N N . GLY D 1 15 ? 43.070 -26.660 62.061 1.000 29.919 32 GLY DDD N 1
ATOM 6821 C CA . GLY D 1 15 ? 43.571 -28.040 62.114 1.000 36.383 32 GLY DDD CA 1
ATOM 6822 C C . GLY D 1 15 ? 43.194 -28.964 60.967 1.000 46.382 32 GLY DDD C 1
ATOM 6823 O O . GLY D 1 15 ? 42.731 -28.451 59.927 1.000 38.199 32 GLY DDD O 1
ATOM 6824 N N . ASP D 1 17 ? 41.361 -31.273 58.478 1.000 38.439 34 ASP DDD N 1
ATOM 6825 C CA . ASP D 1 17 ? 39.979 -31.343 57.962 1.000 39.131 34 ASP DDD CA 1
ATOM 6826 C C . ASP D 1 17 ? 39.161 -30.125 58.387 1.000 26.032 34 ASP DDD C 1
ATOM 6827 O O . ASP D 1 17 ? 37.981 -30.232 58.262 1.000 32.672 34 ASP DDD O 1
ATOM 6832 N N . SER D 1 18 ? 39.791 -29.012 58.767 1.000 21.342 35 SER DDD N 1
ATOM 6833 C CA . SER D 1 18 ? 39.005 -27.765 59.003 1.000 18.789 35 SER DDD CA 1
ATOM 6834 C C . SER D 1 18 ? 38.711 -27.011 57.709 1.000 15.578 35 SER DDD C 1
ATOM 6835 O O . SER D 1 18 ? 37.991 -26.027 57.767 1.000 16.420 35 SER DDD O 1
ATOM 6838 N N . ILE D 1 19 ? 39.293 -27.432 56.589 1.000 15.652 36 ILE DDD N 1
ATOM 6839 C CA . ILE D 1 19 ? 39.113 -26.760 55.281 1.000 15.526 36 ILE DDD CA 1
ATOM 6840 C C . ILE D 1 19 ? 38.695 -27.805 54.259 1.000 15.283 36 ILE DDD C 1
ATOM 6841 O O . ILE D 1 19 ? 39.048 -28.984 54.360 1.000 18.479 36 ILE DDD O 1
ATOM 6846 N N . THR D 1 20 ? 37.942 -27.361 53.271 1.000 14.552 37 THR DDD N 1
ATOM 6847 C CA . THR D 1 20 ? 37.579 -28.215 52.120 1.000 14.215 37 THR DDD CA 1
ATOM 6848 C C . THR D 1 20 ? 37.456 -27.329 50.881 1.000 13.454 37 THR DDD C 1
ATOM 6849 O O . THR D 1 20 ? 37.375 -26.105 50.996 1.000 15.036 37 THR DDD O 1
ATOM 6853 N N . GLU D 1 21 ? 37.473 -27.970 49.717 1.000 14.675 38 GLU DDD N 1
ATOM 6854 C CA . GLU D 1 21 ? 37.385 -27.293 48.416 1.000 15.620 38 GLU DDD CA 1
ATOM 6855 C C . GLU D 1 21 ? 36.259 -27.938 47.623 1.000 15.091 38 GLU DDD C 1
ATOM 6856 O O . GLU D 1 21 ? 36.108 -29.179 47.660 1.000 18.434 38 GLU DDD O 1
ATOM 6862 N N . VAL D 1 22 ? 35.534 -27.101 46.895 1.000 13.744 39 VAL DDD N 1
ATOM 6863 C CA . VAL D 1 22 ? 34.568 -27.553 45.870 1.000 13.852 39 VAL DDD CA 1
ATOM 6864 C C . VAL D 1 22 ? 35.097 -27.062 44.524 1.000 12.878 39 VAL DDD C 1
ATOM 6865 O O . VAL D 1 22 ? 35.409 -25.881 44.376 1.000 14.425 39 VAL DDD O 1
ATOM 6869 N N A GLU D 1 23 ? 35.138 -27.957 43.546 0.500 13.094 40 GLU DDD N 1
ATOM 6870 N N B GLU D 1 23 ? 35.180 -27.984 43.568 0.500 13.220 40 GLU DDD N 1
ATOM 6871 C CA A GLU D 1 23 ? 35.518 -27.577 42.179 0.500 13.786 40 GLU DDD CA 1
ATOM 6872 C CA B GLU D 1 23 ? 35.481 -27.667 42.163 0.500 14.191 40 GLU DDD CA 1
ATOM 6873 C C A GLU D 1 23 ? 34.519 -28.239 41.244 0.500 15.994 40 GLU DDD C 1
ATOM 6874 C C B GLU D 1 23 ? 34.364 -28.235 41.320 0.500 15.902 40 GLU DDD C 1
ATOM 6875 O O A GLU D 1 23 ? 34.338 -29.467 41.347 0.500 20.445 40 GLU DDD O 1
ATOM 6876 O O B GLU D 1 23 ? 34.005 -29.410 41.501 0.500 20.713 40 GLU DDD O 1
ATOM 6887 N N . CYS D 1 24 ? 33.884 -27.446 40.380 1.000 14.120 41 CYS DDD N 1
ATOM 6888 C CA . CYS D 1 24 ? 32.928 -27.993 39.419 1.000 16.776 41 CYS DDD CA 1
ATOM 6889 C C . CYS D 1 24 ? 32.697 -27.017 38.280 1.000 14.146 41 CYS DDD C 1
ATOM 6890 O O . CYS D 1 24 ? 33.265 -25.922 38.252 1.000 16.228 41 CYS DDD O 1
ATOM 6893 N N . PHE D 1 25 ? 31.894 -27.461 37.347 1.000 13.894 42 PHE DDD N 1
ATOM 6894 C CA . PHE D 1 25 ? 31.476 -26.564 36.279 1.000 13.528 42 PHE DDD CA 1
ATOM 6895 C C . PHE D 1 25 ? 29.979 -26.632 36.155 1.000 13.491 42 PHE DDD C 1
ATOM 6896 O O . PHE D 1 25 ? 29.345 -27.665 36.415 1.000 14.725 42 PHE DDD O 1
ATOM 6904 N N A LEU D 1 26 ? 29.412 -25.504 35.751 0.500 11.415 43 LEU DDD N 1
ATOM 6905 N N B LEU D 1 26 ? 29.417 -25.497 35.754 0.500 11.833 43 LEU DDD N 1
ATOM 6906 C CA A LEU D 1 26 ? 27.973 -25.409 35.447 0.500 11.351 43 LEU DDD CA 1
ATOM 6907 C CA B LEU D 1 26 ? 27.982 -25.380 35.433 0.500 12.254 43 LEU DDD CA 1
ATOM 6908 C C A LEU D 1 26 ? 27.826 -25.203 33.950 0.500 10.699 43 LEU DDD C 1
ATOM 6909 C C B LEU D 1 26 ? 27.858 -25.219 33.932 0.500 10.888 43 LEU DDD C 1
ATOM 6910 O O A LEU D 1 26 ? 28.391 -24.250 33.409 0.500 12.225 43 LEU DDD O 1
ATOM 6911 O O B LEU D 1 26 ? 28.474 -24.311 33.372 0.500 12.386 43 LEU DDD O 1
ATOM 6920 N N . THR D 1 27 ? 27.046 -26.052 33.306 1.000 11.649 44 THR DDD N 1
ATOM 6921 C CA . THR D 1 27 ? 26.781 -25.930 31.873 1.000 11.883 44 THR DDD CA 1
ATOM 6922 C C . THR D 1 27 ? 25.740 -24.854 31.666 1.000 11.657 44 THR DDD C 1
ATOM 6923 O O . THR D 1 27 ? 24.858 -24.634 32.508 1.000 12.652 44 THR DDD O 1
ATOM 6927 N N . PRO D 1 28 ? 25.772 -24.192 30.495 1.000 11.199 45 PRO DDD N 1
ATOM 6928 C CA . PRO D 1 28 ? 24.786 -23.172 30.199 1.000 11.725 45 PRO DDD CA 1
ATOM 6929 C C . PRO D 1 28 ? 23.480 -23.840 29.766 1.000 11.736 45 PRO DDD C 1
ATOM 6930 O O . PRO D 1 28 ? 23.512 -24.976 29.284 1.000 12.688 45 PRO DDD O 1
ATOM 6934 N N . GLU D 1 29 ? 22.386 -23.115 29.947 1.000 10.857 46 GLU DDD N 1
ATOM 6935 C CA . GLU D 1 29 ? 21.052 -23.619 29.600 1.000 11.257 46 GLU DDD CA 1
ATOM 6936 C C . GLU D 1 29 ? 20.388 -22.607 28.678 1.000 11.009 46 GLU DDD C 1
ATOM 6937 O O . GLU D 1 29 ? 19.588 -21.785 29.125 1.000 12.078 46 GLU DDD O 1
ATOM 6943 N N . MET D 1 30 ? 20.744 -22.672 27.401 1.000 11.341 47 MET DDD N 1
ATOM 6944 C CA . MET D 1 30 ? 20.350 -21.642 26.409 1.000 11.470 47 MET DDD CA 1
ATOM 6945 C C . MET D 1 30 ? 19.061 -22.018 25.698 1.000 11.770 47 MET DDD C 1
ATOM 6946 O O . MET D 1 30 ? 18.520 -21.142 25.012 1.000 12.791 47 MET DDD O 1
ATOM 6951 N N . GLY D 1 31 ? 18.609 -23.267 25.813 1.000 11.772 48 GLY DDD N 1
ATOM 6952 C CA . GLY D 1 31 ? 17.356 -23.713 25.172 1.000 12.217 48 GLY DDD CA 1
ATOM 6953 C C . GLY D 1 31 ? 17.493 -25.027 24.413 1.000 12.559 48 GLY DDD C 1
ATOM 6954 O O . GLY D 1 31 ? 16.532 -25.789 24.409 1.000 15.449 48 GLY DDD O 1
ATOM 6955 N N . ASP D 1 32 ? 18.639 -25.272 23.791 1.000 12.367 49 ASP DDD N 1
ATOM 6956 C CA . ASP D 1 32 ? 18.999 -26.582 23.191 1.000 13.388 49 ASP DDD CA 1
ATOM 6957 C C . ASP D 1 32 ? 17.897 -27.059 22.245 1.000 14.260 49 ASP DDD C 1
ATOM 6958 O O . ASP D 1 32 ? 17.230 -28.063 22.493 1.000 16.047 49 ASP DDD O 1
ATOM 6963 N N . PRO D 1 33 ? 17.705 -26.373 21.101 1.000 13.812 50 PRO DDD N 1
ATOM 6964 C CA . PRO D 1 33 ? 16.526 -26.610 20.267 1.000 14.125 50 PRO DDD CA 1
ATOM 6965 C C . PRO D 1 33 ? 16.510 -27.924 19.481 1.000 15.041 50 PRO DDD C 1
ATOM 6966 O O . PRO D 1 33 ? 15.431 -28.323 19.010 1.000 19.118 50 PRO DDD O 1
ATOM 6970 N N . ASP D 1 34 ? 17.660 -28.564 19.326 1.000 14.470 51 ASP DDD N 1
ATOM 6971 C CA . ASP D 1 34 ? 17.711 -29.917 18.745 1.000 14.952 51 ASP DDD CA 1
ATOM 6972 C C . ASP D 1 34 ? 18.948 -30.640 19.259 1.000 14.899 51 ASP DDD C 1
ATOM 6973 O O . ASP D 1 34 ? 19.723 -30.062 20.044 1.000 14.699 51 ASP DDD O 1
ATOM 6978 N N A GLU D 1 35 ? 19.115 -31.889 18.820 0.500 14.989 52 GLU DDD N 1
ATOM 6979 N N B GLU D 1 35 ? 19.115 -31.893 18.835 0.500 15.028 52 GLU DDD N 1
ATOM 6980 C CA A GLU D 1 35 ? 20.131 -32.829 19.348 0.500 16.857 52 GLU DDD CA 1
ATOM 6981 C CA B GLU D 1 35 ? 20.141 -32.812 19.381 0.500 16.823 52 GLU DDD CA 1
ATOM 6982 C C A GLU D 1 35 ? 21.538 -32.395 18.950 0.500 14.328 52 GLU DDD C 1
ATOM 6983 C C B GLU D 1 35 ? 21.545 -32.388 18.958 0.500 14.323 52 GLU DDD C 1
ATOM 6984 O O A GLU D 1 35 ? 22.488 -33.043 19.414 0.500 15.623 52 GLU DDD O 1
ATOM 6985 O O B GLU D 1 35 ? 22.499 -33.042 19.406 0.500 15.607 52 GLU DDD O 1
ATOM 6996 N N . HIS D 1 36 ? 21.677 -31.371 18.108 1.000 13.333 53 HIS DDD N 1
ATOM 6997 C CA . HIS D 1 36 ? 23.002 -30.902 17.650 1.000 13.088 53 HIS DDD CA 1
ATOM 6998 C C . HIS D 1 36 ? 23.354 -29.549 18.256 1.000 12.007 53 HIS DDD C 1
ATOM 6999 O O . HIS D 1 36 ? 24.444 -29.051 17.954 1.000 12.973 53 HIS DDD O 1
ATOM 7006 N N . LEU D 1 37 ? 22.450 -28.947 19.031 1.000 11.922 54 LEU DDD N 1
ATOM 7007 C CA . LEU D 1 37 ? 22.549 -27.491 19.327 1.000 12.041 54 LEU DDD CA 1
ATOM 7008 C C . LEU D 1 37 ? 22.595 -27.207 20.835 1.000 11.199 54 LEU DDD C 1
ATOM 7009 O O . LEU D 1 37 ? 22.236 -26.106 21.265 1.000 11.891 54 LEU DDD O 1
ATOM 7014 N N . ARG D 1 38 ? 23.182 -28.129 21.589 1.000 11.157 55 ARG DDD N 1
ATOM 7015 C CA . ARG D 1 38 ? 23.515 -27.874 23.000 1.000 11.259 55 ARG DDD CA 1
ATOM 7016 C C . ARG D 1 38 ? 24.380 -26.608 23.091 1.000 10.770 55 ARG DDD C 1
ATOM 7017 O O . ARG D 1 38 ? 25.388 -26.505 22.404 1.000 11.201 55 ARG DDD O 1
ATOM 7025 N N . GLY D 1 39 ? 23.984 -25.670 23.950 1.000 10.333 56 GLY DDD N 1
ATOM 7026 C CA . GLY D 1 39 ? 24.692 -24.410 24.158 1.000 10.414 56 GLY DDD CA 1
ATOM 7027 C C . GLY D 1 39 ? 24.133 -23.267 23.352 1.000 9.838 56 GLY DDD C 1
ATOM 7028 O O . GLY D 1 39 ? 24.612 -22.136 23.519 1.000 10.154 56 GLY DDD O 1
ATOM 7029 N N . PHE D 1 40 ? 23.180 -23.547 22.484 1.000 10.191 57 PHE DDD N 1
ATOM 7030 C CA . PHE D 1 40 ? 22.507 -22.538 21.650 1.000 10.412 57 PHE DDD CA 1
ATOM 7031 C C . PHE D 1 40 ? 21.026 -22.495 22.007 1.000 10.159 57 PHE DDD C 1
ATOM 7032 O O . PHE D 1 40 ? 20.460 -23.502 22.481 1.000 11.336 57 PHE DDD O 1
ATOM 7040 N N . SER D 1 41 ? 20.396 -21.361 21.770 1.000 10.199 58 SER DDD N 1
ATOM 7041 C CA . SER D 1 41 ? 18.922 -21.270 21.768 1.000 10.372 58 SER DDD CA 1
ATOM 7042 C C . SER D 1 41 ? 18.347 -21.605 20.398 1.000 10.649 58 SER DDD C 1
ATOM 7043 O O . SER D 1 41 ? 19.045 -21.600 19.377 1.000 11.233 58 SER DDD O 1
ATOM 7046 N N . LYS D 1 42 ? 17.040 -21.814 20.377 1.000 10.662 59 LYS DDD N 1
ATOM 7047 C CA . LYS D 1 42 ? 16.254 -21.677 19.145 1.000 11.164 59 LYS DDD CA 1
ATOM 7048 C C . LYS D 1 42 ? 16.508 -20.292 18.554 1.000 10.678 59 LYS DDD C 1
ATOM 7049 O O . LYS D 1 42 ? 16.688 -19.314 19.295 1.000 11.783 59 LYS DDD O 1
ATOM 7055 N N . SER D 1 43 ? 16.437 -20.170 17.236 1.000 11.343 60 SER DDD N 1
ATOM 7056 C CA A SER D 1 43 ? 16.531 -18.823 16.649 0.500 11.338 60 SER DDD CA 1
ATOM 7057 C CA B SER D 1 43 ? 16.471 -18.851 16.574 0.500 13.225 60 SER DDD CA 1
ATOM 7058 C C . SER D 1 43 ? 15.356 -17.964 17.135 1.000 10.962 60 SER DDD C 1
ATOM 7059 O O . SER D 1 43 ? 14.254 -18.459 17.417 1.000 12.896 60 SER DDD O 1
ATOM 7064 N N . ILE D 1 44 ? 15.650 -16.685 17.229 1.000 12.101 61 ILE DDD N 1
ATOM 7065 C CA A ILE D 1 44 ? 14.717 -15.692 17.806 0.500 13.396 61 ILE DDD CA 1
ATOM 7066 C CA B ILE D 1 44 ? 14.699 -15.734 17.832 0.500 13.402 61 ILE DDD CA 1
ATOM 7067 C C . ILE D 1 44 ? 13.660 -15.357 16.766 1.000 13.620 61 ILE DDD C 1
ATOM 7068 O O . ILE D 1 44 ? 14.022 -15.006 15.618 1.000 16.689 61 ILE DDD O 1
ATOM 7077 N N A SER D 1 45 ? 12.390 -15.456 17.149 0.250 12.217 62 SER DDD N 1
ATOM 7078 N N B SER D 1 45 ? 12.393 -15.419 17.130 0.250 11.909 62 SER DDD N 1
ATOM 7079 N N C SER D 1 45 ? 12.396 -15.519 17.104 0.500 13.199 62 SER DDD N 1
ATOM 7080 C CA A SER D 1 45 ? 11.225 -14.987 16.360 0.250 12.667 62 SER DDD CA 1
ATOM 7081 C CA B SER D 1 45 ? 11.294 -14.913 16.285 0.250 12.136 62 SER DDD CA 1
ATOM 7082 C CA C SER D 1 45 ? 11.274 -14.946 16.337 0.500 15.141 62 SER DDD CA 1
ATOM 7083 C C A SER D 1 45 ? 10.602 -13.784 17.073 0.250 12.086 62 SER DDD C 1
ATOM 7084 C C B SER D 1 45 ? 10.584 -13.799 17.047 0.250 12.136 62 SER DDD C 1
ATOM 7085 C C C SER D 1 45 ? 10.761 -13.700 17.062 0.500 12.773 62 SER DDD C 1
ATOM 7086 O O A SER D 1 45 ? 10.524 -13.814 18.310 0.250 12.952 62 SER DDD O 1
ATOM 7087 O O B SER D 1 45 ? 10.426 -13.916 18.270 0.250 12.757 62 SER DDD O 1
ATOM 7088 O O C SER D 1 45 ? 10.976 -13.579 18.275 0.500 13.423 62 SER DDD O 1
ATOM 7095 N N . ILE D 1 46 ? 10.174 -12.776 16.313 1.000 12.767 63 ILE DDD N 1
ATOM 7096 C CA . ILE D 1 46 ? 9.581 -11.537 16.844 1.000 12.625 63 ILE DDD CA 1
ATOM 7097 C C . ILE D 1 46 ? 8.068 -11.622 16.711 1.000 12.044 63 ILE DDD C 1
ATOM 7098 O O . ILE D 1 46 ? 7.565 -11.944 15.616 1.000 14.833 63 ILE DDD O 1
ATOM 7103 N N . SER D 1 47 ? 7.355 -11.322 17.783 1.000 12.415 64 SER DDD N 1
ATOM 7104 C CA . SER D 1 47 ? 5.881 -11.307 17.760 1.000 13.362 64 SER DDD CA 1
ATOM 7105 C C . SER D 1 47 ? 5.366 -10.207 16.824 1.000 13.599 64 SER DDD C 1
ATOM 7106 O O . SER D 1 47 ? 6.051 -9.210 16.615 1.000 14.257 64 SER DDD O 1
ATOM 7109 N N . ASP D 1 48 ? 4.163 -10.422 16.290 1.000 15.544 65 ASP DDD N 1
ATOM 7110 C CA . ASP D 1 48 ? 3.551 -9.506 15.303 1.000 17.331 65 ASP DDD CA 1
ATOM 7111 C C . ASP D 1 48 ? 2.985 -8.259 15.978 1.000 16.378 65 ASP DDD C 1
ATOM 7112 O O . ASP D 1 48 ? 2.801 -7.249 15.301 1.000 18.650 65 ASP DDD O 1
ATOM 7117 N N . THR D 1 49 ? 2.709 -8.344 17.279 1.000 15.257 66 THR DDD N 1
ATOM 7118 C CA . THR D 1 49 ? 2.230 -7.219 18.105 1.000 14.044 66 THR DDD CA 1
ATOM 7119 C C . THR D 1 49 ? 2.918 -7.286 19.465 1.000 14.478 66 THR DDD C 1
ATOM 7120 O O . THR D 1 49 ? 3.371 -8.366 19.873 1.000 14.149 66 THR DDD O 1
ATOM 7124 N N . PHE D 1 50 ? 2.962 -6.166 20.155 1.000 13.915 67 PHE DDD N 1
ATOM 7125 C CA . PHE D 1 50 ? 3.586 -6.140 21.498 1.000 13.344 67 PHE DDD CA 1
ATOM 7126 C C . PHE D 1 50 ? 2.817 -7.091 22.428 1.000 13.488 67 PHE DDD C 1
ATOM 7127 O O . PHE D 1 50 ? 3.440 -7.891 23.118 1.000 14.686 67 PHE DDD O 1
ATOM 7135 N N . GLU D 1 51 ? 1.483 -7.041 22.398 1.000 14.257 68 GLU DDD N 1
ATOM 7136 C CA A GLU D 1 51 ? 0.554 -7.792 23.287 0.500 15.526 68 GLU DDD CA 1
ATOM 7137 C CA B GLU D 1 51 ? 0.687 -7.800 23.390 0.500 14.573 68 GLU DDD CA 1
ATOM 7138 C C . GLU D 1 51 ? 0.722 -9.296 23.084 1.000 14.760 68 GLU DDD C 1
ATOM 7139 O O . GLU D 1 51 ? 0.413 -10.047 24.021 1.000 16.992 68 GLU DDD O 1
ATOM 7144 N N . SER D 1 52 ? 1.122 -9.720 21.872 1.000 13.923 69 SER DDD N 1
ATOM 7145 C CA . SER D 1 52 ? 1.133 -11.162 21.513 1.000 14.186 69 SER DDD CA 1
ATOM 7146 C C . SER D 1 52 ? 2.496 -11.828 21.713 1.000 13.599 69 SER DDD C 1
ATOM 7147 O O . SER D 1 52 ? 2.671 -12.984 21.307 1.000 15.023 69 SER DDD O 1
ATOM 7150 N N . ASP D 1 53 ? 3.423 -11.154 22.369 1.000 13.049 70 ASP DDD N 1
ATOM 7151 C CA . ASP D 1 53 ? 4.742 -11.752 22.684 1.000 11.601 70 ASP DDD CA 1
ATOM 7152 C C . ASP D 1 53 ? 4.524 -13.120 23.344 1.000 11.738 70 ASP DDD C 1
ATOM 7153 O O . ASP D 1 53 ? 3.819 -13.209 24.358 1.000 12.928 70 ASP DDD O 1
ATOM 7158 N N A SER D 1 54 ? 5.122 -14.177 22.798 0.300 13.694 71 SER DDD N 1
ATOM 7159 N N B SER D 1 54 ? 5.199 -14.147 22.846 0.400 12.288 71 SER DDD N 1
ATOM 7160 N N C SER D 1 54 ? 5.093 -14.173 22.757 0.300 13.912 71 SER DDD N 1
ATOM 7161 C CA A SER D 1 54 ? 4.901 -15.568 23.273 0.300 14.539 71 SER DDD CA 1
ATOM 7162 C CA B SER D 1 54 ? 4.923 -15.544 23.252 0.400 12.438 71 SER DDD CA 1
ATOM 7163 C CA C SER D 1 54 ? 4.893 -15.583 23.182 0.300 14.662 71 SER DDD CA 1
ATOM 7164 C C A SER D 1 54 ? 6.109 -16.429 22.931 0.300 13.444 71 SER DDD C 1
ATOM 7165 C C B SER D 1 54 ? 6.115 -16.429 22.927 0.400 12.462 71 SER DDD C 1
ATOM 7166 C C C SER D 1 54 ? 6.146 -16.387 22.860 0.300 13.325 71 SER DDD C 1
ATOM 7167 O O A SER D 1 54 ? 6.037 -17.300 22.059 0.300 15.125 71 SER DDD O 1
ATOM 7168 O O B SER D 1 54 ? 6.040 -17.309 22.063 0.400 14.523 71 SER DDD O 1
ATOM 7169 O O C SER D 1 54 ? 6.159 -17.160 21.899 0.300 14.065 71 SER DDD O 1
ATOM 7176 N N . PRO D 1 55 ? 7.256 -16.203 23.608 1.000 12.362 72 PRO DDD N 1
ATOM 7177 C CA . PRO D 1 55 ? 8.479 -16.936 23.286 1.000 12.391 72 PRO DDD CA 1
ATOM 7178 C C . PRO D 1 55 ? 8.342 -18.433 23.564 1.000 12.802 72 PRO DDD C 1
ATOM 7179 O O . PRO D 1 55 ? 7.827 -18.850 24.601 1.000 14.631 72 PRO DDD O 1
ATOM 7183 N N . ASN D 1 56 ? 8.858 -19.245 22.652 1.000 13.388 73 ASN DDD N 1
ATOM 7184 C CA . ASN D 1 56 ? 8.968 -20.694 22.889 1.000 14.204 73 ASN DDD CA 1
ATOM 7185 C C . ASN D 1 56 ? 10.005 -20.975 23.973 1.000 12.149 73 ASN DDD C 1
ATOM 7186 O O . ASN D 1 56 ? 10.990 -20.238 24.115 1.000 12.038 73 ASN DDD O 1
ATOM 7191 N N . ARG D 1 57 ? 9.800 -22.077 24.675 1.000 12.625 74 ARG DDD N 1
ATOM 7192 C CA . ARG D 1 57 ? 10.703 -22.452 25.772 1.000 12.294 74 ARG DDD CA 1
ATOM 7193 C C . ARG D 1 57 ? 12.155 -22.535 25.286 1.000 11.741 74 ARG DDD C 1
ATOM 7194 O O . ARG D 1 57 ? 13.067 -22.066 25.955 1.000 12.609 74 ARG DDD O 1
ATOM 7202 N N A ASP D 1 58 ? 12.387 -23.164 24.135 0.500 12.257 75 ASP DDD N 1
ATOM 7203 N N B ASP D 1 58 ? 12.369 -23.132 24.117 0.500 12.567 75 ASP DDD N 1
ATOM 7204 C CA A ASP D 1 58 ? 13.767 -23.417 23.655 0.500 12.188 75 ASP DDD CA 1
ATOM 7205 C CA B ASP D 1 58 ? 13.728 -23.364 23.574 0.500 12.633 75 ASP DDD CA 1
ATOM 7206 C C A ASP D 1 58 ? 14.391 -22.141 23.070 0.500 11.430 75 ASP DDD C 1
ATOM 7207 C C B ASP D 1 58 ? 14.392 -22.058 23.127 0.500 11.536 75 ASP DDD C 1
ATOM 7208 O O A ASP D 1 58 ? 15.562 -22.191 22.678 0.500 12.475 75 ASP DDD O 1
ATOM 7209 O O B ASP D 1 58 ? 15.597 -22.077 22.861 0.500 11.609 75 ASP DDD O 1
ATOM 7218 N N A MET D 1 59 ? 13.683 -21.013 23.102 0.500 11.786 76 MET DDD N 1
ATOM 7219 N N B MET D 1 59 ? 13.662 -20.950 23.074 0.500 11.028 76 MET DDD N 1
ATOM 7220 C CA A MET D 1 59 ? 14.210 -19.680 22.718 0.500 11.988 76 MET DDD CA 1
ATOM 7221 C CA B MET D 1 59 ? 14.234 -19.638 22.701 0.500 11.388 76 MET DDD CA 1
ATOM 7222 C C A MET D 1 59 ? 14.766 -18.926 23.933 0.500 11.154 76 MET DDD C 1
ATOM 7223 C C B MET D 1 59 ? 14.609 -18.821 23.942 0.500 11.128 76 MET DDD C 1
ATOM 7224 O O A MET D 1 59 ? 15.440 -17.905 23.735 0.500 10.783 76 MET DDD O 1
ATOM 7225 O O B MET D 1 59 ? 15.004 -17.653 23.774 0.500 10.138 76 MET DDD O 1
ATOM 7234 N N . LEU D 1 60 ? 14.435 -19.374 25.144 1.000 10.593 77 LEU DDD N 1
ATOM 7235 C CA . LEU D 1 60 ? 14.697 -18.617 26.398 1.000 10.778 77 LEU DDD CA 1
ATOM 7236 C C . LEU D 1 60 ? 15.865 -19.207 27.171 1.000 10.501 77 LEU DDD C 1
ATOM 7237 O O . LEU D 1 60 ? 15.726 -20.236 27.861 1.000 11.736 77 LEU DDD O 1
ATOM 7242 N N . PRO D 1 61 ? 17.009 -18.511 27.203 1.000 10.043 78 PRO DDD N 1
ATOM 7243 C CA . PRO D 1 61 ? 18.048 -18.886 28.143 1.000 10.256 78 PRO DDD CA 1
ATOM 7244 C C . PRO D 1 61 ? 17.520 -18.863 29.583 1.000 9.956 78 PRO DDD C 1
ATOM 7245 O O . PRO D 1 61 ? 16.710 -17.996 29.922 1.000 9.975 78 PRO DDD O 1
ATOM 7249 N N . CYS D 1 62 ? 18.035 -19.780 30.394 1.000 9.899 79 CYS DDD N 1
ATOM 7250 C CA . CYS D 1 62 ? 17.646 -19.918 31.802 1.000 9.562 79 CYS DDD CA 1
ATOM 7251 C C . CYS D 1 62 ? 18.890 -19.822 32.681 1.000 9.978 79 CYS DDD C 1
ATOM 7252 O O . CYS D 1 62 ? 19.990 -20.086 32.244 1.000 11.317 79 CYS DDD O 1
ATOM 7255 N N . TYR D 1 63 ? 18.656 -19.513 33.951 1.000 9.472 80 TYR DDD N 1
ATOM 7256 C CA . TYR D 1 63 ? 19.709 -19.583 34.968 1.000 9.388 80 TYR DDD CA 1
ATOM 7257 C C . TYR D 1 63 ? 20.158 -21.032 35.163 1.000 9.714 80 TYR DDD C 1
ATOM 7258 O O . TYR D 1 63 ? 19.341 -21.959 35.160 1.000 11.349 80 TYR DDD O 1
ATOM 7267 N N . SER D 1 64 ? 21.454 -21.207 35.374 1.000 9.683 81 SER DDD N 1
ATOM 7268 C CA . SER D 1 64 ? 22.041 -22.494 35.799 1.000 10.054 81 SER DDD CA 1
ATOM 7269 C C . SER D 1 64 ? 22.228 -22.502 37.312 1.000 9.849 81 SER DDD C 1
ATOM 7270 O O . SER D 1 64 ? 22.577 -21.458 37.904 1.000 10.206 81 SER DDD O 1
ATOM 7273 N N . VAL D 1 65 ? 22.039 -23.666 37.908 1.000 10.422 82 VAL DDD N 1
ATOM 7274 C CA . VAL D 1 65 ? 22.269 -23.836 39.361 1.000 10.820 82 VAL DDD CA 1
ATOM 7275 C C . VAL D 1 65 ? 22.778 -25.245 39.619 1.000 11.054 82 VAL DDD C 1
ATOM 7276 O O . VAL D 1 65 ? 22.324 -26.206 38.982 1.000 12.883 82 VAL DDD O 1
ATOM 7280 N N . ALA D 1 66 ? 23.670 -25.348 40.602 1.000 11.038 83 ALA DDD N 1
ATOM 7281 C CA . ALA D 1 66 ? 24.076 -26.640 41.166 1.000 12.020 83 ALA DDD CA 1
ATOM 7282 C C . ALA D 1 66 ? 24.097 -26.492 42.678 1.000 11.433 83 ALA DDD C 1
ATOM 7283 O O . ALA D 1 66 ? 24.576 -25.481 43.212 1.000 13.152 83 ALA DDD O 1
ATOM 7285 N N . ARG D 1 67 ? 23.622 -27.533 43.326 1.000 12.362 84 ARG DDD N 1
ATOM 7286 C CA . ARG D 1 67 ? 23.695 -27.662 44.790 1.000 12.465 84 ARG DDD CA 1
ATOM 7287 C C . ARG D 1 67 ? 24.687 -28.767 45.084 1.000 12.380 84 ARG DDD C 1
ATOM 7288 O O . ARG D 1 67 ? 24.467 -29.927 44.653 1.000 13.760 84 ARG DDD O 1
ATOM 7296 N N . ILE D 1 68 ? 25.757 -28.430 45.796 1.000 12.578 85 ILE DDD N 1
ATOM 7297 C CA . ILE D 1 68 ? 26.891 -29.360 46.002 1.000 13.636 85 ILE DDD CA 1
ATOM 7298 C C . ILE D 1 68 ? 26.911 -29.777 47.462 1.000 13.286 85 ILE DDD C 1
ATOM 7299 O O . ILE D 1 68 ? 27.043 -28.935 48.348 1.000 13.381 85 ILE DDD O 1
ATOM 7304 N N . PRO D 1 69 ? 26.810 -31.083 47.765 1.000 13.949 86 PRO DDD N 1
ATOM 7305 C CA . PRO D 1 69 ? 26.922 -31.530 49.151 1.000 14.212 86 PRO DDD CA 1
ATOM 7306 C C . PRO D 1 69 ? 28.371 -31.435 49.632 1.000 14.049 86 PRO DDD C 1
ATOM 7307 O O . PRO D 1 69 ? 29.306 -31.749 48.922 1.000 18.189 86 PRO DDD O 1
ATOM 7311 N N . LEU D 1 70 ? 28.514 -30.975 50.858 1.000 13.054 87 LEU DDD N 1
ATOM 7312 C CA . LEU D 1 70 ? 29.824 -30.804 51.521 1.000 12.615 87 LEU DDD CA 1
ATOM 7313 C C . LEU D 1 70 ? 29.998 -31.907 52.549 1.000 13.138 87 LEU DDD C 1
ATOM 7314 O O . LEU D 1 70 ? 29.031 -32.587 52.904 1.000 14.812 87 LEU DDD O 1
ATOM 7319 N N . PRO D 1 71 ? 31.207 -32.070 53.111 1.000 13.902 88 PRO DDD N 1
ATOM 7320 C CA . PRO D 1 71 ? 31.398 -33.079 54.151 1.000 14.581 88 PRO DDD CA 1
ATOM 7321 C C . PRO D 1 71 ? 30.421 -32.830 55.303 1.000 14.178 88 PRO DDD C 1
ATOM 7322 O O . PRO D 1 71 ? 30.270 -31.734 55.770 1.000 14.270 88 PRO DDD O 1
ATOM 7326 N N A ASN D 1 72 ? 29.749 -33.888 55.744 0.500 15.360 89 ASN DDD N 1
ATOM 7327 N N B ASN D 1 72 ? 29.784 -33.902 55.749 0.500 15.931 89 ASN DDD N 1
ATOM 7328 C CA A ASN D 1 72 ? 28.676 -33.783 56.761 0.500 15.299 89 ASN DDD CA 1
ATOM 7329 C CA B ASN D 1 72 ? 28.737 -33.835 56.790 0.500 16.652 89 ASN DDD CA 1
ATOM 7330 C C A ASN D 1 72 ? 29.270 -33.313 58.090 0.500 15.360 89 ASN DDD C 1
ATOM 7331 C C B ASN D 1 72 ? 29.334 -33.265 58.078 0.500 15.520 89 ASN DDD C 1
ATOM 7332 O O A ASN D 1 72 ? 30.258 -33.905 58.573 0.500 18.244 89 ASN DDD O 1
ATOM 7333 O O B ASN D 1 72 ? 30.417 -33.715 58.510 0.500 17.623 89 ASN DDD O 1
ATOM 7342 N N . LEU D 1 73 ? 28.637 -32.300 58.671 1.000 14.275 90 LEU DDD N 1
ATOM 7343 C CA . LEU D 1 73 ? 29.023 -31.768 59.981 1.000 14.089 90 LEU DDD CA 1
ATOM 7344 C C . LEU D 1 73 ? 27.984 -32.151 61.037 1.000 15.510 90 LEU DDD C 1
ATOM 7345 O O . LEU D 1 73 ? 26.860 -32.564 60.691 1.000 16.541 90 LEU DDD O 1
ATOM 7350 N N . ASN D 1 74 ? 28.348 -31.961 62.296 1.000 14.770 91 ASN DDD N 1
ATOM 7351 C CA . ASN D 1 74 ? 27.422 -32.081 63.438 1.000 15.933 91 ASN DDD CA 1
ATOM 7352 C C . ASN D 1 74 ? 26.811 -33.482 63.511 1.000 16.502 91 ASN DDD C 1
ATOM 7353 O O . ASN D 1 74 ? 25.598 -33.607 63.721 1.000 19.415 91 ASN DDD O 1
ATOM 7358 N N . GLU D 1 75 ? 27.630 -34.515 63.393 1.000 17.518 92 GLU DDD N 1
ATOM 7359 C CA . GLU D 1 75 ? 27.150 -35.913 63.502 1.000 19.689 92 GLU DDD CA 1
ATOM 7360 C C . GLU D 1 75 ? 26.662 -36.200 64.921 1.000 20.263 92 GLU DDD C 1
ATOM 7361 O O . GLU D 1 75 ? 25.756 -37.021 65.066 1.000 24.100 92 GLU DDD O 1
ATOM 7364 N N . ASP D 1 76 ? 27.257 -35.560 65.921 1.000 19.566 93 ASP DDD N 1
ATOM 7365 C CA . ASP D 1 76 ? 26.889 -35.773 67.335 1.000 22.284 93 ASP DDD CA 1
ATOM 7366 C C . ASP D 1 76 ? 26.044 -34.607 67.808 1.000 22.711 93 ASP DDD C 1
ATOM 7367 O O . ASP D 1 76 ? 26.238 -33.490 67.336 1.000 25.698 93 ASP DDD O 1
ATOM 7372 N N . LEU D 1 77 ? 25.151 -34.880 68.744 1.000 20.663 94 LEU DDD N 1
ATOM 7373 C CA . LEU D 1 77 ? 24.325 -33.835 69.381 1.000 21.811 94 LEU DDD CA 1
ATOM 7374 C C . LEU D 1 77 ? 25.240 -32.752 69.966 1.000 21.355 94 LEU DDD C 1
ATOM 7375 O O . LEU D 1 77 ? 26.224 -33.096 70.614 1.000 25.932 94 LEU DDD O 1
ATOM 7380 N N . THR D 1 78 ? 24.938 -31.486 69.697 1.000 27.082 95 THR DDD N 1
ATOM 7381 C CA . THR D 1 78 ? 25.679 -30.320 70.240 1.000 26.832 95 THR DDD CA 1
ATOM 7382 C C . THR D 1 78 ? 24.682 -29.440 70.973 1.000 25.071 95 THR DDD C 1
ATOM 7383 O O . THR D 1 78 ? 23.444 -29.514 70.730 1.000 26.077 95 THR DDD O 1
ATOM 7387 N N . CYS D 1 79 ? 25.196 -28.691 71.915 1.000 27.782 96 CYS DDD N 1
ATOM 7388 C CA . CYS D 1 79 ? 24.361 -27.904 72.826 1.000 22.629 96 CYS DDD CA 1
ATOM 7389 C C . CYS D 1 79 ? 24.582 -26.403 72.565 1.000 20.576 96 CYS DDD C 1
ATOM 7390 O O . CYS D 1 79 ? 25.668 -25.863 72.930 1.000 27.814 96 CYS DDD O 1
ATOM 7393 N N . GLY D 1 80 ? 23.661 -25.786 71.822 1.000 23.313 97 GLY DDD N 1
ATOM 7394 C CA . GLY D 1 80 ? 23.613 -24.332 71.583 1.000 23.134 97 GLY DDD CA 1
ATOM 7395 C C . GLY D 1 80 ? 24.503 -23.850 70.455 1.000 20.552 97 GLY DDD C 1
ATOM 7396 O O . GLY D 1 80 ? 24.442 -22.652 70.153 1.000 24.632 97 GLY DDD O 1
ATOM 7397 N N . ASN D 1 81 ? 25.299 -24.729 69.845 1.000 20.710 98 ASN DDD N 1
ATOM 7398 C CA . ASN D 1 81 ? 26.306 -24.340 68.831 1.000 19.287 98 ASN DDD CA 1
ATOM 7399 C C . ASN D 1 81 ? 26.353 -25.456 67.804 1.000 19.142 98 ASN DDD C 1
ATOM 7400 O O . ASN D 1 81 ? 26.102 -26.614 68.144 1.000 23.021 98 ASN DDD O 1
ATOM 7405 N N . ILE D 1 82 ? 26.647 -25.096 66.573 1.000 17.305 99 ILE DDD N 1
ATOM 7406 C CA . ILE D 1 82 ? 26.971 -26.078 65.517 1.000 17.357 99 ILE DDD CA 1
ATOM 7407 C C . ILE D 1 82 ? 28.181 -25.565 64.743 1.000 14.307 99 ILE DDD C 1
ATOM 7408 O O . ILE D 1 82 ? 28.525 -24.393 64.850 1.000 15.173 99 ILE DDD O 1
ATOM 7413 N N . LEU D 1 83 ? 28.709 -26.428 63.894 1.000 14.246 100 LEU DDD N 1
ATOM 7414 C CA . LEU D 1 83 ? 29.657 -26.017 62.852 1.000 13.870 100 LEU DDD CA 1
ATOM 7415 C C . LEU D 1 83 ? 28.920 -25.863 61.523 1.000 13.133 100 LEU DDD C 1
ATOM 7416 O O . LEU D 1 83 ? 27.988 -26.632 61.223 1.000 13.820 100 LEU DDD O 1
ATOM 7421 N N . MET D 1 84 ? 29.360 -24.887 60.755 1.000 12.236 101 MET DDD N 1
ATOM 7422 C CA . MET D 1 84 ? 28.896 -24.693 59.372 1.000 12.215 101 MET DDD CA 1
ATOM 7423 C C . MET D 1 84 ? 30.113 -24.467 58.494 1.000 11.530 101 MET DDD C 1
ATOM 7424 O O . MET D 1 84 ? 31.056 -23.782 58.917 1.000 13.399 101 MET DDD O 1
ATOM 7429 N N . TRP D 1 85 ? 30.036 -24.975 57.274 1.000 11.133 102 TRP DDD N 1
ATOM 7430 C CA . TRP D 1 85 ? 31.029 -24.604 56.260 1.000 11.330 102 TRP DDD CA 1
ATOM 7431 C C . TRP D 1 85 ? 30.770 -23.162 55.823 1.000 10.480 102 TRP DDD C 1
ATOM 7432 O O . TRP D 1 85 ? 29.630 -22.809 55.496 1.000 12.075 102 TRP DDD O 1
ATOM 7443 N N . GLU D 1 86 ? 31.830 -22.394 55.793 1.000 10.575 103 GLU DDD N 1
ATOM 7444 C CA . GLU D 1 86 ? 31.837 -20.976 55.417 1.000 10.288 103 GLU DDD CA 1
ATOM 7445 C C . GLU D 1 86 ? 32.649 -20.841 54.135 1.000 10.151 103 GLU DDD C 1
ATOM 7446 O O . GLU D 1 86 ? 33.820 -21.219 54.084 1.000 11.680 103 GLU DDD O 1
ATOM 7452 N N . ALA D 1 87 ? 32.011 -20.320 53.083 1.000 10.491 104 ALA DDD N 1
ATOM 7453 C CA . ALA D 1 87 ? 32.689 -20.111 51.794 1.000 10.664 104 ALA DDD CA 1
ATOM 7454 C C . ALA D 1 87 ? 33.528 -18.834 51.881 1.000 10.720 104 ALA DDD C 1
ATOM 7455 O O . ALA D 1 87 ? 32.986 -17.763 52.206 1.000 11.970 104 ALA DDD O 1
ATOM 7457 N N . VAL D 1 88 ? 34.820 -18.957 51.611 1.000 10.857 105 VAL DDD N 1
ATOM 7458 C CA . VAL D 1 88 ? 35.783 -17.855 51.843 1.000 11.454 105 VAL DDD CA 1
ATOM 7459 C C . VAL D 1 88 ? 36.275 -17.250 50.533 1.000 11.001 105 VAL DDD C 1
ATOM 7460 O O . VAL D 1 88 ? 36.411 -16.042 50.458 1.000 12.351 105 VAL DDD O 1
ATOM 7464 N N . THR D 1 89 ? 36.627 -18.087 49.564 1.000 11.283 106 THR DDD N 1
ATOM 7465 C CA . THR D 1 89 ? 37.181 -17.596 48.296 1.000 12.125 106 THR DDD CA 1
ATOM 7466 C C . THR D 1 89 ? 36.544 -18.319 47.119 1.000 11.754 106 THR DDD C 1
ATOM 7467 O O . THR D 1 89 ? 36.112 -19.469 47.240 1.000 12.852 106 THR DDD O 1
ATOM 7471 N N . LEU D 1 90 ? 36.574 -17.628 45.993 1.000 11.865 107 LEU DDD N 1
ATOM 7472 C CA . LEU D 1 90 ? 36.098 -18.146 44.684 1.000 11.530 107 LEU DDD CA 1
ATOM 7473 C C . LEU D 1 90 ? 37.142 -17.865 43.603 1.000 11.120 107 LEU DDD C 1
ATOM 7474 O O . LEU D 1 90 ? 37.631 -16.732 43.487 1.000 12.065 107 LEU DDD O 1
ATOM 7479 N N . LYS D 1 91 ? 37.423 -18.883 42.799 1.000 10.991 108 LYS DDD N 1
ATOM 7480 C CA . LYS D 1 91 ? 38.040 -18.698 41.472 1.000 11.133 108 LYS DDD CA 1
ATOM 7481 C C . LYS D 1 91 ? 37.009 -19.133 40.442 1.000 10.662 108 LYS DDD C 1
ATOM 7482 O O . LYS D 1 91 ? 36.371 -20.162 40.629 1.000 11.954 108 LYS DDD O 1
ATOM 7488 N N . THR D 1 92 ? 36.824 -18.335 39.403 1.000 11.278 109 THR DDD N 1
ATOM 7489 C CA . THR D 1 92 ? 35.810 -18.636 38.395 1.000 11.267 109 THR DDD CA 1
ATOM 7490 C C . THR D 1 92 ? 36.286 -18.158 37.036 1.000 12.944 109 THR DDD C 1
ATOM 7491 O O . THR D 1 92 ? 36.963 -17.135 36.951 1.000 15.673 109 THR DDD O 1
ATOM 7495 N N A GLU D 1 93 ? 35.884 -18.826 35.973 0.500 13.536 110 GLU DDD N 1
ATOM 7496 N N B GLU D 1 93 ? 35.822 -18.890 36.010 0.500 13.788 110 GLU DDD N 1
ATOM 7497 C CA A GLU D 1 93 ? 35.983 -18.202 34.640 0.500 12.604 110 GLU DDD CA 1
ATOM 7498 C CA B GLU D 1 93 ? 36.334 -18.845 34.618 0.500 14.346 110 GLU DDD CA 1
ATOM 7499 C C A GLU D 1 93 ? 35.093 -19.023 33.736 0.500 11.886 110 GLU DDD C 1
ATOM 7500 C C B GLU D 1 93 ? 35.223 -19.253 33.638 0.500 12.502 110 GLU DDD C 1
ATOM 7501 O O A GLU D 1 93 ? 34.602 -20.086 34.107 0.500 12.444 110 GLU DDD O 1
ATOM 7502 O O B GLU D 1 93 ? 34.650 -20.333 33.849 0.500 11.522 110 GLU DDD O 1
ATOM 7513 N N . VAL D 1 94 ? 34.987 -18.491 32.555 1.000 12.267 111 VAL DDD N 1
ATOM 7514 C CA . VAL D 1 94 ? 34.190 -19.033 31.437 1.000 11.270 111 VAL DDD CA 1
ATOM 7515 C C . VAL D 1 94 ? 35.062 -20.039 30.699 1.000 9.864 111 VAL DDD C 1
ATOM 7516 O O . VAL D 1 94 ? 36.214 -19.732 30.429 1.000 10.646 111 VAL DDD O 1
ATOM 7520 N N . ILE D 1 95 ? 34.497 -21.205 30.427 1.000 10.046 112 ILE DDD N 1
ATOM 7521 C CA . ILE D 1 95 ? 35.244 -22.339 29.836 1.000 10.699 112 ILE DDD CA 1
ATOM 7522 C C . ILE D 1 95 ? 34.918 -22.400 28.341 1.000 9.928 112 ILE DDD C 1
ATOM 7523 O O . ILE D 1 95 ? 33.756 -22.575 27.971 1.000 10.862 112 ILE DDD O 1
ATOM 7528 N N . GLY D 1 96 ? 35.957 -22.323 27.527 1.000 9.833 113 GLY DDD N 1
ATOM 7529 C CA . GLY D 1 96 ? 35.786 -22.473 26.075 1.000 9.464 113 GLY DDD CA 1
ATOM 7530 C C . GLY D 1 96 ? 35.729 -21.156 25.337 1.000 9.577 113 GLY DDD C 1
ATOM 7531 O O . GLY D 1 96 ? 35.134 -21.086 24.239 1.000 10.301 113 GLY DDD O 1
ATOM 7532 N N . VAL D 1 97 ? 36.378 -20.118 25.830 1.000 9.662 114 VAL DDD N 1
ATOM 7533 C CA . VAL D 1 97 ? 36.270 -18.786 25.189 1.000 10.054 114 VAL DDD CA 1
ATOM 7534 C C . VAL D 1 97 ? 36.782 -18.831 23.746 1.000 9.704 114 VAL DDD C 1
ATOM 7535 O O . VAL D 1 97 ? 36.255 -18.082 22.908 1.000 10.009 114 VAL DDD O 1
ATOM 7539 N N . THR D 1 98 ? 37.791 -19.643 23.451 1.000 8.841 115 THR DDD N 1
ATOM 7540 C CA . THR D 1 98 ? 38.358 -19.675 22.094 1.000 8.956 115 THR DDD CA 1
ATOM 7541 C C . THR D 1 98 ? 37.403 -20.292 21.080 1.000 9.509 115 THR DDD C 1
ATOM 7542 O O . THR D 1 98 ? 37.632 -20.098 19.866 1.000 9.922 115 THR DDD O 1
ATOM 7546 N N . SER D 1 99 ? 36.364 -20.993 21.501 1.000 9.985 116 SER DDD N 1
ATOM 7547 C CA . SER D 1 99 ? 35.401 -21.583 20.550 1.000 10.156 116 SER DDD CA 1
ATOM 7548 C C . SER D 1 99 ? 34.764 -20.493 19.715 1.000 10.328 116 SER DDD C 1
ATOM 7549 O O . SER D 1 99 ? 34.351 -20.777 18.573 1.000 10.788 116 SER DDD O 1
ATOM 7552 N N . LEU D 1 100 ? 34.716 -19.269 20.225 1.000 10.059 117 LEU DDD N 1
ATOM 7553 C CA . LEU D 1 100 ? 34.096 -18.151 19.502 1.000 10.657 117 LEU DDD CA 1
ATOM 7554 C C . LEU D 1 100 ? 34.951 -17.741 18.304 1.000 10.754 117 LEU DDD C 1
ATOM 7555 O O . LEU D 1 100 ? 34.485 -16.890 17.501 1.000 13.057 117 LEU DDD O 1
ATOM 7560 N N . MET D 1 101 ? 36.136 -18.326 18.139 1.000 10.580 118 MET DDD N 1
ATOM 7561 C CA . MET D 1 101 ? 36.924 -18.089 16.909 1.000 11.699 118 MET DDD CA 1
ATOM 7562 C C . MET D 1 101 ? 36.431 -18.931 15.729 1.000 11.512 118 MET DDD C 1
ATOM 7563 O O . MET D 1 101 ? 36.946 -18.748 14.603 1.000 12.988 118 MET DDD O 1
ATOM 7568 N N . ASN D 1 102 ? 35.431 -19.785 15.911 1.000 11.459 119 ASN DDD N 1
ATOM 7569 C CA . ASN D 1 102 ? 34.852 -20.515 14.751 1.000 11.736 119 ASN DDD CA 1
ATOM 7570 C C . ASN D 1 102 ? 33.892 -19.595 13.993 1.000 11.762 119 ASN DDD C 1
ATOM 7571 O O . ASN D 1 102 ? 32.688 -19.560 14.289 1.000 12.665 119 ASN DDD O 1
ATOM 7576 N N . VAL D 1 103 ? 34.459 -18.875 13.041 1.000 11.130 120 VAL DDD N 1
ATOM 7577 C CA . VAL D 1 103 ? 33.764 -17.954 12.101 1.000 11.812 120 VAL DDD CA 1
ATOM 7578 C C . VAL D 1 103 ? 33.724 -18.597 10.712 1.000 11.738 120 VAL DDD C 1
ATOM 7579 O O . VAL D 1 103 ? 33.555 -17.873 9.697 1.000 13.628 120 VAL DDD O 1
ATOM 7583 N N . HIS D 1 104 ? 33.807 -19.923 10.649 1.000 10.509 121 HIS DDD N 1
ATOM 7584 C CA . HIS D 1 104 ? 33.958 -20.658 9.368 1.000 11.093 121 HIS DDD CA 1
ATOM 7585 C C . HIS D 1 104 ? 32.856 -21.685 9.141 1.000 11.870 121 HIS DDD C 1
ATOM 7586 O O . HIS D 1 104 ? 33.040 -22.560 8.279 1.000 12.373 121 HIS DDD O 1
ATOM 7593 N N . SER D 1 105 ? 31.708 -21.542 9.758 1.000 12.507 122 SER DDD N 1
ATOM 7594 C CA . SER D 1 105 ? 30.619 -22.507 9.500 1.000 11.851 122 SER DDD CA 1
ATOM 7595 C C . SER D 1 105 ? 29.239 -21.943 9.801 1.000 11.854 122 SER DDD C 1
ATOM 7596 O O . SER D 1 105 ? 28.974 -21.503 10.937 1.000 12.123 122 SER DDD O 1
ATOM 7599 N N . ASN D 1 106 ? 28.361 -22.001 8.821 1.000 11.980 123 ASN DDD N 1
ATOM 7600 C CA . ASN D 1 106 ? 26.895 -21.866 8.998 1.000 12.357 123 ASN DDD CA 1
ATOM 7601 C C . ASN D 1 106 ? 26.521 -20.399 9.196 1.000 13.323 123 ASN DDD C 1
ATOM 7602 O O . ASN D 1 106 ? 25.342 -20.097 9.361 1.000 15.991 123 ASN DDD O 1
ATOM 7607 N N . GLY D 1 107 ? 27.475 -19.496 9.101 1.000 12.920 124 GLY DDD N 1
ATOM 7608 C CA . GLY D 1 107 ? 27.246 -18.089 9.411 1.000 13.581 124 GLY DDD CA 1
ATOM 7609 C C . GLY D 1 107 ? 26.987 -17.220 8.208 1.000 13.628 124 GLY DDD C 1
ATOM 7610 O O . GLY D 1 107 ? 26.946 -17.678 7.047 1.000 15.036 124 GLY DDD O 1
ATOM 7611 N N . GLN D 1 108 ? 26.750 -15.974 8.505 1.000 16.899 125 GLN DDD N 1
ATOM 7612 C CA . GLN D 1 108 ? 26.554 -14.889 7.524 1.000 15.536 125 GLN DDD CA 1
ATOM 7613 C C . GLN D 1 108 ? 27.849 -14.097 7.387 1.000 15.778 125 GLN DDD C 1
ATOM 7614 O O . GLN D 1 108 ? 28.373 -13.643 8.395 1.000 18.386 125 GLN DDD O 1
ATOM 7620 N N . ALA D 1 109 ? 28.338 -13.926 6.176 1.000 17.631 126 ALA DDD N 1
ATOM 7621 C CA . ALA D 1 109 ? 29.582 -13.184 5.916 1.000 17.478 126 ALA DDD CA 1
ATOM 7622 C C . ALA D 1 109 ? 29.412 -11.757 6.452 1.000 19.358 126 ALA DDD C 1
ATOM 7623 O O . ALA D 1 109 ? 28.336 -11.154 6.317 1.000 22.292 126 ALA DDD O 1
ATOM 7625 N N . THR D 1 110 ? 30.467 -11.197 7.022 1.000 19.479 127 THR DDD N 1
ATOM 7626 C CA . THR D 1 110 ? 30.433 -9.798 7.524 1.000 20.663 127 THR DDD CA 1
ATOM 7627 C C . THR D 1 110 ? 30.331 -8.817 6.357 1.000 21.453 127 THR DDD C 1
ATOM 7628 O O . THR D 1 110 ? 29.783 -7.739 6.541 1.000 26.695 127 THR DDD O 1
ATOM 7632 N N . HIS D 1 111 ? 30.869 -9.204 5.212 1.000 21.392 128 HIS DDD N 1
ATOM 7633 C CA . HIS D 1 111 ? 30.891 -8.417 3.959 1.000 22.561 128 HIS DDD CA 1
ATOM 7634 C C . HIS D 1 111 ? 31.213 -9.395 2.839 1.000 19.687 128 HIS DDD C 1
ATOM 7635 O O . HIS D 1 111 ? 31.590 -10.527 3.128 1.000 21.379 128 HIS DDD O 1
ATOM 7642 N N . ASP D 1 112 ? 31.086 -8.971 1.602 1.000 21.637 129 ASP DDD N 1
ATOM 7643 C CA . ASP D 1 112 ? 31.323 -9.878 0.458 1.000 22.150 129 ASP DDD CA 1
ATOM 7644 C C . ASP D 1 112 ? 32.728 -10.483 0.574 1.000 18.368 129 ASP DDD C 1
ATOM 7645 O O . ASP D 1 112 ? 33.711 -9.738 0.693 1.000 19.455 129 ASP DDD O 1
ATOM 7650 N N . ASN D 1 113 ? 32.792 -11.808 0.583 1.000 18.660 130 ASN DDD N 1
ATOM 7651 C CA . ASN D 1 113 ? 34.025 -12.640 0.600 1.000 17.160 130 ASN DDD CA 1
ATOM 7652 C C . ASN D 1 113 ? 34.654 -12.702 2.000 1.000 15.223 130 ASN DDD C 1
ATOM 7653 O O . ASN D 1 113 ? 35.667 -13.369 2.127 1.000 15.747 130 ASN DDD O 1
ATOM 7658 N N . GLY D 1 114 ? 34.039 -12.073 2.993 1.000 15.410 131 GLY DDD N 1
ATOM 7659 C CA . GLY D 1 114 ? 34.569 -12.061 4.356 1.000 14.281 131 GLY DDD CA 1
ATOM 7660 C C . GLY D 1 114 ? 34.275 -13.313 5.153 1.000 15.254 131 GLY DDD C 1
ATOM 7661 O O . GLY D 1 114 ? 33.540 -14.199 4.729 1.000 16.407 131 GLY DDD O 1
ATOM 7662 N N . ALA D 1 115 ? 34.873 -13.352 6.337 1.000 13.583 132 ALA DDD N 1
ATOM 7663 C CA . ALA D 1 115 ? 34.613 -14.415 7.316 1.000 13.359 132 ALA DDD CA 1
ATOM 7664 C C . ALA D 1 115 ? 33.190 -14.269 7.865 1.000 13.031 132 ALA DDD C 1
ATOM 7665 O O . ALA D 1 115 ? 32.521 -13.236 7.696 1.000 14.607 132 ALA DDD O 1
ATOM 7667 N N . GLY D 1 116 ? 32.752 -15.292 8.583 1.000 12.407 133 GLY DDD N 1
ATOM 7668 C CA . GLY D 1 116 ? 31.436 -15.254 9.209 1.000 13.612 133 GLY DDD CA 1
ATOM 7669 C C . GLY D 1 116 ? 31.399 -14.254 10.347 1.000 13.138 133 GLY DDD C 1
ATOM 7670 O O . GLY D 1 116 ? 32.409 -14.023 11.031 1.000 14.225 133 GLY DDD O 1
ATOM 7671 N N . LYS D 1 117 ? 30.253 -13.650 10.558 1.000 15.660 134 LYS DDD N 1
ATOM 7672 C CA . LYS D 1 117 ? 30.047 -12.832 11.770 1.000 17.152 134 LYS DDD CA 1
ATOM 7673 C C . LYS D 1 117 ? 30.277 -13.664 13.008 1.000 17.144 134 LYS DDD C 1
ATOM 7674 O O . LYS D 1 117 ? 29.735 -14.752 13.139 1.000 21.355 134 LYS DDD O 1
ATOM 7680 N N . PRO D 1 118 ? 31.040 -13.142 13.986 1.000 16.173 135 PRO DDD N 1
ATOM 7681 C CA . PRO D 1 118 ? 31.225 -13.873 15.227 1.000 14.920 135 PRO DDD CA 1
ATOM 7682 C C . PRO D 1 118 ? 30.020 -13.679 16.147 1.000 13.799 135 PRO DDD C 1
ATOM 7683 O O . PRO D 1 118 ? 29.175 -12.801 15.922 1.000 14.091 135 PRO DDD O 1
ATOM 7687 N N . VAL D 1 119 ? 30.013 -14.458 17.212 1.000 12.909 136 VAL DDD N 1
ATOM 7688 C CA . VAL D 1 119 ? 29.051 -14.258 18.319 1.000 12.654 136 VAL DDD CA 1
ATOM 7689 C C . VAL D 1 119 ? 29.255 -12.862 18.888 1.000 12.644 136 VAL DDD C 1
ATOM 7690 O O . VAL D 1 119 ? 30.392 -12.503 19.227 1.000 15.802 136 VAL DDD O 1
ATOM 7694 N N . GLN D 1 120 ? 28.178 -12.101 18.962 1.000 12.036 137 GLN DDD N 1
ATOM 7695 C CA . GLN D 1 120 ? 28.244 -10.714 19.452 1.000 13.583 137 GLN DDD CA 1
ATOM 7696 C C . GLN D 1 120 ? 26.828 -10.272 19.804 1.000 12.438 137 GLN DDD C 1
ATOM 7697 O O . GLN D 1 120 ? 25.852 -11.005 19.566 1.000 13.857 137 GLN DDD O 1
ATOM 7703 N N . GLY D 1 121 ? 26.745 -9.097 20.370 1.000 13.425 138 GLY DDD N 1
ATOM 7704 C CA . GLY D 1 121 ? 25.469 -8.571 20.838 1.000 14.728 138 GLY DDD CA 1
ATOM 7705 C C . GLY D 1 121 ? 25.260 -8.825 22.316 1.000 13.596 138 GLY DDD C 1
ATOM 7706 O O . GLY D 1 121 ? 26.188 -9.168 23.021 1.000 17.371 138 GLY DDD O 1
ATOM 7707 N N . THR D 1 122 ? 24.043 -8.667 22.776 1.000 12.702 139 THR DDD N 1
ATOM 7708 C CA . THR D 1 122 ? 23.726 -8.642 24.207 1.000 12.333 139 THR DDD CA 1
ATOM 7709 C C . THR D 1 122 ? 24.339 -9.846 24.910 1.000 11.922 139 THR DDD C 1
ATOM 7710 O O . THR D 1 122 ? 24.140 -10.989 24.471 1.000 12.736 139 THR DDD O 1
ATOM 7714 N N . SER D 1 123 ? 25.000 -9.566 26.035 1.000 12.065 140 SER DDD N 1
ATOM 7715 C CA . SER D 1 123 ? 25.555 -10.624 26.905 1.000 11.504 140 SER DDD CA 1
ATOM 7716 C C . SER D 1 123 ? 25.090 -10.424 28.338 1.000 10.907 140 SER DDD C 1
ATOM 7717 O O . SER D 1 123 ? 24.837 -9.306 28.770 1.000 11.794 140 SER DDD O 1
ATOM 7720 N N . PHE D 1 124 ? 25.007 -11.527 29.059 1.000 9.533 141 PHE DDD N 1
ATOM 7721 C CA . PHE D 1 124 ? 24.795 -11.489 30.512 1.000 10.096 141 PHE DDD CA 1
ATOM 7722 C C . PHE D 1 124 ? 25.734 -12.513 31.108 1.000 9.601 141 PHE DDD C 1
ATOM 7723 O O . PHE D 1 124 ? 25.614 -13.697 30.800 1.000 10.317 141 PHE DDD O 1
ATOM 7731 N N . HIS D 1 125 ? 26.653 -12.030 31.938 1.000 9.785 142 HIS DDD N 1
ATOM 7732 C CA . HIS D 1 125 ? 27.622 -12.876 32.659 1.000 10.304 142 HIS DDD CA 1
ATOM 7733 C C . HIS D 1 125 ? 27.395 -12.676 34.150 1.000 9.864 142 HIS DDD C 1
ATOM 7734 O O . HIS D 1 125 ? 27.506 -11.534 34.636 1.000 11.641 142 HIS DDD O 1
ATOM 7741 N N . PHE D 1 126 ? 27.058 -13.771 34.809 1.000 9.335 143 PHE DDD N 1
ATOM 7742 C CA . PHE D 1 126 ? 26.558 -13.728 36.183 1.000 9.404 143 PHE DDD CA 1
ATOM 7743 C C . PHE D 1 126 ? 27.043 -14.970 36.898 1.000 9.680 143 PHE DDD C 1
ATOM 7744 O O . PHE D 1 126 ? 27.039 -16.068 36.350 1.000 9.962 143 PHE DDD O 1
ATOM 7752 N N . PHE D 1 127 ? 27.416 -14.792 38.172 1.000 9.077 144 PHE DDD N 1
ATOM 7753 C CA . PHE D 1 127 ? 27.705 -15.939 39.043 1.000 10.104 144 PHE DDD CA 1
ATOM 7754 C C . PHE D 1 127 ? 27.410 -15.568 40.480 1.000 9.135 144 PHE DDD C 1
ATOM 7755 O O . PHE D 1 127 ? 27.476 -14.406 40.870 1.000 9.904 144 PHE DDD O 1
ATOM 7763 N N . SER D 1 128 ? 27.078 -16.597 41.235 1.000 9.746 145 SER DDD N 1
ATOM 7764 C CA . SER D 1 128 ? 26.833 -16.426 42.680 1.000 9.677 145 SER DDD CA 1
ATOM 7765 C C . SER D 1 128 ? 27.258 -17.683 43.419 1.000 9.222 145 SER DDD C 1
ATOM 7766 O O . SER D 1 128 ? 27.261 -18.795 42.892 1.000 9.791 145 SER DDD O 1
ATOM 7769 N N . VAL D 1 129 ? 27.622 -17.446 44.678 1.000 9.509 146 VAL DDD N 1
ATOM 7770 C CA . VAL D 1 129 ? 27.998 -18.490 45.653 1.000 9.317 146 VAL DDD CA 1
ATOM 7771 C C . VAL D 1 129 ? 27.209 -18.218 46.929 1.000 9.343 146 VAL DDD C 1
ATOM 7772 O O . VAL D 1 129 ? 27.295 -17.104 47.458 1.000 10.333 146 VAL DDD O 1
ATOM 7776 N N . GLY D 1 130 ? 26.470 -19.213 47.402 1.000 9.680 147 GLY DDD N 1
ATOM 7777 C CA . GLY D 1 130 ? 25.691 -19.007 48.611 1.000 10.454 147 GLY DDD CA 1
ATOM 7778 C C . GLY D 1 130 ? 25.513 -20.265 49.420 1.000 9.991 147 GLY DDD C 1
ATOM 7779 O O . GLY D 1 130 ? 25.784 -21.368 48.971 1.000 10.922 147 GLY DDD O 1
ATOM 7780 N N . GLY D 1 131 ? 25.052 -20.051 50.642 1.000 10.117 148 GLY DDD N 1
ATOM 7781 C CA . GLY D 1 131 ? 24.796 -21.137 51.600 1.000 10.509 148 GLY DDD CA 1
ATOM 7782 C C . GLY D 1 131 ? 23.368 -21.629 51.559 1.000 10.886 148 GLY DDD C 1
ATOM 7783 O O . GLY D 1 131 ? 22.980 -22.411 52.434 1.000 12.504 148 GLY DDD O 1
ATOM 7784 N N . GLU D 1 132 ? 22.627 -21.254 50.527 1.000 11.001 149 GLU DDD N 1
ATOM 7785 C CA . GLU D 1 132 ? 21.206 -21.525 50.280 1.000 10.709 149 GLU DDD CA 1
ATOM 7786 C C . GLU D 1 132 ? 20.905 -21.045 48.866 1.000 11.280 149 GLU DDD C 1
ATOM 7787 O O . GLU D 1 132 ? 21.743 -20.347 48.276 1.000 11.043 149 GLU DDD O 1
ATOM 7793 N N . ALA D 1 133 ? 19.732 -21.368 48.352 1.000 11.178 150 ALA DDD N 1
ATOM 7794 C CA . ALA D 1 133 ? 19.390 -21.002 46.973 1.000 11.138 150 ALA DDD CA 1
ATOM 7795 C C . ALA D 1 133 ? 19.446 -19.491 46.810 1.000 10.614 150 ALA DDD C 1
ATOM 7796 O O . ALA D 1 133 ? 19.021 -18.727 47.705 1.000 10.986 150 ALA DDD O 1
ATOM 7798 N N . LEU D 1 134 ? 19.850 -19.065 45.615 1.000 10.533 151 LEU DDD N 1
ATOM 7799 C CA . LEU D 1 134 ? 19.785 -17.649 45.217 1.000 10.370 151 LEU DDD CA 1
ATOM 7800 C C . LEU D 1 134 ? 18.325 -17.208 45.239 1.000 9.701 151 LEU DDD C 1
ATOM 7801 O O . LEU D 1 134 ? 17.444 -17.905 44.704 1.000 11.265 151 LEU DDD O 1
ATOM 7806 N N . GLU D 1 135 ? 18.058 -16.070 45.846 1.000 10.414 152 GLU DDD N 1
ATOM 7807 C CA . GLU D 1 135 ? 16.701 -15.507 45.915 1.000 10.628 152 GLU DDD CA 1
ATOM 7808 C C . GLU D 1 135 ? 16.509 -14.556 44.726 1.000 10.467 152 GLU DDD C 1
ATOM 7809 O O . GLU D 1 135 ? 17.381 -13.721 44.446 1.000 11.409 152 GLU DDD O 1
ATOM 7815 N N . LEU D 1 136 ? 15.377 -14.718 44.052 1.000 10.720 153 LEU DDD N 1
ATOM 7816 C CA . LEU D 1 136 ? 15.093 -14.001 42.796 1.000 10.657 153 LEU DDD CA 1
ATOM 7817 C C . LEU D 1 136 ? 13.915 -13.046 42.989 1.000 10.593 153 LEU DDD C 1
ATOM 7818 O O . LEU D 1 136 ? 12.974 -13.335 43.759 1.000 11.567 153 LEU DDD O 1
ATOM 7823 N N . GLN D 1 137 ? 13.965 -11.959 42.230 1.000 10.917 154 GLN DDD N 1
ATOM 7824 C CA . GLN D 1 137 ? 12.866 -10.991 42.050 1.000 10.325 154 GLN DDD CA 1
ATOM 7825 C C . GLN D 1 137 ? 12.543 -10.960 40.555 1.000 10.159 154 GLN DDD C 1
ATOM 7826 O O . GLN D 1 137 ? 13.443 -10.841 39.727 1.000 11.088 154 GLN DDD O 1
ATOM 7832 N N . GLY D 1 138 ? 11.270 -11.031 40.233 1.000 10.014 155 GLY DDD N 1
ATOM 7833 C CA . GLY D 1 138 ? 10.836 -10.996 38.834 1.000 10.512 155 GLY DDD CA 1
ATOM 7834 C C . GLY D 1 138 ? 10.658 -9.569 38.361 1.000 9.856 155 GLY DDD C 1
ATOM 7835 O O . GLY D 1 138 ? 10.077 -8.759 39.073 1.000 11.130 155 GLY DDD O 1
ATOM 7836 N N . VAL D 1 139 ? 11.134 -9.265 37.162 1.000 10.801 156 VAL DDD N 1
ATOM 7837 C CA . VAL D 1 139 ? 10.865 -7.992 36.448 1.000 10.614 156 VAL DDD CA 1
ATOM 7838 C C . VAL D 1 139 ? 10.659 -8.373 34.981 1.000 9.883 156 VAL DDD C 1
ATOM 7839 O O . VAL D 1 139 ? 11.504 -9.090 34.413 1.000 10.875 156 VAL DDD O 1
ATOM 7843 N N . LEU D 1 140 ? 9.546 -7.926 34.409 1.000 9.788 157 LEU DDD N 1
ATOM 7844 C CA . LEU D 1 140 ? 9.195 -8.291 33.031 1.000 10.088 157 LEU DDD CA 1
ATOM 7845 C C . LEU D 1 140 ? 9.412 -7.105 32.103 1.000 9.772 157 LEU DDD C 1
ATOM 7846 O O . LEU D 1 140 ? 9.011 -5.972 32.407 1.000 10.322 157 LEU DDD O 1
ATOM 7851 N N . PHE D 1 141 ? 9.963 -7.375 30.932 1.000 10.154 158 PHE DDD N 1
ATOM 7852 C CA . PHE D 1 141 ? 10.036 -6.322 29.900 1.000 10.183 158 PHE DDD CA 1
ATOM 7853 C C . PHE D 1 141 ? 8.616 -5.892 29.510 1.000 9.372 158 PHE DDD C 1
ATOM 7854 O O . PHE D 1 141 ? 8.352 -4.695 29.328 1.000 10.483 158 PHE DDD O 1
ATOM 7862 N N . ASN D 1 142 ? 7.766 -6.909 29.353 1.000 9.920 159 ASN DDD N 1
ATOM 7863 C CA . ASN D 1 142 ? 6.381 -6.736 28.853 1.000 10.238 159 ASN DDD CA 1
ATOM 7864 C C . ASN D 1 142 ? 5.508 -7.663 29.714 1.000 10.488 159 ASN DDD C 1
ATOM 7865 O O . ASN D 1 142 ? 5.656 -8.866 29.638 1.000 10.930 159 ASN DDD O 1
ATOM 7870 N N . TYR D 1 143 ? 4.599 -7.056 30.471 1.000 10.414 160 TYR DDD N 1
ATOM 7871 C CA . TYR D 1 143 ? 3.814 -7.892 31.406 1.000 11.188 160 TYR DDD CA 1
ATOM 7872 C C . TYR D 1 143 ? 2.832 -8.800 30.664 1.000 11.696 160 TYR DDD C 1
ATOM 7873 O O . TYR D 1 143 ? 2.338 -9.761 31.275 1.000 12.673 160 TYR DDD O 1
ATOM 7882 N N . ARG D 1 144 ? 2.557 -8.510 29.392 1.000 11.880 161 ARG DDD N 1
ATOM 7883 C CA . ARG D 1 144 ? 1.592 -9.286 28.564 1.000 11.957 161 ARG DDD CA 1
ATOM 7884 C C . ARG D 1 144 ? 2.309 -10.416 27.816 1.000 12.399 161 ARG DDD C 1
ATOM 7885 O O . ARG D 1 144 ? 1.633 -11.171 27.114 1.000 14.268 161 ARG DDD O 1
ATOM 7893 N N . THR D 1 145 ? 3.609 -10.585 27.995 1.000 11.767 162 THR DDD N 1
ATOM 7894 C CA . THR D 1 145 ? 4.304 -11.755 27.423 1.000 12.178 162 THR DDD CA 1
ATOM 7895 C C . THR D 1 145 ? 3.660 -13.036 27.950 1.000 13.144 162 THR DDD C 1
ATOM 7896 O O . THR D 1 145 ? 3.476 -13.159 29.180 1.000 13.557 162 THR DDD O 1
ATOM 7900 N N . LYS D 1 146 ? 3.376 -13.989 27.076 1.000 12.783 163 LYS DDD N 1
ATOM 7901 C CA . LYS D 1 146 ? 2.974 -15.347 27.499 1.000 12.852 163 LYS DDD CA 1
ATOM 7902 C C . LYS D 1 146 ? 4.239 -16.184 27.609 1.000 12.475 163 LYS DDD C 1
ATOM 7903 O O . LYS D 1 146 ? 4.880 -16.464 26.590 1.000 13.946 163 LYS DDD O 1
ATOM 7909 N N . TYR D 1 147 ? 4.635 -16.541 28.818 1.000 12.541 164 TYR DDD N 1
ATOM 7910 C CA . TYR D 1 147 ? 5.798 -17.415 29.037 1.000 12.562 164 TYR DDD CA 1
ATOM 7911 C C . TYR D 1 147 ? 5.352 -18.860 28.914 1.000 12.259 164 TYR DDD C 1
ATOM 7912 O O . TYR D 1 147 ? 4.203 -19.214 29.186 1.000 14.199 164 TYR DDD O 1
ATOM 7921 N N . PRO D 1 148 ? 6.237 -19.733 28.433 1.000 12.423 165 PRO DDD N 1
ATOM 7922 C CA . PRO D 1 148 ? 5.822 -21.059 28.035 1.000 12.744 165 PRO DDD CA 1
ATOM 7923 C C . PRO D 1 148 ? 5.822 -22.085 29.158 1.000 12.594 165 PRO DDD C 1
ATOM 7924 O O . PRO D 1 148 ? 6.588 -22.026 30.111 1.000 13.415 165 PRO DDD O 1
ATOM 7928 N N . ASP D 1 149 ? 4.977 -23.083 28.983 1.000 13.336 166 ASP DDD N 1
ATOM 7929 C CA . ASP D 1 149 ? 4.979 -24.275 29.832 1.000 14.057 166 ASP DDD CA 1
ATOM 7930 C C . ASP D 1 149 ? 6.387 -24.847 29.929 1.000 13.894 166 ASP DDD C 1
ATOM 7931 O O . ASP D 1 149 ? 7.092 -24.944 28.915 1.000 15.433 166 ASP DDD O 1
ATOM 7936 N N . GLY D 1 150 ? 6.767 -25.249 31.141 1.000 14.339 167 GLY DDD N 1
ATOM 7937 C CA . GLY D 1 150 ? 8.093 -25.819 31.421 1.000 16.418 167 GLY DDD CA 1
ATOM 7938 C C . GLY D 1 150 ? 9.025 -24.791 32.015 1.000 15.386 167 GLY DDD C 1
ATOM 7939 O O . GLY D 1 150 ? 10.076 -25.171 32.520 1.000 19.960 167 GLY DDD O 1
ATOM 7940 N N . THR D 1 151 ? 8.663 -23.520 31.964 1.000 12.794 168 THR DDD N 1
ATOM 7941 C CA . THR D 1 151 ? 9.436 -22.454 32.622 1.000 13.209 168 THR DDD CA 1
ATOM 7942 C C . THR D 1 151 ? 8.714 -22.013 33.896 1.000 12.296 168 THR DDD C 1
ATOM 7943 O O . THR D 1 151 ? 7.477 -22.135 34.009 1.000 13.865 168 THR DDD O 1
ATOM 7947 N N . ILE D 1 152 ? 9.502 -21.492 34.825 1.000 11.649 169 ILE DDD N 1
ATOM 7948 C CA . ILE D 1 152 ? 8.985 -20.893 36.073 1.000 11.338 169 ILE DDD CA 1
ATOM 7949 C C . ILE D 1 152 ? 9.185 -19.398 35.913 1.000 11.141 169 ILE DDD C 1
ATOM 7950 O O . ILE D 1 152 ? 10.326 -18.942 35.817 1.000 12.138 169 ILE DDD O 1
ATOM 7955 N N . PHE D 1 153 ? 8.077 -18.678 35.848 1.000 12.975 170 PHE DDD N 1
ATOM 7956 C CA . PHE D 1 153 ? 8.064 -17.252 35.501 1.000 12.223 170 PHE DDD CA 1
ATOM 7957 C C . PHE D 1 153 ? 7.170 -16.508 36.466 1.000 12.712 170 PHE DDD C 1
ATOM 7958 O O . PHE D 1 153 ? 6.362 -17.114 37.181 1.000 14.207 170 PHE DDD O 1
ATOM 7966 N N . PRO D 1 154 ? 7.288 -15.168 36.483 1.000 12.265 171 PRO DDD N 1
ATOM 7967 C CA . PRO D 1 154 ? 6.432 -14.341 37.327 1.000 13.215 171 PRO DDD CA 1
ATOM 7968 C C . PRO D 1 154 ? 4.952 -14.546 36.978 1.000 14.157 171 PRO DDD C 1
ATOM 7969 O O . PRO D 1 154 ? 4.552 -14.342 35.816 1.000 16.955 171 PRO DDD O 1
ATOM 7973 N N . LYS D 1 155 ? 4.171 -14.945 37.981 1.000 16.478 172 LYS DDD N 1
ATOM 7974 C CA . LYS D 1 155 ? 2.750 -15.299 37.816 1.000 17.897 172 LYS DDD CA 1
ATOM 7975 C C . LYS D 1 155 ? 1.869 -14.119 38.244 1.000 17.110 172 LYS DDD C 1
ATOM 7976 O O . LYS D 1 155 ? 2.321 -13.253 39.027 1.000 17.394 172 LYS DDD O 1
ATOM 7979 N N . ASN D 1 156 ? 0.628 -14.092 37.760 1.000 18.457 173 ASN DDD N 1
ATOM 7980 C CA . ASN D 1 156 ? -0.309 -12.998 38.104 1.000 19.284 173 ASN DDD CA 1
ATOM 7981 C C . ASN D 1 156 ? 0.335 -11.667 37.721 1.000 16.289 173 ASN DDD C 1
ATOM 7982 O O . ASN D 1 156 ? 0.197 -10.694 38.450 1.000 17.897 173 ASN DDD O 1
ATOM 7987 N N . ALA D 1 157 ? 1.009 -11.619 36.582 1.000 15.068 174 ALA DDD N 1
ATOM 7988 C CA . ALA D 1 157 ? 1.661 -10.384 36.133 1.000 14.004 174 ALA DDD CA 1
ATOM 7989 C C . ALA D 1 157 ? 0.636 -9.271 35.942 1.000 14.433 174 ALA DDD C 1
ATOM 7990 O O . ALA D 1 157 ? -0.488 -9.521 35.467 1.000 17.020 174 ALA DDD O 1
ATOM 7992 N N . THR D 1 158 ? 1.062 -8.064 36.267 1.000 13.283 175 THR DDD N 1
ATOM 7993 C CA . THR D 1 158 ? 0.301 -6.819 36.076 1.000 12.862 175 THR DDD CA 1
ATOM 7994 C C . THR D 1 158 ? 1.221 -5.805 35.432 1.000 11.859 175 THR DDD C 1
ATOM 7995 O O . THR D 1 158 ? 2.430 -6.045 35.325 1.000 12.086 175 THR DDD O 1
ATOM 7999 N N . VAL D 1 159 ? 0.675 -4.654 35.068 1.000 12.499 176 VAL DDD N 1
ATOM 8000 C CA . VAL D 1 159 ? 1.547 -3.649 34.440 1.000 12.328 176 VAL DDD CA 1
ATOM 8001 C C . VAL D 1 159 ? 2.674 -3.260 35.406 1.000 11.957 176 VAL DDD C 1
ATOM 8002 O O . VAL D 1 159 ? 3.765 -2.905 34.972 1.000 12.538 176 VAL DDD O 1
ATOM 8006 N N A GLN D 1 160 ? 2.420 -3.311 36.708 0.500 12.083 177 GLN DDD N 1
ATOM 8007 N N B GLN D 1 160 ? 2.423 -3.341 36.712 0.500 12.459 177 GLN DDD N 1
ATOM 8008 C CA A GLN D 1 160 ? 3.476 -2.928 37.675 0.500 12.078 177 GLN DDD CA 1
ATOM 8009 C CA B GLN D 1 160 ? 3.459 -2.953 37.709 0.500 13.352 177 GLN DDD CA 1
ATOM 8010 C C A GLN D 1 160 ? 4.643 -3.916 37.589 0.500 11.230 177 GLN DDD C 1
ATOM 8011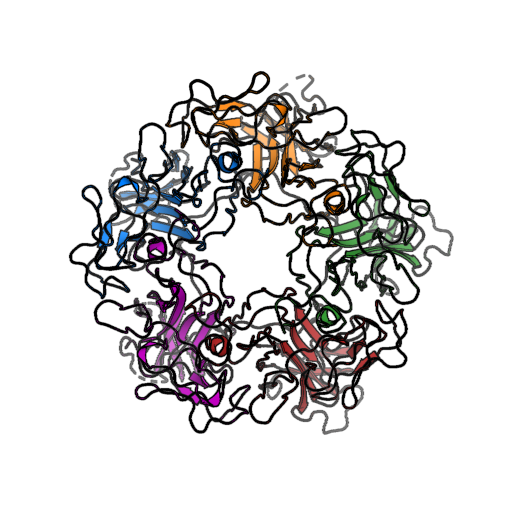 C C B GLN D 1 160 ? 4.639 -3.936 37.636 0.500 11.565 177 GLN DDD C 1
ATOM 8012 O O A GLN D 1 160 ? 5.751 -3.548 37.988 0.500 11.730 177 GLN DDD O 1
ATOM 8013 O O B GLN D 1 160 ? 5.751 -3.531 37.966 0.500 11.659 177 GLN DDD O 1
ATOM 8024 N N . SER D 1 161 ? 4.416 -5.126 37.084 1.000 11.888 178 SER DDD N 1
ATOM 8025 C CA . SER D 1 161 ? 5.491 -6.125 36.907 1.000 11.351 178 SER DDD CA 1
ATOM 8026 C C . SER D 1 161 ? 6.579 -5.602 35.967 1.000 10.414 178 SER DDD C 1
ATOM 8027 O O . SER D 1 161 ? 7.698 -6.141 36.003 1.000 11.372 178 SER DDD O 1
ATOM 8030 N N . GLN D 1 162 ? 6.274 -4.627 35.115 1.000 10.643 179 GLN DDD N 1
ATOM 8031 C CA . GLN D 1 162 ? 7.275 -4.020 34.200 1.000 10.959 179 GLN DDD CA 1
ATOM 8032 C C . GLN D 1 162 ? 8.287 -3.158 34.934 1.000 10.264 179 GLN DDD C 1
ATOM 8033 O O . GLN D 1 162 ? 9.314 -2.808 34.326 1.000 11.399 179 GLN DDD O 1
ATOM 8039 N N . VAL D 1 163 ? 8.008 -2.800 36.193 1.000 10.830 180 VAL DDD N 1
ATOM 8040 C CA . VAL D 1 163 ? 8.953 -1.973 36.994 1.000 11.667 180 VAL DDD CA 1
ATOM 8041 C C . VAL D 1 163 ? 9.266 -2.584 38.359 1.000 11.591 180 VAL DDD C 1
ATOM 8042 O O . VAL D 1 163 ? 10.446 -2.679 38.712 1.000 12.065 180 VAL DDD O 1
ATOM 8046 N N A MET D 1 164 ? 8.271 -2.992 39.140 0.500 12.538 181 MET DDD N 1
ATOM 8047 N N B MET D 1 164 ? 8.248 -2.963 39.118 0.500 12.525 181 MET DDD N 1
ATOM 8048 C CA A MET D 1 164 ? 8.548 -3.726 40.400 0.500 12.204 181 MET DDD CA 1
ATOM 8049 C CA B MET D 1 164 ? 8.457 -3.641 40.414 0.500 12.473 181 MET DDD CA 1
ATOM 8050 C C A MET D 1 164 ? 7.235 -4.163 41.038 0.500 12.962 181 MET DDD C 1
ATOM 8051 C C B MET D 1 164 ? 7.104 -4.146 40.896 0.500 12.286 181 MET DDD C 1
ATOM 8052 O O A MET D 1 164 ? 6.540 -3.334 41.650 0.500 15.797 181 MET DDD O 1
ATOM 8053 O O B MET D 1 164 ? 6.192 -3.336 41.141 0.500 13.267 181 MET DDD O 1
ATOM 8062 N N . ASN D 1 165 ? 6.986 -5.459 40.973 1.000 12.094 182 ASN DDD N 1
ATOM 8063 C CA . ASN D 1 165 ? 5.842 -6.104 41.627 1.000 12.520 182 ASN DDD CA 1
ATOM 8064 C C . ASN D 1 165 ? 6.443 -7.065 42.642 1.000 11.825 182 ASN DDD C 1
ATOM 8065 O O . ASN D 1 165 ? 7.039 -8.054 42.274 1.000 12.112 182 ASN DDD O 1
ATOM 8070 N N . THR D 1 166 ? 6.297 -6.735 43.914 1.000 13.059 183 THR DDD N 1
ATOM 8071 C CA . THR D 1 166 ? 6.929 -7.505 45.006 1.000 13.510 183 THR DDD CA 1
ATOM 8072 C C . THR D 1 166 ? 6.299 -8.892 45.196 1.000 13.441 183 THR DDD C 1
ATOM 8073 O O . THR D 1 166 ? 6.866 -9.681 45.959 1.000 15.820 183 THR DDD O 1
ATOM 8077 N N A GLU D 1 167 ? 5.205 -9.207 44.492 0.500 13.186 184 GLU DDD N 1
ATOM 8078 N N B GLU D 1 167 ? 5.232 -9.231 44.469 0.500 13.654 184 GLU DDD N 1
ATOM 8079 C CA A GLU D 1 167 ? 4.670 -10.589 44.470 0.500 14.123 184 GLU DDD CA 1
ATOM 8080 C CA B GLU D 1 167 ? 4.683 -10.606 44.506 0.500 14.920 184 GLU DDD CA 1
ATOM 8081 C C A GLU D 1 167 ? 5.730 -11.544 43.917 0.500 13.481 184 GLU DDD C 1
ATOM 8082 C C B GLU D 1 167 ? 5.630 -11.582 43.805 0.500 13.628 184 GLU DDD C 1
ATOM 8083 O O A GLU D 1 167 ? 5.810 -12.694 44.384 0.500 14.017 184 GLU DDD O 1
ATOM 8084 O O B GLU D 1 167 ? 5.503 -12.802 44.028 0.500 12.938 184 GLU DDD O 1
ATOM 8095 N N . HIS D 1 168 ? 6.519 -11.088 42.943 1.000 12.665 185 HIS DDD N 1
ATOM 8096 C CA . HIS D 1 168 ? 7.357 -11.988 42.125 1.000 12.020 185 HIS DDD CA 1
ATOM 8097 C C . HIS D 1 168 ? 8.656 -12.362 42.846 1.000 11.738 185 HIS DDD C 1
ATOM 8098 O O . HIS D 1 168 ? 9.740 -11.890 42.475 1.000 12.817 185 HIS DDD O 1
ATOM 8105 N N . LYS D 1 169 ? 8.515 -13.200 43.865 1.000 13.159 186 LYS DDD N 1
ATOM 8106 C CA . LYS D 1 169 ? 9.651 -13.731 44.642 1.000 13.481 186 LYS DDD CA 1
ATOM 8107 C C . LYS D 1 169 ? 9.797 -15.211 44.337 1.000 12.494 186 LYS DDD C 1
ATOM 8108 O O . LYS D 1 169 ? 8.777 -15.949 44.311 1.000 16.281 186 LYS DDD O 1
ATOM 8114 N N . ALA D 1 170 ? 11.025 -15.649 44.142 1.000 12.015 187 ALA DDD N 1
ATOM 8115 C CA . ALA D 1 170 ? 11.302 -17.063 43.873 1.000 12.491 187 ALA DDD CA 1
ATOM 8116 C C . ALA D 1 170 ? 12.684 -17.425 44.397 1.000 10.562 187 ALA DDD C 1
ATOM 8117 O O . ALA D 1 170 ? 13.465 -16.545 44.755 1.000 12.509 187 ALA DDD O 1
ATOM 8119 N N . TYR D 1 171 ? 12.960 -18.715 44.375 1.000 12.504 188 TYR DDD N 1
ATOM 8120 C CA . TYR D 1 171 ? 14.277 -19.297 44.635 1.000 12.073 188 TYR DDD CA 1
ATOM 8121 C C . TYR D 1 171 ? 14.792 -19.958 43.376 1.000 11.838 188 TYR DDD C 1
ATOM 8122 O O . TYR D 1 171 ? 14.017 -20.634 42.706 1.000 12.986 188 TYR DDD O 1
ATOM 8131 N N . LEU D 1 172 ? 16.078 -19.770 43.090 1.000 11.022 189 LEU DDD N 1
ATOM 8132 C CA . LEU D 1 172 ? 16.696 -20.484 41.968 1.000 11.291 189 LEU DDD CA 1
ATOM 8133 C C . LEU D 1 172 ? 16.979 -21.904 42.436 1.000 11.430 189 LEU DDD C 1
ATOM 8134 O O . LEU D 1 172 ? 18.071 -22.199 42.952 1.000 12.028 189 LEU DDD O 1
ATOM 8139 N N . ASP D 1 173 ? 15.967 -22.749 42.274 1.000 12.207 190 ASP DDD N 1
ATOM 8140 C CA . ASP D 1 173 ? 15.993 -24.102 42.888 1.000 13.312 190 ASP DDD CA 1
ATOM 8141 C C . ASP D 1 173 ? 15.686 -25.172 41.846 1.000 12.436 190 ASP DDD C 1
ATOM 8142 O O . ASP D 1 173 ? 15.329 -26.280 42.209 1.000 13.931 190 ASP DDD O 1
ATOM 8147 N N . LYS D 1 174 ? 15.821 -24.805 40.580 1.000 12.909 191 LYS DDD N 1
ATOM 8148 C CA . LYS D 1 174 ? 15.595 -25.767 39.486 1.000 13.062 191 LYS DDD CA 1
ATOM 8149 C C . LYS D 1 174 ? 16.410 -25.311 38.276 1.000 13.615 191 LYS DDD C 1
ATOM 8150 O O . LYS D 1 174 ? 16.404 -24.134 37.967 1.000 12.770 191 LYS DDD O 1
ATOM 8156 N N . ASN D 1 175 ? 17.086 -26.266 37.672 1.000 17.642 192 ASN DDD N 1
ATOM 8157 C CA . ASN D 1 175 ? 17.853 -25.974 36.443 1.000 19.587 192 ASN DDD CA 1
ATOM 8158 C C . ASN D 1 175 ? 16.914 -25.973 35.238 1.000 20.247 192 ASN DDD C 1
ATOM 8159 O O . ASN D 1 175 ? 15.889 -26.610 35.278 1.000 20.273 192 ASN DDD O 1
ATOM 8164 N N A LYS D 1 176 ? 17.245 -25.342 34.129 0.500 21.303 193 LYS DDD N 1
ATOM 8165 N N B LYS D 1 176 ? 17.328 -25.272 34.170 0.500 21.303 193 LYS DDD N 1
ATOM 8166 C CA A LYS D 1 176 ? 16.469 -25.306 32.858 0.500 25.258 193 LYS DDD CA 1
ATOM 8167 C CA B LYS D 1 176 ? 16.551 -25.253 32.896 0.500 25.258 193 LYS DDD CA 1
ATOM 8168 C C A LYS D 1 176 ? 15.049 -24.823 33.113 0.500 20.271 193 LYS DDD C 1
ATOM 8169 C C B LYS D 1 176 ? 15.101 -24.828 33.133 0.500 20.271 193 LYS DDD C 1
ATOM 8170 O O A LYS D 1 176 ? 14.182 -25.177 32.324 0.500 24.974 193 LYS DDD O 1
ATOM 8171 O O B LYS D 1 176 ? 14.260 -25.196 32.320 0.500 24.974 193 LYS DDD O 1
ATOM 8178 N N . ALA D 1 177 ? 14.879 -23.859 34.019 1.000 14.454 194 ALA DDD N 1
ATOM 8179 C CA . ALA D 1 177 ? 13.507 -23.460 34.377 1.000 13.025 194 ALA DDD CA 1
ATOM 8180 C C . ALA D 1 177 ? 13.263 -21.962 34.514 1.000 11.104 194 ALA DDD C 1
ATOM 8181 O O . ALA D 1 177 ? 12.209 -21.544 34.122 1.000 11.946 194 ALA DDD O 1
ATOM 8183 N N . TYR D 1 178 ? 14.194 -21.228 35.121 1.000 10.793 195 TYR DDD N 1
ATOM 8184 C CA . TYR D 1 178 ? 13.965 -19.799 35.416 1.000 9.967 195 TYR DDD CA 1
ATOM 8185 C C . TYR D 1 178 ? 14.545 -18.972 34.280 1.000 10.407 195 TYR DDD C 1
ATOM 8186 O O . TYR D 1 178 ? 15.769 -18.873 34.142 1.000 10.683 195 TYR DDD O 1
ATOM 8195 N N . PRO D 1 179 ? 13.715 -18.368 33.396 1.000 10.222 196 PRO DDD N 1
ATOM 8196 C CA . PRO D 1 179 ? 14.285 -17.636 32.274 1.000 9.793 196 PRO DDD CA 1
ATOM 8197 C C . PRO D 1 179 ? 15.097 -16.440 32.761 1.000 9.788 196 PRO DDD C 1
ATOM 8198 O O . PRO D 1 179 ? 14.670 -15.691 33.631 1.000 10.780 196 PRO DDD O 1
ATOM 8202 N N . VAL D 1 180 ? 16.230 -16.227 32.103 1.000 9.401 197 VAL DDD N 1
ATOM 8203 C CA . VAL D 1 180 ? 17.107 -15.098 32.436 1.000 9.559 197 VAL DDD CA 1
ATOM 8204 C C . VAL D 1 180 ? 16.323 -13.796 32.334 1.000 9.409 197 VAL DDD C 1
ATOM 8205 O O . VAL D 1 180 ? 16.456 -12.938 33.199 1.000 10.388 197 VAL DDD O 1
ATOM 8209 N N . GLU D 1 181 ? 15.517 -13.645 31.274 1.000 9.806 198 GLU DDD N 1
ATOM 8210 C CA . GLU D 1 181 ? 14.896 -12.333 31.003 1.000 9.762 198 GLU DDD CA 1
ATOM 8211 C C . GLU D 1 181 ? 13.824 -11.941 32.019 1.000 10.033 198 GLU DDD C 1
ATOM 8212 O O . GLU D 1 181 ? 13.429 -10.787 32.029 1.000 11.422 198 GLU DDD O 1
ATOM 8218 N N . CYS D 1 182 ? 13.359 -12.886 32.835 1.000 9.762 199 CYS DDD N 1
ATOM 8219 C CA . CYS D 1 182 ? 12.243 -12.708 33.778 1.000 11.970 199 CYS DDD CA 1
ATOM 8220 C C . CYS D 1 182 ? 12.715 -12.411 35.203 1.000 10.109 199 CYS DDD C 1
ATOM 8221 O O . CYS D 1 182 ? 11.890 -11.950 36.001 1.000 11.114 199 CYS DDD O 1
ATOM 8224 N N . TRP D 1 183 ? 13.958 -12.754 35.533 1.000 9.712 200 TRP DDD N 1
ATOM 8225 C CA . TRP D 1 183 ? 14.386 -12.825 36.950 1.000 9.562 200 TRP DDD CA 1
ATOM 8226 C C . TRP D 1 183 ? 15.743 -12.180 37.132 1.000 9.920 200 TRP DDD C 1
ATOM 8227 O O . TRP D 1 183 ? 16.614 -12.347 36.265 1.000 10.333 200 TRP DDD O 1
ATOM 8238 N N . VAL D 1 184 ? 15.910 -11.557 38.293 1.000 10.164 201 VAL DDD N 1
ATOM 8239 C CA . VAL D 1 184 ? 17.227 -11.056 38.740 1.000 9.920 201 VAL DDD CA 1
ATOM 8240 C C . VAL D 1 184 ? 17.410 -11.457 40.192 1.000 9.264 201 VAL DDD C 1
ATOM 8241 O O . VAL D 1 184 ? 16.440 -11.713 40.922 1.000 10.583 201 VAL DDD O 1
ATOM 8245 N N . PRO D 1 185 ? 18.654 -11.428 40.684 1.000 9.959 202 PRO DDD N 1
ATOM 8246 C CA . PRO D 1 185 ? 18.854 -11.555 42.125 1.000 10.891 202 PRO DDD CA 1
ATOM 8247 C C . PRO D 1 185 ? 18.044 -10.489 42.862 1.000 11.491 202 PRO DDD C 1
ATOM 8248 O O . PRO D 1 185 ? 18.031 -9.321 42.474 1.000 12.138 202 PRO DDD O 1
ATOM 8252 N N . ASP D 1 186 ? 17.409 -10.912 43.944 1.000 11.430 203 ASP DDD N 1
ATOM 8253 C CA . ASP D 1 186 ? 16.598 -10.006 44.779 1.000 11.722 203 ASP DDD CA 1
ATOM 8254 C C . ASP D 1 186 ? 17.528 -9.289 45.756 1.000 11.651 203 ASP DDD C 1
ATOM 8255 O O . ASP D 1 186 ? 18.062 -9.904 46.683 1.000 12.128 203 ASP DDD O 1
ATOM 8260 N N . PRO D 1 187 ? 17.771 -7.979 45.562 1.000 13.857 204 PRO DDD N 1
ATOM 8261 C CA . PRO D 1 187 ? 18.703 -7.283 46.441 1.000 14.078 204 PRO DDD CA 1
ATOM 8262 C C . PRO D 1 187 ? 18.164 -7.090 47.867 1.000 13.857 204 PRO DDD C 1
ATOM 8263 O O . PRO D 1 187 ? 18.938 -6.757 48.765 1.000 14.620 204 PRO DDD O 1
ATOM 8267 N N . THR D 1 188 ? 16.863 -7.288 48.062 1.000 14.823 205 THR DDD N 1
ATOM 8268 C CA . THR D 1 188 ? 16.251 -7.154 49.399 1.000 16.065 205 THR DDD CA 1
ATOM 8269 C C . THR D 1 188 ? 16.454 -8.409 50.222 1.000 14.704 205 THR DDD C 1
ATOM 8270 O O . THR D 1 188 ? 16.153 -8.374 51.429 1.000 18.421 205 THR DDD O 1
ATOM 8274 N N A ARG D 1 189 ? 16.987 -9.454 49.594 0.500 13.486 206 ARG DDD N 1
ATOM 8275 N N B ARG D 1 189 ? 16.984 -9.455 49.593 0.500 13.510 206 ARG DDD N 1
ATOM 8276 C CA A ARG D 1 189 ? 17.294 -10.709 50.319 0.500 12.536 206 ARG DDD CA 1
ATOM 8277 C CA B ARG D 1 189 ? 17.292 -10.708 50.319 0.500 12.652 206 ARG DDD CA 1
ATOM 8278 C C A ARG D 1 189 ? 18.755 -11.076 50.018 0.500 11.636 206 ARG DDD C 1
ATOM 8279 C C B ARG D 1 189 ? 18.754 -11.076 50.021 0.500 11.517 206 ARG DDD C 1
ATOM 8280 O O A ARG D 1 189 ? 19.574 -10.165 50.007 0.500 13.649 206 ARG DDD O 1
ATOM 8281 O O B ARG D 1 189 ? 19.573 -10.164 50.007 0.500 13.573 206 ARG DDD O 1
ATOM 8296 N N . ASN D 1 190 ? 19.064 -12.365 49.896 1.000 11.672 207 ASN DDD N 1
ATOM 8297 C CA . ASN D 1 190 ? 20.426 -12.823 49.567 1.000 11.222 207 ASN DDD CA 1
ATOM 8298 C C . ASN D 1 190 ? 21.479 -12.400 50.597 1.000 11.765 207 ASN DDD C 1
ATOM 8299 O O . ASN D 1 190 ? 22.643 -12.255 50.222 1.000 13.344 207 ASN DDD O 1
ATOM 8304 N N . GLU D 1 191 ? 21.134 -12.340 51.874 1.000 13.286 208 GLU DDD N 1
ATOM 8305 C CA . GLU D 1 191 ? 22.136 -12.058 52.925 1.000 14.894 208 GLU DDD CA 1
ATOM 8306 C C . GLU D 1 191 ? 23.231 -13.121 52.952 1.000 13.386 208 GLU DDD C 1
ATOM 8307 O O . GLU D 1 191 ? 24.361 -12.816 53.374 1.000 17.307 208 GLU DDD O 1
ATOM 8310 N N . ASN D 1 192 ? 22.897 -14.350 52.573 1.000 11.622 209 ASN DDD N 1
ATOM 8311 C CA . ASN D 1 192 ? 23.785 -15.519 52.725 1.000 11.580 209 ASN DDD CA 1
ATOM 8312 C C . ASN D 1 192 ? 24.293 -15.993 51.358 1.000 11.049 209 ASN DDD C 1
ATOM 8313 O O . ASN D 1 192 ? 24.714 -17.139 51.236 1.000 11.562 209 ASN DDD O 1
ATOM 8318 N N . THR D 1 193 ? 24.324 -15.077 50.387 1.000 10.767 210 THR DDD N 1
ATOM 8319 C CA . THR D 1 193 ? 24.856 -15.305 49.026 1.000 9.912 210 THR DDD CA 1
ATOM 8320 C C . THR D 1 193 ? 25.711 -14.101 48.655 1.000 10.641 210 THR DDD C 1
ATOM 8321 O O . THR D 1 193 ? 25.422 -12.980 49.100 1.000 12.794 210 THR DDD O 1
ATOM 8325 N N . ARG D 1 194 ? 26.713 -14.332 47.834 1.000 9.878 211 ARG DDD N 1
ATOM 8326 C CA . ARG D 1 194 ? 27.453 -13.244 47.164 1.000 10.122 211 ARG DDD CA 1
ATOM 8327 C C . ARG D 1 194 ? 27.183 -13.393 45.666 1.000 10.014 211 ARG DDD C 1
ATOM 8328 O O . ARG D 1 194 ? 27.452 -14.472 45.128 1.000 10.622 211 ARG DDD O 1
ATOM 8336 N N . TYR D 1 195 ? 26.655 -12.368 45.015 1.000 10.180 212 TYR DDD N 1
ATOM 8337 C CA . TYR D 1 195 ? 26.337 -12.443 43.577 1.000 9.804 212 TYR DDD CA 1
ATOM 8338 C C . TYR D 1 195 ? 26.995 -11.290 42.840 1.000 9.770 212 TYR DDD C 1
ATOM 8339 O O . TYR D 1 195 ? 27.202 -10.203 43.388 1.000 10.130 212 TYR DDD O 1
ATOM 8348 N N . PHE D 1 196 ? 27.248 -11.545 41.544 1.000 10.070 213 PHE DDD N 1
ATOM 8349 C CA . PHE D 1 196 ? 27.982 -10.629 40.649 1.000 9.830 213 PHE DDD CA 1
ATOM 8350 C C . PHE D 1 196 ? 27.440 -10.812 39.237 1.000 10.230 213 PHE DDD C 1
ATOM 8351 O O . PHE D 1 196 ? 27.448 -11.940 38.760 1.000 11.120 213 PHE DDD O 1
ATOM 8359 N N . GLY D 1 197 ? 27.023 -9.741 38.587 1.000 10.630 214 GLY DDD N 1
ATOM 8360 C CA . GLY D 1 197 ? 26.598 -9.876 37.188 1.000 11.804 214 GLY DDD CA 1
ATOM 8361 C C . GLY D 1 197 ? 26.810 -8.597 36.413 1.000 10.680 214 GLY DDD C 1
ATOM 8362 O O . GLY D 1 197 ? 26.777 -7.513 36.968 1.000 11.162 214 GLY DDD O 1
ATOM 8363 N N . THR D 1 198 ? 26.912 -8.750 35.099 1.000 10.517 215 THR DDD N 1
ATOM 8364 C CA . THR D 1 198 ? 26.995 -7.632 34.160 1.000 10.830 215 THR DDD CA 1
ATOM 8365 C C . THR D 1 198 ? 26.148 -7.940 32.931 1.000 10.709 215 THR DDD C 1
ATOM 8366 O O . THR D 1 198 ? 26.367 -8.975 32.271 1.000 10.864 215 THR DDD O 1
ATOM 8370 N N A LEU D 1 199 ? 25.184 -7.068 32.678 0.500 10.451 216 LEU DDD N 1
ATOM 8371 N N B LEU D 1 199 ? 25.231 -7.028 32.621 0.500 10.525 216 LEU DDD N 1
ATOM 8372 C CA A LEU D 1 199 ? 24.524 -6.994 31.366 0.500 10.925 216 LEU DDD CA 1
ATOM 8373 C CA B LEU D 1 199 ? 24.423 -7.005 31.379 0.500 11.159 216 LEU DDD CA 1
ATOM 8374 C C A LEU D 1 199 ? 25.299 -6.018 30.492 0.500 10.880 216 LEU DDD C 1
ATOM 8375 C C B LEU D 1 199 ? 25.079 -6.003 30.425 0.500 11.233 216 LEU DDD C 1
ATOM 8376 O O A LEU D 1 199 ? 25.569 -4.878 30.918 0.500 10.780 216 LEU DDD O 1
ATOM 8377 O O B LEU D 1 199 ? 25.072 -4.801 30.762 0.500 11.028 216 LEU DDD O 1
ATOM 8386 N N . THR D 1 200 ? 25.627 -6.476 29.296 1.000 12.186 217 THR DDD N 1
ATOM 8387 C CA . THR D 1 200 ? 26.154 -5.607 28.244 1.000 13.644 217 THR DDD CA 1
ATOM 8388 C C . THR D 1 200 ? 25.163 -5.697 27.086 1.000 13.391 217 THR DDD C 1
ATOM 8389 O O . THR D 1 200 ? 25.138 -6.752 26.456 1.000 15.657 217 THR DDD O 1
ATOM 8393 N N A GLY D 1 201 ? 24.352 -4.655 26.873 0.500 14.196 218 GLY DDD N 1
ATOM 8394 N N B GLY D 1 201 ? 24.416 -4.622 26.798 0.500 15.162 218 GLY DDD N 1
ATOM 8395 C CA A GLY D 1 201 ? 23.340 -4.638 25.803 0.500 15.476 218 GLY DDD CA 1
ATOM 8396 C CA B GLY D 1 201 ? 23.317 -4.644 25.812 0.500 16.626 218 GLY DDD CA 1
ATOM 8397 C C A GLY D 1 201 ? 23.940 -4.316 24.446 0.500 17.018 218 GLY DDD C 1
ATOM 8398 C C B GLY D 1 201 ? 23.639 -3.930 24.505 0.500 18.021 218 GLY DDD C 1
ATOM 8399 O O A GLY D 1 201 ? 25.169 -4.137 24.371 0.500 17.989 218 GLY DDD O 1
ATOM 8400 O O B GLY D 1 201 ? 24.274 -2.899 24.508 0.500 21.984 218 GLY DDD O 1
ATOM 8401 N N . GLY D 1 202 ? 23.124 -4.429 23.398 1.000 20.339 219 GLY DDD N 1
ATOM 8402 C CA . GLY D 1 202 ? 23.388 -3.829 22.087 1.000 20.405 219 GLY DDD CA 1
ATOM 8403 C C . GLY D 1 202 ? 23.622 -4.907 21.071 1.000 25.714 219 GLY DDD C 1
ATOM 8404 O O . GLY D 1 202 ? 24.283 -5.839 21.430 1.000 29.643 219 GLY DDD O 1
ATOM 8405 N N . GLU D 1 203 ? 23.168 -4.755 19.822 1.000 25.287 220 GLU DDD N 1
ATOM 8406 C CA . GLU D 1 203 ? 23.230 -5.896 18.851 1.000 29.693 220 GLU DDD CA 1
ATOM 8407 C C . GLU D 1 203 ? 24.661 -6.139 18.391 1.000 24.927 220 GLU DDD C 1
ATOM 8408 O O . GLU D 1 203 ? 24.934 -7.215 17.837 1.000 33.436 220 GLU DDD O 1
ATOM 8414 N N . ASN D 1 204 ? 25.548 -5.169 18.531 1.000 23.850 221 ASN DDD N 1
ATOM 8415 C CA . ASN D 1 204 ? 26.899 -5.312 17.936 1.000 30.469 221 ASN DDD CA 1
ATOM 8416 C C . ASN D 1 204 ? 27.947 -5.411 19.027 1.000 26.316 221 ASN DDD C 1
ATOM 8417 O O . ASN D 1 204 ? 29.122 -5.398 18.680 1.000 30.843 221 ASN DDD O 1
ATOM 8422 N N . VAL D 1 205 ? 27.571 -5.469 20.301 1.000 18.989 222 VAL DDD N 1
ATOM 8423 C CA . VAL D 1 205 ? 28.627 -5.443 21.349 1.000 18.276 222 VAL DDD CA 1
ATOM 8424 C C . VAL D 1 205 ? 29.527 -6.655 21.183 1.000 17.186 222 VAL DDD C 1
ATOM 8425 O O . VAL D 1 205 ? 29.049 -7.775 21.071 1.000 18.289 222 VAL DDD O 1
ATOM 8429 N N . PRO D 1 206 ? 30.855 -6.445 21.310 1.000 19.642 223 PRO DDD N 1
ATOM 8430 C CA . PRO D 1 206 ? 31.831 -7.514 21.172 1.000 20.963 223 PRO DDD CA 1
ATOM 8431 C C . PRO D 1 206 ? 32.046 -8.253 22.481 1.000 19.271 223 PRO DDD C 1
ATOM 8432 O O . PRO D 1 206 ? 32.172 -7.620 23.532 1.000 23.276 223 PRO DDD O 1
ATOM 8436 N N . PRO D 1 207 ? 32.060 -9.596 22.501 1.000 16.973 224 PRO DDD N 1
ATOM 8437 C CA . PRO D 1 207 ? 32.461 -10.262 23.732 1.000 15.910 224 PRO DDD CA 1
ATOM 8438 C C . PRO D 1 207 ? 33.880 -9.831 24.154 1.000 15.152 224 PRO DDD C 1
ATOM 8439 O O . PRO D 1 207 ? 34.773 -9.727 23.315 1.000 16.160 224 PRO DDD O 1
ATOM 8443 N N . VAL D 1 208 ? 34.080 -9.659 25.455 1.000 12.991 225 VAL DDD N 1
ATOM 8444 C CA . VAL D 1 208 ? 35.426 -9.496 26.058 1.000 12.759 225 VAL DDD CA 1
ATOM 8445 C C . VAL D 1 208 ? 35.505 -10.481 27.215 1.000 13.510 225 VAL DDD C 1
ATOM 8446 O O . VAL D 1 208 ? 34.857 -10.256 28.242 1.000 16.041 225 VAL DDD O 1
ATOM 8450 N N . LEU D 1 209 ? 36.245 -11.561 27.012 1.000 11.691 226 LEU DDD N 1
ATOM 8451 C CA . LEU D 1 209 ? 36.273 -12.694 27.948 1.000 12.902 226 LEU DDD CA 1
ATOM 8452 C C . LEU D 1 209 ? 37.717 -12.900 28.397 1.000 11.809 226 LEU DDD C 1
ATOM 8453 O O . LEU D 1 209 ? 38.582 -13.229 27.614 1.000 12.981 226 LEU DDD O 1
ATOM 8458 N N . HIS D 1 210 ? 37.944 -12.748 29.692 1.000 12.230 227 HIS DDD N 1
ATOM 8459 C CA . HIS D 1 210 ? 39.262 -12.918 30.314 1.000 11.667 227 HIS DDD CA 1
ATOM 8460 C C . HIS D 1 210 ? 39.323 -14.276 31.009 1.000 12.391 227 HIS DDD C 1
ATOM 8461 O O . HIS D 1 210 ? 38.359 -14.660 31.701 1.000 15.418 227 HIS DDD O 1
ATOM 8468 N N . ILE D 1 211 ? 40.460 -14.932 30.889 1.000 11.120 228 ILE DDD N 1
ATOM 8469 C CA . ILE D 1 211 ? 40.730 -16.191 31.605 1.000 10.980 228 ILE DDD CA 1
ATOM 8470 C C . ILE D 1 211 ? 42.061 -16.044 32.335 1.000 10.896 228 ILE DDD C 1
ATOM 8471 O O . ILE D 1 211 ? 43.002 -15.432 31.845 1.000 11.725 228 ILE DDD O 1
ATOM 8476 N N . THR D 1 212 ? 42.117 -16.613 33.525 1.000 11.036 229 THR DDD N 1
ATOM 8477 C CA . THR D 1 212 ? 43.365 -16.698 34.310 1.000 10.607 229 THR DDD CA 1
ATOM 8478 C C . THR D 1 212 ? 43.104 -17.581 35.510 1.000 11.596 229 THR DDD C 1
ATOM 8479 O O . THR D 1 212 ? 42.013 -17.502 36.101 1.000 16.552 229 THR DDD O 1
ATOM 8483 N N . ASN D 1 213 ? 44.132 -18.281 35.938 1.000 10.864 230 ASN DDD N 1
ATOM 8484 C CA . ASN D 1 213 ? 44.047 -19.075 37.176 1.000 11.049 230 ASN DDD CA 1
ATOM 8485 C C . ASN D 1 213 ? 44.695 -18.320 38.331 1.000 10.949 230 ASN DDD C 1
ATOM 8486 O O . ASN D 1 213 ? 44.969 -18.967 39.348 1.000 12.541 230 ASN DDD O 1
ATOM 8491 N N . THR D 1 214 ? 44.892 -17.021 38.206 1.000 10.588 231 THR DDD N 1
ATOM 8492 C CA . THR D 1 214 ? 45.627 -16.236 39.223 1.000 11.478 231 THR DDD CA 1
ATOM 8493 C C . THR D 1 214 ? 44.712 -15.268 39.975 1.000 12.433 231 THR DDD C 1
ATOM 8494 O O . THR D 1 214 ? 45.239 -14.557 40.858 1.000 15.386 231 THR DDD O 1
ATOM 8498 N N . ALA D 1 215 ? 43.424 -15.238 39.677 1.000 11.988 232 ALA DDD N 1
ATOM 8499 C CA . ALA D 1 215 ? 42.496 -14.248 40.239 1.000 13.270 232 ALA DDD CA 1
ATOM 8500 C C . ALA D 1 215 ? 41.567 -14.923 41.232 1.000 12.549 232 ALA DDD C 1
ATOM 8501 O O . ALA D 1 215 ? 40.916 -15.919 40.890 1.000 14.428 232 ALA DDD O 1
ATOM 8503 N N . THR D 1 216 ? 41.477 -14.363 42.427 1.000 13.441 233 THR DDD N 1
ATOM 8504 C CA . THR D 1 216 ? 40.600 -14.865 43.495 1.000 13.799 233 THR DDD CA 1
ATOM 8505 C C . THR D 1 216 ? 39.644 -13.753 43.938 1.000 13.728 233 THR DDD C 1
ATOM 8506 O O . THR D 1 216 ? 40.090 -12.607 44.165 1.000 18.700 233 THR DDD O 1
ATOM 8510 N N . THR D 1 217 ? 38.378 -14.089 44.112 1.000 13.436 234 THR DDD N 1
ATOM 8511 C CA . THR D 1 217 ? 37.389 -13.203 44.738 1.000 14.573 234 THR DDD CA 1
ATOM 8512 C C . THR D 1 217 ? 37.180 -13.663 46.194 1.000 13.154 234 THR DDD C 1
ATOM 8513 O O . THR D 1 217 ? 36.907 -14.855 46.452 1.000 14.260 234 THR DDD O 1
ATOM 8517 N N . VAL D 1 218 ? 37.296 -12.738 47.119 1.000 13.510 235 VAL DDD N 1
ATOM 8518 C CA . VAL D 1 218 ? 37.036 -13.037 48.540 1.000 13.641 235 VAL DDD CA 1
ATOM 8519 C C . VAL D 1 218 ? 35.539 -12.864 48.789 1.000 12.491 235 VAL DDD C 1
ATOM 8520 O O . VAL D 1 218 ? 34.972 -11.877 48.367 1.000 15.460 235 VAL DDD O 1
ATOM 8524 N N . LEU D 1 219 ? 34.944 -13.832 49.476 1.000 11.957 236 LEU DDD N 1
ATOM 8525 C CA . LEU D 1 219 ? 33.476 -13.915 49.660 1.000 12.041 236 LEU DDD CA 1
ATOM 8526 C C . LEU D 1 219 ? 33.040 -13.408 51.035 1.000 11.780 236 LEU DDD C 1
ATOM 8527 O O . LEU D 1 219 ? 31.852 -13.447 51.341 1.000 12.770 236 LEU DDD O 1
ATOM 8532 N N . LEU D 1 220 ? 33.998 -12.968 51.843 1.000 13.228 237 LEU DDD N 1
ATOM 8533 C CA . LEU D 1 220 ? 33.712 -12.437 53.182 1.000 13.794 237 LEU DDD CA 1
ATOM 8534 C C . LEU D 1 220 ? 32.983 -11.103 53.058 1.000 14.473 237 LEU DDD C 1
ATOM 8535 O O . LEU D 1 220 ? 33.351 -10.267 52.208 1.000 17.102 237 LEU DDD O 1
ATOM 8540 N N . ASP D 1 221 ? 31.997 -10.898 53.921 1.000 15.118 238 ASP DDD N 1
ATOM 8541 C CA . ASP D 1 221 ? 31.321 -9.580 54.047 1.000 16.947 238 ASP DDD CA 1
ATOM 8542 C C . ASP D 1 221 ? 32.181 -8.633 54.902 1.000 18.473 238 ASP DDD C 1
ATOM 8543 O O . ASP D 1 221 ? 33.336 -8.953 55.254 1.000 18.555 238 ASP DDD O 1
ATOM 8548 N N . GLU D 1 222 ? 31.636 -7.475 55.233 1.000 20.895 239 GLU DDD N 1
ATOM 8549 C CA . GLU D 1 222 ? 32.393 -6.415 55.950 1.000 24.192 239 GLU DDD CA 1
ATOM 8550 C C . GLU D 1 222 ? 32.665 -6.833 57.401 1.000 24.195 239 GLU DDD C 1
ATOM 8551 O O . GLU D 1 222 ? 33.492 -6.165 58.053 1.000 28.617 239 GLU DDD O 1
ATOM 8557 N N . PHE D 1 223 ? 32.023 -7.899 57.891 1.000 21.571 240 PHE DDD N 1
ATOM 8558 C CA . PHE D 1 223 ? 32.244 -8.442 59.248 1.000 21.550 240 PHE DDD CA 1
ATOM 8559 C C . PHE D 1 223 ? 33.216 -9.617 59.199 1.000 20.368 240 PHE DDD C 1
ATOM 8560 O O . PHE D 1 223 ? 33.462 -10.240 60.234 1.000 23.466 240 PHE DDD O 1
ATOM 8568 N N . GLY D 1 224 ? 33.719 -9.963 58.021 1.000 18.184 241 GLY DDD N 1
ATOM 8569 C CA . GLY D 1 224 ? 34.662 -11.084 57.875 1.000 17.405 241 GLY DDD CA 1
ATOM 8570 C C . GLY D 1 224 ? 33.956 -12.426 57.785 1.000 14.910 241 GLY DDD C 1
ATOM 8571 O O . GLY D 1 224 ? 34.604 -13.442 57.997 1.000 16.573 241 GLY DDD O 1
ATOM 8572 N N . VAL D 1 225 ? 32.688 -12.451 57.363 1.000 14.612 242 VAL DDD N 1
ATOM 8573 C CA . VAL D 1 225 ? 31.904 -13.712 57.342 1.000 13.941 242 VAL DDD CA 1
ATOM 8574 C C . VAL D 1 225 ? 31.497 -14.025 55.905 1.000 12.902 242 VAL DDD C 1
ATOM 8575 O O . VAL D 1 225 ? 30.903 -13.156 55.232 1.000 14.033 242 VAL DDD O 1
ATOM 8579 N N . GLY D 1 226 ? 31.786 -15.237 55.468 1.000 11.975 243 GLY DDD N 1
ATOM 8580 C CA . GLY D 1 226 ? 31.331 -15.684 54.153 1.000 11.838 243 GLY DDD CA 1
ATOM 8581 C C . GLY D 1 226 ? 29.981 -16.362 54.229 1.000 12.151 243 GLY DDD C 1
ATOM 8582 O O . GLY D 1 226 ? 29.411 -16.568 55.311 1.000 13.012 243 GLY DDD O 1
ATOM 8583 N N . PRO D 1 227 ? 29.423 -16.752 53.076 1.000 11.778 244 PRO DDD N 1
ATOM 8584 C CA . PRO D 1 227 ? 28.225 -17.574 53.085 1.000 11.478 244 PRO DDD CA 1
ATOM 8585 C C . PRO D 1 227 ? 28.378 -18.808 53.982 1.000 11.651 244 PRO DDD C 1
ATOM 8586 O O . PRO D 1 227 ? 29.410 -19.468 53.951 1.000 11.546 244 PRO DDD O 1
ATOM 8590 N N . LEU D 1 228 ? 27.338 -19.099 54.754 1.000 10.964 245 LEU DDD N 1
ATOM 8591 C CA . LEU D 1 228 ? 27.314 -20.238 55.704 1.000 11.236 245 LEU DDD CA 1
ATOM 8592 C C . LEU D 1 228 ? 26.350 -21.290 55.158 1.000 10.438 245 LEU DDD C 1
ATOM 8593 O O . LEU D 1 228 ? 25.188 -20.989 54.867 1.000 11.757 245 LEU DDD O 1
ATOM 8598 N N . CYS D 1 229 ? 26.854 -22.503 54.979 1.000 11.109 246 CYS DDD N 1
ATOM 8599 C CA . CYS D 1 229 ? 26.165 -23.516 54.163 1.000 11.625 246 CYS DDD CA 1
ATOM 8600 C C . CYS D 1 229 ? 25.132 -24.280 54.988 1.000 11.996 246 CYS DDD C 1
ATOM 8601 O O . CYS D 1 229 ? 25.475 -25.216 55.731 1.000 13.357 246 CYS DDD O 1
ATOM 8604 N N . LYS D 1 230 ? 23.863 -23.932 54.815 1.000 11.849 247 LYS DDD N 1
ATOM 8605 C CA . LYS D 1 230 ? 22.773 -24.586 55.551 1.000 12.841 247 LYS DDD CA 1
ATOM 8606 C C . LYS D 1 230 ? 22.682 -26.040 55.101 1.000 12.904 247 LYS DDD C 1
ATOM 8607 O O . LYS D 1 230 ? 22.671 -26.333 53.891 1.000 14.875 247 LYS DDD O 1
ATOM 8613 N N . GLY D 1 231 ? 22.605 -26.950 56.058 1.000 14.073 248 GLY DDD N 1
ATOM 8614 C CA . GLY D 1 231 ? 22.520 -28.378 55.764 1.000 15.512 248 GLY DDD CA 1
ATOM 8615 C C . GLY D 1 231 ? 23.749 -28.911 55.048 1.000 13.804 248 GLY DDD C 1
ATOM 8616 O O . GLY D 1 231 ? 23.661 -29.984 54.460 1.000 16.320 248 GLY DDD O 1
ATOM 8617 N N . ASP D 1 232 ? 24.883 -28.220 55.111 1.000 13.025 249 ASP DDD N 1
ATOM 8618 C CA . ASP D 1 232 ? 26.144 -28.675 54.464 1.000 12.912 249 ASP DDD CA 1
ATOM 8619 C C . ASP D 1 232 ? 25.933 -28.761 52.947 1.000 12.702 249 ASP DDD C 1
ATOM 8620 O O . ASP D 1 232 ? 26.499 -29.662 52.321 1.000 15.239 249 ASP DDD O 1
ATOM 8625 N N . ASN D 1 233 ? 25.231 -27.787 52.383 1.000 11.933 250 ASN DDD N 1
ATOM 8626 C CA . ASN D 1 233 ? 25.039 -27.667 50.932 1.000 12.028 250 ASN DDD CA 1
ATOM 8627 C C . ASN D 1 233 ? 25.561 -26.306 50.481 1.000 11.433 250 ASN DDD C 1
ATOM 8628 O O . ASN D 1 233 ? 25.227 -25.283 51.105 1.000 12.428 250 ASN DDD O 1
ATOM 8633 N N . LEU D 1 234 ? 26.280 -26.300 49.369 1.000 11.217 251 LEU DDD N 1
ATOM 8634 C CA . LEU D 1 234 ? 26.762 -25.083 48.706 1.000 10.428 251 LEU DDD CA 1
ATOM 8635 C C . LEU D 1 234 ? 25.965 -24.866 47.415 1.000 10.830 251 LEU DDD C 1
ATOM 8636 O O . LEU D 1 234 ? 25.881 -25.791 46.597 1.000 12.065 251 LEU DDD O 1
ATOM 8641 N N . TYR D 1 235 ? 25.466 -23.660 47.210 1.000 10.028 252 TYR DDD N 1
ATOM 8642 C CA . TYR D 1 235 ? 24.720 -23.309 45.986 1.000 9.785 252 TYR DDD CA 1
ATOM 8643 C C . TYR D 1 235 ? 25.590 -22.448 45.084 1.000 9.862 252 TYR DDD C 1
ATOM 8644 O O . TYR D 1 235 ? 26.026 -21.366 45.457 1.000 10.228 252 TYR DDD O 1
ATOM 8653 N N . LEU D 1 236 ? 25.744 -22.923 43.843 1.000 10.143 253 LEU DDD N 1
ATOM 8654 C CA . LEU D 1 236 ? 26.465 -22.191 42.782 1.000 9.564 253 LEU DDD CA 1
ATOM 8655 C C . LEU D 1 236 ? 25.457 -21.870 41.684 1.000 9.822 253 LEU DDD C 1
ATOM 8656 O O . LEU D 1 236 ? 24.717 -22.767 41.276 1.000 11.033 253 LEU DDD O 1
ATOM 8661 N N . SER D 1 237 ? 25.450 -20.636 41.222 1.000 9.238 254 SER DDD N 1
ATOM 8662 C CA . SER D 1 237 ? 24.529 -20.246 40.136 1.000 9.288 254 SER DDD CA 1
ATOM 8663 C C . SER D 1 237 ? 25.304 -19.470 39.089 1.000 8.898 254 SER DDD C 1
ATOM 8664 O O . SER D 1 237 ? 26.278 -18.792 39.405 1.000 9.470 254 SER DDD O 1
ATOM 8667 N N . ALA D 1 238 ? 24.828 -19.514 37.851 1.000 9.054 255 ALA DDD N 1
ATOM 8668 C CA . ALA D 1 238 ? 25.531 -18.831 36.748 1.000 9.562 255 ALA DDD CA 1
ATOM 8669 C C . ALA D 1 238 ? 24.594 -18.552 35.582 1.000 9.409 255 ALA DDD C 1
ATOM 8670 O O . ALA D 1 238 ? 23.635 -19.292 35.337 1.000 10.267 255 ALA DDD O 1
ATOM 8672 N N . VAL D 1 239 ? 24.965 -17.509 34.848 1.000 9.159 256 VAL DDD N 1
ATOM 8673 C CA . VAL D 1 239 ? 24.500 -17.294 33.465 1.000 9.543 256 VAL DDD CA 1
ATOM 8674 C C . VAL D 1 239 ? 25.698 -16.796 32.679 1.000 9.938 256 VAL DDD C 1
ATOM 8675 O O . VAL D 1 239 ? 26.348 -15.860 33.116 1.000 10.196 256 VAL DDD O 1
ATOM 8679 N N . ASP D 1 240 ? 25.928 -17.359 31.495 1.000 9.754 257 ASP DDD N 1
ATOM 8680 C CA . ASP D 1 240 ? 26.978 -16.838 30.587 1.000 9.954 257 ASP DDD CA 1
ATOM 8681 C C . ASP D 1 240 ? 26.448 -16.874 29.165 1.000 9.925 257 ASP DDD C 1
ATOM 8682 O O . ASP D 1 240 ? 26.899 -17.664 28.337 1.000 11.099 257 ASP DDD O 1
ATOM 8687 N N . VAL D 1 241 ? 25.490 -15.988 28.928 1.000 9.504 258 VAL DDD N 1
ATOM 8688 C CA . VAL D 1 241 ? 24.997 -15.701 27.570 1.000 9.885 258 VAL DDD CA 1
ATOM 8689 C C . VAL D 1 241 ? 26.055 -14.816 26.930 1.000 9.820 258 VAL DDD C 1
ATOM 8690 O O . VAL D 1 241 ? 26.250 -13.685 27.374 1.000 10.717 258 VAL DDD O 1
ATOM 8694 N N . CYS D 1 242 ? 26.740 -15.330 25.926 1.000 9.906 259 CYS DDD N 1
ATOM 8695 C CA . CYS D 1 242 ? 27.918 -14.621 25.383 1.000 10.649 259 CYS DDD CA 1
ATOM 8696 C C . CYS D 1 242 ? 27.541 -13.637 24.270 1.000 10.070 259 CYS DDD C 1
ATOM 8697 O O . CYS D 1 242 ? 28.325 -12.729 24.001 1.000 12.541 259 CYS DDD O 1
ATOM 8700 N N . GLY D 1 243 ? 26.344 -13.776 23.715 1.000 10.562 260 GLY DDD N 1
ATOM 8701 C CA . GLY D 1 243 ? 25.879 -13.004 22.561 1.000 10.246 260 GLY DDD CA 1
ATOM 8702 C C . GLY D 1 243 ? 25.041 -13.909 21.696 1.000 9.885 260 GLY DDD C 1
ATOM 8703 O O . GLY D 1 243 ? 24.566 -14.952 22.144 1.000 10.512 260 GLY DDD O 1
ATOM 8704 N N A MET D 1 244 ? 24.855 -13.513 20.442 0.500 10.133 261 MET DDD N 1
ATOM 8705 N N B MET D 1 244 ? 24.914 -13.509 20.440 0.500 10.901 261 MET DDD N 1
ATOM 8706 C CA A MET D 1 244 ? 24.082 -14.285 19.450 0.500 10.272 261 MET DDD CA 1
ATOM 8707 C CA B MET D 1 244 ? 24.131 -14.223 19.423 0.500 12.165 261 MET DDD CA 1
ATOM 8708 C C A MET D 1 244 ? 24.965 -14.697 18.286 0.500 10.043 261 MET DDD C 1
ATOM 8709 C C B MET D 1 244 ? 25.014 -14.706 18.289 0.500 10.501 261 MET DDD C 1
ATOM 8710 O O A MET D 1 244 ? 25.820 -13.898 17.844 0.500 11.565 261 MET DDD O 1
ATOM 8711 O O B MET D 1 244 ? 25.872 -13.930 17.821 0.500 11.691 261 MET DDD O 1
ATOM 8720 N N . PHE D 1 245 ? 24.753 -15.932 17.847 1.000 10.775 262 PHE DDD N 1
ATOM 8721 C CA . PHE D 1 245 ? 25.268 -16.452 16.576 1.000 10.217 262 PHE DDD CA 1
ATOM 8722 C C . PHE D 1 245 ? 24.284 -16.065 15.468 1.000 9.935 262 PHE DDD C 1
ATOM 8723 O O . PHE D 1 245 ? 23.087 -16.266 15.634 1.000 12.007 262 PHE DDD O 1
ATOM 8731 N N . THR D 1 246 ? 24.808 -15.617 14.314 1.000 11.365 263 THR DDD N 1
ATOM 8732 C CA . THR D 1 246 ? 23.985 -15.266 13.146 1.000 10.846 263 THR DDD CA 1
ATOM 8733 C C . THR D 1 246 ? 24.175 -16.320 12.057 1.000 11.167 263 THR DDD C 1
ATOM 8734 O O . THR D 1 246 ? 25.289 -16.480 11.524 1.000 13.446 263 THR DDD O 1
ATOM 8738 N N . ASN D 1 247 ? 23.083 -16.964 11.695 1.000 11.257 264 ASN DDD N 1
ATOM 8739 C CA . ASN D 1 247 ? 23.062 -17.902 10.550 1.000 11.865 264 ASN DDD CA 1
ATOM 8740 C C . ASN D 1 247 ? 23.129 -17.152 9.217 1.000 12.109 264 ASN DDD C 1
ATOM 8741 O O . ASN D 1 247 ? 22.836 -15.951 9.171 1.000 12.136 264 ASN DDD O 1
ATOM 8746 N N . ARG D 1 248 ? 23.475 -17.859 8.154 1.000 13.131 265 ARG DDD N 1
ATOM 8747 C CA . ARG D 1 248 ? 23.500 -17.291 6.789 1.000 12.849 265 ARG DDD CA 1
ATOM 8748 C C . ARG D 1 248 ? 22.201 -16.549 6.484 1.000 12.925 265 ARG DDD C 1
ATOM 8749 O O . ARG D 1 248 ? 22.261 -15.455 5.910 1.000 14.997 265 ARG DDD O 1
ATOM 8757 N N . SER D 1 249 ? 21.065 -17.101 6.894 1.000 13.510 266 SER DDD N 1
ATOM 8758 C CA . SER D 1 249 ? 19.727 -16.515 6.636 1.000 14.831 266 SER DDD CA 1
ATOM 8759 C C . SER D 1 249 ? 19.531 -15.166 7.338 1.000 13.028 266 SER DDD C 1
ATOM 8760 O O . SER D 1 249 ? 18.574 -14.460 7.026 1.000 15.878 266 SER DDD O 1
ATOM 8763 N N . GLY D 1 250 ? 20.325 -14.910 8.370 1.000 12.438 267 GLY DDD N 1
ATOM 8764 C CA . GLY D 1 250 ? 20.126 -13.773 9.272 1.000 12.515 267 GLY DDD CA 1
ATOM 8765 C C . GLY D 1 250 ? 19.516 -14.163 10.601 1.000 11.736 267 GLY DDD C 1
ATOM 8766 O O . GLY D 1 250 ? 19.536 -13.349 11.530 1.000 12.183 267 GLY DDD O 1
ATOM 8767 N N . SER D 1 251 ? 18.945 -15.350 10.724 1.000 11.791 268 SER DDD N 1
ATOM 8768 C CA . SER D 1 251 ? 18.351 -15.758 12.007 1.000 11.217 268 SER DDD CA 1
ATOM 8769 C C . SER D 1 251 ? 19.447 -15.822 13.077 1.000 11.280 268 SER DDD C 1
ATOM 8770 O O . SER D 1 251 ? 20.601 -16.123 12.798 1.000 12.051 268 SER DDD O 1
ATOM 8773 N N . GLN D 1 252 ? 19.069 -15.549 14.323 1.000 10.614 269 GLN DDD N 1
ATOM 8774 C CA . GLN D 1 252 ? 20.037 -15.393 15.428 1.000 10.420 269 GLN DDD CA 1
ATOM 8775 C C . GLN D 1 252 ? 19.662 -16.283 16.611 1.000 10.775 269 GLN DDD C 1
ATOM 8776 O O . GLN D 1 252 ? 18.474 -16.387 16.969 1.000 11.857 269 GLN DDD O 1
ATOM 8782 N N . GLN D 1 253 ? 20.692 -16.931 17.155 1.000 10.162 270 GLN DDD N 1
ATOM 8783 C CA . GLN D 1 253 ? 20.553 -17.864 18.284 1.000 10.804 270 GLN DDD CA 1
ATOM 8784 C C . GLN D 1 253 ? 21.473 -17.388 19.403 1.000 10.320 270 GLN DDD C 1
ATOM 8785 O O . GLN D 1 253 ? 22.637 -17.106 19.176 1.000 10.554 270 GLN DDD O 1
ATOM 8791 N N . TRP D 1 254 ? 20.964 -17.351 20.623 1.000 9.462 271 TRP DDD N 1
ATOM 8792 C CA . TRP D 1 254 ? 21.853 -17.132 21.778 1.000 9.583 271 TRP DDD CA 1
ATOM 8793 C C . TRP D 1 254 ? 22.896 -18.252 21.851 1.000 9.533 271 TRP DDD C 1
ATOM 8794 O O . TRP D 1 254 ? 22.560 -19.406 21.565 1.000 10.685 271 TRP DDD O 1
ATOM 8805 N N . ARG D 1 255 ? 24.113 -17.918 22.271 1.000 9.417 272 ARG DDD N 1
ATOM 8806 C CA . ARG D 1 255 ? 25.190 -18.898 22.520 1.000 9.209 272 ARG DDD CA 1
ATOM 8807 C C . ARG D 1 255 ? 25.718 -18.672 23.925 1.000 9.333 272 ARG DDD C 1
ATOM 8808 O O . ARG D 1 255 ? 26.058 -17.527 24.270 1.000 10.678 272 ARG DDD O 1
ATOM 8816 N N . GLY D 1 256 ? 25.786 -19.748 24.690 1.000 9.388 273 GLY DDD N 1
ATOM 8817 C CA . GLY D 1 256 ? 26.313 -19.716 26.065 1.000 10.072 273 GLY DDD CA 1
ATOM 8818 C C . GLY D 1 256 ? 27.500 -20.624 26.217 1.000 9.430 273 GLY DDD C 1
ATOM 8819 O O . GLY D 1 256 ? 27.737 -21.516 25.388 1.000 10.578 273 GLY DDD O 1
ATOM 8820 N N . LEU D 1 257 ? 28.222 -20.437 27.306 1.000 9.414 274 LEU DDD N 1
ATOM 8821 C CA . LEU D 1 257 ? 29.410 -21.252 27.652 1.000 9.777 274 LEU DDD CA 1
ATOM 8822 C C . LEU D 1 257 ? 29.305 -21.655 29.114 1.000 8.967 274 LEU DDD C 1
ATOM 8823 O O . LEU D 1 257 ? 28.629 -20.979 29.896 1.000 10.188 274 LEU DDD O 1
ATOM 8828 N N . SER D 1 258 ? 29.973 -22.739 29.450 1.000 9.459 275 SER DDD N 1
ATOM 8829 C CA . SER D 1 258 ? 30.058 -23.233 30.836 1.000 9.396 275 SER DDD CA 1
ATOM 8830 C C . SER D 1 258 ? 30.906 -22.301 31.701 1.000 10.009 275 SER DDD C 1
ATOM 8831 O O . SER D 1 258 ? 31.764 -21.574 31.210 1.000 10.285 275 SER DDD O 1
ATOM 8834 N N . ARG D 1 259 ? 30.697 -22.422 33.010 1.000 9.962 276 ARG DDD N 1
ATOM 8835 C CA . ARG D 1 259 ? 31.468 -21.672 34.021 1.000 9.785 276 ARG DDD CA 1
ATOM 8836 C C . ARG D 1 259 ? 32.084 -22.629 35.025 1.000 9.638 276 ARG DDD C 1
ATOM 8837 O O . ARG D 1 259 ? 31.361 -23.426 35.621 1.000 10.759 276 ARG DDD O 1
ATOM 8845 N N . TYR D 1 260 ? 33.381 -22.445 35.227 1.000 10.220 277 TYR DDD N 1
ATOM 8846 C CA . TYR D 1 260 ? 34.155 -23.137 36.269 1.000 11.565 277 TYR DDD CA 1
ATOM 8847 C C . TYR D 1 260 ? 34.032 -22.392 37.595 1.000 10.164 277 TYR DDD C 1
ATOM 8848 O O . TYR D 1 260 ? 34.096 -21.170 37.613 1.000 10.620 277 TYR DDD O 1
ATOM 8857 N N . PHE D 1 261 ? 33.896 -23.148 38.674 1.000 10.033 278 PHE DDD N 1
ATOM 8858 C CA . PHE D 1 261 ? 33.935 -22.640 40.053 1.000 10.172 278 PHE DDD CA 1
ATOM 8859 C C . PHE D 1 261 ? 34.938 -23.469 40.861 1.000 10.622 278 PHE DDD C 1
ATOM 8860 O O . PHE D 1 261 ? 34.888 -24.695 40.849 1.000 11.765 278 PHE DDD O 1
ATOM 8868 N N . LYS D 1 262 ? 35.761 -22.774 41.633 1.000 10.307 279 LYS DDD N 1
ATOM 8869 C CA . LYS D 1 262 ? 36.524 -23.385 42.730 1.000 11.501 279 LYS DDD CA 1
ATOM 8870 C C . LYS D 1 262 ? 36.287 -22.540 43.983 1.000 10.978 279 LYS DDD C 1
ATOM 8871 O O . LYS D 1 262 ? 36.599 -21.346 43.975 1.000 11.851 279 LYS DDD O 1
ATOM 8877 N N . VAL D 1 263 ? 35.720 -23.161 45.001 1.000 10.851 280 VAL DDD N 1
ATOM 8878 C CA . VAL D 1 263 ? 35.381 -22.475 46.269 1.000 11.315 280 VAL DDD CA 1
ATOM 8879 C C . VAL D 1 263 ? 36.154 -23.132 47.399 1.000 11.636 280 VAL DDD C 1
ATOM 8880 O O . VAL D 1 263 ? 36.137 -24.364 47.517 1.000 12.378 280 VAL DDD O 1
ATOM 8884 N N A GLN D 1 264 ? 36.857 -22.318 48.181 0.500 11.249 281 GLN DDD N 1
ATOM 8885 N N B GLN D 1 264 ? 36.846 -22.318 48.192 0.500 11.417 281 GLN DDD N 1
ATOM 8886 C CA A GLN D 1 264 ? 37.490 -22.769 49.447 0.500 11.536 281 GLN DDD CA 1
ATOM 8887 C CA B GLN D 1 264 ? 37.508 -22.774 49.443 0.500 11.920 281 GLN DDD CA 1
ATOM 8888 C C A GLN D 1 264 ? 36.533 -22.480 50.595 0.500 10.759 281 GLN DDD C 1
ATOM 8889 C C B GLN D 1 264 ? 36.592 -22.464 50.620 0.500 10.946 281 GLN DDD C 1
ATOM 8890 O O A GLN D 1 264 ? 35.985 -21.365 50.645 0.500 11.362 281 GLN DDD O 1
ATOM 8891 O O B GLN D 1 264 ? 36.150 -21.307 50.727 0.500 11.467 281 GLN DDD O 1
ATOM 8902 N N . LEU D 1 265 ? 36.370 -23.468 51.470 1.000 11.362 282 LEU DDD N 1
ATOM 8903 C CA . LEU D 1 265 ? 35.525 -23.332 52.656 1.000 11.459 282 LEU DDD CA 1
ATOM 8904 C C . LEU D 1 265 ? 36.289 -23.729 53.909 1.000 11.767 282 LEU DDD C 1
ATOM 8905 O O . LEU D 1 265 ? 37.219 -24.540 53.856 1.000 13.560 282 LEU DDD O 1
ATOM 8910 N N . ARG D 1 266 ? 35.857 -23.156 55.013 1.000 12.096 283 ARG DDD N 1
ATOM 8911 C CA . ARG D 1 266 ? 36.418 -23.454 56.346 1.000 12.070 283 ARG DDD CA 1
ATOM 8912 C C . ARG D 1 266 ? 35.271 -23.718 57.304 1.000 11.501 283 ARG DDD C 1
ATOM 8913 O O . ARG D 1 266 ? 34.175 -23.193 57.127 1.000 12.625 283 ARG DDD O 1
ATOM 8921 N N . LYS D 1 267 ? 35.551 -24.493 58.343 1.000 12.262 284 LYS DDD N 1
ATOM 8922 C CA . LYS D 1 267 ? 34.547 -24.746 59.394 1.000 12.523 284 LYS DDD CA 1
ATOM 8923 C C . LYS D 1 267 ? 34.459 -23.559 60.357 1.000 12.565 284 LYS DDD C 1
ATOM 8924 O O . LYS D 1 267 ? 35.491 -23.107 60.870 1.000 15.131 284 LYS DDD O 1
ATOM 8930 N N . ARG D 1 268 ? 33.235 -23.110 60.563 1.000 13.115 285 ARG DDD N 1
ATOM 8931 C CA . ARG D 1 268 ? 32.959 -21.960 61.438 1.000 13.862 285 ARG DDD CA 1
ATOM 8932 C C . ARG D 1 268 ? 31.947 -22.390 62.506 1.000 12.909 285 ARG DDD C 1
ATOM 8933 O O . ARG D 1 268 ? 30.942 -22.978 62.174 1.000 13.989 285 ARG DDD O 1
ATOM 8941 N N . ARG D 1 269 ? 32.272 -22.094 63.771 1.000 13.841 286 ARG DDD N 1
ATOM 8942 C CA . ARG D 1 269 ? 31.323 -22.365 64.864 1.000 13.773 286 ARG DDD CA 1
ATOM 8943 C C . ARG D 1 269 ? 30.318 -21.224 64.913 1.000 14.415 286 ARG DDD C 1
ATOM 8944 O O . ARG D 1 269 ? 30.712 -20.064 64.762 1.000 16.057 286 ARG DDD O 1
ATOM 8952 N N . VAL D 1 270 ? 29.051 -21.582 65.081 1.000 15.426 287 VAL DDD N 1
ATOM 8953 C CA . VAL D 1 270 ? 27.959 -20.589 65.187 1.000 16.028 287 VAL DDD CA 1
ATOM 8954 C C . VAL D 1 270 ? 27.106 -20.943 66.403 1.000 17.818 287 VAL DDD C 1
ATOM 8955 O O . VAL D 1 270 ? 26.980 -22.130 66.754 1.000 21.916 287 VAL DDD O 1
ATOM 8959 N N . LYS D 1 271 ? 26.545 -19.918 67.015 1.000 19.850 288 LYS DDD N 1
ATOM 8960 C CA . LYS D 1 271 ? 25.588 -20.070 68.128 1.000 22.824 288 LYS DDD CA 1
ATOM 8961 C C . LYS D 1 271 ? 24.214 -20.069 67.479 1.000 30.375 288 LYS DDD C 1
ATOM 8962 O O . LYS D 1 271 ? 23.929 -19.097 66.759 1.000 35.217 288 LYS DDD O 1
ATOM 8965 N N . GLU E 1 8 ? 56.503 -31.090 49.507 1.000 38.089 25 GLU EEE N 1
ATOM 8966 C CA . GLU E 1 8 ? 56.655 -30.137 50.620 1.000 32.030 25 GLU EEE CA 1
ATOM 8967 C C . GLU E 1 8 ? 57.610 -29.046 50.110 1.000 27.103 25 GLU EEE C 1
ATOM 8968 O O . GLU E 1 8 ? 58.733 -29.368 49.777 1.000 26.519 25 GLU EEE O 1
ATOM 8974 N N . VAL E 1 9 ? 57.127 -27.818 50.054 1.000 22.179 26 VAL EEE N 1
ATOM 8975 C CA . VAL E 1 9 ? 57.963 -26.688 49.581 1.000 19.460 26 VAL EEE CA 1
ATOM 8976 C C . VAL E 1 9 ? 58.679 -26.097 50.794 1.000 20.400 26 VAL EEE C 1
ATOM 8977 O O . VAL E 1 9 ? 58.005 -25.654 51.724 1.000 24.995 26 VAL EEE O 1
ATOM 8981 N N . LEU E 1 10 ? 59.999 -26.099 50.760 1.000 18.581 27 LEU EEE N 1
ATOM 8982 C CA . LEU E 1 10 ? 60.827 -25.584 51.883 1.000 18.831 27 LEU EEE CA 1
ATOM 8983 C C . LEU E 1 10 ? 61.468 -24.256 51.466 1.000 18.431 27 LEU EEE C 1
ATOM 8984 O O . LEU E 1 10 ? 60.795 -23.468 50.770 1.000 20.395 27 LEU EEE O 1
ATOM 8989 N N . GLU E 1 11 ? 62.688 -23.962 51.893 1.000 18.034 28 GLU EEE N 1
ATOM 8990 C CA . GLU E 1 11 ? 63.232 -22.591 51.774 1.000 17.736 28 GLU EEE CA 1
ATOM 8991 C C . GLU E 1 11 ? 63.775 -22.321 50.373 1.000 15.278 28 GLU EEE C 1
ATOM 8992 O O . GLU E 1 11 ? 64.225 -23.231 49.668 1.000 15.444 28 GLU EEE O 1
ATOM 8998 N N . VAL E 1 12 ? 63.732 -21.054 50.038 1.000 16.170 29 VAL EEE N 1
ATOM 8999 C CA . VAL E 1 12 ? 64.430 -20.467 48.877 1.000 15.770 29 VAL EEE CA 1
ATOM 9000 C C . VAL E 1 12 ? 65.920 -20.421 49.185 1.000 15.562 29 VAL EEE C 1
ATOM 9001 O O . VAL E 1 12 ? 66.323 -20.000 50.264 1.000 17.268 29 VAL EEE O 1
ATOM 9005 N N . LYS E 1 13 ? 66.730 -20.812 48.219 1.000 15.402 30 LYS EEE N 1
ATOM 9006 C CA . LYS E 1 13 ? 68.182 -20.586 48.297 1.000 16.326 30 LYS EEE CA 1
ATOM 9007 C C . LYS E 1 13 ? 68.474 -19.120 48.006 1.000 17.939 30 LYS EEE C 1
ATOM 9008 O O . LYS E 1 13 ? 67.781 -18.525 47.139 1.000 23.016 30 LYS EEE O 1
ATOM 9014 N N . THR E 1 14 ? 69.525 -18.605 48.623 1.000 19.150 31 THR EEE N 1
ATOM 9015 C CA . THR E 1 14 ? 69.989 -17.222 48.406 1.000 19.642 31 THR EEE CA 1
ATOM 9016 C C . THR E 1 14 ? 71.455 -17.267 47.961 1.000 21.803 31 THR EEE C 1
ATOM 9017 O O . THR E 1 14 ? 72.077 -18.354 47.920 1.000 23.076 31 THR EEE O 1
ATOM 9021 N N . GLY E 1 15 ? 71.972 -16.110 47.596 1.000 25.458 32 GLY EEE N 1
ATOM 9022 C CA . GLY E 1 15 ? 73.350 -15.966 47.111 1.000 29.596 32 GLY EEE CA 1
ATOM 9023 C C . GLY E 1 15 ? 73.384 -15.797 45.606 1.000 30.935 32 GLY EEE C 1
ATOM 9024 O O . GLY E 1 15 ? 72.357 -16.040 44.926 1.000 28.274 32 GLY EEE O 1
ATOM 9025 N N . ASP E 1 17 ? 74.473 -17.406 43.182 1.000 29.375 34 ASP EEE N 1
ATOM 9026 C CA . ASP E 1 17 ? 74.329 -18.624 42.336 1.000 29.472 34 ASP EEE CA 1
ATOM 9027 C C . ASP E 1 17 ? 72.880 -19.157 42.369 1.000 22.832 34 ASP EEE C 1
ATOM 9028 O O . ASP E 1 17 ? 72.575 -20.181 41.734 1.000 25.461 34 ASP EEE O 1
ATOM 9030 N N . SER E 1 18 ? 71.993 -18.489 43.081 1.000 19.826 35 SER EEE N 1
ATOM 9031 C CA . SER E 1 18 ? 70.648 -19.011 43.385 1.000 16.828 35 SER EEE CA 1
ATOM 9032 C C . SER E 1 18 ? 69.618 -18.605 42.327 1.000 15.310 35 SER EEE C 1
ATOM 9033 O O . SER E 1 18 ? 68.497 -19.047 42.433 1.000 14.986 35 SER EEE O 1
ATOM 9036 N N A ILE E 1 19 ? 69.997 -17.794 41.347 0.500 15.218 36 ILE EEE N 1
ATOM 9037 N N B ILE E 1 19 ? 69.975 -17.753 41.357 0.500 16.065 36 ILE EEE N 1
ATOM 9038 C CA A ILE E 1 19 ? 69.034 -17.243 40.362 0.500 14.373 36 ILE EEE CA 1
ATOM 9039 C CA B ILE E 1 19 ? 69.021 -17.136 40.384 0.500 16.349 36 ILE EEE CA 1
ATOM 9040 C C A ILE E 1 19 ? 69.484 -17.586 38.947 0.500 14.323 36 ILE EEE C 1
ATOM 9041 C C B ILE E 1 19 ? 69.480 -17.375 38.944 0.500 16.031 36 ILE EEE C 1
ATOM 9042 O O A ILE E 1 19 ? 70.672 -17.927 38.705 0.500 14.278 36 ILE EEE O 1
ATOM 9043 O O B ILE E 1 19 ? 70.699 -17.292 38.658 0.500 16.670 36 ILE EEE O 1
ATOM 9052 N N . THR E 1 20 ? 68.516 -17.570 38.046 1.000 13.849 37 THR EEE N 1
ATOM 9053 C CA . THR E 1 20 ? 68.792 -17.660 36.594 1.000 14.175 37 THR EEE CA 1
ATOM 9054 C C . THR E 1 20 ? 67.663 -16.933 35.875 1.000 13.810 37 THR EEE C 1
ATOM 9055 O O . THR E 1 20 ? 66.612 -16.695 36.454 1.000 14.933 37 THR EEE O 1
ATOM 9059 N N . GLU E 1 21 ? 67.891 -16.627 34.608 1.000 14.775 38 GLU EEE N 1
ATOM 9060 C CA . GLU E 1 21 ? 66.921 -15.907 33.742 1.000 16.273 38 GLU EEE CA 1
ATOM 9061 C C . GLU E 1 21 ? 66.754 -16.696 32.452 1.000 15.373 38 GLU EEE C 1
ATOM 9062 O O . GLU E 1 21 ? 67.744 -17.219 31.924 1.000 18.492 38 GLU EEE O 1
ATOM 9068 N N . VAL E 1 22 ? 65.533 -16.713 31.944 1.000 13.775 39 VAL EEE N 1
ATOM 9069 C CA . VAL E 1 22 ? 65.237 -17.225 30.587 1.000 14.033 39 VAL EEE CA 1
ATOM 9070 C C . VAL E 1 22 ? 64.685 -16.049 29.794 1.000 13.231 39 VAL EEE C 1
ATOM 9071 O O . VAL E 1 22 ? 63.774 -15.385 30.255 1.000 13.507 39 VAL EEE O 1
ATOM 9075 N N . GLU E 1 23 ? 65.214 -15.837 28.606 1.000 13.359 40 GLU EEE N 1
ATOM 9076 C CA . GLU E 1 23 ? 64.700 -14.829 27.666 1.000 14.244 40 GLU EEE CA 1
ATOM 9077 C C . GLU E 1 23 ? 64.523 -15.525 26.337 1.000 16.273 40 GLU EEE C 1
ATOM 9078 O O . GLU E 1 23 ? 65.468 -16.170 25.836 1.000 21.124 40 GLU EEE O 1
ATOM 9084 N N A CYS E 1 24 ? 63.318 -15.454 25.774 0.300 14.646 41 CYS EEE N 1
ATOM 9085 N N B CYS E 1 24 ? 63.354 -15.351 25.758 0.700 14.289 41 CYS EEE N 1
ATOM 9086 C CA A CYS E 1 24 ? 62.911 -16.267 24.596 0.300 15.657 41 CYS EEE CA 1
ATOM 9087 C CA B CYS E 1 24 ? 63.166 -15.867 24.397 0.700 15.870 41 CYS EEE CA 1
ATOM 9088 C C A CYS E 1 24 ? 61.820 -15.486 23.857 0.300 14.260 41 CYS EEE C 1
ATOM 9089 C C B CYS E 1 24 ? 61.936 -15.254 23.758 0.700 13.852 41 CYS EEE C 1
ATOM 9090 O O A CYS E 1 24 ? 61.185 -14.618 24.487 0.300 15.070 41 CYS EEE O 1
ATOM 9091 O O B CYS E 1 24 ? 61.273 -14.388 24.349 0.700 14.799 41 CYS EEE O 1
ATOM 9096 N N . PHE E 1 25 ? 61.660 -15.712 22.556 1.000 13.586 42 PHE EEE N 1
ATOM 9097 C CA . PHE E 1 25 ? 60.424 -15.326 21.879 1.000 12.804 42 PHE EEE CA 1
ATOM 9098 C C . PHE E 1 25 ? 59.792 -16.575 21.304 1.000 11.896 42 PHE EEE C 1
ATOM 9099 O O . PHE E 1 25 ? 60.498 -17.519 20.906 1.000 14.373 42 PHE EEE O 1
ATOM 9107 N N A LEU E 1 26 ? 58.474 -16.537 21.231 0.700 11.180 43 LEU EEE N 1
ATOM 9108 N N B LEU E 1 26 ? 58.464 -16.563 21.271 0.300 11.649 43 LEU EEE N 1
ATOM 9109 C CA A LEU E 1 26 ? 57.659 -17.585 20.595 0.700 11.541 43 LEU EEE CA 1
ATOM 9110 C CA B LEU E 1 26 ? 57.636 -17.588 20.602 0.300 11.988 43 LEU EEE CA 1
ATOM 9111 C C A LEU E 1 26 ? 57.029 -16.980 19.349 0.700 10.351 43 LEU EEE C 1
ATOM 9112 C C B LEU E 1 26 ? 57.043 -16.964 19.351 0.300 11.186 43 LEU EEE C 1
ATOM 9113 O O A LEU E 1 26 ? 56.348 -15.971 19.445 0.700 12.486 43 LEU EEE O 1
ATOM 9114 O O B LEU E 1 26 ? 56.413 -15.908 19.450 0.300 12.096 43 LEU EEE O 1
ATOM 9123 N N . THR E 1 27 ? 57.253 -17.608 18.221 1.000 11.551 44 THR EEE N 1
ATOM 9124 C CA . THR E 1 27 ? 56.632 -17.171 16.970 1.000 11.496 44 THR EEE CA 1
ATOM 9125 C C . THR E 1 27 ? 55.194 -17.660 16.922 1.000 10.962 44 THR EEE C 1
ATOM 9126 O O . THR E 1 27 ? 54.870 -18.716 17.455 1.000 13.359 44 THR EEE O 1
ATOM 9130 N N . PRO E 1 28 ? 54.321 -16.949 16.193 1.000 11.014 45 PRO EEE N 1
ATOM 9131 C CA . PRO E 1 28 ? 52.937 -17.364 16.056 1.000 11.475 45 PRO EEE CA 1
ATOM 9132 C C . PRO E 1 28 ? 52.814 -18.459 15.000 1.000 11.578 45 PRO EEE C 1
ATOM 9133 O O . PRO E 1 28 ? 53.637 -18.525 14.094 1.000 13.357 45 PRO EEE O 1
ATOM 9137 N N . GLU E 1 29 ? 51.789 -19.273 15.174 1.000 11.536 46 GLU EEE N 1
ATOM 9138 C CA . GLU E 1 29 ? 51.480 -20.371 14.241 1.000 11.370 46 GLU EEE CA 1
ATOM 9139 C C . GLU E 1 29 ? 50.050 -20.158 13.753 1.000 10.357 46 GLU EEE C 1
ATOM 9140 O O . GLU E 1 29 ? 49.118 -20.755 14.298 1.000 12.659 46 GLU EEE O 1
ATOM 9146 N N . MET E 1 30 ? 49.912 -19.337 12.724 1.000 11.228 47 MET EEE N 1
ATOM 9147 C CA . MET E 1 30 ? 48.593 -18.911 12.225 1.000 11.099 47 MET EEE CA 1
ATOM 9148 C C . MET E 1 30 ? 48.099 -19.800 11.082 1.000 11.275 47 MET EEE C 1
ATOM 9149 O O . MET E 1 30 ? 46.920 -19.672 10.746 1.000 12.175 47 MET EEE O 1
ATOM 9154 N N . GLY E 1 31 ? 48.962 -20.637 10.506 1.000 12.091 48 GLY EEE N 1
ATOM 9155 C CA . GLY E 1 31 ? 48.590 -21.568 9.427 1.000 12.333 48 GLY EEE CA 1
ATOM 9156 C C . GLY E 1 31 ? 49.560 -21.541 8.268 1.000 13.796 48 GLY EEE C 1
ATOM 9157 O O . GLY E 1 31 ? 49.766 -22.607 7.664 1.000 15.936 48 GLY EEE O 1
ATOM 9158 N N . ASP E 1 32 ? 50.162 -20.387 7.985 1.000 13.004 49 ASP EEE N 1
ATOM 9159 C CA . ASP E 1 32 ? 51.274 -20.230 7.007 1.000 14.820 49 ASP EEE CA 1
ATOM 9160 C C . ASP E 1 32 ? 50.914 -20.904 5.684 1.000 15.070 49 ASP EEE C 1
ATOM 9161 O O . ASP E 1 32 ? 51.509 -21.912 5.286 1.000 16.547 49 ASP EEE O 1
ATOM 9166 N N . PRO E 1 33 ? 49.933 -20.352 4.950 1.000 14.183 50 PRO EEE N 1
ATOM 9167 C CA . PRO E 1 33 ? 49.374 -21.044 3.788 1.000 15.347 50 PRO EEE CA 1
ATOM 9168 C C . PRO E 1 33 ? 50.278 -21.143 2.548 1.000 16.502 50 PRO EEE C 1
ATOM 9169 O O . PRO E 1 33 ? 49.988 -21.955 1.664 1.000 21.576 50 PRO EEE O 1
ATOM 9173 N N . ASP E 1 34 ? 51.310 -20.314 2.469 1.000 15.781 51 ASP EEE N 1
ATOM 9174 C CA . ASP E 1 34 ? 52.349 -20.442 1.430 1.000 15.123 51 ASP EEE CA 1
ATOM 9175 C C . ASP E 1 34 ? 53.668 -19.861 1.954 1.000 14.381 51 ASP EEE C 1
ATOM 9176 O O . ASP E 1 34 ? 53.724 -19.383 3.110 1.000 15.060 51 ASP EEE O 1
ATOM 9181 N N . GLU E 1 35 ? 54.694 -19.932 1.133 1.000 15.097 52 GLU EEE N 1
ATOM 9182 C CA . GLU E 1 35 ? 56.090 -19.602 1.489 1.000 16.020 52 GLU EEE CA 1
ATOM 9183 C C . GLU E 1 35 ? 56.273 -18.097 1.674 1.000 13.752 52 GLU EEE C 1
ATOM 9184 O O . GLU E 1 35 ? 57.369 -17.704 2.102 1.000 16.720 52 GLU EEE O 1
ATOM 9190 N N . HIS E 1 36 ? 55.240 -17.296 1.423 1.000 13.325 53 HIS EEE N 1
ATOM 9191 C CA . HIS E 1 36 ? 55.302 -15.831 1.585 1.000 13.309 53 HIS EEE CA 1
ATOM 9192 C C . HIS E 1 36 ? 54.442 -15.343 2.746 1.000 12.723 53 HIS EEE C 1
ATOM 9193 O O . HIS E 1 36 ? 54.448 -14.126 2.965 1.000 13.812 53 HIS EEE O 1
ATOM 9200 N N . LEU E 1 37 ? 53.729 -16.246 3.426 1.000 12.602 54 LEU EEE N 1
ATOM 9201 C CA . LEU E 1 37 ? 52.626 -15.809 4.305 1.000 12.396 54 LEU EEE CA 1
ATOM 9202 C C . LEU E 1 37 ? 52.806 -16.321 5.738 1.000 11.570 54 LEU EEE C 1
ATOM 9203 O O . LEU E 1 37 ? 51.839 -16.467 6.474 1.000 12.401 54 LEU EEE O 1
ATOM 9208 N N . ARG E 1 38 ? 54.051 -16.437 6.167 1.000 11.601 55 ARG EEE N 1
ATOM 9209 C CA . ARG E 1 38 ? 54.337 -16.687 7.589 1.000 11.678 55 ARG EEE CA 1
ATOM 9210 C C . ARG E 1 38 ? 53.683 -15.589 8.425 1.000 10.735 55 ARG EEE C 1
ATOM 9211 O O . ARG E 1 38 ? 53.862 -14.405 8.146 1.000 11.415 55 ARG EEE O 1
ATOM 9219 N N . GLY E 1 39 ? 52.961 -15.982 9.469 1.000 10.375 56 GLY EEE N 1
ATOM 9220 C CA . GLY E 1 39 ? 52.263 -15.041 10.347 1.000 9.996 56 GLY EEE CA 1
ATOM 9221 C C . GLY E 1 39 ? 50.810 -14.848 9.988 1.000 9.427 56 GLY EEE C 1
ATOM 9222 O O . GLY E 1 39 ? 50.112 -14.163 10.730 1.000 10.364 56 GLY EEE O 1
ATOM 9223 N N . PHE E 1 40 ? 50.374 -15.388 8.859 1.000 9.854 57 PHE EEE N 1
ATOM 9224 C CA . PHE E 1 40 ? 48.993 -15.299 8.386 1.000 10.051 57 PHE EEE CA 1
ATOM 9225 C C . PHE E 1 40 ? 48.396 -16.695 8.284 1.000 10.185 57 PHE EEE C 1
ATOM 9226 O O . PHE E 1 40 ? 49.117 -17.682 8.114 1.000 11.449 57 PHE EEE O 1
ATOM 9234 N N . SER E 1 41 ? 47.075 -16.762 8.407 1.000 10.554 58 SER EEE N 1
ATOM 9235 C CA . SER E 1 41 ? 46.332 -17.983 8.036 1.000 10.896 58 SER EEE CA 1
ATOM 9236 C C . SER E 1 41 ? 45.987 -17.934 6.550 1.000 11.001 58 SER EEE C 1
ATOM 9237 O O . SER E 1 41 ? 46.085 -16.903 5.901 1.000 11.412 58 SER EEE O 1
ATOM 9240 N N A LYS E 1 42 ? 45.604 -19.099 6.034 0.250 10.996 59 LYS EEE N 1
ATOM 9241 N N B LYS E 1 42 ? 45.513 -19.050 6.026 0.250 11.522 59 LYS EEE N 1
ATOM 9242 N N C LYS E 1 42 ? 45.485 -19.064 6.065 0.500 11.304 59 LYS EEE N 1
ATOM 9243 C CA A LYS E 1 42 ? 44.829 -19.235 4.778 0.250 11.620 59 LYS EEE CA 1
ATOM 9244 C CA B LYS E 1 42 ? 44.841 -19.038 4.712 0.250 11.854 59 LYS EEE CA 1
ATOM 9245 C CA C LYS E 1 42 ? 44.686 -19.144 4.824 0.500 12.138 59 LYS EEE CA 1
ATOM 9246 C C A LYS E 1 42 ? 43.546 -18.413 4.922 0.250 11.315 59 LYS EEE C 1
ATOM 9247 C C B LYS E 1 42 ? 43.521 -18.274 4.842 0.250 12.141 59 LYS EEE C 1
ATOM 9248 C C C LYS E 1 42 ? 43.553 -18.113 4.862 0.500 11.686 59 LYS EEE C 1
ATOM 9249 O O A LYS E 1 42 ? 43.041 -18.302 6.053 0.250 11.644 59 LYS EEE O 1
ATOM 9250 O O B LYS E 1 42 ? 43.019 -18.153 5.972 0.250 12.249 59 LYS EEE O 1
ATOM 9251 O O C LYS E 1 42 ? 42.968 -17.919 5.944 0.500 10.728 59 LYS EEE O 1
ATOM 9267 N N A SER E 1 43 ? 43.072 -17.821 3.826 0.500 11.549 60 SER EEE N 1
ATOM 9268 N N B SER E 1 43 ? 43.015 -17.745 3.727 0.500 13.070 60 SER EEE N 1
ATOM 9269 C CA A SER E 1 43 ? 41.788 -17.088 3.771 0.500 11.478 60 SER EEE CA 1
ATOM 9270 C CA B SER E 1 43 ? 41.679 -17.114 3.625 0.500 14.289 60 SER EEE CA 1
ATOM 9271 C C A SER E 1 43 ? 40.672 -17.915 4.415 0.500 11.570 60 SER EEE C 1
ATOM 9272 C C B SER E 1 43 ? 40.646 -17.930 4.400 0.500 12.578 60 SER EEE C 1
ATOM 9273 O O A SER E 1 43 ? 40.634 -19.149 4.252 0.500 13.031 60 SER EEE O 1
ATOM 9274 O O B SER E 1 43 ? 40.644 -19.175 4.316 0.500 13.410 60 SER EEE O 1
ATOM 9279 N N . ILE E 1 44 ? 39.793 -17.222 5.128 1.000 11.443 61 ILE EEE N 1
ATOM 9280 C CA . ILE E 1 44 ? 38.732 -17.854 5.909 1.000 11.351 61 ILE EEE CA 1
ATOM 9281 C C . ILE E 1 44 ? 37.513 -18.047 4.997 1.000 12.244 61 ILE EEE C 1
ATOM 9282 O O . ILE E 1 44 ? 37.074 -17.108 4.340 1.000 17.299 61 ILE EEE O 1
ATOM 9287 N N . SER E 1 45 ? 37.040 -19.267 4.928 1.000 10.428 62 SER EEE N 1
ATOM 9288 C CA . SER E 1 45 ? 35.802 -19.611 4.200 1.000 10.020 62 SER EEE CA 1
ATOM 9289 C C . SER E 1 45 ? 34.731 -20.051 5.190 1.000 10.578 62 SER EEE C 1
ATOM 9290 O O . SER E 1 45 ? 35.038 -20.225 6.374 1.000 12.712 62 SER EEE O 1
ATOM 9293 N N . ILE E 1 46 ? 33.500 -20.148 4.729 1.000 10.438 63 ILE EEE N 1
ATOM 9294 C CA . ILE E 1 46 ? 32.334 -20.460 5.578 1.000 10.804 63 ILE EEE CA 1
ATOM 9295 C C . ILE E 1 46 ? 31.642 -21.702 5.036 1.000 10.791 63 ILE EEE C 1
ATOM 9296 O O . ILE E 1 46 ? 31.042 -21.626 3.951 1.000 10.938 63 ILE EEE O 1
ATOM 9301 N N . SER E 1 47 ? 31.721 -22.820 5.728 1.000 11.875 64 SER EEE N 1
ATOM 9302 C CA . SER E 1 47 ? 31.002 -24.031 5.317 1.000 12.075 64 SER EEE CA 1
ATOM 9303 C C . SER E 1 47 ? 29.505 -23.767 5.416 1.000 11.975 64 SER EEE C 1
ATOM 9304 O O . SER E 1 47 ? 29.067 -22.944 6.232 1.000 12.454 64 SER EEE O 1
ATOM 9307 N N . ASP E 1 48 ? 28.712 -24.429 4.585 1.000 11.370 65 ASP EEE N 1
ATOM 9308 C CA . ASP E 1 48 ? 27.259 -24.148 4.536 1.000 11.828 65 ASP EEE CA 1
ATOM 9309 C C . ASP E 1 48 ? 26.570 -24.582 5.823 1.000 12.928 65 ASP EEE C 1
ATOM 9310 O O . ASP E 1 48 ? 25.591 -23.950 6.183 1.000 14.596 65 ASP EEE O 1
ATOM 9315 N N . THR E 1 49 ? 27.018 -25.651 6.458 1.000 12.267 66 THR EEE N 1
ATOM 9316 C CA . THR E 1 49 ? 26.365 -26.137 7.698 1.000 13.383 66 THR EEE CA 1
ATOM 9317 C C . THR E 1 49 ? 27.427 -26.545 8.697 1.000 12.570 66 THR EEE C 1
ATOM 9318 O O . THR E 1 49 ? 28.549 -26.915 8.329 1.000 13.207 66 THR EEE O 1
ATOM 9322 N N . PHE E 1 50 ? 26.994 -26.629 9.946 1.000 12.344 67 PHE EEE N 1
ATOM 9323 C CA . PHE E 1 50 ? 27.845 -27.239 10.984 1.000 12.212 67 PHE EEE CA 1
ATOM 9324 C C . PHE E 1 50 ? 28.275 -28.637 10.554 1.000 12.191 67 PHE EEE C 1
ATOM 9325 O O . PHE E 1 50 ? 29.410 -29.025 10.802 1.000 13.183 67 PHE EEE O 1
ATOM 9333 N N . GLU E 1 51 ? 27.361 -29.397 9.940 1.000 13.157 68 GLU EEE N 1
ATOM 9334 C CA . GLU E 1 51 ? 27.704 -30.778 9.544 1.000 14.589 68 GLU EEE CA 1
ATOM 9335 C C . GLU E 1 51 ? 28.851 -30.770 8.522 1.000 13.036 68 GLU EEE C 1
ATOM 9336 O O . GLU E 1 51 ? 29.663 -31.705 8.549 1.000 16.663 68 GLU EEE O 1
ATOM 9342 N N . SER E 1 52 ? 28.948 -29.742 7.671 1.000 13.015 69 SER EEE N 1
ATOM 9343 C CA . SER E 1 52 ? 29.940 -29.716 6.571 1.000 13.054 69 SER EEE CA 1
ATOM 9344 C C . SER E 1 52 ? 31.229 -28.995 6.970 1.000 13.488 69 SER EEE C 1
ATOM 9345 O O . SER E 1 52 ? 32.087 -28.790 6.120 1.000 15.939 69 SER EEE O 1
ATOM 9348 N N . ASP E 1 53 ? 31.340 -28.544 8.208 1.000 12.680 70 ASP EEE N 1
ATOM 9349 C CA . ASP E 1 53 ? 32.503 -27.744 8.661 1.000 12.278 70 ASP EEE CA 1
ATOM 9350 C C . ASP E 1 53 ? 33.757 -28.608 8.655 1.000 12.304 70 ASP EEE C 1
ATOM 9351 O O . ASP E 1 53 ? 33.870 -29.532 9.444 1.000 15.204 70 ASP EEE O 1
ATOM 9356 N N A SER E 1 54 ? 34.693 -28.324 7.752 0.150 12.678 71 SER EEE N 1
ATOM 9357 N N B SER E 1 54 ? 34.708 -28.268 7.801 0.500 12.141 71 SER EEE N 1
ATOM 9358 N N C SER E 1 54 ? 34.680 -28.295 7.756 0.350 13.044 71 SER EEE N 1
ATOM 9359 C CA A SER E 1 54 ? 35.938 -29.119 7.579 0.150 13.238 71 SER EEE CA 1
ATOM 9360 C CA B SER E 1 54 ? 35.926 -29.080 7.569 0.500 12.549 71 SER EEE CA 1
ATOM 9361 C CA C SER E 1 54 ? 35.921 -29.071 7.524 0.350 13.349 71 SER EEE CA 1
ATOM 9362 C C A SER E 1 54 ? 37.112 -28.176 7.351 0.150 12.504 71 SER EEE C 1
ATOM 9363 C C B SER E 1 54 ? 37.083 -28.124 7.335 0.500 12.125 71 SER EEE C 1
ATOM 9364 C C C SER E 1 54 ? 37.056 -28.084 7.314 0.350 12.580 71 SER EEE C 1
ATOM 9365 O O A SER E 1 54 ? 37.708 -28.181 6.278 0.150 12.962 71 SER EEE O 1
ATOM 9366 O O B SER E 1 54 ? 37.595 -28.017 6.226 0.500 12.291 71 SER EEE O 1
ATOM 9367 O O C SER E 1 54 ? 37.520 -27.903 6.193 0.350 12.588 71 SER EEE O 1
ATOM 9374 N N . PRO E 1 55 ? 37.496 -27.362 8.361 1.000 12.036 72 PRO EEE N 1
ATOM 9375 C CA . PRO E 1 55 ? 38.514 -26.342 8.156 1.000 11.972 72 PRO EEE CA 1
ATOM 9376 C C . PRO E 1 55 ? 39.846 -26.913 7.664 1.000 11.846 72 PRO EEE C 1
ATOM 9377 O O . PRO E 1 55 ? 40.342 -27.920 8.163 1.000 12.996 72 PRO EEE O 1
ATOM 9381 N N . ASN E 1 56 ? 40.397 -26.254 6.656 1.000 12.086 73 ASN EEE N 1
ATOM 9382 C CA . ASN E 1 56 ? 41.738 -26.559 6.136 1.000 12.530 73 ASN EEE CA 1
ATOM 9383 C C . ASN E 1 56 ? 42.743 -26.331 7.275 1.000 11.117 73 ASN EEE C 1
ATOM 9384 O O . ASN E 1 56 ? 42.634 -25.310 7.997 1.000 12.388 73 ASN EEE O 1
ATOM 9389 N N . ARG E 1 57 ? 43.751 -27.180 7.403 1.000 11.751 74 ARG EEE N 1
ATOM 9390 C CA . ARG E 1 57 ? 44.793 -27.006 8.428 1.000 11.317 74 ARG EEE CA 1
ATOM 9391 C C . ARG E 1 57 ? 45.389 -25.606 8.345 1.000 11.838 74 ARG EEE C 1
ATOM 9392 O O . ARG E 1 57 ? 45.672 -25.011 9.400 1.000 12.759 74 ARG EEE O 1
ATOM 9400 N N . ASP E 1 58 ? 45.593 -25.089 7.140 1.000 11.825 75 ASP EEE N 1
ATOM 9401 C CA . ASP E 1 58 ? 46.304 -23.818 6.951 1.000 12.017 75 ASP EEE CA 1
ATOM 9402 C C . ASP E 1 58 ? 45.428 -22.634 7.389 1.000 10.991 75 ASP EEE C 1
ATOM 9403 O O . ASP E 1 58 ? 45.936 -21.527 7.425 1.000 11.957 75 ASP EEE O 1
ATOM 9408 N N . MET E 1 59 ? 44.149 -22.862 7.662 1.000 10.443 76 MET EEE N 1
ATOM 9409 C CA . MET E 1 59 ? 43.195 -21.824 8.092 1.000 10.309 76 MET EEE CA 1
ATOM 9410 C C . MET E 1 59 ? 43.079 -21.761 9.627 1.000 10.285 76 MET EEE C 1
ATOM 9411 O O . MET E 1 59 ? 42.350 -20.899 10.111 1.000 11.493 76 MET EEE O 1
ATOM 9416 N N . LEU E 1 60 ? 43.745 -22.657 10.350 1.000 10.814 77 LEU EEE N 1
ATOM 9417 C CA . LEU E 1 60 ? 43.549 -22.777 11.811 1.000 10.330 77 LEU EEE CA 1
ATOM 9418 C C . LEU E 1 60 ? 44.778 -22.330 12.589 1.000 10.367 77 LEU EEE C 1
ATOM 9419 O O . LEU E 1 60 ? 45.795 -23.025 12.661 1.000 11.851 77 LEU EEE O 1
ATOM 9424 N N . PRO E 1 61 ? 44.714 -21.180 13.268 1.000 9.717 78 PRO EEE N 1
ATOM 9425 C CA . PRO E 1 61 ? 45.761 -20.848 14.225 1.000 10.259 78 PRO EEE CA 1
ATOM 9426 C C . PRO E 1 61 ? 45.880 -21.930 15.311 1.000 9.880 78 PRO EEE C 1
ATOM 9427 O O . PRO E 1 61 ? 44.868 -22.509 15.705 1.000 10.191 78 PRO EEE O 1
ATOM 9431 N N . CYS E 1 62 ? 47.108 -22.130 15.771 1.000 9.822 79 CYS EEE N 1
ATOM 9432 C CA . CYS E 1 62 ? 47.432 -23.103 16.830 1.000 9.809 79 CYS EEE CA 1
ATOM 9433 C C . CYS E 1 62 ? 48.129 -22.405 17.997 1.000 9.741 79 CYS EEE C 1
ATOM 9434 O O . CYS E 1 62 ? 48.744 -21.352 17.825 1.000 10.907 79 CYS EEE O 1
ATOM 9437 N N . TYR E 1 63 ? 48.069 -23.043 19.153 1.000 9.312 80 TYR EEE N 1
ATOM 9438 C CA . TYR E 1 63 ? 48.895 -22.618 20.302 1.000 9.075 80 TYR EEE CA 1
ATOM 9439 C C . TYR E 1 63 ? 50.383 -22.779 20.010 1.000 9.451 80 TYR EEE C 1
ATOM 9440 O O . TYR E 1 63 ? 50.789 -23.801 19.403 1.000 11.096 80 TYR EEE O 1
ATOM 9449 N N . SER E 1 64 ? 51.181 -21.824 20.462 1.000 9.814 81 SER EEE N 1
ATOM 9450 C CA . SER E 1 64 ? 52.653 -21.914 20.456 1.000 10.346 81 SER EEE CA 1
ATOM 9451 C C . SER E 1 64 ? 53.130 -22.420 21.824 1.000 9.612 81 SER EEE C 1
ATOM 9452 O O . SER E 1 64 ? 52.572 -22.045 22.866 1.000 10.275 81 SER EEE O 1
ATOM 9455 N N . VAL E 1 65 ? 54.210 -23.189 21.812 1.000 10.038 82 VAL EEE N 1
ATOM 9456 C CA . VAL E 1 65 ? 54.832 -23.693 23.054 1.000 9.938 82 VAL EEE CA 1
ATOM 9457 C C . VAL E 1 65 ? 56.334 -23.781 22.874 1.000 10.478 82 VAL EEE C 1
ATOM 9458 O O . VAL E 1 65 ? 56.824 -24.148 21.779 1.000 12.141 82 VAL EEE O 1
ATOM 9462 N N . ALA E 1 66 ? 57.052 -23.505 23.941 1.000 10.685 83 ALA EEE N 1
ATOM 9463 C CA . ALA E 1 66 ? 58.495 -23.783 24.042 1.000 11.857 83 ALA EEE CA 1
ATOM 9464 C C . ALA E 1 66 ? 58.772 -24.457 25.377 1.000 11.654 83 ALA EEE C 1
ATOM 9465 O O . ALA E 1 66 ? 58.283 -23.998 26.414 1.000 13.252 83 ALA EEE O 1
ATOM 9467 N N . ARG E 1 67 ? 59.582 -25.505 25.309 1.000 12.904 84 ARG EEE N 1
ATOM 9468 C CA . ARG E 1 67 ? 60.098 -26.166 26.536 1.000 13.125 84 ARG EEE CA 1
ATOM 9469 C C . ARG E 1 67 ? 61.571 -25.754 26.657 1.000 11.904 84 ARG EEE C 1
ATOM 9470 O O . ARG E 1 67 ? 62.313 -26.016 25.695 1.000 15.160 84 ARG EEE O 1
ATOM 9478 N N A ILE E 1 68 ? 61.949 -25.096 27.676 0.500 12.188 85 ILE EEE N 1
ATOM 9479 N N B ILE E 1 68 ? 61.915 -24.988 27.625 0.500 12.680 85 ILE EEE N 1
ATOM 9480 C CA A ILE E 1 68 ? 63.301 -24.500 27.811 0.500 12.715 85 ILE EEE CA 1
ATOM 9481 C CA B ILE E 1 68 ? 63.268 -24.389 27.768 0.500 14.202 85 ILE EEE CA 1
ATOM 9482 C C A ILE E 1 68 ? 64.057 -25.220 28.918 0.500 12.670 85 ILE EEE C 1
ATOM 9483 C C B ILE E 1 68 ? 64.022 -25.145 28.852 0.500 13.388 85 ILE EEE C 1
ATOM 9484 O O A ILE E 1 68 ? 63.761 -25.018 30.097 0.500 12.467 85 ILE EEE O 1
ATOM 9485 O O B ILE E 1 68 ? 63.582 -25.208 30.001 0.500 12.928 85 ILE EEE O 1
ATOM 9494 N N A PRO E 1 69 ? 65.054 -26.075 28.602 0.500 12.880 86 PRO EEE N 1
ATOM 9495 N N B PRO E 1 69 ? 65.172 -25.756 28.508 0.500 13.586 86 PRO EEE N 1
ATOM 9496 C CA A PRO E 1 69 ? 65.875 -26.657 29.665 0.500 13.281 86 PRO EEE CA 1
ATOM 9497 C CA B PRO E 1 69 ? 65.993 -26.434 29.509 0.500 15.323 86 PRO EEE CA 1
ATOM 9498 C C A PRO E 1 69 ? 66.645 -25.569 30.422 0.500 13.228 86 PRO EEE C 1
ATOM 9499 C C B PRO E 1 69 ? 66.634 -25.415 30.450 0.500 14.312 86 PRO EEE C 1
ATOM 9500 O O A PRO E 1 69 ? 67.185 -24.652 29.819 0.500 15.831 86 PRO EEE O 1
ATOM 9501 O O B PRO E 1 69 ? 67.084 -24.364 29.989 0.500 15.254 86 PRO EEE O 1
ATOM 9508 N N . LEU E 1 70 ? 66.671 -25.738 31.739 1.000 13.362 87 LEU EEE N 1
ATOM 9509 C CA . LEU E 1 70 ? 67.307 -24.857 32.737 1.000 12.736 87 LEU EEE CA 1
ATOM 9510 C C . LEU E 1 70 ? 68.581 -25.515 33.226 1.000 12.412 87 LEU EEE C 1
ATOM 9511 O O . LEU E 1 70 ? 68.803 -26.716 33.022 1.000 13.836 87 LEU EEE O 1
ATOM 9516 N N . PRO E 1 71 ? 69.432 -24.770 33.957 1.000 12.988 88 PRO EEE N 1
ATOM 9517 C CA . PRO E 1 71 ? 70.631 -25.385 34.511 1.000 13.504 88 PRO EEE CA 1
ATOM 9518 C C . PRO E 1 71 ? 70.301 -26.599 35.384 1.000 13.412 88 PRO EEE C 1
ATOM 9519 O O . PRO E 1 71 ? 69.403 -26.546 36.220 1.000 14.339 88 PRO EEE O 1
ATOM 9523 N N . ASN E 1 72 ? 71.034 -27.681 35.177 1.000 14.378 89 ASN EEE N 1
ATOM 9524 C CA . ASN E 1 72 ? 70.814 -28.931 35.938 1.000 16.636 89 ASN EEE CA 1
ATOM 9525 C C . ASN E 1 72 ? 71.021 -28.685 37.433 1.000 16.942 89 ASN EEE C 1
ATOM 9526 O O . ASN E 1 72 ? 72.046 -28.071 37.814 1.000 19.544 89 ASN EEE O 1
ATOM 9531 N N . LEU E 1 73 ? 70.107 -29.183 38.251 1.000 16.965 90 LEU EEE N 1
ATOM 9532 C CA . LEU E 1 73 ? 70.211 -28.896 39.707 1.000 17.594 90 LEU EEE CA 1
ATOM 9533 C C . LEU E 1 73 ? 70.636 -30.106 40.537 1.000 22.747 90 LEU EEE C 1
ATOM 9534 O O . LEU E 1 73 ? 71.313 -29.916 41.540 1.000 30.230 90 LEU EEE O 1
ATOM 9539 N N . ASN E 1 74 ? 70.161 -31.279 40.193 1.000 26.037 91 ASN EEE N 1
ATOM 9540 C CA . ASN E 1 74 ? 70.445 -32.410 41.114 1.000 25.403 91 ASN EEE CA 1
ATOM 9541 C C . ASN E 1 74 ? 71.327 -33.420 40.380 1.000 34.436 91 ASN EEE C 1
ATOM 9542 O O . ASN E 1 74 ? 71.262 -33.509 39.151 1.000 41.913 91 ASN EEE O 1
ATOM 9547 N N . ASN E 1 81 ? 64.649 -35.145 48.753 1.000 41.513 98 ASN EEE N 1
ATOM 9548 C CA . ASN E 1 81 ? 65.103 -33.773 49.097 1.000 33.349 98 ASN EEE CA 1
ATOM 9549 C C . ASN E 1 81 ? 65.902 -33.228 47.911 1.000 29.580 98 ASN EEE C 1
ATOM 9550 O O . ASN E 1 81 ? 67.024 -33.676 47.701 1.000 34.525 98 ASN EEE O 1
ATOM 9555 N N . ILE E 1 82 ? 65.303 -32.298 47.163 1.000 24.308 99 ILE EEE N 1
ATOM 9556 C CA . ILE E 1 82 ? 65.969 -31.795 45.934 1.000 22.782 99 ILE EEE CA 1
ATOM 9557 C C . ILE E 1 82 ? 65.753 -30.295 45.759 1.000 18.060 99 ILE EEE C 1
ATOM 9558 O O . ILE E 1 82 ? 64.961 -29.716 46.486 1.000 18.565 99 ILE EEE O 1
ATOM 9563 N N . LEU E 1 83 ? 66.511 -29.719 44.827 1.000 17.160 100 LEU EEE N 1
ATOM 9564 C CA . LEU E 1 83 ? 66.264 -28.319 44.421 1.000 14.844 100 LEU EEE CA 1
ATOM 9565 C C . LEU E 1 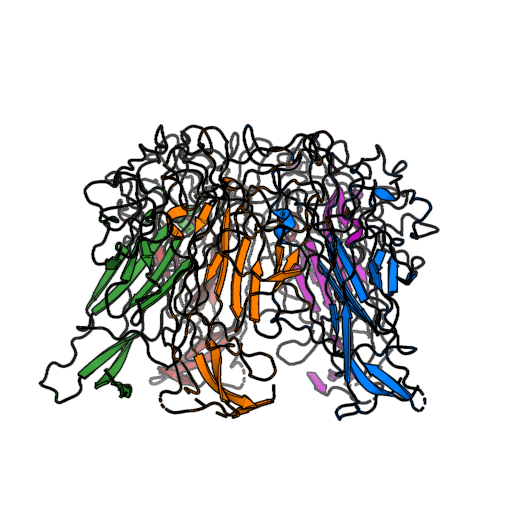83 ? 65.455 -28.320 43.134 1.000 13.941 100 LEU EEE C 1
ATOM 9566 O O . LEU E 1 83 ? 65.675 -29.177 42.274 1.000 14.552 100 LEU EEE O 1
ATOM 9571 N N . MET E 1 84 ? 64.605 -27.314 43.023 1.000 13.009 101 MET EEE N 1
ATOM 9572 C CA . MET E 1 84 ? 63.857 -27.051 41.783 1.000 12.304 101 MET EEE CA 1
ATOM 9573 C C . MET E 1 84 ? 63.955 -25.576 41.460 1.000 11.880 101 MET EEE C 1
ATOM 9574 O O . MET E 1 84 ? 63.938 -24.735 42.371 1.000 13.475 101 MET EEE O 1
ATOM 9579 N N . TRP E 1 85 ? 63.968 -25.260 40.177 1.000 11.717 102 TRP EEE N 1
ATOM 9580 C CA . TRP E 1 85 ? 63.831 -23.854 39.759 1.000 10.796 102 TRP EEE CA 1
ATOM 9581 C C . TRP E 1 85 ? 62.377 -23.431 39.938 1.000 10.328 102 TRP EEE C 1
ATOM 9582 O O . TRP E 1 85 ? 61.477 -24.132 39.467 1.000 11.770 102 TRP EEE O 1
ATOM 9593 N N . GLU E 1 86 ? 62.200 -22.261 40.538 1.000 10.288 103 GLU EEE N 1
ATOM 9594 C CA . GLU E 1 86 ? 60.886 -21.655 40.795 1.000 10.854 103 GLU EEE CA 1
ATOM 9595 C C . GLU E 1 86 ? 60.781 -20.388 39.958 1.000 10.557 103 GLU EEE C 1
ATOM 9596 O O . GLU E 1 86 ? 61.629 -19.503 40.095 1.000 11.009 103 GLU EEE O 1
ATOM 9602 N N . ALA E 1 87 ? 59.761 -20.322 39.113 1.000 10.130 104 ALA EEE N 1
ATOM 9603 C CA . ALA E 1 87 ? 59.554 -19.117 38.295 1.000 10.338 104 ALA EEE CA 1
ATOM 9604 C C . ALA E 1 87 ? 58.875 -18.049 39.142 1.000 10.349 104 ALA EEE C 1
ATOM 9605 O O . ALA E 1 87 ? 57.823 -18.318 39.732 1.000 11.686 104 ALA EEE O 1
ATOM 9607 N N . VAL E 1 88 ? 59.478 -16.873 39.206 1.000 10.117 105 VAL EEE N 1
ATOM 9608 C CA . VAL E 1 88 ? 59.070 -15.808 40.158 1.000 10.804 105 VAL EEE CA 1
ATOM 9609 C C . VAL E 1 88 ? 58.436 -14.630 39.432 1.000 10.433 105 VAL EEE C 1
ATOM 9610 O O . VAL E 1 88 ? 57.436 -14.099 39.906 1.000 11.567 105 VAL EEE O 1
ATOM 9614 N N . THR E 1 89 ? 59.032 -14.181 38.330 1.000 11.180 106 THR EEE N 1
ATOM 9615 C CA . THR E 1 89 ? 58.523 -12.997 37.614 1.000 11.588 106 THR EEE CA 1
ATOM 9616 C C . THR E 1 89 ? 58.552 -13.230 36.114 1.000 11.067 106 THR EEE C 1
ATOM 9617 O O . THR E 1 89 ? 59.378 -14.032 35.615 1.000 12.236 106 THR EEE O 1
ATOM 9621 N N . LEU E 1 90 ? 57.684 -12.488 35.449 1.000 11.286 107 LEU EEE N 1
ATOM 9622 C CA . LEU E 1 90 ? 57.556 -12.488 33.981 1.000 11.399 107 LEU EEE CA 1
ATOM 9623 C C . LEU E 1 90 ? 57.499 -11.050 33.487 1.000 10.809 107 LEU EEE C 1
ATOM 9624 O O . LEU E 1 90 ? 56.719 -10.254 34.003 1.000 11.662 107 LEU EEE O 1
ATOM 9629 N N . LYS E 1 91 ? 58.253 -10.774 32.429 1.000 10.904 108 LYS EEE N 1
ATOM 9630 C CA . LYS E 1 91 ? 58.026 -9.615 31.546 1.000 11.541 108 LYS EEE CA 1
ATOM 9631 C C . LYS E 1 91 ? 57.664 -10.202 30.192 1.000 11.046 108 LYS EEE C 1
ATOM 9632 O O . LYS E 1 91 ? 58.307 -11.153 29.726 1.000 11.775 108 LYS EEE O 1
ATOM 9638 N N . THR E 1 92 ? 56.632 -9.660 29.573 1.000 10.543 109 THR EEE N 1
ATOM 9639 C CA . THR E 1 92 ? 56.194 -10.183 28.272 1.000 10.893 109 THR EEE CA 1
ATOM 9640 C C . THR E 1 92 ? 55.679 -9.041 27.421 1.000 11.857 109 THR EEE C 1
ATOM 9641 O O . THR E 1 92 ? 55.135 -8.063 27.948 1.000 14.894 109 THR EEE O 1
ATOM 9645 N N A GLU E 1 93 ? 55.815 -9.127 26.113 0.500 14.036 110 GLU EEE N 1
ATOM 9646 N N B GLU E 1 93 ? 55.749 -9.268 26.111 0.500 11.449 110 GLU EEE N 1
ATOM 9647 C CA A GLU E 1 93 ? 55.005 -8.253 25.238 0.500 15.528 110 GLU EEE CA 1
ATOM 9648 C CA B GLU E 1 93 ? 55.561 -8.213 25.091 0.500 11.249 110 GLU EEE CA 1
ATOM 9649 C C A GLU E 1 93 ? 55.025 -8.834 23.844 0.500 12.775 110 GLU EEE C 1
ATOM 9650 C C B GLU E 1 93 ? 55.148 -8.827 23.749 0.500 10.907 110 GLU EEE C 1
ATOM 9651 O O A GLU E 1 93 ? 55.807 -9.726 23.519 0.500 12.704 110 GLU EEE O 1
ATOM 9652 O O B GLU E 1 93 ? 55.822 -9.767 23.306 0.500 11.536 110 GLU EEE O 1
ATOM 9663 N N . VAL E 1 94 ? 54.100 -8.308 23.096 1.000 11.341 111 VAL EEE N 1
ATOM 9664 C CA . VAL E 1 94 ? 53.869 -8.657 21.686 1.000 10.388 111 VAL EEE CA 1
ATOM 9665 C C . VAL E 1 94 ? 54.897 -7.886 20.858 1.000 9.362 111 VAL EEE C 1
ATOM 9666 O O . VAL E 1 94 ? 55.068 -6.690 21.053 1.000 10.078 111 VAL EEE O 1
ATOM 9670 N N . ILE E 1 95 ? 55.582 -8.594 19.960 1.000 9.880 112 ILE EEE N 1
ATOM 9671 C CA . ILE E 1 95 ? 56.699 -8.042 19.158 1.000 10.056 112 ILE EEE CA 1
ATOM 9672 C C . ILE E 1 95 ? 56.205 -7.675 17.762 1.000 9.725 112 ILE EEE C 1
ATOM 9673 O O . ILE E 1 95 ? 55.740 -8.544 17.031 1.000 10.912 112 ILE EEE O 1
ATOM 9678 N N . GLY E 1 96 ? 56.335 -6.400 17.398 1.000 9.406 113 GLY EEE N 1
ATOM 9679 C CA . GLY E 1 96 ? 55.981 -5.966 16.035 1.000 9.656 113 GLY EEE CA 1
ATOM 9680 C C . GLY E 1 96 ? 54.643 -5.275 15.937 1.000 8.935 113 GLY EEE C 1
ATOM 9681 O O . GLY E 1 96 ? 54.046 -5.301 14.854 1.000 10.070 113 GLY EEE O 1
ATOM 9682 N N . VAL E 1 97 ? 54.166 -4.655 16.998 1.000 9.233 114 VAL EEE N 1
ATOM 9683 C CA . VAL E 1 97 ? 52.803 -4.078 16.970 1.000 10.099 114 VAL EEE CA 1
ATOM 9684 C C . VAL E 1 97 ? 52.674 -3.026 15.864 1.000 9.301 114 VAL EEE C 1
ATOM 9685 O O . VAL E 1 97 ? 51.577 -2.859 15.324 1.000 10.070 114 VAL EEE O 1
ATOM 9689 N N . THR E 1 98 ? 53.735 -2.302 15.552 1.000 9.148 115 THR EEE N 1
ATOM 9690 C CA . THR E 1 98 ? 53.662 -1.223 14.544 1.000 9.570 115 THR EEE CA 1
ATOM 9691 C C . THR E 1 98 ? 53.477 -1.770 13.126 1.000 9.996 115 THR EEE C 1
ATOM 9692 O O . THR E 1 98 ? 53.099 -0.988 12.249 1.000 10.496 115 THR EEE O 1
ATOM 9696 N N . SER E 1 99 ? 53.735 -3.053 12.898 1.000 9.488 116 SER EEE N 1
ATOM 9697 C CA . SER E 1 99 ? 53.572 -3.627 11.559 1.000 9.735 116 SER EEE CA 1
ATOM 9698 C C . SER E 1 99 ? 52.120 -3.480 11.115 1.000 10.559 116 SER EEE C 1
ATOM 9699 O O . SER E 1 99 ? 51.855 -3.422 9.898 1.000 11.988 116 SER EEE O 1
ATOM 9702 N N . LEU E 1 100 ? 51.197 -3.391 12.059 1.000 10.870 117 LEU EEE N 1
ATOM 9703 C CA . LEU E 1 100 ? 49.764 -3.260 11.741 1.000 12.783 117 LEU EEE CA 1
ATOM 9704 C C . LEU E 1 100 ? 49.462 -1.869 11.167 1.000 13.049 117 LEU EEE C 1
ATOM 9705 O O . LEU E 1 100 ? 48.325 -1.638 10.745 1.000 17.310 117 LEU EEE O 1
ATOM 9710 N N A MET E 1 101 ? 50.447 -0.974 11.123 0.500 12.486 118 MET EEE N 1
ATOM 9711 N N B MET E 1 101 ? 50.441 -0.973 11.086 0.500 12.965 118 MET EEE N 1
ATOM 9712 C CA A MET E 1 101 ? 50.295 0.341 10.444 0.500 13.765 118 MET EEE CA 1
ATOM 9713 C CA B MET E 1 101 ? 50.242 0.335 10.405 0.500 14.431 118 MET EEE CA 1
ATOM 9714 C C A MET E 1 101 ? 50.388 0.195 8.918 0.500 13.333 118 MET EEE C 1
ATOM 9715 C C B MET E 1 101 ? 50.589 0.255 8.916 0.500 13.841 118 MET EEE C 1
ATOM 9716 O O A MET E 1 101 ? 49.998 1.153 8.244 0.500 12.552 118 MET EEE O 1
ATOM 9717 O O B MET E 1 101 ? 50.605 1.317 8.269 0.500 13.091 118 MET EEE O 1
ATOM 9726 N N . ASN E 1 102 ? 50.863 -0.936 8.392 1.000 12.149 119 ASN EEE N 1
ATOM 9727 C CA . ASN E 1 102 ? 50.929 -1.133 6.932 1.000 12.196 119 ASN EEE CA 1
ATOM 9728 C C . ASN E 1 102 ? 49.504 -1.310 6.372 1.000 12.859 119 ASN EEE C 1
ATOM 9729 O O . ASN E 1 102 ? 49.000 -2.446 6.320 1.000 14.412 119 ASN EEE O 1
ATOM 9734 N N . VAL E 1 103 ? 48.892 -0.182 5.991 1.000 12.167 120 VAL EEE N 1
ATOM 9735 C CA . VAL E 1 103 ? 47.536 -0.102 5.368 1.000 13.120 120 VAL EEE CA 1
ATOM 9736 C C . VAL E 1 103 ? 47.676 0.233 3.878 1.000 12.141 120 VAL EEE C 1
ATOM 9737 O O . VAL E 1 103 ? 46.726 0.738 3.276 1.000 13.286 120 VAL EEE O 1
ATOM 9741 N N . HIS E 1 104 ? 48.820 -0.111 3.304 1.000 11.259 121 HIS EEE N 1
ATOM 9742 C CA . HIS E 1 104 ? 49.099 0.186 1.879 1.000 11.386 121 HIS EEE CA 1
ATOM 9743 C C . HIS E 1 104 ? 49.442 -1.066 1.084 1.000 11.894 121 HIS EEE C 1
ATOM 9744 O O . HIS E 1 104 ? 49.850 -0.902 -0.073 1.000 14.215 121 HIS EEE O 1
ATOM 9751 N N . SER E 1 105 ? 49.276 -2.261 1.641 1.000 12.775 122 SER EEE N 1
ATOM 9752 C CA . SER E 1 105 ? 49.747 -3.522 1.016 1.000 13.841 122 SER EEE CA 1
ATOM 9753 C C . SER E 1 105 ? 48.565 -4.428 0.693 1.000 13.575 122 SER EEE C 1
ATOM 9754 O O . SER E 1 105 ? 48.160 -5.201 1.538 1.000 15.444 122 SER EEE O 1
ATOM 9757 N N . ASN E 1 106 ? 48.032 -4.351 -0.521 1.000 17.605 123 ASN EEE N 1
ATOM 9758 C CA . ASN E 1 106 ? 47.002 -5.306 -1.019 1.000 20.471 123 ASN EEE CA 1
ATOM 9759 C C . ASN E 1 106 ? 45.782 -5.286 -0.089 1.000 16.486 123 ASN EEE C 1
ATOM 9760 O O . ASN E 1 106 ? 45.140 -6.319 0.083 1.000 19.955 123 ASN EEE O 1
ATOM 9765 N N . GLY E 1 107 ? 45.479 -4.152 0.517 1.000 16.660 124 GLY EEE N 1
ATOM 9766 C CA . GLY E 1 107 ? 44.299 -4.028 1.371 1.000 16.373 124 GLY EEE CA 1
ATOM 9767 C C . GLY E 1 107 ? 43.055 -3.606 0.623 1.000 17.818 124 GLY EEE C 1
ATOM 9768 O O . GLY E 1 107 ? 43.083 -3.407 -0.624 1.000 20.652 124 GLY EEE O 1
ATOM 9769 N N . GLN E 1 108 ? 41.960 -3.611 1.349 1.000 17.023 125 GLN EEE N 1
ATOM 9770 C CA . GLN E 1 108 ? 40.641 -3.163 0.864 1.000 17.568 125 GLN EEE CA 1
ATOM 9771 C C . GLN E 1 108 ? 40.386 -1.750 1.366 1.000 17.286 125 GLN EEE C 1
ATOM 9772 O O . GLN E 1 108 ? 40.334 -1.539 2.587 1.000 18.634 125 GLN EEE O 1
ATOM 9778 N N . ALA E 1 109 ? 40.273 -0.797 0.451 1.000 19.105 126 ALA EEE N 1
ATOM 9779 C CA . ALA E 1 109 ? 40.017 0.600 0.817 1.000 19.529 126 ALA EEE CA 1
ATOM 9780 C C . ALA E 1 109 ? 38.764 0.643 1.676 1.000 22.042 126 ALA EEE C 1
ATOM 9781 O O . ALA E 1 109 ? 37.758 0.002 1.316 1.000 24.832 126 ALA EEE O 1
ATOM 9783 N N . THR E 1 110 ? 38.829 1.409 2.763 1.000 23.895 127 THR EEE N 1
ATOM 9784 C CA . THR E 1 110 ? 37.696 1.567 3.702 1.000 26.061 127 THR EEE CA 1
ATOM 9785 C C . THR E 1 110 ? 36.545 2.285 2.994 1.000 28.274 127 THR EEE C 1
ATOM 9786 O O . THR E 1 110 ? 35.437 2.044 3.362 1.000 32.846 127 THR EEE O 1
ATOM 9790 N N . HIS E 1 111 ? 36.840 3.151 2.024 1.000 25.869 128 HIS EEE N 1
ATOM 9791 C CA . HIS E 1 111 ? 35.859 3.888 1.182 1.000 24.148 128 HIS EEE CA 1
ATOM 9792 C C . HIS E 1 111 ? 36.609 4.371 -0.063 1.000 21.189 128 HIS EEE C 1
ATOM 9793 O O . HIS E 1 111 ? 37.830 4.236 -0.112 1.000 21.410 128 HIS EEE O 1
ATOM 9800 N N A ASP E 1 112 ? 35.901 4.922 -1.049 0.500 22.755 129 ASP EEE N 1
ATOM 9801 N N B ASP E 1 112 ? 35.901 4.963 -1.027 0.500 22.540 129 ASP EEE N 1
ATOM 9802 C CA A ASP E 1 112 ? 36.532 5.376 -2.317 0.500 23.095 129 ASP EEE CA 1
ATOM 9803 C CA B ASP E 1 112 ? 36.503 5.456 -2.297 0.500 23.484 129 ASP EEE CA 1
ATOM 9804 C C A ASP E 1 112 ? 37.697 6.330 -1.992 0.500 17.563 129 ASP EEE C 1
ATOM 9805 C C B ASP E 1 112 ? 37.707 6.364 -1.989 0.500 17.518 129 ASP EEE C 1
ATOM 9806 O O A ASP E 1 112 ? 37.473 7.339 -1.306 0.500 18.584 129 ASP EEE O 1
ATOM 9807 O O B ASP E 1 112 ? 37.518 7.400 -1.331 0.500 17.515 129 ASP EEE O 1
ATOM 9816 N N . ASN E 1 113 ? 38.896 5.989 -2.472 1.000 17.381 130 ASN EEE N 1
ATOM 9817 C CA . ASN E 1 113 ? 40.151 6.766 -2.349 1.000 16.434 130 ASN EEE CA 1
ATOM 9818 C C . ASN E 1 113 ? 40.781 6.615 -0.966 1.000 14.033 130 ASN EEE C 1
ATOM 9819 O O . ASN E 1 113 ? 41.818 7.225 -0.767 1.000 14.670 130 ASN EEE O 1
ATOM 9824 N N . GLY E 1 114 ? 40.211 5.804 -0.083 1.000 13.541 131 GLY EEE N 1
ATOM 9825 C CA . GLY E 1 114 ? 40.736 5.678 1.286 1.000 13.283 131 GLY EEE CA 1
ATOM 9826 C C . GLY E 1 114 ? 41.922 4.734 1.395 1.000 12.791 131 GLY EEE C 1
ATOM 9827 O O . GLY E 1 114 ? 42.302 4.019 0.448 1.000 14.704 131 GLY EEE O 1
ATOM 9828 N N . ALA E 1 115 ? 42.476 4.700 2.592 1.000 12.354 132 ALA EEE N 1
ATOM 9829 C CA . ALA E 1 115 ? 43.541 3.760 2.972 1.000 12.970 132 ALA EEE CA 1
ATOM 9830 C C . ALA E 1 115 ? 42.967 2.351 3.165 1.000 12.275 132 ALA EEE C 1
ATOM 9831 O O . ALA E 1 115 ? 41.736 2.173 3.234 1.000 13.925 132 ALA EEE O 1
ATOM 9833 N N . GLY E 1 116 ? 43.847 1.359 3.231 1.000 12.549 133 GLY EEE N 1
ATOM 9834 C CA . GLY E 1 116 ? 43.408 -0.013 3.468 1.000 13.641 133 GLY EEE CA 1
ATOM 9835 C C . GLY E 1 116 ? 42.821 -0.193 4.854 1.000 14.239 133 GLY EEE C 1
ATOM 9836 O O . GLY E 1 116 ? 43.307 0.404 5.817 1.000 14.957 133 GLY EEE O 1
ATOM 9837 N N A LYS E 1 117 ? 41.805 -1.036 4.978 0.500 15.312 134 LYS EEE N 1
ATOM 9838 N N B LYS E 1 117 ? 41.806 -1.038 4.954 0.500 15.583 134 LYS EEE N 1
ATOM 9839 C CA A LYS E 1 117 ? 41.215 -1.414 6.285 0.500 16.934 134 LYS EEE CA 1
ATOM 9840 C CA B LYS E 1 117 ? 41.295 -1.485 6.265 0.500 17.499 134 LYS EEE CA 1
ATOM 9841 C C A LYS E 1 117 ? 42.270 -2.135 7.124 0.500 17.763 134 LYS EEE C 1
ATOM 9842 C C B LYS E 1 117 ? 42.465 -2.033 7.065 0.500 16.860 134 LYS EEE C 1
ATOM 9843 O O A LYS E 1 117 ? 42.750 -3.187 6.701 0.500 15.786 134 LYS EEE O 1
ATOM 9844 O O B LYS E 1 117 ? 43.275 -2.810 6.557 0.500 16.878 134 LYS EEE O 1
ATOM 9851 N N . PRO E 1 118 ? 42.609 -1.645 8.347 1.000 17.594 135 PRO EEE N 1
ATOM 9852 C CA . PRO E 1 118 ? 43.636 -2.265 9.174 1.000 18.268 135 PRO EEE CA 1
ATOM 9853 C C . PRO E 1 118 ? 43.153 -3.585 9.767 1.000 13.654 135 PRO EEE C 1
ATOM 9854 O O . PRO E 1 118 ? 41.943 -3.907 9.701 1.000 16.694 135 PRO EEE O 1
ATOM 9858 N N . VAL E 1 119 ? 44.120 -4.352 10.249 1.000 14.104 136 VAL EEE N 1
ATOM 9859 C CA . VAL E 1 119 ? 43.837 -5.591 10.987 1.000 14.031 136 VAL EEE CA 1
ATOM 9860 C C . VAL E 1 119 ? 42.878 -5.255 12.121 1.000 14.244 136 VAL EEE C 1
ATOM 9861 O O . VAL E 1 119 ? 43.097 -4.308 12.869 1.000 16.518 136 VAL EEE O 1
ATOM 9865 N N A GLN E 1 120 ? 41.789 -6.012 12.187 0.500 13.359 137 GLN EEE N 1
ATOM 9866 N N B GLN E 1 120 ? 41.822 -6.040 12.244 0.500 13.620 137 GLN EEE N 1
ATOM 9867 C CA A GLN E 1 120 ? 40.694 -5.782 13.147 0.500 14.278 137 GLN EEE CA 1
ATOM 9868 C CA B GLN E 1 120 ? 40.804 -5.828 13.286 0.500 15.289 137 GLN EEE CA 1
ATOM 9869 C C A GLN E 1 120 ? 39.882 -7.061 13.289 0.500 13.370 137 GLN EEE C 1
ATOM 9870 C C B GLN E 1 120 ? 39.897 -7.050 13.307 0.500 13.420 137 GLN EEE C 1
ATOM 9871 O O A GLN E 1 120 ? 40.108 -8.017 12.524 0.500 13.741 137 GLN EEE O 1
ATOM 9872 O O B GLN E 1 120 ? 40.079 -7.959 12.478 0.500 14.004 137 GLN EEE O 1
ATOM 9883 N N . GLY E 1 121 ? 38.960 -7.057 14.242 1.000 14.231 138 GLY EEE N 1
ATOM 9884 C CA . GLY E 1 121 ? 38.106 -8.215 14.487 1.000 14.725 138 GLY EEE CA 1
ATOM 9885 C C . GLY E 1 121 ? 38.701 -9.117 15.548 1.000 12.773 138 GLY EEE C 1
ATOM 9886 O O . GLY E 1 121 ? 39.611 -8.737 16.272 1.000 14.825 138 GLY EEE O 1
ATOM 9887 N N . THR E 1 122 ? 38.127 -10.290 15.667 1.000 12.186 139 THR EEE N 1
ATOM 9888 C CA . THR E 1 122 ? 38.367 -11.187 16.813 1.000 11.922 139 THR EEE CA 1
ATOM 9889 C C . THR E 1 122 ? 39.864 -11.351 17.074 1.000 11.183 139 THR EEE C 1
ATOM 9890 O O . THR E 1 122 ? 40.634 -11.659 16.154 1.000 11.886 139 THR EEE O 1
ATOM 9894 N N . SER E 1 123 ? 40.259 -11.185 18.335 1.000 11.844 140 SER EEE N 1
ATOM 9895 C CA . SER E 1 123 ? 41.636 -11.408 18.780 1.000 11.091 140 SER EEE CA 1
ATOM 9896 C C . SER E 1 123 ? 41.650 -12.352 19.972 1.000 10.393 140 SER EEE C 1
ATOM 9897 O O . SER E 1 123 ? 40.697 -12.410 20.753 1.000 10.807 140 SER EEE O 1
ATOM 9900 N N . PHE E 1 124 ? 42.772 -13.044 20.103 1.000 9.933 141 PHE EEE N 1
ATOM 9901 C CA . PHE E 1 124 ? 43.034 -13.857 21.303 1.000 9.746 141 PHE EEE CA 1
ATOM 9902 C C . PHE E 1 124 ? 44.488 -13.655 21.648 1.000 9.672 141 PHE EEE C 1
ATOM 9903 O O . PHE E 1 124 ? 45.370 -13.966 20.861 1.000 10.183 141 PHE EEE O 1
ATOM 9911 N N . HIS E 1 125 ? 44.714 -13.082 22.831 1.000 9.385 142 HIS EEE N 1
ATOM 9912 C CA . HIS E 1 125 ? 46.066 -12.838 23.370 1.000 9.612 142 HIS EEE CA 1
ATOM 9913 C C . HIS E 1 125 ? 46.193 -13.614 24.663 1.000 9.617 142 HIS EEE C 1
ATOM 9914 O O . HIS E 1 125 ? 45.390 -13.398 25.586 1.000 11.757 142 HIS EEE O 1
ATOM 9921 N N . PHE E 1 126 ? 47.151 -14.510 24.693 1.000 9.209 143 PHE EEE N 1
ATOM 9922 C CA . PHE E 1 126 ? 47.249 -15.528 25.741 1.000 8.954 143 PHE EEE CA 1
ATOM 9923 C C . PHE E 1 126 ? 48.711 -15.819 25.996 1.000 9.256 143 PHE EEE C 1
ATOM 9924 O O . PHE E 1 126 ? 49.518 -15.922 25.053 1.000 9.380 143 PHE EEE O 1
ATOM 9932 N N . PHE E 1 127 ? 49.058 -16.000 27.267 1.000 9.041 144 PHE EEE N 1
ATOM 9933 C CA . PHE E 1 127 ? 50.409 -16.480 27.600 1.000 9.599 144 PHE EEE CA 1
ATOM 9934 C C . PHE E 1 127 ? 50.353 -17.266 28.901 1.000 9.101 144 PHE EEE C 1
ATOM 9935 O O . PHE E 1 127 ? 49.504 -17.008 29.779 1.000 9.785 144 PHE EEE O 1
ATOM 9943 N N . SER E 1 128 ? 51.308 -18.160 29.042 1.000 9.025 145 SER EEE N 1
ATOM 9944 C CA . SER E 1 128 ? 51.427 -18.942 30.278 1.000 9.117 145 SER EEE CA 1
ATOM 9945 C C . SER E 1 128 ? 52.881 -19.286 30.543 1.000 9.372 145 SER EEE C 1
ATOM 9946 O O . SER E 1 128 ? 53.698 -19.401 29.608 1.000 9.527 145 SER EEE O 1
ATOM 9949 N N . VAL E 1 129 ? 53.149 -19.460 31.832 1.000 9.317 146 VAL EEE N 1
ATOM 9950 C CA . VAL E 1 129 ? 54.477 -19.876 32.331 1.000 9.320 146 VAL EEE CA 1
ATOM 9951 C C . VAL E 1 129 ? 54.227 -21.030 33.291 1.000 9.193 146 VAL EEE C 1
ATOM 9952 O O . VAL E 1 129 ? 53.475 -20.841 34.259 1.000 10.014 146 VAL EEE O 1
ATOM 9956 N N . GLY E 1 130 ? 54.869 -22.171 33.096 1.000 9.177 147 GLY EEE N 1
ATOM 9957 C CA . GLY E 1 130 ? 54.649 -23.303 33.997 1.000 9.425 147 GLY EEE CA 1
ATOM 9958 C C . GLY E 1 130 ? 55.869 -24.172 34.144 1.000 9.727 147 GLY EEE C 1
ATOM 9959 O O . GLY E 1 130 ? 56.818 -24.079 33.380 1.000 10.288 147 GLY EEE O 1
ATOM 9960 N N . GLY E 1 131 ? 55.812 -25.031 35.149 1.000 10.572 148 GLY EEE N 1
ATOM 9961 C CA . GLY E 1 131 ? 56.868 -26.014 35.424 1.000 11.164 148 GLY EEE CA 1
ATOM 9962 C C . GLY E 1 131 ? 56.631 -27.342 34.751 1.000 11.238 148 GLY EEE C 1
ATOM 9963 O O . GLY E 1 131 ? 57.321 -28.310 35.078 1.000 12.583 148 GLY EEE O 1
ATOM 9964 N N . GLU E 1 132 ? 55.674 -27.381 33.834 1.000 11.865 149 GLU EEE N 1
ATOM 9965 C CA . GLU E 1 132 ? 55.265 -28.575 33.079 1.000 12.580 149 GLU EEE CA 1
ATOM 9966 C C . GLU E 1 132 ? 54.359 -28.073 31.962 1.000 11.872 149 GLU EEE C 1
ATOM 9967 O O . GLU E 1 132 ? 53.947 -26.904 31.996 1.000 11.149 149 GLU EEE O 1
ATOM 9973 N N . ALA E 1 133 ? 53.999 -28.946 31.046 1.000 11.362 150 ALA EEE N 1
ATOM 9974 C CA . ALA E 1 133 ? 53.153 -28.535 29.914 1.000 11.420 150 ALA EEE CA 1
ATOM 9975 C C . ALA E 1 133 ? 51.824 -27.962 30.396 1.000 11.254 150 ALA EEE C 1
ATOM 9976 O O . ALA E 1 133 ? 51.239 -28.454 31.379 1.000 11.378 150 ALA EEE O 1
ATOM 9978 N N . LEU E 1 134 ? 51.340 -26.965 29.686 1.000 11.059 151 LEU EEE N 1
ATOM 9979 C CA . LEU E 1 134 ? 49.996 -26.428 29.898 1.000 10.828 151 LEU EEE CA 1
ATOM 9980 C C . LEU E 1 134 ? 48.983 -27.556 29.682 1.000 10.880 151 LEU EEE C 1
ATOM 9981 O O . LEU E 1 134 ? 49.036 -28.286 28.678 1.000 11.599 151 LEU EEE O 1
ATOM 9986 N N . GLU E 1 135 ? 48.040 -27.678 30.587 1.000 10.543 152 GLU EEE N 1
ATOM 9987 C CA . GLU E 1 135 ? 46.953 -28.667 30.513 1.000 10.957 152 GLU EEE CA 1
ATOM 9988 C C . GLU E 1 135 ? 45.748 -28.035 29.834 1.000 10.225 152 GLU EEE C 1
ATOM 9989 O O . GLU E 1 135 ? 45.365 -26.919 30.188 1.000 11.075 152 GLU EEE O 1
ATOM 9995 N N . LEU E 1 136 ? 45.226 -28.725 28.829 1.000 10.717 153 LEU EEE N 1
ATOM 9996 C CA . LEU E 1 136 ? 44.138 -28.213 27.964 1.000 10.325 153 LEU EEE CA 1
ATOM 9997 C C . LEU E 1 136 ? 42.849 -28.996 28.203 1.000 10.188 153 LEU EEE C 1
ATOM 9998 O O . LEU E 1 136 ? 42.885 -30.206 28.492 1.000 11.980 153 LEU EEE O 1
ATOM 10003 N N . GLN E 1 137 ? 41.744 -28.267 28.058 1.000 10.059 154 GLN EEE N 1
ATOM 10004 C CA . GLN E 1 137 ? 40.378 -28.803 28.010 1.000 9.951 154 GLN EEE CA 1
ATOM 10005 C C . GLN E 1 137 ? 39.772 -28.432 26.654 1.000 9.954 154 GLN EEE C 1
ATOM 10006 O O . GLN E 1 137 ? 39.881 -27.286 26.230 1.000 10.601 154 GLN EEE O 1
ATOM 10012 N N . GLY E 1 138 ? 39.191 -29.407 25.989 1.000 10.159 155 GLY EEE N 1
ATOM 10013 C CA . GLY E 1 138 ? 38.570 -29.160 24.690 1.000 10.417 155 GLY EEE CA 1
ATOM 10014 C C . GLY E 1 138 ? 37.168 -28.627 24.847 1.000 10.762 155 GLY EEE C 1
ATOM 10015 O O . GLY E 1 138 ? 36.398 -29.180 25.651 1.000 11.230 155 GLY EEE O 1
ATOM 10016 N N . VAL E 1 139 ? 36.827 -27.615 24.060 1.000 10.238 156 VAL EEE N 1
ATOM 10017 C CA . VAL E 1 139 ? 35.446 -27.089 23.960 1.000 10.196 156 VAL EEE CA 1
ATOM 10018 C C . VAL E 1 139 ? 35.248 -26.746 22.488 1.000 10.507 156 VAL EEE C 1
ATOM 10019 O O . VAL E 1 139 ? 36.090 -26.037 21.915 1.000 10.485 156 VAL EEE O 1
ATOM 10023 N N . LEU E 1 140 ? 34.181 -27.266 21.891 1.000 9.756 157 LEU EEE N 1
ATOM 10024 C CA . LEU E 1 140 ? 33.937 -27.089 20.456 1.000 9.775 157 LEU EEE CA 1
ATOM 10025 C C . LEU E 1 140 ? 32.795 -26.110 20.245 1.000 9.656 157 LEU EEE C 1
ATOM 10026 O O . LEU E 1 140 ? 31.737 -26.206 20.863 1.000 10.638 157 LEU EEE O 1
ATOM 10031 N N . PHE E 1 141 ? 32.978 -25.184 19.319 1.000 9.622 158 PHE EEE N 1
ATOM 10032 C CA . PHE E 1 141 ? 31.842 -24.323 18.918 1.000 9.591 158 PHE EEE CA 1
ATOM 10033 C C . PHE E 1 141 ? 30.721 -25.192 18.355 1.000 9.580 158 PHE EEE C 1
ATOM 10034 O O . PHE E 1 141 ? 29.556 -24.976 18.635 1.000 10.430 158 PHE EEE O 1
ATOM 10042 N N . ASN E 1 142 ? 31.161 -26.131 17.510 1.000 9.796 159 ASN EEE N 1
ATOM 10043 C CA . ASN E 1 142 ? 30.313 -27.028 16.700 1.000 10.146 159 ASN EEE CA 1
ATOM 10044 C C . ASN E 1 142 ? 30.907 -28.428 16.804 1.000 9.859 159 ASN EEE C 1
ATOM 10045 O O . ASN E 1 142 ? 32.038 -28.619 16.338 1.000 10.751 159 ASN EEE O 1
ATOM 10050 N N . TYR E 1 143 ? 30.232 -29.355 17.480 1.000 10.614 160 TYR EEE N 1
ATOM 10051 C CA . TYR E 1 143 ? 30.861 -30.658 17.749 1.000 11.538 160 TYR EEE CA 1
ATOM 10052 C C . TYR E 1 143 ? 31.057 -31.453 16.465 1.000 11.775 160 TYR EEE C 1
ATOM 10053 O O . TYR E 1 143 ? 31.815 -32.423 16.505 1.000 12.425 160 TYR EEE O 1
ATOM 10062 N N . ARG E 1 144 ? 30.408 -31.050 15.370 1.000 11.809 161 ARG EEE N 1
ATOM 10063 C CA . ARG E 1 144 ? 30.509 -31.781 14.084 1.000 12.151 161 ARG EEE CA 1
ATOM 10064 C C . ARG E 1 144 ? 31.675 -31.272 13.240 1.000 12.694 161 ARG EEE C 1
ATOM 10065 O O . ARG E 1 144 ? 31.895 -31.832 12.138 1.000 15.028 161 ARG EEE O 1
ATOM 10073 N N . THR E 1 145 ? 32.439 -30.283 13.691 1.000 11.767 162 THR EEE N 1
ATOM 10074 C CA . THR E 1 145 ? 33.621 -29.842 12.918 1.000 12.238 162 THR EEE CA 1
ATOM 10075 C C . THR E 1 145 ? 34.555 -31.029 12.706 1.000 13.625 162 THR EEE C 1
ATOM 10076 O O . THR E 1 145 ? 34.886 -31.724 13.652 1.000 14.241 162 THR EEE O 1
ATOM 10080 N N A LYS E 1 146 ? 34.967 -31.235 11.460 0.500 13.428 163 LYS EEE N 1
ATOM 10081 N N B LYS E 1 146 ? 35.038 -31.207 11.483 0.500 13.233 163 LYS EEE N 1
ATOM 10082 C CA A LYS E 1 146 ? 36.040 -32.188 11.103 0.500 13.438 163 LYS EEE CA 1
ATOM 10083 C CA B LYS E 1 146 ? 36.025 -32.262 11.160 0.500 14.152 163 LYS EEE CA 1
ATOM 10084 C C A LYS E 1 146 ? 37.355 -31.427 11.155 0.500 12.841 163 LYS EEE C 1
ATOM 10085 C C B LYS E 1 146 ? 37.392 -31.584 11.086 0.500 12.617 163 LYS EEE C 1
ATOM 10086 O O A LYS E 1 146 ? 37.580 -30.546 10.301 0.500 12.667 163 LYS EEE O 1
ATOM 10087 O O B LYS E 1 146 ? 37.687 -30.903 10.083 0.500 13.839 163 LYS EEE O 1
ATOM 10092 N N . TYR E 1 147 ? 38.178 -31.713 12.151 1.000 13.059 164 TYR EEE N 1
ATOM 10093 C CA . TYR E 1 147 ? 39.517 -31.097 12.241 1.000 12.852 164 TYR EEE CA 1
ATOM 10094 C C . TYR E 1 147 ? 40.453 -31.891 11.351 1.000 13.902 164 TYR EEE C 1
ATOM 10095 O O . TYR E 1 147 ? 40.318 -33.106 11.196 1.000 14.999 164 TYR EEE O 1
ATOM 10104 N N . PRO E 1 148 ? 41.399 -31.192 10.701 1.000 12.886 165 PRO EEE N 1
ATOM 10105 C CA . PRO E 1 148 ? 42.189 -31.811 9.654 1.000 13.357 165 PRO EEE CA 1
ATOM 10106 C C . PRO E 1 148 ? 43.380 -32.622 10.143 1.000 14.328 165 PRO EEE C 1
ATOM 10107 O O . PRO E 1 148 ? 43.915 -32.412 11.238 1.000 14.328 165 PRO EEE O 1
ATOM 10111 N N A ASP E 1 149 ? 43.818 -33.540 9.300 0.500 14.404 166 ASP EEE N 1
ATOM 10112 N N B ASP E 1 149 ? 43.838 -33.524 9.278 0.500 15.297 166 ASP EEE N 1
ATOM 10113 C CA A ASP E 1 149 ? 45.064 -34.297 9.537 0.500 15.749 166 ASP EEE CA 1
ATOM 10114 C CA B ASP E 1 149 ? 45.104 -34.270 9.470 0.500 18.381 166 ASP EEE CA 1
ATOM 10115 C C A ASP E 1 149 ? 46.207 -33.311 9.806 0.500 15.983 166 ASP EEE C 1
ATOM 10116 C C B ASP E 1 149 ? 46.219 -33.281 9.809 0.500 16.960 166 ASP EEE C 1
ATOM 10117 O O A ASP E 1 149 ? 46.301 -32.284 9.117 0.500 17.399 166 ASP EEE O 1
ATOM 10118 O O B ASP E 1 149 ? 46.312 -32.222 9.167 0.500 17.510 166 ASP EEE O 1
ATOM 10127 N N . GLY E 1 150 ? 47.023 -33.627 10.808 1.000 16.239 167 GLY EEE N 1
ATOM 10128 C CA . GLY E 1 150 ? 48.132 -32.777 11.266 1.000 16.776 167 GLY EEE CA 1
ATOM 10129 C C . GLY E 1 150 ? 47.763 -31.962 12.480 1.000 15.612 167 GLY EEE C 1
ATOM 10130 O O . GLY E 1 150 ? 48.673 -31.380 13.082 1.000 20.134 167 GLY EEE O 1
ATOM 10131 N N . THR E 1 151 ? 46.486 -31.897 12.837 1.000 13.049 168 THR EEE N 1
ATOM 10132 C CA . THR E 1 151 ? 46.088 -31.245 14.096 1.000 12.596 168 THR EEE CA 1
ATOM 10133 C C . THR E 1 151 ? 45.768 -32.299 15.156 1.000 13.131 168 THR EEE C 1
ATOM 10134 O O . THR E 1 151 ? 45.474 -33.454 14.844 1.000 14.960 168 THR EEE O 1
ATOM 10138 N N . ILE E 1 152 ? 45.813 -31.850 16.412 1.000 12.194 169 ILE EEE N 1
ATOM 10139 C CA . ILE E 1 152 ? 45.428 -32.648 17.590 1.000 11.909 169 ILE EEE CA 1
ATOM 10140 C C . ILE E 1 152 ? 44.214 -31.951 18.176 1.000 11.722 169 ILE EEE C 1
ATOM 10141 O O . ILE E 1 152 ? 44.294 -30.765 18.524 1.000 13.123 169 ILE EEE O 1
ATOM 10146 N N . PHE E 1 153 ? 43.108 -32.669 18.215 1.000 12.715 170 PHE EEE N 1
ATOM 10147 C CA . PHE E 1 153 ? 41.774 -32.101 18.467 1.000 13.341 170 PHE EEE CA 1
ATOM 10148 C C . PHE E 1 153 ? 40.993 -33.013 19.397 1.000 12.454 170 PHE EEE C 1
ATOM 10149 O O . PHE E 1 153 ? 41.322 -34.184 19.574 1.000 13.346 170 PHE EEE O 1
ATOM 10157 N N . PRO E 1 154 ? 39.879 -32.509 19.944 1.000 13.107 171 PRO EEE N 1
ATOM 10158 C CA . PRO E 1 154 ? 39.008 -33.316 20.791 1.000 12.844 171 PRO EEE CA 1
ATOM 10159 C C . PRO E 1 154 ? 38.448 -34.520 20.032 1.000 13.999 171 PRO EEE C 1
ATOM 10160 O O . PRO E 1 154 ? 37.855 -34.344 18.977 1.000 16.165 171 PRO EEE O 1
ATOM 10164 N N . LYS E 1 155 ? 38.668 -35.711 20.578 1.000 14.081 172 LYS EEE N 1
ATOM 10165 C CA . LYS E 1 155 ? 38.293 -37.002 19.967 1.000 16.084 172 LYS EEE CA 1
ATOM 10166 C C . LYS E 1 155 ? 36.987 -37.479 20.588 1.000 14.973 172 LYS EEE C 1
ATOM 10167 O O . LYS E 1 155 ? 36.670 -37.109 21.727 1.000 15.383 172 LYS EEE O 1
ATOM 10171 N N . ASN E 1 156 ? 36.220 -38.256 19.836 1.000 16.410 173 ASN EEE N 1
ATOM 10172 C CA . ASN E 1 156 ? 34.945 -38.812 20.339 1.000 16.410 173 ASN EEE CA 1
ATOM 10173 C C . ASN E 1 156 ? 34.025 -37.652 20.701 1.000 15.089 173 ASN EEE C 1
ATOM 10174 O O . ASN E 1 156 ? 33.331 -37.720 21.708 1.000 16.663 173 ASN EEE O 1
ATOM 10179 N N . ALA E 1 157 ? 34.022 -36.589 19.904 1.000 14.857 174 ALA EEE N 1
ATOM 10180 C CA . ALA E 1 157 ? 33.167 -35.431 20.197 1.000 13.754 174 ALA EEE CA 1
ATOM 10181 C C . ALA E 1 157 ? 31.700 -35.855 20.184 1.000 12.604 174 ALA EEE C 1
ATOM 10182 O O . ALA E 1 157 ? 31.276 -36.703 19.360 1.000 16.255 174 ALA EEE O 1
ATOM 10184 N N . THR E 1 158 ? 30.943 -35.246 21.076 1.000 12.778 175 THR EEE N 1
ATOM 10185 C CA . THR E 1 158 ? 29.485 -35.401 21.161 1.000 12.557 175 THR EEE CA 1
ATOM 10186 C C . THR E 1 158 ? 28.873 -34.016 21.260 1.000 11.075 175 THR EEE C 1
ATOM 10187 O O . THR E 1 158 ? 29.605 -33.032 21.410 1.000 11.615 175 THR EEE O 1
ATOM 10191 N N . VAL E 1 159 ? 27.551 -33.929 21.203 1.000 11.496 176 VAL EEE N 1
ATOM 10192 C CA . VAL E 1 159 ? 26.943 -32.588 21.326 1.000 11.362 176 VAL EEE CA 1
ATOM 10193 C C . VAL E 1 159 ? 27.315 -31.960 22.683 1.000 11.038 176 VAL EEE C 1
ATOM 10194 O O . VAL E 1 159 ? 27.407 -30.729 22.760 1.000 11.896 176 VAL EEE O 1
ATOM 10198 N N A GLN E 1 160 ? 27.559 -32.757 23.716 0.700 11.765 177 GLN EEE N 1
ATOM 10199 N N B GLN E 1 160 ? 27.516 -32.802 23.715 0.300 12.041 177 GLN EEE N 1
ATOM 10200 C CA A GLN E 1 160 ? 27.925 -32.147 25.014 0.700 11.670 177 GLN EEE CA 1
ATOM 10201 C CA B GLN E 1 160 ? 28.018 -32.399 25.063 0.300 12.094 177 GLN EEE CA 1
ATOM 10202 C C A GLN E 1 160 ? 29.307 -31.487 24.922 0.700 11.278 177 GLN EEE C 1
ATOM 10203 C C B GLN E 1 160 ? 29.244 -31.495 24.883 0.300 11.415 177 GLN EEE C 1
ATOM 10204 O O A GLN E 1 160 ? 29.643 -30.663 25.781 0.700 11.201 177 GLN EEE O 1
ATOM 10205 O O B GLN E 1 160 ? 29.357 -30.491 25.608 0.300 10.617 177 GLN EEE O 1
ATOM 10216 N N . SER E 1 161 ? 30.109 -31.826 23.921 1.000 10.757 178 SER EEE N 1
ATOM 10217 C CA . SER E 1 161 ? 31.417 -31.166 23.689 1.000 10.691 178 SER EEE CA 1
ATOM 10218 C C . SER E 1 161 ? 31.246 -29.675 23.373 1.000 10.146 178 SER EEE C 1
ATOM 10219 O O . SER E 1 161 ? 32.218 -28.937 23.520 1.000 11.325 178 SER EEE O 1
ATOM 10222 N N . GLN E 1 162 ? 30.049 -29.249 22.958 1.000 10.786 179 GLN EEE N 1
ATOM 10223 C CA . GLN E 1 162 ? 29.775 -27.815 22.713 1.000 10.788 179 GLN EEE CA 1
ATOM 10224 C C . GLN E 1 162 ? 29.669 -27.009 24.000 1.000 10.412 179 GLN EEE C 1
ATOM 10225 O O . GLN E 1 162 ? 29.679 -25.782 23.905 1.000 11.093 179 GLN EEE O 1
ATOM 10231 N N . VAL E 1 163 ? 29.554 -27.673 25.154 1.000 10.533 180 VAL EEE N 1
ATOM 10232 C CA . VAL E 1 163 ? 29.494 -26.968 26.467 1.000 10.583 180 VAL EEE CA 1
ATOM 10233 C C . VAL E 1 163 ? 30.558 -27.481 27.434 1.000 11.093 180 VAL EEE C 1
ATOM 10234 O O . VAL E 1 163 ? 31.255 -26.662 28.034 1.000 11.567 180 VAL EEE O 1
ATOM 10238 N N A MET E 1 164 ? 30.670 -28.792 27.647 0.500 10.735 181 MET EEE N 1
ATOM 10239 N N B MET E 1 164 ? 30.647 -28.793 27.608 0.500 11.728 181 MET EEE N 1
ATOM 10240 C CA A MET E 1 164 ? 31.764 -29.352 28.485 0.500 10.667 181 MET EEE CA 1
ATOM 10241 C CA B MET E 1 164 ? 31.672 -29.395 28.484 0.500 12.494 181 MET EEE CA 1
ATOM 10242 C C A MET E 1 164 ? 31.704 -30.876 28.491 0.500 11.157 181 MET EEE C 1
ATOM 10243 C C B MET E 1 164 ? 31.605 -30.907 28.336 0.500 11.325 181 MET EEE C 1
ATOM 10244 O O A MET E 1 164 ? 30.821 -31.451 29.143 0.500 13.731 181 MET EEE O 1
ATOM 10245 O O B MET E 1 164 ? 30.536 -31.501 28.606 0.500 14.510 181 MET EEE O 1
ATOM 10254 N N . ASN E 1 165 ? 32.705 -31.484 27.880 1.000 11.522 182 ASN EEE N 1
ATOM 10255 C CA . ASN E 1 165 ? 32.884 -32.939 27.846 1.000 11.570 182 ASN EEE CA 1
ATOM 10256 C C . ASN E 1 165 ? 34.243 -33.215 28.463 1.000 11.754 182 ASN EEE C 1
ATOM 10257 O O . ASN E 1 165 ? 35.268 -32.857 27.876 1.000 12.201 182 ASN EEE O 1
ATOM 10262 N N . THR E 1 166 ? 34.247 -33.764 29.670 1.000 12.449 183 THR EEE N 1
ATOM 10263 C CA . THR E 1 166 ? 35.485 -33.958 30.447 1.000 13.104 183 THR EEE CA 1
ATOM 10264 C C . THR E 1 166 ? 36.404 -35.011 29.820 1.000 13.231 183 THR EEE C 1
ATOM 10265 O O . THR E 1 166 ? 37.535 -35.132 30.278 1.000 14.110 183 THR EEE O 1
ATOM 10269 N N . GLU E 1 167 ? 35.998 -35.710 28.769 1.000 12.757 184 GLU EEE N 1
ATOM 10270 C CA . GLU E 1 167 ? 36.937 -36.609 28.074 1.000 13.102 184 GLU EEE CA 1
ATOM 10271 C C . GLU E 1 167 ? 38.062 -35.811 27.398 1.000 12.944 184 GLU EEE C 1
ATOM 10272 O O . GLU E 1 167 ? 39.159 -36.355 27.194 1.000 14.325 184 GLU EEE O 1
ATOM 10278 N N . HIS E 1 168 ? 37.811 -34.560 27.018 1.000 11.322 185 HIS EEE N 1
ATOM 10279 C CA . HIS E 1 168 ? 38.747 -33.823 26.142 1.000 11.341 185 HIS EEE CA 1
ATOM 10280 C C . HIS E 1 168 ? 39.858 -33.155 26.953 1.000 11.209 185 HIS EEE C 1
ATOM 10281 O O . HIS E 1 168 ? 39.831 -31.937 27.143 1.000 12.238 185 HIS EEE O 1
ATOM 10288 N N . LYS E 1 169 ? 40.794 -33.970 27.394 1.000 12.546 186 LYS EEE N 1
ATOM 10289 C CA . LYS E 1 169 ? 41.960 -33.508 28.154 1.000 12.825 186 LYS EEE CA 1
ATOM 10290 C C . LYS E 1 169 ? 43.204 -33.714 27.309 1.000 12.878 186 LYS EEE C 1
ATOM 10291 O O . LYS E 1 169 ? 43.356 -34.803 26.709 1.000 15.891 186 LYS EEE O 1
ATOM 10297 N N . ALA E 1 170 ? 44.101 -32.747 27.295 1.000 11.593 187 ALA EEE N 1
ATOM 10298 C CA . ALA E 1 170 ? 45.357 -32.861 26.546 1.000 11.986 187 ALA EEE CA 1
ATOM 10299 C C . ALA E 1 170 ? 46.424 -32.008 27.209 1.000 11.546 187 ALA EEE C 1
ATOM 10300 O O . ALA E 1 170 ? 46.127 -31.211 28.097 1.000 12.644 187 ALA EEE O 1
ATOM 10302 N N . TYR E 1 171 ? 47.645 -32.214 26.781 1.000 12.115 188 TYR EEE N 1
ATOM 10303 C CA . TYR E 1 171 ? 48.800 -31.386 27.140 1.000 11.957 188 TYR EEE CA 1
ATOM 10304 C C . TYR E 1 171 ? 49.243 -30.611 25.908 1.000 11.230 188 TYR EEE C 1
ATOM 10305 O O . TYR E 1 171 ? 49.301 -31.192 24.809 1.000 13.117 188 TYR EEE O 1
ATOM 10314 N N . LEU E 1 172 ? 49.599 -29.348 26.083 1.000 10.930 189 LEU EEE N 1
ATOM 10315 C CA . LEU E 1 172 ? 50.187 -28.545 24.999 1.000 11.330 189 LEU EEE CA 1
ATOM 10316 C C . LEU E 1 172 ? 51.656 -28.937 24.895 1.000 11.957 189 LEU EEE C 1
ATOM 10317 O O . LEU E 1 172 ? 52.515 -28.343 25.565 1.000 12.594 189 LEU EEE O 1
ATOM 10322 N N . ASP E 1 173 ? 51.901 -29.958 24.087 1.000 13.483 190 ASP EEE N 1
ATOM 10323 C CA . ASP E 1 173 ? 53.187 -30.689 24.056 1.000 15.699 190 ASP EEE CA 1
ATOM 10324 C C . ASP E 1 173 ? 53.768 -30.745 22.638 1.000 15.691 190 ASP EEE C 1
ATOM 10325 O O . ASP E 1 173 ? 54.729 -31.504 22.427 1.000 17.810 190 ASP EEE O 1
ATOM 10330 N N . LYS E 1 174 ? 53.208 -29.974 21.697 1.000 14.360 191 LYS EEE N 1
ATOM 10331 C CA . LYS E 1 174 ? 53.662 -29.999 20.286 1.000 15.436 191 LYS EEE CA 1
ATOM 10332 C C . LYS E 1 174 ? 53.271 -28.672 19.658 1.000 14.081 191 LYS EEE C 1
ATOM 10333 O O . LYS E 1 174 ? 52.186 -28.180 19.932 1.000 13.554 191 LYS EEE O 1
ATOM 10338 N N . ASN E 1 175 ? 54.145 -28.142 18.814 1.000 17.160 192 ASN EEE N 1
ATOM 10339 C CA . ASN E 1 175 ? 53.823 -26.976 17.954 1.000 16.691 192 ASN EEE CA 1
ATOM 10340 C C . ASN E 1 175 ? 53.089 -27.364 16.668 1.000 15.065 192 ASN EEE C 1
ATOM 10341 O O . ASN E 1 175 ? 53.161 -28.502 16.214 1.000 16.673 192 ASN EEE O 1
ATOM 10346 N N . LYS E 1 176 ? 52.422 -26.339 16.100 1.000 16.678 193 LYS EEE N 1
ATOM 10347 C CA . LYS E 1 176 ? 51.671 -26.468 14.812 1.000 18.336 193 LYS EEE CA 1
ATOM 10348 C C . LYS E 1 176 ? 50.666 -27.591 14.939 1.000 15.570 193 LYS EEE C 1
ATOM 10349 O O . LYS E 1 176 ? 50.365 -28.198 13.934 1.000 17.960 193 LYS EEE O 1
ATOM 10355 N N . ALA E 1 177 ? 50.090 -27.759 16.145 1.000 14.160 194 ALA EEE N 1
ATOM 10356 C CA . ALA E 1 177 ? 49.257 -28.955 16.323 1.000 13.607 194 ALA EEE CA 1
ATOM 10357 C C . ALA E 1 177 ? 47.913 -28.689 16.985 1.000 11.930 194 ALA EEE C 1
ATOM 10358 O O . ALA E 1 177 ? 46.933 -29.318 16.572 1.000 12.994 194 ALA EEE O 1
ATOM 10360 N N . TYR E 1 178 ? 47.893 -27.911 18.066 1.000 11.159 195 TYR EEE N 1
ATOM 10361 C CA . TYR E 1 178 ? 46.666 -27.767 18.881 1.000 10.825 195 TYR EEE CA 1
ATOM 10362 C C . TYR E 1 178 ? 45.926 -26.511 18.438 1.000 10.504 195 TYR EEE C 1
ATOM 10363 O O . TYR E 1 178 ? 46.384 -25.397 18.727 1.000 10.730 195 TYR EEE O 1
ATOM 10372 N N . PRO E 1 179 ? 44.777 -26.635 17.727 1.000 10.096 196 PRO EEE N 1
ATOM 10373 C CA . PRO E 1 179 ? 44.122 -25.439 17.234 1.000 10.088 196 PRO EEE CA 1
ATOM 10374 C C . PRO E 1 179 ? 43.608 -24.594 18.396 1.000 9.388 196 PRO EEE C 1
ATOM 10375 O O . PRO E 1 179 ? 43.047 -25.092 19.392 1.000 10.933 196 PRO EEE O 1
ATOM 10379 N N . VAL E 1 180 ? 43.748 -23.290 18.239 1.000 9.388 197 VAL EEE N 1
ATOM 10380 C CA . VAL E 1 180 ? 43.272 -22.345 19.271 1.000 9.572 197 VAL EEE CA 1
ATOM 10381 C C . VAL E 1 180 ? 41.775 -22.563 19.516 1.000 9.593 197 VAL EEE C 1
ATOM 10382 O O . VAL E 1 180 ? 41.348 -22.529 20.666 1.000 10.106 197 VAL EEE O 1
ATOM 10386 N N . GLU E 1 181 ? 40.982 -22.750 18.463 1.000 9.606 198 GLU EEE N 1
ATOM 10387 C CA . GLU E 1 181 ? 39.516 -22.659 18.586 1.000 9.775 198 GLU EEE CA 1
ATOM 10388 C C . GLU E 1 181 ? 38.925 -23.848 19.333 1.000 10.404 198 GLU EEE C 1
ATOM 10389 O O . GLU E 1 181 ? 37.751 -23.754 19.670 1.000 11.701 198 GLU EEE O 1
ATOM 10395 N N . CYS E 1 182 ? 39.663 -24.946 19.501 1.000 10.270 199 CYS EEE N 1
ATOM 10396 C CA . CYS E 1 182 ? 39.042 -26.124 20.143 1.000 10.020 199 CYS EEE CA 1
ATOM 10397 C C . CYS E 1 182 ? 39.642 -26.441 21.509 1.000 9.891 199 CYS EEE C 1
ATOM 10398 O O . CYS E 1 182 ? 39.150 -27.383 22.132 1.000 11.638 199 CYS EEE O 1
ATOM 10401 N N . TRP E 1 183 ? 40.615 -25.663 21.969 1.000 10.143 200 TRP EEE N 1
ATOM 10402 C CA . TRP E 1 183 ? 41.256 -25.940 23.272 1.000 9.830 200 TRP EEE CA 1
ATOM 10403 C C . TRP E 1 183 ? 41.350 -24.657 24.074 1.000 9.617 200 TRP EEE C 1
ATOM 10404 O O . TRP E 1 183 ? 41.660 -23.591 23.519 1.000 10.322 200 TRP EEE O 1
ATOM 10415 N N . VAL E 1 184 ? 41.194 -24.807 25.387 1.000 9.949 201 VAL EEE N 1
ATOM 10416 C CA . VAL E 1 184 ? 41.479 -23.737 26.376 1.000 9.754 201 VAL EEE CA 1
ATOM 10417 C C . VAL E 1 184 ? 42.309 -24.318 27.496 1.000 9.688 201 VAL EEE C 1
ATOM 10418 O O . VAL E 1 184 ? 42.296 -25.519 27.735 1.000 10.372 201 VAL EEE O 1
ATOM 10422 N N . PRO E 1 185 ? 42.997 -23.457 28.248 1.000 10.599 202 PRO EEE N 1
ATOM 10423 C CA . PRO E 1 185 ? 43.574 -23.927 29.510 1.000 11.296 202 PRO EEE CA 1
ATOM 10424 C C . PRO E 1 185 ? 42.503 -24.603 30.366 1.000 11.728 202 PRO EEE C 1
ATOM 10425 O O . PRO E 1 185 ? 41.423 -24.068 30.504 1.000 11.959 202 PRO EEE O 1
ATOM 10429 N N . ASP E 1 186 ? 42.868 -25.747 30.938 1.000 11.104 203 ASP EEE N 1
ATOM 10430 C CA . ASP E 1 186 ? 41.944 -26.502 31.804 1.000 11.744 203 ASP EEE CA 1
ATOM 10431 C C . ASP E 1 186 ? 41.952 -25.901 33.206 1.000 11.193 203 ASP EEE C 1
ATOM 10432 O O . ASP E 1 186 ? 42.954 -26.041 33.910 1.000 11.675 203 ASP EEE O 1
ATOM 10437 N N . PRO E 1 187 ? 40.893 -25.194 33.638 1.000 12.620 204 PRO EEE N 1
ATOM 10438 C CA . PRO E 1 187 ? 40.920 -24.560 34.949 1.000 13.299 204 PRO EEE CA 1
ATOM 10439 C C . PRO E 1 187 ? 40.880 -25.578 36.095 1.000 12.865 204 PRO EEE C 1
ATOM 10440 O O . PRO E 1 187 ? 41.131 -25.206 37.226 1.000 14.115 204 PRO EEE O 1
ATOM 10444 N N . THR E 1 188 ? 40.532 -26.823 35.801 1.000 13.762 205 THR EEE N 1
ATOM 10445 C CA . THR E 1 188 ? 40.473 -27.886 36.822 1.000 15.418 205 THR EEE CA 1
ATOM 10446 C C . THR E 1 188 ? 41.868 -28.468 37.090 1.000 14.067 205 THR EEE C 1
ATOM 10447 O O . THR E 1 188 ? 42.011 -29.259 38.020 1.000 17.502 205 THR EEE O 1
ATOM 10451 N N A ARG E 1 189 ? 42.846 -28.079 36.269 0.500 12.462 206 ARG EEE N 1
ATOM 10452 N N B ARG E 1 189 ? 42.846 -28.074 36.271 0.500 12.130 206 ARG EEE N 1
ATOM 10453 C CA A ARG E 1 189 ? 44.238 -28.555 36.454 0.500 12.944 206 ARG EEE CA 1
ATOM 10454 C CA B ARG E 1 189 ? 44.239 -28.547 36.457 0.500 12.404 206 ARG EEE CA 1
ATOM 10455 C C A ARG E 1 189 ? 45.146 -27.318 36.487 0.500 11.651 206 ARG EEE C 1
ATOM 10456 C C B ARG E 1 189 ? 45.147 -27.313 36.488 0.500 11.554 206 ARG EEE C 1
ATOM 10457 O O A ARG E 1 189 ? 44.743 -26.347 37.126 0.500 12.194 206 ARG EEE O 1
ATOM 10458 O O B ARG E 1 189 ? 44.746 -26.341 37.127 0.500 12.238 206 ARG EEE O 1
ATOM 10473 N N . ASN E 1 190 ? 46.359 -27.411 35.932 1.000 11.672 207 ASN EEE N 1
ATOM 10474 C CA . ASN E 1 190 ? 47.268 -26.254 35.849 1.000 11.033 207 ASN EEE CA 1
ATOM 10475 C C . ASN E 1 190 ? 47.629 -25.668 37.214 1.000 11.338 207 ASN EEE C 1
ATOM 10476 O O . ASN E 1 190 ? 47.974 -24.485 37.266 1.000 12.741 207 ASN EEE O 1
ATOM 10481 N N . GLU E 1 191 ? 47.779 -26.499 38.242 1.000 12.459 208 GLU EEE N 1
ATOM 10482 C CA . GLU E 1 191 ? 48.247 -26.017 39.563 1.000 13.889 208 GLU EEE CA 1
ATOM 10483 C C . GLU E 1 191 ? 49.666 -25.448 39.460 1.000 12.546 208 GLU EEE C 1
ATOM 10484 O O . GLU E 1 191 ? 50.038 -24.545 40.244 1.000 16.444 208 GLU EEE O 1
ATOM 10490 N N . ASN E 1 192 ? 50.454 -25.938 38.513 1.000 11.436 209 ASN EEE N 1
ATOM 10491 C CA . ASN E 1 192 ? 51.897 -25.631 38.430 1.000 11.341 209 ASN EEE CA 1
ATOM 10492 C C . ASN E 1 192 ? 52.190 -24.734 37.225 1.000 10.557 209 ASN EEE C 1
ATOM 10493 O O . ASN E 1 192 ? 53.343 -24.669 36.780 1.000 11.336 209 ASN EEE O 1
ATOM 10498 N N . THR E 1 193 ? 51.167 -24.010 36.790 1.000 10.138 210 THR EEE N 1
ATOM 10499 C CA . THR E 1 193 ? 51.232 -23.049 35.672 1.000 9.659 210 THR EEE CA 1
ATOM 10500 C C . THR E 1 193 ? 50.502 -21.770 36.077 1.000 9.691 210 THR EEE C 1
ATOM 10501 O O . THR E 1 193 ? 49.530 -21.859 36.867 1.000 11.415 210 THR EEE O 1
ATOM 10505 N N . ARG E 1 194 ? 50.935 -20.635 35.560 1.000 9.485 211 ARG EEE N 1
ATOM 10506 C CA . ARG E 1 194 ? 50.164 -19.383 35.637 1.000 9.635 211 ARG EEE CA 1
ATOM 10507 C C . ARG E 1 194 ? 49.789 -19.011 34.205 1.000 9.422 211 ARG EEE C 1
ATOM 10508 O O . ARG E 1 194 ? 50.688 -18.893 33.372 1.000 10.325 211 ARG EEE O 1
ATOM 10516 N N . TYR E 1 195 ? 48.502 -18.852 33.942 1.000 9.477 212 TYR EEE N 1
ATOM 10517 C CA . TYR E 1 195 ? 48.047 -18.514 32.585 1.000 9.564 212 TYR EEE CA 1
ATOM 10518 C C . TYR E 1 195 ? 47.156 -17.286 32.603 1.000 9.991 212 TYR EEE C 1
ATOM 10519 O O . TYR E 1 195 ? 46.478 -17.020 33.595 1.000 9.791 212 TYR EEE O 1
ATOM 10528 N N . PHE E 1 196 ? 47.143 -16.589 31.462 1.000 9.585 213 PHE EEE N 1
ATOM 10529 C CA . PHE E 1 196 ? 46.438 -15.298 31.295 1.000 10.346 213 PHE EEE CA 1
ATOM 10530 C C . PHE E 1 196 ? 45.984 -15.196 29.842 1.000 10.028 213 PHE EEE C 1
ATOM 10531 O O . PHE E 1 196 ? 46.812 -15.352 28.942 1.000 10.828 213 PHE EEE O 1
ATOM 10539 N N . GLY E 1 197 ? 44.709 -14.923 29.605 1.000 10.657 214 GLY EEE N 1
ATOM 10540 C CA . GLY E 1 197 ? 44.250 -14.714 28.229 1.000 11.543 214 GLY EEE CA 1
ATOM 10541 C C . GLY E 1 197 ? 43.060 -13.810 28.139 1.000 10.472 214 GLY EEE C 1
ATOM 10542 O O . GLY E 1 197 ? 42.273 -13.718 29.080 1.000 10.901 214 GLY EEE O 1
ATOM 10543 N N . THR E 1 198 ? 42.916 -13.190 26.984 1.000 10.530 215 THR EEE N 1
ATOM 10544 C CA . THR E 1 198 ? 41.744 -12.373 26.660 1.000 10.883 215 THR EEE CA 1
ATOM 10545 C C . THR E 1 198 ? 41.283 -12.662 25.237 1.000 10.280 215 THR EEE C 1
ATOM 10546 O O . THR E 1 198 ? 42.070 -12.523 24.293 1.000 10.859 215 THR EEE O 1
ATOM 10550 N N A LEU E 1 199 ? 40.037 -13.095 25.112 0.500 10.917 216 LEU EEE N 1
ATOM 10551 N N B LEU E 1 199 ? 40.005 -13.005 25.103 0.500 10.112 216 LEU EEE N 1
ATOM 10552 C CA A LEU E 1 199 ? 39.338 -13.095 23.816 0.500 11.757 216 LEU EEE CA 1
ATOM 10553 C CA B LEU E 1 199 ? 39.287 -13.169 23.817 0.500 10.412 216 LEU EEE CA 1
ATOM 10554 C C A LEU E 1 199 ? 38.581 -11.779 23.720 0.500 12.020 216 LEU EEE C 1
ATOM 10555 C C B LEU E 1 199 ? 38.454 -11.901 23.623 0.500 10.954 216 LEU EEE C 1
ATOM 10556 O O A LEU E 1 199 ? 37.865 -11.402 24.648 0.500 11.780 216 LEU EEE O 1
ATOM 10557 O O B LEU E 1 199 ? 37.542 -11.672 24.431 0.500 10.638 216 LEU EEE O 1
ATOM 10566 N N . THR E 1 200 ? 38.789 -11.093 22.618 1.000 12.007 217 THR EEE N 1
ATOM 10567 C CA . THR E 1 200 ? 38.025 -9.898 22.258 1.000 13.712 217 THR EEE CA 1
ATOM 10568 C C . THR E 1 200 ? 37.347 -10.217 20.932 1.000 13.486 217 THR EEE C 1
ATOM 10569 O O . THR E 1 200 ? 38.042 -10.364 19.924 1.000 15.978 217 THR EEE O 1
ATOM 10573 N N A GLY E 1 201 ? 36.032 -10.390 20.967 0.500 14.583 218 GLY EEE N 1
ATOM 10574 N N B GLY E 1 201 ? 36.032 -10.352 20.934 0.500 13.817 218 GLY EEE N 1
ATOM 10575 C CA A GLY E 1 201 ? 35.236 -10.758 19.791 0.500 16.162 218 GLY EEE CA 1
ATOM 10576 C CA B GLY E 1 201 ? 35.305 -10.742 19.723 0.500 14.620 218 GLY EEE CA 1
ATOM 10577 C C A GLY E 1 201 ? 34.677 -9.532 19.095 0.500 18.552 218 GLY EEE C 1
ATOM 10578 C C B GLY E 1 201 ? 34.925 -9.539 18.882 0.500 16.265 218 GLY EEE C 1
ATOM 10579 O O A GLY E 1 201 ? 34.945 -8.391 19.533 0.500 24.106 218 GLY EEE O 1
ATOM 10580 O O B GLY E 1 201 ? 35.580 -8.464 18.952 0.500 16.423 218 GLY EEE O 1
ATOM 10581 N N . GLY E 1 202 ? 33.978 -9.753 18.003 1.000 22.003 219 GLY EEE N 1
ATOM 10582 C CA . GLY E 1 202 ? 33.379 -8.673 17.209 1.000 21.034 219 GLY EEE CA 1
ATOM 10583 C C . GLY E 1 202 ? 34.018 -8.617 15.844 1.000 21.329 219 GLY EEE C 1
ATOM 10584 O O . GLY E 1 202 ? 35.197 -8.860 15.719 1.000 24.219 219 GLY EEE O 1
ATOM 10585 N N . GLU E 1 203 ? 33.258 -8.210 14.845 1.000 24.921 220 GLU EEE N 1
ATOM 10586 C CA . GLU E 1 203 ? 33.805 -8.200 13.476 1.000 30.898 220 GLU EEE CA 1
ATOM 10587 C C . GLU E 1 203 ? 34.745 -7.017 13.251 1.000 27.682 220 GLU EEE C 1
ATOM 10588 O O . GLU E 1 203 ? 35.614 -7.133 12.408 1.000 32.964 220 GLU EEE O 1
ATOM 10594 N N . ASN E 1 204 ? 34.582 -5.938 13.992 1.000 23.076 221 ASN EEE N 1
ATOM 10595 C CA . ASN E 1 204 ? 35.283 -4.667 13.683 1.000 25.869 221 ASN EEE CA 1
ATOM 10596 C C . ASN E 1 204 ? 36.118 -4.188 14.859 1.000 22.329 221 ASN EEE C 1
ATOM 10597 O O . ASN E 1 204 ? 36.582 -3.058 14.817 1.000 27.261 221 ASN EEE O 1
ATOM 10602 N N A VAL E 1 205 ? 36.367 -5.008 15.846 0.500 20.429 222 VAL EEE N 1
ATOM 10603 N N B VAL E 1 205 ? 36.303 -5.015 15.898 0.500 18.847 222 VAL EEE N 1
ATOM 10604 C CA A VAL E 1 205 ? 36.993 -4.469 17.085 0.500 21.608 222 VAL EEE CA 1
ATOM 10605 C CA B VAL E 1 205 ? 37.022 -4.549 17.116 0.500 19.531 222 VAL EEE CA 1
ATOM 10606 C C A VAL E 1 205 ? 38.448 -4.126 16.767 0.500 19.973 222 VAL EEE C 1
ATOM 10607 C C B VAL E 1 205 ? 38.454 -4.178 16.755 0.500 17.797 222 VAL EEE C 1
ATOM 10608 O O A VAL E 1 205 ? 39.123 -4.825 16.016 0.500 18.479 222 VAL EEE O 1
ATOM 10609 O O B VAL E 1 205 ? 39.200 -4.972 16.190 0.500 18.476 222 VAL EEE O 1
ATOM 10616 N N A PRO E 1 206 ? 38.910 -3.088 17.404 0.500 21.247 223 PRO EEE N 1
ATOM 10617 N N B PRO E 1 206 ? 38.875 -2.945 17.109 0.500 20.652 223 PRO EEE N 1
ATOM 10618 C CA A PRO E 1 206 ? 40.207 -2.593 16.992 0.500 22.174 223 PRO EEE CA 1
ATOM 10619 C CA B PRO E 1 206 ? 40.260 -2.505 16.962 0.500 22.621 223 PRO EEE CA 1
ATOM 10620 C C A PRO E 1 206 ? 41.305 -3.165 17.881 0.500 19.000 223 PRO EEE C 1
ATOM 10621 C C B PRO E 1 206 ? 41.263 -3.244 17.845 0.500 19.279 223 PRO EEE C 1
ATOM 10622 O O A PRO E 1 206 ? 41.124 -3.208 19.097 0.500 20.131 223 PRO EEE O 1
ATOM 10623 O O B PRO E 1 206 ? 40.974 -3.485 19.013 0.500 20.831 223 PRO EEE O 1
ATOM 10630 N N . PRO E 1 207 ? 42.475 -3.589 17.359 1.000 17.076 224 PRO EEE N 1
ATOM 10631 C CA . PRO E 1 207 ? 43.531 -4.002 18.273 1.000 15.868 224 PRO EEE CA 1
ATOM 10632 C C . PRO E 1 207 ? 43.864 -2.848 19.237 1.000 14.354 224 PRO EEE C 1
ATOM 10633 O O . PRO E 1 207 ? 43.925 -1.688 18.854 1.000 15.639 224 PRO EEE O 1
ATOM 10637 N N . VAL E 1 208 ? 44.142 -3.195 20.494 1.000 12.723 225 VAL EEE N 1
ATOM 10638 C CA . VAL E 1 208 ? 44.737 -2.265 21.493 1.000 13.407 225 VAL EEE CA 1
ATOM 10639 C C . VAL E 1 208 ? 45.931 -2.991 22.090 1.000 12.638 225 VAL EEE C 1
ATOM 10640 O O . VAL E 1 208 ? 45.740 -3.945 22.875 1.000 15.370 225 VAL EEE O 1
ATOM 10644 N N . LEU E 1 209 ? 47.116 -2.593 21.678 1.000 12.144 226 LEU EEE N 1
ATOM 10645 C CA . LEU E 1 209 ? 48.347 -3.320 22.022 1.000 12.636 226 LEU EEE CA 1
ATOM 10646 C C . LEU E 1 209 ? 49.284 -2.339 22.716 1.000 11.775 226 LEU EEE C 1
ATOM 10647 O O . LEU E 1 209 ? 49.725 -1.356 22.119 1.000 13.865 226 LEU EEE O 1
ATOM 10652 N N . HIS E 1 210 ? 49.620 -2.660 23.952 1.000 12.180 227 HIS EEE N 1
ATOM 10653 C CA . HIS E 1 210 ? 50.547 -1.859 24.772 1.000 11.620 227 HIS EEE CA 1
ATOM 10654 C C . HIS E 1 210 ? 51.911 -2.523 24.823 1.000 11.970 227 HIS EEE C 1
ATOM 10655 O O . HIS E 1 210 ? 51.990 -3.771 24.972 1.000 15.270 227 HIS EEE O 1
ATOM 10662 N N . ILE E 1 211 ? 52.951 -1.713 24.745 1.000 10.572 228 ILE EEE N 1
ATOM 10663 C CA . ILE E 1 211 ? 54.345 -2.182 24.877 1.000 11.246 228 ILE EEE CA 1
ATOM 10664 C C . ILE E 1 211 ? 55.025 -1.335 25.943 1.000 11.014 228 ILE EEE C 1
ATOM 10665 O O . ILE E 1 211 ? 54.789 -0.132 26.032 1.000 11.572 228 ILE EEE O 1
ATOM 10670 N N . THR E 1 212 ? 55.831 -1.981 26.757 1.000 10.857 229 THR EEE N 1
ATOM 10671 C CA . THR E 1 212 ? 56.685 -1.291 27.740 1.000 10.801 229 THR EEE CA 1
ATOM 10672 C C . THR E 1 212 ? 57.652 -2.295 28.325 1.000 11.886 229 THR EEE C 1
ATOM 10673 O O . THR E 1 212 ? 57.278 -3.459 28.508 1.000 16.378 229 THR EEE O 1
ATOM 10677 N N . ASN E 1 213 ? 58.823 -1.812 28.724 1.000 10.899 230 ASN EEE N 1
ATOM 10678 C CA . ASN E 1 213 ? 59.808 -2.689 29.403 1.000 10.967 230 ASN EEE CA 1
ATOM 10679 C C . ASN E 1 213 ? 59.796 -2.398 30.911 1.000 10.396 230 ASN EEE C 1
ATOM 10680 O O . ASN E 1 213 ? 60.735 -2.776 31.568 1.000 12.907 230 ASN EEE O 1
ATOM 10685 N N . THR E 1 214 ? 58.740 -1.783 31.407 1.000 10.320 231 THR EEE N 1
ATOM 10686 C CA . THR E 1 214 ? 58.667 -1.367 32.822 1.000 11.533 231 THR EEE CA 1
ATOM 10687 C C . THR E 1 214 ? 57.652 -2.186 33.607 1.000 12.309 231 THR EEE C 1
ATOM 10688 O O . THR E 1 214 ? 57.504 -1.914 34.803 1.000 14.952 231 THR EEE O 1
ATOM 10692 N N . ALA E 1 215 ? 57.023 -3.178 33.015 1.000 12.620 232 ALA EEE N 1
ATOM 10693 C CA . ALA E 1 215 ? 55.912 -3.917 33.655 1.000 13.541 232 ALA EEE CA 1
ATOM 10694 C C . ALA E 1 215 ? 56.334 -5.348 33.935 1.000 13.570 232 ALA EEE C 1
ATOM 10695 O O . ALA E 1 215 ? 56.809 -6.047 33.036 1.000 15.441 232 ALA EEE O 1
ATOM 10697 N N . THR E 1 216 ? 56.124 -5.783 35.157 1.000 14.044 233 THR EEE N 1
ATOM 10698 C CA . THR E 1 216 ? 56.461 -7.134 35.618 1.000 14.231 233 THR EEE CA 1
ATOM 10699 C C . THR E 1 216 ? 55.217 -7.794 36.206 1.000 14.649 233 THR EEE C 1
ATOM 10700 O O . THR E 1 216 ? 54.520 -7.150 37.007 1.000 19.468 233 THR EEE O 1
ATOM 10704 N N . THR E 1 217 ? 55.005 -9.059 35.879 1.000 12.628 234 THR EEE N 1
ATOM 10705 C CA . THR E 1 217 ? 53.977 -9.911 36.497 1.000 13.820 234 THR EEE CA 1
ATOM 10706 C C . THR E 1 217 ? 54.652 -10.848 37.495 1.000 12.654 234 THR EEE C 1
ATOM 10707 O O . THR E 1 217 ? 55.603 -11.537 37.139 1.000 13.657 234 THR EEE O 1
ATOM 10711 N N . VAL E 1 218 ? 54.161 -10.872 38.723 1.000 13.262 235 VAL EEE N 1
ATOM 10712 C CA . VAL E 1 218 ? 54.667 -11.802 39.760 1.000 13.686 235 VAL EEE CA 1
ATOM 10713 C C . VAL E 1 218 ? 53.910 -13.117 39.598 1.000 12.607 235 VAL EEE C 1
ATOM 10714 O O . VAL E 1 218 ? 52.698 -13.089 39.444 1.000 14.920 235 VAL EEE O 1
ATOM 10718 N N . LEU E 1 219 ? 54.642 -14.228 39.577 1.000 12.299 236 LEU EEE N 1
ATOM 10719 C CA . LEU E 1 219 ? 54.098 -15.569 39.293 1.000 11.959 236 LEU EEE CA 1
ATOM 10720 C C . LEU E 1 219 ? 53.859 -16.386 40.557 1.000 11.996 236 LEU EEE C 1
ATOM 10721 O O . LEU E 1 219 ? 53.408 -17.523 40.465 1.000 12.273 236 LEU EEE O 1
ATOM 10726 N N . LEU E 1 220 ? 54.125 -15.817 41.716 1.000 12.675 237 LEU EEE N 1
ATOM 10727 C CA . LEU E 1 220 ? 53.898 -16.515 42.990 1.000 13.370 237 LEU EEE CA 1
ATOM 10728 C C . LEU E 1 220 ? 52.397 -16.625 43.237 1.000 14.210 237 LEU EEE C 1
ATOM 10729 O O . LEU E 1 220 ? 51.653 -15.656 42.968 1.000 16.568 237 LEU EEE O 1
ATOM 10734 N N . ASP E 1 221 ? 51.980 -17.752 43.805 1.000 15.128 238 ASP EEE N 1
ATOM 10735 C CA . ASP E 1 221 ? 50.579 -17.939 44.228 1.000 16.823 238 ASP EEE CA 1
ATOM 10736 C C . ASP E 1 221 ? 50.377 -17.297 45.615 1.000 18.071 238 ASP EEE C 1
ATOM 10737 O O . ASP E 1 221 ? 51.272 -16.617 46.143 1.000 18.476 238 ASP EEE O 1
ATOM 10742 N N . GLU E 1 222 ? 49.216 -17.524 46.215 1.000 21.253 239 GLU EEE N 1
ATOM 10743 C CA . GLU E 1 222 ? 48.856 -16.903 47.515 1.000 23.921 239 GLU EEE CA 1
ATOM 10744 C C . GLU E 1 222 ? 49.706 -17.484 48.651 1.000 24.019 239 GLU EEE C 1
ATOM 10745 O O . GLU E 1 222 ? 49.655 -16.924 49.736 1.000 30.806 239 GLU EEE O 1
ATOM 10751 N N . PHE E 1 223 ? 50.410 -18.589 48.437 1.000 21.268 240 PHE EEE N 1
ATOM 10752 C CA . PHE E 1 223 ? 51.349 -19.177 49.427 1.000 20.905 240 PHE EEE CA 1
ATOM 10753 C C . PHE E 1 223 ? 52.788 -18.708 49.182 1.000 19.042 240 PHE EEE C 1
ATOM 10754 O O . PHE E 1 223 ? 53.709 -19.176 49.903 1.000 23.432 240 PHE EEE O 1
ATOM 10762 N N . GLY E 1 224 ? 53.007 -17.841 48.199 1.000 17.463 241 GLY EEE N 1
ATOM 10763 C CA . GLY E 1 224 ? 54.357 -17.349 47.877 1.000 16.126 241 GLY EEE CA 1
ATOM 10764 C C . GLY E 1 224 ? 55.151 -18.325 47.030 1.000 13.862 241 GLY EEE C 1
ATOM 10765 O O . GLY E 1 224 ? 56.370 -18.175 47.009 1.000 16.131 241 GLY EEE O 1
ATOM 10766 N N . VAL E 1 225 ? 54.488 -19.256 46.323 1.000 13.583 242 VAL EEE N 1
ATOM 10767 C CA . VAL E 1 225 ? 55.189 -20.294 45.521 1.000 13.449 242 VAL EEE CA 1
ATOM 10768 C C . VAL E 1 225 ? 54.892 -20.077 44.035 1.000 12.320 242 VAL EEE C 1
ATOM 10769 O O . VAL E 1 225 ? 53.714 -19.995 43.630 1.000 13.433 242 VAL EEE O 1
ATOM 10773 N N . GLY E 1 226 ? 55.945 -20.012 43.245 1.000 11.959 243 GLY EEE N 1
ATOM 10774 C CA . GLY E 1 226 ? 55.830 -19.937 41.786 1.000 11.193 243 GLY EEE CA 1
ATOM 10775 C C . GLY E 1 226 ? 55.792 -21.331 41.186 1.000 11.878 243 GLY EEE C 1
ATOM 10776 O O . GLY E 1 226 ? 55.998 -22.343 41.862 1.000 12.949 243 GLY EEE O 1
ATOM 10777 N N . PRO E 1 227 ? 55.579 -21.419 39.860 1.000 11.138 244 PRO EEE N 1
ATOM 10778 C CA . PRO E 1 227 ? 55.761 -22.684 39.159 1.000 11.317 244 PRO EEE CA 1
ATOM 10779 C C . PRO E 1 227 ? 57.121 -23.311 39.472 1.000 10.867 244 PRO EEE C 1
ATOM 10780 O O . PRO E 1 227 ? 58.120 -22.609 39.484 1.000 11.275 244 PRO EEE O 1
ATOM 10784 N N . LEU E 1 228 ? 57.094 -24.620 39.707 1.000 10.822 245 LEU EEE N 1
ATOM 10785 C CA . LEU E 1 228 ? 58.299 -25.404 40.040 1.000 11.349 245 LEU EEE CA 1
ATOM 10786 C C . LEU E 1 228 ? 58.634 -26.304 38.853 1.000 11.051 245 LEU EEE C 1
ATOM 10787 O O . LEU E 1 228 ? 57.765 -27.076 38.402 1.000 11.657 245 LEU EEE O 1
ATOM 10792 N N . CYS E 1 229 ? 59.847 -26.172 38.344 1.000 10.925 246 CYS EEE N 1
ATOM 10793 C CA . CYS E 1 229 ? 60.168 -26.712 37.008 1.000 11.862 246 CYS EEE CA 1
ATOM 10794 C C . CYS E 1 229 ? 60.577 -28.181 37.090 1.000 12.059 246 CYS EEE C 1
ATOM 10795 O O . CYS E 1 229 ? 61.729 -28.496 37.446 1.000 13.170 246 CYS EEE O 1
ATOM 10798 N N . LYS E 1 230 ? 59.659 -29.062 36.727 1.000 12.433 247 LYS EEE N 1
ATOM 10799 C CA . LYS E 1 230 ? 59.905 -30.514 36.781 1.000 13.931 247 LYS EEE CA 1
ATOM 10800 C C . LYS E 1 230 ? 60.974 -30.882 35.759 1.000 14.365 247 LYS EEE C 1
ATOM 10801 O O . LYS E 1 230 ? 60.930 -30.448 34.588 1.000 15.644 247 LYS EEE O 1
ATOM 10807 N N . GLY E 1 231 ? 61.965 -31.640 36.179 1.000 15.697 248 GLY EEE N 1
ATOM 10808 C CA . GLY E 1 231 ? 63.056 -32.035 35.276 1.000 16.220 248 GLY EEE CA 1
ATOM 10809 C C . GLY E 1 231 ? 63.891 -30.860 34.828 1.000 15.997 248 GLY EEE C 1
ATOM 10810 O O . GLY E 1 231 ? 64.611 -31.010 33.852 1.000 17.647 248 GLY EEE O 1
ATOM 10811 N N . ASP E 1 232 ? 63.822 -29.716 35.515 1.000 14.489 249 ASP EEE N 1
ATOM 10812 C CA . ASP E 1 232 ? 64.593 -28.499 35.154 1.000 13.723 249 ASP EEE CA 1
ATOM 10813 C C . ASP E 1 232 ? 64.169 -28.039 33.755 1.000 13.420 249 ASP EEE C 1
ATOM 10814 O O . ASP E 1 232 ? 65.020 -27.605 32.973 1.000 15.412 249 ASP EEE O 1
ATOM 10819 N N . ASN E 1 233 ? 62.878 -28.120 33.473 1.000 12.652 250 ASN EEE N 1
ATOM 10820 C CA . ASN E 1 233 ? 62.315 -27.557 32.227 1.000 12.267 250 ASN EEE CA 1
ATOM 10821 C C . ASN E 1 233 ? 61.276 -26.484 32.537 1.000 12.017 250 ASN EEE C 1
ATOM 10822 O O . ASN E 1 233 ? 60.406 -26.704 33.406 1.000 12.625 250 ASN EEE O 1
ATOM 10827 N N . LEU E 1 234 ? 61.349 -25.367 31.819 1.000 11.759 251 LEU EEE N 1
ATOM 10828 C CA . LEU E 1 234 ? 60.357 -24.279 31.883 1.000 11.196 251 LEU EEE CA 1
ATOM 10829 C C . LEU E 1 234 ? 59.484 -24.328 30.634 1.000 10.454 251 LEU EEE C 1
ATOM 10830 O O . LEU E 1 234 ? 60.010 -24.447 29.523 1.000 12.473 251 LEU EEE O 1
ATOM 10835 N N A TYR E 1 235 ? 58.170 -24.261 30.806 0.500 9.106 252 TYR EEE N 1
ATOM 10836 N N B TYR E 1 235 ? 58.178 -24.180 30.816 0.500 9.804 252 TYR EEE N 1
ATOM 10837 C CA A TYR E 1 235 ? 57.238 -24.273 29.658 0.500 9.009 252 TYR EEE CA 1
ATOM 10838 C CA B TYR E 1 235 ? 57.196 -24.281 29.716 0.500 10.338 252 TYR EEE CA 1
ATOM 10839 C C A TYR E 1 235 ? 56.630 -22.890 29.501 0.500 9.414 252 TYR EEE C 1
ATOM 10840 C C B TYR E 1 235 ? 56.573 -22.908 29.495 0.500 9.967 252 TYR EEE C 1
ATOM 10841 O O A TYR E 1 235 ? 56.011 -22.347 30.438 0.500 10.125 252 TYR EEE O 1
ATOM 10842 O O B TYR E 1 235 ? 55.908 -22.370 30.407 0.500 10.357 252 TYR EEE O 1
ATOM 10859 N N . LEU E 1 236 ? 56.753 -22.379 28.289 1.000 10.009 253 LEU EEE N 1
ATOM 10860 C CA . LEU E 1 236 ? 56.163 -21.095 27.876 1.000 10.033 253 LEU EEE CA 1
ATOM 10861 C C . LEU E 1 236 ? 55.162 -21.373 26.774 1.000 9.835 253 LEU EEE C 1
ATOM 10862 O O . LEU E 1 236 ? 55.490 -22.115 25.850 1.000 11.520 253 LEU EEE O 1
ATOM 10867 N N . SER E 1 237 ? 53.987 -20.782 26.856 1.000 8.667 254 SER EEE N 1
ATOM 10868 C CA . SER E 1 237 ? 52.965 -20.981 25.814 1.000 9.280 254 SER EEE CA 1
ATOM 10869 C C . SER E 1 237 ? 52.383 -19.623 25.459 1.000 8.993 254 SER EEE C 1
ATOM 10870 O O . SER E 1 237 ? 52.325 -18.720 26.304 1.000 9.709 254 SER EEE O 1
ATOM 10873 N N . ALA E 1 238 ? 51.899 -19.493 24.231 1.000 9.304 255 ALA EEE N 1
ATOM 10874 C CA . ALA E 1 238 ? 51.345 -18.214 23.772 1.000 9.588 255 ALA EEE CA 1
ATOM 10875 C C . ALA E 1 238 ? 50.370 -18.417 22.621 1.000 9.293 255 ALA EEE C 1
ATOM 10876 O O . ALA E 1 238 ? 50.510 -19.364 21.819 1.000 10.301 255 ALA EEE O 1
ATOM 10878 N N . VAL E 1 239 ? 49.445 -17.477 22.531 1.000 9.351 256 VAL EEE N 1
ATOM 10879 C CA . VAL E 1 239 ? 48.664 -17.195 21.308 1.000 9.462 256 VAL EEE CA 1
ATOM 10880 C C . VAL E 1 239 ? 48.563 -15.688 21.182 1.000 9.351 256 VAL EEE C 1
ATOM 10881 O O . VAL E 1 239 ? 48.163 -15.044 22.143 1.000 9.804 256 VAL EEE O 1
ATOM 10885 N N . ASP E 1 240 ? 48.809 -15.148 19.989 1.000 9.551 257 ASP EEE N 1
ATOM 10886 C CA . ASP E 1 240 ? 48.615 -13.706 19.733 1.000 9.804 257 ASP EEE CA 1
ATOM 10887 C C . ASP E 1 240 ? 47.996 -13.543 18.351 1.000 9.280 257 ASP EEE C 1
ATOM 10888 O O . ASP E 1 240 ? 48.661 -13.052 17.421 1.000 10.664 257 ASP EEE O 1
ATOM 10893 N N . VAL E 1 241 ? 46.746 -13.964 18.241 1.000 9.627 258 VAL EEE N 1
ATOM 10894 C CA . VAL E 1 241 ? 45.914 -13.695 17.051 1.000 9.949 258 VAL EEE CA 1
ATOM 10895 C C . VAL E 1 241 ? 45.469 -12.251 17.209 1.000 9.906 258 VAL EEE C 1
ATOM 10896 O O . VAL E 1 241 ? 44.711 -11.953 18.134 1.000 10.717 258 VAL EEE O 1
ATOM 10900 N N . CYS E 1 242 ? 45.970 -11.368 16.361 1.000 9.533 259 CYS EEE N 1
ATOM 10901 C CA . CYS E 1 242 ? 45.735 -9.930 16.550 1.000 10.120 259 CYS EEE CA 1
ATOM 10902 C C . CYS E 1 242 ? 44.415 -9.448 15.947 1.000 10.767 259 CYS EEE C 1
ATOM 10903 O O . CYS E 1 242 ? 43.932 -8.371 16.336 1.000 12.612 259 CYS EEE O 1
ATOM 10906 N N . GLY E 1 243 ? 43.846 -10.228 15.045 1.000 10.362 260 GLY EEE N 1
ATOM 10907 C CA . GLY E 1 243 ? 42.651 -9.899 14.272 1.000 9.917 260 GLY EEE CA 1
ATOM 10908 C C . GLY E 1 243 ? 42.807 -10.491 12.892 1.000 10.120 260 GLY EEE C 1
ATOM 10909 O O . GLY E 1 243 ? 43.608 -11.424 12.694 1.000 10.357 260 GLY EEE O 1
ATOM 10910 N N . MET E 1 244 ? 42.035 -9.939 11.966 1.000 10.928 261 MET EEE N 1
ATOM 10911 C CA . MET E 1 244 ? 42.033 -10.397 10.580 1.000 10.946 261 MET EEE CA 1
ATOM 10912 C C . MET E 1 244 ? 42.523 -9.271 9.684 1.000 10.591 261 MET EEE C 1
ATOM 10913 O O . MET E 1 244 ? 42.144 -8.120 9.873 1.000 11.891 261 MET EEE O 1
ATOM 10918 N N . PHE E 1 245 ? 43.321 -9.668 8.707 1.000 11.078 262 PHE EEE N 1
ATOM 10919 C CA . PHE E 1 245 ? 43.718 -8.833 7.555 1.000 10.696 262 PHE EEE CA 1
ATOM 10920 C C . PHE E 1 245 ? 42.709 -9.036 6.436 1.000 11.022 262 PHE EEE C 1
ATOM 10921 O O . PHE E 1 245 ? 42.463 -10.191 6.077 1.000 12.683 262 PHE EEE O 1
ATOM 10929 N N . THR E 1 246 ? 42.182 -7.942 5.924 1.000 11.944 263 THR EEE N 1
ATOM 10930 C CA . THR E 1 246 ? 41.241 -7.965 4.785 1.000 11.730 263 THR EEE CA 1
ATOM 10931 C C . THR E 1 246 ? 42.004 -7.591 3.528 1.000 12.117 263 THR EEE C 1
ATOM 10932 O O . THR E 1 246 ? 42.511 -6.471 3.449 1.000 14.394 263 THR EEE O 1
ATOM 10936 N N A ASN E 1 247 ? 42.080 -8.480 2.541 0.500 11.736 264 ASN EEE N 1
ATOM 10937 N N B ASN E 1 247 ? 41.991 -8.495 2.547 0.500 12.596 264 ASN EEE N 1
ATOM 10938 C CA A ASN E 1 247 ? 42.756 -8.101 1.274 0.500 12.820 264 ASN EEE CA 1
ATOM 10939 C CA B ASN E 1 247 ? 42.589 -8.278 1.205 0.500 15.178 264 ASN EEE CA 1
ATOM 10940 C C A ASN E 1 247 ? 41.745 -7.426 0.332 0.500 13.852 264 ASN EEE C 1
ATOM 10941 C C B ASN E 1 247 ? 41.709 -7.364 0.345 0.500 14.841 264 ASN EEE C 1
ATOM 10942 O O A ASN E 1 247 ? 40.537 -7.384 0.617 0.500 14.031 264 ASN EEE O 1
ATOM 10943 O O B ASN E 1 247 ? 40.535 -7.120 0.681 0.500 15.154 264 ASN EEE O 1
ATOM 10952 N N . ARG E 1 248 ? 42.244 -6.920 -0.790 1.000 16.412 265 ARG EEE N 1
ATOM 10953 C CA . ARG E 1 248 ? 41.470 -6.084 -1.722 1.000 18.147 265 ARG EEE CA 1
ATOM 10954 C C . ARG E 1 248 ? 40.155 -6.773 -2.117 1.000 16.986 265 ARG EEE C 1
ATOM 10955 O O . ARG E 1 248 ? 39.159 -6.066 -2.295 1.000 21.839 265 ARG EEE O 1
ATOM 10960 N N . SER E 1 249 ? 40.142 -8.105 -2.199 1.000 16.678 266 SER EEE N 1
ATOM 10961 C CA . SER E 1 249 ? 38.951 -8.880 -2.616 1.000 17.105 266 SER EEE CA 1
ATOM 10962 C C . SER E 1 249 ? 37.866 -8.904 -1.536 1.000 16.220 266 SER EEE C 1
ATOM 10963 O O . SER E 1 249 ? 36.752 -9.309 -1.825 1.000 21.682 266 SER EEE O 1
ATOM 10966 N N . GLY E 1 250 ? 38.222 -8.588 -0.294 1.000 14.675 267 GLY EEE N 1
ATOM 10967 C CA . GLY E 1 250 ? 37.344 -8.753 0.880 1.000 14.873 267 GLY EEE CA 1
ATOM 10968 C C . GLY E 1 250 ? 37.631 -10.011 1.677 1.000 13.244 267 GLY EEE C 1
ATOM 10969 O O . GLY E 1 250 ? 37.128 -10.147 2.788 1.000 14.086 267 GLY EEE O 1
ATOM 10970 N N A SER E 1 251 ? 38.423 -10.938 1.137 0.250 11.967 268 SER EEE N 1
ATOM 10971 N N B SER E 1 251 ? 38.421 -10.934 1.117 0.250 12.559 268 SER EEE N 1
ATOM 10972 N N C SER E 1 251 ? 38.431 -10.908 1.119 0.500 12.925 268 SER EEE N 1
ATOM 10973 C CA A SER E 1 251 ? 38.769 -12.196 1.844 0.250 12.120 268 SER EEE CA 1
ATOM 10974 C CA B SER E 1 251 ? 38.856 -12.172 1.810 0.250 13.173 268 SER EEE CA 1
ATOM 10975 C CA C SER E 1 251 ? 38.869 -12.139 1.803 0.500 14.446 268 SER EEE CA 1
ATOM 10976 C C A SER E 1 251 ? 39.712 -11.873 3.004 0.250 12.612 268 SER EEE C 1
ATOM 10977 C C B SER E 1 251 ? 39.647 -11.781 3.056 0.250 12.762 268 SER EEE C 1
ATOM 10978 C C C SER E 1 251 ? 39.625 -11.754 3.075 0.500 13.131 268 SER EEE C 1
ATOM 10979 O O A SER E 1 251 ? 40.618 -11.034 2.857 0.250 13.191 268 SER EEE O 1
ATOM 10980 O O B SER E 1 251 ? 40.364 -10.768 3.032 0.250 12.201 268 SER EEE O 1
ATOM 10981 O O C SER E 1 251 ? 40.277 -10.705 3.102 0.500 12.123 268 SER EEE O 1
ATOM 10988 N N . GLN E 1 252 ? 39.503 -12.576 4.108 1.000 11.617 269 GLN EEE N 1
ATOM 10989 C CA . GLN E 1 252 ? 40.138 -12.295 5.399 1.000 11.667 269 GLN EEE CA 1
ATOM 10990 C C . GLN E 1 252 ? 41.030 -13.445 5.849 1.000 11.551 269 GLN EEE C 1
ATOM 10991 O O . GLN E 1 252 ? 40.681 -14.611 5.666 1.000 12.823 269 GLN EEE O 1
ATOM 10997 N N . GLN E 1 253 ? 42.130 -13.060 6.491 1.000 11.257 270 GLN EEE N 1
ATOM 10998 C CA . GLN E 1 253 ? 43.143 -14.000 7.004 1.000 11.872 270 GLN EEE CA 1
ATOM 10999 C C . GLN E 1 253 ? 43.467 -13.585 8.430 1.000 11.054 270 GLN EEE C 1
ATOM 11000 O O . GLN E 1 253 ? 43.660 -12.401 8.675 1.000 11.794 270 GLN EEE O 1
ATOM 11006 N N . TRP E 1 254 ? 43.596 -14.534 9.337 1.000 10.154 271 TRP EEE N 1
ATOM 11007 C CA . TRP E 1 254 ? 44.138 -14.214 10.670 1.000 9.780 271 TRP EEE CA 1
ATOM 11008 C C . TRP E 1 254 ? 45.565 -13.704 10.519 1.000 10.125 271 TRP EEE C 1
ATOM 11009 O O . TRP E 1 254 ? 46.315 -14.227 9.683 1.000 11.030 271 TRP EEE O 1
ATOM 11020 N N . ARG E 1 255 ? 45.944 -12.742 11.348 1.000 9.488 272 ARG EEE N 1
ATOM 11021 C CA . ARG E 1 255 ? 47.321 -12.259 11.437 1.000 9.759 272 ARG EEE CA 1
ATOM 11022 C C . ARG E 1 255 ? 47.776 -12.357 12.888 1.000 9.106 272 ARG EEE C 1
ATOM 11023 O O . ARG E 1 255 ? 47.067 -11.864 13.791 1.000 10.346 272 ARG EEE O 1
ATOM 11031 N N . GLY E 1 256 ? 48.944 -12.943 13.082 1.000 8.983 273 GLY EEE N 1
ATOM 11032 C CA . GLY E 1 256 ? 49.520 -13.094 14.424 1.000 9.677 273 GLY EEE CA 1
ATOM 11033 C C . GLY E 1 256 ? 50.882 -12.443 14.536 1.000 9.741 273 GLY EEE C 1
ATOM 11034 O O . GLY E 1 256 ? 51.503 -12.130 13.514 1.000 10.770 273 GLY EEE O 1
ATOM 11035 N N . LEU E 1 257 ? 51.332 -12.260 15.771 1.000 9.585 274 LEU EEE N 1
ATOM 11036 C CA . LEU E 1 257 ? 52.652 -11.691 16.070 1.000 10.212 274 LEU EEE CA 1
ATOM 11037 C C . LEU E 1 257 ? 53.335 -12.552 17.121 1.000 9.093 274 LEU EEE C 1
ATOM 11038 O O . LEU E 1 257 ? 52.669 -13.288 17.863 1.000 10.454 274 LEU EEE O 1
ATOM 11043 N N . SER E 1 258 ? 54.646 -12.483 17.148 1.000 9.422 275 SER EEE N 1
ATOM 11044 C CA . SER E 1 258 ? 55.488 -13.149 18.167 1.000 9.733 275 SER EEE CA 1
ATOM 11045 C C . SER E 1 258 ? 55.300 -12.528 19.553 1.000 9.314 275 SER EEE C 1
ATOM 11046 O O . SER E 1 258 ? 54.910 -11.360 19.675 1.000 10.093 275 SER EEE O 1
ATOM 11049 N N . ARG E 1 259 ? 55.683 -13.307 20.561 1.000 9.393 276 ARG EEE N 1
ATOM 11050 C CA . ARG E 1 259 ? 55.642 -12.832 21.953 1.000 9.414 276 ARG EEE CA 1
ATOM 11051 C C . ARG E 1 259 ? 56.999 -13.065 22.618 1.000 9.501 276 ARG EEE C 1
ATOM 11052 O O . ARG E 1 259 ? 57.539 -14.183 22.575 1.000 10.614 276 ARG EEE O 1
ATOM 11060 N N . TYR E 1 260 ? 57.495 -11.996 23.237 1.000 10.164 277 TYR EEE N 1
ATOM 11061 C CA . TYR E 1 260 ? 58.694 -12.017 24.081 1.000 10.380 277 TYR EEE CA 1
ATOM 11062 C C . TYR E 1 260 ? 58.352 -12.473 25.490 1.000 9.696 277 TYR EEE C 1
ATOM 11063 O O . TYR E 1 260 ? 57.325 -12.050 26.038 1.000 10.307 277 TYR EEE O 1
ATOM 11072 N N . PHE E 1 261 ? 59.235 -13.282 26.052 1.000 10.278 278 PHE EEE N 1
ATOM 11073 C CA . PHE E 1 261 ? 59.177 -13.673 27.474 1.000 9.906 278 PHE EEE CA 1
ATOM 11074 C C . PHE E 1 261 ? 60.542 -13.456 28.107 1.000 10.435 278 PHE EEE C 1
ATOM 11075 O O . PHE E 1 261 ? 61.557 -13.876 27.575 1.000 11.001 278 PHE EEE O 1
ATOM 11083 N N A LYS E 1 262 ? 60.534 -12.875 29.311 0.500 10.072 279 LYS EEE N 1
ATOM 11084 N N B LYS E 1 262 ? 60.520 -12.907 29.323 0.500 10.135 279 LYS EEE N 1
ATOM 11085 C CA A LYS E 1 262 ? 61.699 -12.889 30.223 0.500 11.017 279 LYS EEE CA 1
ATOM 11086 C CA B LYS E 1 262 ? 61.689 -12.901 30.224 0.500 11.386 279 LYS EEE CA 1
ATOM 11087 C C A LYS E 1 262 ? 61.206 -13.390 31.580 0.500 10.420 279 LYS EEE C 1
ATOM 11088 C C B LYS E 1 262 ? 61.211 -13.387 31.587 0.500 10.538 279 LYS EEE C 1
ATOM 11089 O O A LYS E 1 262 ? 60.300 -12.759 32.173 0.500 11.878 279 LYS EEE O 1
ATOM 11090 O O B LYS E 1 262 ? 60.319 -12.744 32.185 0.500 11.944 279 LYS EEE O 1
ATOM 11101 N N . VAL E 1 263 ? 61.747 -14.515 32.036 1.000 10.743 280 VAL EEE N 1
ATOM 11102 C CA . VAL E 1 263 ? 61.334 -15.128 33.306 1.000 10.196 280 VAL EEE CA 1
ATOM 11103 C C . VAL E 1 263 ? 62.547 -15.159 34.217 1.000 11.188 280 VAL EEE C 1
ATOM 11104 O O . VAL E 1 263 ? 63.620 -15.619 33.819 1.000 11.822 280 VAL EEE O 1
ATOM 11108 N N A GLN E 1 264 ? 62.349 -14.688 35.449 0.500 11.025 281 GLN EEE N 1
ATOM 11109 N N B GLN E 1 264 ? 62.352 -14.696 35.454 0.500 10.912 281 GLN EEE N 1
ATOM 11110 C CA A GLN E 1 264 ? 63.358 -14.809 36.523 0.500 11.915 281 GLN EEE CA 1
ATOM 11111 C CA B GLN E 1 264 ? 63.372 -14.786 36.522 0.500 11.936 281 GLN EEE CA 1
ATOM 11112 C C A GLN E 1 264 ? 63.000 -16.027 37.365 0.500 10.764 281 GLN EEE C 1
ATOM 11113 C C B GLN E 1 264 ? 63.020 -15.984 37.403 0.500 10.901 281 GLN EEE C 1
ATOM 11114 O O A GLN E 1 264 ? 61.817 -16.181 37.710 0.500 10.757 281 GLN EEE O 1
ATOM 11115 O O B GLN E 1 264 ? 61.857 -16.076 37.819 0.500 11.346 281 GLN EEE O 1
ATOM 11126 N N . LEU E 1 265 ? 63.993 -16.862 37.652 1.000 10.833 282 LEU EEE N 1
ATOM 11127 C CA . LEU E 1 265 ? 63.790 -18.069 38.473 1.000 11.159 282 LEU EEE CA 1
ATOM 11128 C C . LEU E 1 265 ? 64.798 -18.076 39.616 1.000 11.472 282 LEU EEE C 1
ATOM 11129 O O . LEU E 1 265 ? 65.884 -17.508 39.514 1.000 13.223 282 LEU EEE O 1
ATOM 11134 N N . ARG E 1 266 ? 64.423 -18.779 40.661 1.000 10.680 283 ARG EEE N 1
ATOM 11135 C CA . ARG E 1 266 ? 65.281 -18.956 41.855 1.000 11.757 283 ARG EEE CA 1
ATOM 11136 C C . ARG E 1 266 ? 65.252 -20.427 42.269 1.000 10.467 283 ARG EEE C 1
ATOM 11137 O O . ARG E 1 266 ? 64.263 -21.111 42.015 1.000 12.286 283 ARG EEE O 1
ATOM 11145 N N . LYS E 1 267 ? 66.294 -20.862 42.958 1.000 12.009 284 LYS EEE N 1
ATOM 11146 C CA . LYS E 1 267 ? 66.334 -22.231 43.475 1.000 11.957 284 LYS EEE CA 1
ATOM 11147 C C . LYS E 1 267 ? 65.489 -22.351 44.741 1.000 12.201 284 LYS EEE C 1
ATOM 11148 O O . LYS E 1 267 ? 65.628 -21.514 45.661 1.000 14.352 284 LYS EEE O 1
ATOM 11154 N N . ARG E 1 268 ? 64.672 -23.400 44.785 1.000 12.909 285 ARG EEE N 1
ATOM 11155 C CA . ARG E 1 268 ? 63.782 -23.695 45.928 1.000 13.757 285 ARG EEE CA 1
ATOM 11156 C C . ARG E 1 268 ? 64.027 -25.137 46.359 1.000 13.017 285 ARG EEE C 1
ATOM 11157 O O . ARG E 1 268 ? 64.022 -26.045 45.506 1.000 14.215 285 ARG EEE O 1
ATOM 11165 N N . ARG E 1 269 ? 64.196 -25.338 47.665 1.000 14.249 286 ARG EEE N 1
ATOM 11166 C CA . ARG E 1 269 ? 64.315 -26.721 48.168 1.000 15.626 286 ARG EEE CA 1
ATOM 11167 C C . ARG E 1 269 ? 62.921 -27.321 48.355 1.000 15.194 286 ARG EEE C 1
ATOM 11168 O O . ARG E 1 269 ? 62.036 -26.628 48.821 1.000 17.157 286 ARG EEE O 1
ATOM 11176 N N . VAL E 1 270 ? 62.786 -28.566 47.935 1.000 16.663 287 VAL EEE N 1
ATOM 11177 C CA . VAL E 1 270 ? 61.497 -29.271 48.110 1.000 18.736 287 VAL EEE CA 1
ATOM 11178 C C . VAL E 1 270 ? 61.764 -30.682 48.633 1.000 20.397 287 VAL EEE C 1
ATOM 11179 O O . VAL E 1 270 ? 62.883 -31.162 48.523 1.000 23.387 287 VAL EEE O 1
ATOM 11183 N N . LYS E 1 271 ? 60.734 -31.281 49.205 1.000 29.996 288 LYS EEE N 1
ATOM 11184 C CA . LYS E 1 271 ? 60.811 -32.703 49.601 1.000 29.996 288 LYS EEE CA 1
ATOM 11185 C C . LYS E 1 271 ? 59.701 -33.395 48.794 1.000 29.996 288 LYS EEE C 1
ATOM 11186 O O . LYS E 1 271 ? 58.558 -32.961 48.895 1.000 29.996 288 LYS EEE O 1
#